Protein AF-A0A1G0YLQ7-F1 (afdb_monomer_lite)

Sequence (1038 aa):
MFNQKELAKHRQTAQIQNFKLGQDNSLQVAVISRIPGILYANKTITYSKDEMTVPNAGFIHFIKKEDEPDGFVWHAPEEALEHAVRYGLIPVEAPTAKAIAALGIYKQQILTRAYEKGIISNKHKQKDALVTMAQNTMTALQGLERLANTFNKNVDLDAEKNRINTVITETIDSLHQLKIKAKTDLDSLNTYDKGAVKKIERFYEDDITSLHHLQSRVAASDAGQIKGMLRTTGMDSIPIKVKTRCIATLVKIQELNQNMTYSRRAQSLMRGDLNSAIEDALKVLRDYEADPHNPILLEHQGHYTPNANTDTIELDFTHLAHNEKKAKITLRAIIQISSDGIQPTTSTARYTLNGQPLKTTHFTKWTTNAKSGFLFIITRIGAGIINVATGTIVGLAFDLPIGFLTSFLSIGRYKMPSQASKIAIHVDTGAPTQTKAAVLIEKLAFKPYSAGVLIGQKLGSLVGETVLDITLGIWQSAKNFRFKGFDEFISDFKTGAWENGDSQDYKLRVATSTLKTLRYTKAAFERRIAETENTVPSKHPQAQQHTESVLHFSTKIALPPYHLNSGEYDDISNAGIDGLIAVFETFIHNIHVKHPFTGLIFSGTYALGALTILAPGIMGFLNKYIEFSQLIGKLMAQGTNSAAIASGFTQAKVLAATFEGIIHGGDSWISIGAKEFEKNPANTLVYSAIAVGIGYGLANYAEIPGLSEYIQDDAGDIPEVGWAFAGAKIGLLLIEVLEPKEDADTSDRDSLIAELNQELSKALPKVTHDELVDLRNKLLDHTEQFARQLNEQYQHEIKRLKFLHVLQENQAVLSKLDNKTKRDLLFIAHDRFKGLDDQSARLRSLKKALYPQLRKSIFTRTMTLIADYIPLLVRCGLSPVSASLQPWRDLSEKVIKDTTRIAHGLSKLINYTIKTFIRLAIRGLADVLGNEIPARLEGLLCNDHHSISRTTYGVTNCYEKSAETMRQLASTLTGVDALRSAATSPALETVFCQSQQQTLSKLSSYGFFRNYHIYCAQYRKEYGTTSRTVSSSNSCER

Radius of gyration: 34.45 Å; chains: 1; bounding box: 92×78×104 Å

Foldseek 3Di:
DDDLLVLLVVVVVVVVVCCQFDPDFKDKFFDQDPDPPGGGDLDIKMKGWDWDAQAQFGIKTFIDINNATLFIKGWGFLLNLLLCLQLLNDDFAQLLSQLSSLLNVLVLVQLCLCFQQLAHALCNLQLVLLSVLLNQLSVLLVLLQLLAQVQDPVDDLVVVLVSNLVSLVSSLVSLVVSLVVCVVSNVVLCVLPVCLNVVSNVLSVVVSVVSVVVNVDSVVDDSVVSSVCNFCDDPNHSVVVSLLSSLVSLLSSLLSLVSVCQFPLQPEPASDDSLLSSLSSNCSSVVDDDDRHDGDDCVSSSRDDDDPVDSTDMDTGSVCLQPLSSSLSSLSSSNVSSVQAWDQDPPDSWIDRNNHTRHHDSDDLVVSQDPPDPVSVVVVVVLLVVLCCLLCCQLAVPLQQVLQVVLLVVLLPDQDAGPSQVVRDDDPSVRDPDPVSCVVSVSSVDRHHGLSNLLNNVNSNLVNVVVVQVVVLVVVLVVCLVPVLVLVLVVLLVVLPDDDPVCQVVLVVVLLVVLVVLVVVSVVSSVVSVVVRVVSVVVVVVPPPRDDDPDDDDPDDPPPPDDPPVVVQCAPLLVVLVVVLVVLCLCQSVQQSNPVVLVVLLVVLLQVLLCLLVPVVVVVVPVVVSVVSQVQLQQQWDDSNSSSNRSSNVRSCVRSQVVQCVSPPCNGSVNVVSVVCSVCVNVVVVLQVQLLVQLCCLLPPPPPPPRNVRLVNTQHPNNSNSSSVSSVVVVVVVLVPPDDDDDDDDDPDVVVVVVVVVVVVVPDDDDDPVNVVVVVVVVVVVVVVVVVVVVVVVVLVVLVVVLVVSCVVSLVCLQVDDPVSVVSSLVSLLVSLPPDQQSVVVSVVSNCSNHPDDPRDNVSSVSCLVSVVVSLVVCVVCCVVSVDPVSVVVVVVSVVVVVLSSVVSVLVSVLSVVVSCCCVVPVSCCCVVQNVVVQSVCSVPVNSDRPSSVVVSVVVSVVVVVSVVVVVVSCVVVCVVVSVVVVSGPCVVVVVVVVVVVVVVVVVVVPPCVPVVVVVVVVCVPDDDDDDDDDDDDDDDD

Structure (mmCIF, N/CA/C/O backbone):
data_AF-A0A1G0YLQ7-F1
#
_entry.id   AF-A0A1G0YLQ7-F1
#
loop_
_atom_site.group_PDB
_atom_site.id
_atom_site.type_symbol
_atom_site.label_atom_id
_atom_site.label_alt_id
_atom_site.label_comp_id
_atom_site.label_asym_id
_atom_site.label_entity_id
_atom_site.label_seq_id
_atom_site.pdbx_PDB_ins_code
_atom_site.Cartn_x
_atom_site.Cartn_y
_atom_site.Cartn_z
_atom_site.occupancy
_atom_site.B_iso_or_equiv
_atom_site.auth_seq_id
_atom_site.auth_comp_id
_atom_site.auth_asym_id
_atom_site.auth_atom_id
_atom_site.pdbx_PDB_model_num
ATOM 1 N N . MET A 1 1 ? 10.395 -25.557 -24.577 1.00 63.12 1 MET A N 1
ATOM 2 C CA . MET A 1 1 ? 9.041 -26.154 -24.647 1.00 63.12 1 MET A CA 1
ATOM 3 C C . MET A 1 1 ? 8.122 -25.450 -23.663 1.00 63.12 1 MET A C 1
ATOM 5 O O . MET A 1 1 ? 8.581 -25.086 -22.584 1.00 63.12 1 MET A O 1
ATOM 9 N N . PHE A 1 2 ? 6.858 -25.235 -24.036 1.00 77.50 2 PHE A N 1
ATOM 10 C CA . PHE A 1 2 ? 5.850 -24.685 -23.129 1.00 77.50 2 PHE A CA 1
ATOM 11 C C . PHE A 1 2 ? 5.524 -25.700 -22.030 1.00 77.50 2 PHE A C 1
ATOM 13 O O . PHE A 1 2 ? 5.297 -26.874 -22.316 1.00 77.50 2 PHE A O 1
ATOM 20 N N . ASN A 1 3 ? 5.493 -25.254 -20.775 1.00 85.00 3 ASN A N 1
ATOM 21 C CA . ASN A 1 3 ? 4.996 -26.075 -19.681 1.00 85.00 3 ASN A CA 1
ATOM 22 C C . ASN A 1 3 ? 3.463 -26.075 -19.744 1.00 85.00 3 ASN A C 1
ATOM 24 O O . ASN A 1 3 ? 2.827 -25.069 -19.432 1.00 85.00 3 ASN A O 1
ATOM 28 N N . GLN A 1 4 ? 2.870 -27.193 -20.168 1.00 87.06 4 GLN A N 1
ATOM 29 C CA . GLN A 1 4 ? 1.417 -27.309 -20.337 1.00 87.06 4 GLN A CA 1
ATOM 30 C C . GLN A 1 4 ? 0.650 -27.005 -19.042 1.00 87.06 4 GLN A C 1
ATOM 32 O O . GLN A 1 4 ? -0.397 -26.371 -19.095 1.00 87.06 4 GLN A O 1
ATOM 37 N N . LYS A 1 5 ? 1.194 -27.378 -17.873 1.00 87.75 5 LYS A N 1
ATOM 38 C CA . LYS A 1 5 ? 0.565 -27.090 -16.574 1.00 87.75 5 LYS A CA 1
ATOM 39 C C . LYS A 1 5 ? 0.587 -25.602 -16.232 1.00 87.75 5 LYS A C 1
ATOM 41 O O . LYS A 1 5 ? -0.354 -25.102 -15.631 1.00 87.75 5 LYS A O 1
ATOM 46 N N . GLU A 1 6 ? 1.651 -24.895 -16.608 1.00 84.19 6 GLU A N 1
ATOM 47 C CA . GLU A 1 6 ? 1.768 -23.443 -16.418 1.00 84.19 6 GLU A CA 1
ATOM 48 C C . GLU A 1 6 ? 0.744 -22.702 -17.292 1.00 84.19 6 GLU A C 1
ATOM 50 O O . GLU A 1 6 ? 0.047 -21.818 -16.800 1.00 84.19 6 GLU A O 1
ATOM 55 N N . LEU A 1 7 ? 0.594 -23.119 -18.557 1.00 85.06 7 LEU A N 1
ATOM 56 C CA . LEU A 1 7 ? -0.427 -22.586 -19.466 1.00 85.06 7 LEU A CA 1
ATOM 57 C C . LEU A 1 7 ? -1.849 -22.889 -18.975 1.00 85.06 7 LEU A C 1
ATOM 59 O O . LEU A 1 7 ? -2.679 -21.984 -18.945 1.00 85.06 7 LEU A O 1
ATOM 63 N N . ALA A 1 8 ? -2.114 -24.125 -18.536 1.00 88.94 8 ALA A N 1
ATOM 64 C CA . ALA A 1 8 ? -3.394 -24.502 -17.940 1.00 88.94 8 ALA A CA 1
ATOM 65 C C . ALA A 1 8 ? -3.704 -23.651 -16.702 1.00 88.94 8 ALA A C 1
ATOM 67 O O . ALA A 1 8 ? -4.797 -23.109 -16.591 1.00 88.94 8 ALA A O 1
ATOM 68 N N . LYS A 1 9 ? -2.721 -23.440 -15.815 1.00 89.62 9 LYS A N 1
ATOM 69 C CA . LYS A 1 9 ? -2.878 -22.576 -14.638 1.00 89.62 9 LYS A CA 1
ATOM 70 C C . LYS A 1 9 ? -3.206 -21.139 -15.033 1.00 89.62 9 LYS A C 1
ATOM 72 O O . LYS A 1 9 ? -4.128 -20.567 -14.469 1.00 89.62 9 LYS A O 1
ATOM 77 N N . HIS A 1 10 ? -2.491 -20.567 -16.002 1.00 84.81 10 HIS A N 1
ATOM 78 C CA . HIS A 1 10 ? -2.750 -19.204 -16.471 1.00 84.81 10 HIS A CA 1
ATOM 79 C C . HIS A 1 10 ? -4.153 -19.065 -17.077 1.00 84.81 10 HIS A C 1
ATOM 81 O O . HIS A 1 10 ? -4.856 -18.097 -16.793 1.00 84.81 10 HIS A O 1
ATOM 87 N N . ARG A 1 11 ? -4.578 -20.042 -17.886 1.00 87.75 11 ARG A N 1
ATOM 88 C CA . ARG A 1 11 ? -5.929 -20.099 -18.455 1.00 87.75 11 ARG A CA 1
ATOM 89 C C . ARG A 1 11 ? -6.993 -20.177 -17.359 1.00 87.75 11 ARG A C 1
ATOM 91 O O . ARG A 1 11 ? -7.924 -19.384 -17.386 1.00 87.75 11 ARG A O 1
ATOM 98 N N . GLN A 1 12 ? -6.823 -21.061 -16.378 1.00 91.44 12 GLN A N 1
ATOM 99 C CA . GLN A 1 12 ? -7.760 -21.198 -15.261 1.00 91.44 12 GLN A CA 1
ATOM 100 C C . GLN A 1 12 ? -7.806 -19.959 -14.378 1.00 91.44 12 GLN A C 1
ATOM 102 O O . GLN A 1 12 ? -8.880 -19.549 -13.965 1.00 91.44 12 GLN A O 1
ATOM 107 N N . THR A 1 13 ? -6.664 -19.326 -14.106 1.00 88.69 13 THR A N 1
ATOM 108 C CA . THR A 1 13 ? -6.638 -18.050 -13.384 1.00 88.69 13 THR A CA 1
ATOM 109 C C . THR A 1 13 ? -7.410 -16.976 -14.146 1.00 88.69 13 THR A C 1
ATOM 111 O O . THR A 1 13 ? -8.203 -16.280 -13.525 1.00 88.69 13 THR A O 1
ATOM 114 N N . ALA A 1 14 ? -7.258 -16.894 -15.472 1.00 86.06 14 ALA A N 1
ATOM 115 C CA . ALA A 1 14 ? -8.037 -15.971 -16.295 1.00 86.06 14 ALA A CA 1
ATOM 116 C C . ALA A 1 14 ? -9.539 -16.311 -16.292 1.00 86.06 14 ALA A C 1
ATOM 118 O O . ALA A 1 14 ? -10.356 -15.414 -16.136 1.00 86.06 14 ALA A O 1
ATOM 119 N N . GLN A 1 15 ? -9.917 -17.590 -16.392 1.00 90.00 15 GLN A N 1
ATOM 120 C CA . GLN A 1 15 ? -11.318 -18.025 -16.296 1.00 90.00 15 GLN A CA 1
ATOM 121 C C . GLN A 1 15 ? -11.928 -17.708 -14.929 1.00 90.00 15 GLN A C 1
ATOM 123 O O . GLN A 1 15 ? -13.029 -17.180 -14.867 1.00 90.00 15 GLN A O 1
ATOM 128 N N . ILE A 1 16 ? -11.210 -17.987 -13.838 1.00 90.94 16 ILE A N 1
ATOM 129 C CA . ILE A 1 16 ? -11.657 -17.690 -12.473 1.00 90.94 16 ILE A CA 1
ATOM 130 C C . ILE A 1 16 ? -11.766 -16.179 -12.267 1.00 90.94 16 ILE A C 1
ATOM 132 O O . ILE A 1 16 ? -12.718 -15.726 -11.645 1.00 90.94 16 ILE A O 1
ATOM 136 N N . GLN A 1 17 ? -10.821 -15.391 -12.782 1.00 88.38 17 GLN A N 1
ATOM 137 C CA . GLN A 1 17 ? -10.884 -13.933 -12.711 1.00 88.38 17 GLN A CA 1
ATOM 138 C C . GLN A 1 17 ? -12.078 -13.392 -13.508 1.00 88.38 17 GLN A C 1
ATOM 140 O O . GLN A 1 17 ? -12.831 -12.579 -12.988 1.00 88.38 17 GLN A O 1
ATOM 145 N N . ASN A 1 18 ? -12.305 -13.898 -14.721 1.00 88.12 18 ASN A N 1
ATOM 146 C CA . ASN A 1 18 ? -13.471 -13.535 -15.525 1.00 88.12 18 ASN A CA 1
ATOM 147 C C . ASN A 1 18 ? -14.775 -13.945 -14.841 1.00 88.12 18 ASN A C 1
ATOM 149 O O . ASN A 1 18 ? -15.706 -13.157 -14.822 1.00 88.12 18 ASN A O 1
ATOM 153 N N . PHE A 1 19 ? -14.832 -15.130 -14.232 1.00 92.38 19 PHE A N 1
ATOM 154 C CA . PHE A 1 19 ? -15.976 -15.556 -13.432 1.00 92.38 19 PHE A CA 1
ATOM 155 C C . PHE A 1 19 ? -16.203 -14.602 -12.265 1.00 92.38 19 PHE A C 1
ATOM 157 O O . PHE A 1 19 ? -17.302 -14.095 -12.114 1.00 92.38 19 PHE A O 1
ATOM 164 N N . LYS A 1 20 ? -15.167 -14.292 -11.477 1.00 88.56 20 LYS A N 1
ATOM 165 C CA . LYS A 1 20 ? -15.254 -13.373 -10.333 1.00 88.56 20 LYS A CA 1
ATOM 166 C C . LYS A 1 20 ? -15.818 -12.009 -10.713 1.00 88.56 20 LYS A C 1
ATOM 168 O O . LYS A 1 20 ? -16.652 -11.501 -9.976 1.00 88.56 20 LYS A O 1
ATOM 173 N N . LEU A 1 21 ? -15.407 -11.467 -11.855 1.00 84.12 21 LEU A N 1
ATOM 174 C CA . LEU A 1 21 ? -15.810 -10.138 -12.325 1.00 84.12 21 LEU A CA 1
ATOM 175 C C . LEU A 1 21 ? -17.090 -10.156 -13.180 1.00 84.12 21 LEU A C 1
ATOM 177 O O . LEU A 1 21 ? -17.769 -9.146 -13.285 1.00 84.12 21 LEU A O 1
ATOM 181 N N . GLY A 1 22 ? -17.420 -11.291 -13.797 1.00 86.81 22 GLY A N 1
ATOM 182 C CA . GLY A 1 22 ? -18.567 -11.450 -14.689 1.00 86.81 22 GLY A CA 1
ATOM 183 C C . GLY A 1 22 ? -19.892 -11.672 -13.959 1.00 86.81 22 GLY A C 1
ATOM 184 O O . GLY A 1 22 ? -19.958 -11.684 -12.733 1.00 86.81 22 GLY A O 1
ATOM 185 N N . GLN A 1 23 ? -20.962 -11.893 -14.721 1.00 86.75 23 GLN A N 1
ATOM 186 C CA . GLN A 1 23 ? -22.314 -12.115 -14.182 1.00 86.75 23 GLN A CA 1
ATOM 187 C C . GLN A 1 23 ? -22.631 -13.593 -13.898 1.00 86.75 23 GLN A C 1
ATOM 189 O O . GLN A 1 23 ? -23.679 -13.905 -13.342 1.00 86.75 23 GLN A O 1
ATOM 194 N N . ASP A 1 24 ? -21.730 -14.510 -14.257 1.00 90.25 24 ASP A N 1
ATOM 195 C CA . ASP A 1 24 ? -21.949 -15.943 -14.078 1.00 90.25 24 ASP A CA 1
ATOM 196 C C . ASP A 1 24 ? -22.031 -16.319 -12.589 1.00 90.25 24 ASP A C 1
ATOM 198 O O . ASP A 1 24 ? -21.151 -15.980 -11.794 1.00 90.25 24 ASP A O 1
ATOM 202 N N . ASN A 1 25 ? -23.062 -17.086 -12.216 1.00 93.06 25 ASN A N 1
ATOM 203 C CA . ASN A 1 25 ? -23.288 -17.526 -10.831 1.00 93.06 25 ASN A CA 1
ATOM 204 C C . ASN A 1 25 ? -22.495 -18.781 -10.445 1.00 93.06 25 ASN A C 1
ATOM 206 O O . ASN A 1 25 ? -22.301 -19.046 -9.257 1.00 93.06 25 ASN A O 1
ATOM 210 N N . SER A 1 26 ? -22.023 -19.565 -11.420 1.00 94.44 26 SER A N 1
ATOM 211 C CA . SER A 1 26 ? -21.165 -20.723 -11.158 1.00 94.44 26 SER A CA 1
ATOM 212 C C . SER A 1 26 ? -20.117 -20.937 -12.248 1.00 94.44 26 SER A C 1
ATOM 214 O O . SER A 1 26 ? -20.362 -20.649 -13.416 1.00 94.44 26 SER A O 1
ATOM 216 N N . LEU A 1 27 ? -18.953 -21.465 -11.870 1.00 94.38 27 LEU A N 1
ATOM 217 C CA . LEU A 1 27 ? -17.883 -21.861 -12.783 1.00 94.38 27 LEU A CA 1
ATOM 218 C C . LEU A 1 27 ? -17.328 -23.215 -12.347 1.00 94.38 27 LEU A C 1
ATOM 220 O O . LEU A 1 27 ? -16.862 -23.369 -11.221 1.00 94.38 27 LEU A O 1
ATOM 224 N N . GLN A 1 28 ? -17.302 -24.186 -13.253 1.00 92.88 28 GLN A N 1
ATOM 225 C CA . GLN A 1 28 ? -16.620 -25.457 -13.018 1.00 92.88 28 GLN A CA 1
ATOM 226 C C . GLN A 1 28 ? -15.276 -25.477 -13.734 1.00 92.88 28 GLN A C 1
ATOM 228 O O . GLN A 1 28 ? -15.186 -25.189 -14.926 1.00 92.88 28 GLN A O 1
ATOM 233 N N . VAL A 1 29 ? -14.226 -25.844 -13.005 1.00 93.44 29 VAL A N 1
ATOM 234 C CA . VAL A 1 29 ? -12.854 -25.881 -13.520 1.00 93.44 29 VAL A CA 1
ATOM 235 C C . VAL A 1 29 ? -12.229 -27.240 -13.221 1.00 93.44 29 VAL A C 1
ATOM 237 O O . VAL A 1 29 ? -12.341 -27.751 -12.108 1.00 93.44 29 VAL A O 1
ATOM 240 N N . ALA A 1 30 ? -11.547 -27.846 -14.194 1.00 93.12 30 ALA A N 1
ATOM 241 C CA . ALA A 1 30 ? -10.853 -29.117 -13.981 1.00 93.12 30 ALA A CA 1
ATOM 242 C C . ALA A 1 30 ? -9.659 -28.952 -13.019 1.00 93.12 30 ALA A C 1
ATOM 244 O O . ALA A 1 30 ? -8.903 -27.985 -13.097 1.00 93.12 30 ALA A O 1
ATOM 245 N N . VAL A 1 31 ? -9.416 -29.908 -12.123 1.00 93.06 31 VAL A N 1
ATOM 246 C CA . VAL A 1 31 ? -8.268 -29.840 -11.204 1.00 93.06 31 VAL A CA 1
ATOM 247 C C . VAL A 1 31 ? -6.974 -30.117 -11.969 1.00 93.06 31 VAL A C 1
ATOM 249 O O . VAL A 1 31 ? -6.801 -31.205 -12.511 1.00 93.06 31 VAL A O 1
ATOM 252 N N . ILE A 1 32 ? -6.015 -29.185 -11.982 1.00 92.25 32 ILE A N 1
ATOM 253 C CA . ILE A 1 32 ? -4.682 -29.441 -12.561 1.00 92.25 32 ILE A CA 1
ATOM 254 C C . ILE A 1 32 ? -3.981 -30.552 -11.764 1.00 92.25 32 ILE A C 1
ATOM 256 O O . ILE A 1 32 ? -3.786 -30.445 -10.549 1.00 92.25 32 ILE A O 1
ATOM 260 N N . SER A 1 33 ? -3.575 -31.623 -12.449 1.00 89.44 33 SER A N 1
ATOM 261 C CA . SER A 1 33 ? -2.963 -32.791 -11.816 1.00 89.44 33 SER A CA 1
ATOM 262 C C . SER A 1 33 ? -1.569 -32.477 -11.278 1.00 89.44 33 SER A C 1
ATOM 264 O O . SER A 1 33 ? -0.757 -31.780 -11.897 1.00 89.44 33 SER A O 1
ATOM 266 N N . ARG A 1 34 ? -1.249 -33.054 -10.118 1.00 79.81 34 ARG A N 1
ATOM 267 C CA . ARG A 1 34 ? 0.088 -32.977 -9.511 1.00 79.81 34 ARG A CA 1
ATOM 268 C C . ARG A 1 34 ? 1.058 -33.992 -10.116 1.00 79.81 34 ARG A C 1
ATOM 270 O O . ARG A 1 34 ? 2.259 -33.753 -10.100 1.00 79.81 34 ARG A O 1
ATOM 277 N N . ILE A 1 35 ? 0.546 -35.067 -10.711 1.00 77.62 35 ILE A N 1
ATOM 278 C CA . ILE A 1 35 ? 1.351 -36.176 -11.230 1.00 77.62 35 ILE A CA 1
ATOM 279 C C . ILE A 1 35 ? 2.071 -35.725 -12.514 1.00 77.62 35 ILE A C 1
ATOM 281 O O . ILE A 1 35 ? 1.416 -35.176 -13.408 1.00 77.62 35 ILE A O 1
ATOM 285 N N . PRO A 1 36 ? 3.404 -35.877 -12.627 1.00 75.56 36 PRO A N 1
ATOM 286 C CA . PRO A 1 36 ? 4.133 -35.592 -13.864 1.00 75.56 36 PRO A CA 1
ATOM 287 C C . PRO A 1 36 ? 3.520 -36.326 -15.066 1.00 75.56 36 PRO A C 1
ATOM 289 O O . PRO A 1 36 ? 3.075 -37.458 -14.943 1.00 75.56 36 PRO A O 1
ATOM 292 N N . GLY A 1 37 ? 3.450 -35.668 -16.225 1.00 82.94 37 GLY A N 1
ATOM 293 C CA . GLY A 1 37 ? 2.857 -36.245 -17.442 1.00 82.94 37 GLY A CA 1
ATOM 294 C C . GLY A 1 37 ? 1.323 -36.213 -17.517 1.00 82.94 37 GLY A C 1
ATOM 295 O O . GLY A 1 37 ? 0.782 -36.283 -18.615 1.00 82.94 37 GLY A O 1
ATOM 296 N N . ILE A 1 38 ? 0.617 -36.018 -16.398 1.00 87.44 38 ILE A N 1
ATOM 297 C CA . ILE A 1 38 ? -0.846 -35.858 -16.373 1.00 87.44 38 ILE A CA 1
ATOM 298 C C . ILE A 1 38 ? -1.186 -34.368 -16.244 1.00 87.44 38 ILE A C 1
ATOM 300 O O . ILE A 1 38 ? -0.692 -33.700 -15.332 1.00 87.44 38 ILE A O 1
ATOM 304 N N . LEU A 1 39 ? -2.017 -33.837 -17.149 1.00 89.12 39 LEU A N 1
ATOM 305 C CA . LEU A 1 39 ? -2.396 -32.417 -17.166 1.00 89.12 39 LEU A CA 1
ATOM 306 C C . LEU A 1 39 ? -3.498 -32.098 -16.145 1.00 89.12 39 LEU A C 1
ATOM 308 O O . LEU A 1 39 ? -3.283 -31.274 -15.259 1.00 89.12 39 LEU A O 1
ATOM 312 N N . TYR A 1 40 ? -4.635 -32.793 -16.228 1.00 92.31 40 TYR A N 1
ATOM 313 C CA . TYR A 1 40 ? -5.788 -32.637 -15.337 1.00 92.31 40 TYR A CA 1
ATOM 314 C C . TYR A 1 40 ? -6.068 -33.937 -14.577 1.00 92.31 40 TYR A C 1
ATOM 316 O O . TYR A 1 40 ? -5.870 -35.029 -15.106 1.00 92.31 40 TYR A O 1
ATOM 324 N N . ALA A 1 41 ? -6.482 -33.826 -13.319 1.00 90.56 41 ALA A N 1
ATOM 325 C CA . ALA A 1 41 ? -7.027 -34.934 -12.549 1.00 90.56 41 ALA A CA 1
ATOM 326 C C . ALA A 1 41 ? -8.492 -35.159 -12.951 1.00 90.56 41 ALA A C 1
ATOM 328 O O . ALA A 1 41 ? -9.153 -34.239 -13.427 1.00 90.56 41 ALA A O 1
ATOM 329 N N . ASN A 1 42 ? -9.018 -36.364 -12.721 1.00 89.38 42 ASN A N 1
ATOM 330 C CA . ASN A 1 42 ? -10.432 -36.678 -12.952 1.00 89.38 42 ASN A CA 1
ATOM 331 C C . ASN A 1 42 ? -11.318 -36.125 -11.817 1.00 89.38 42 ASN A C 1
ATOM 333 O O . ASN A 1 42 ? -12.013 -36.872 -11.136 1.00 89.38 42 ASN A O 1
ATOM 337 N N . LYS A 1 43 ? -11.181 -34.826 -11.538 1.00 90.44 43 LYS A N 1
ATOM 338 C CA . LYS A 1 43 ? -11.926 -34.074 -10.528 1.00 90.44 43 LYS A CA 1
ATOM 339 C C . LYS A 1 43 ? -12.153 -32.659 -11.061 1.00 90.44 43 LYS A C 1
ATOM 341 O O . LYS A 1 43 ? -11.240 -32.069 -11.644 1.00 90.44 43 LYS A O 1
ATOM 346 N N . THR A 1 44 ? -13.336 -32.109 -10.827 1.00 91.56 44 THR A N 1
ATOM 347 C CA . THR A 1 44 ? -13.660 -30.697 -11.056 1.00 91.56 44 THR A CA 1
ATOM 348 C C . THR A 1 44 ? -13.772 -29.957 -9.723 1.00 91.56 44 THR A C 1
ATOM 350 O O . THR A 1 44 ? -14.017 -30.560 -8.680 1.00 91.56 44 THR A O 1
ATOM 353 N N . ILE A 1 45 ? -13.531 -28.650 -9.757 1.00 93.00 45 ILE A N 1
ATOM 354 C CA . ILE A 1 45 ? -13.805 -27.710 -8.671 1.00 93.00 45 ILE A CA 1
ATOM 355 C C . ILE A 1 45 ? -14.953 -26.830 -9.141 1.00 93.00 45 ILE A C 1
ATOM 357 O O . ILE A 1 45 ? -14.851 -26.211 -10.202 1.00 93.00 45 ILE A O 1
ATOM 361 N N . THR A 1 46 ? -16.009 -26.752 -8.340 1.00 94.75 46 THR A N 1
ATOM 362 C CA . THR A 1 46 ? -17.117 -25.825 -8.569 1.00 94.75 46 THR A CA 1
ATOM 363 C C . THR A 1 46 ? -16.874 -24.549 -7.779 1.00 94.75 46 THR A C 1
ATOM 365 O O . THR A 1 46 ? -16.654 -24.589 -6.568 1.00 94.75 46 THR A O 1
ATOM 368 N N . TYR A 1 47 ? -16.915 -23.425 -8.476 1.00 95.56 47 TYR A N 1
ATOM 369 C CA . TYR A 1 47 ? -16.997 -22.094 -7.907 1.00 95.56 47 TYR A CA 1
ATOM 370 C C . TYR A 1 47 ? -18.438 -21.603 -8.009 1.00 95.56 47 TYR A C 1
ATOM 372 O O . TYR A 1 47 ? -19.076 -21.813 -9.040 1.00 95.56 47 TYR A O 1
ATOM 380 N N . SER A 1 48 ? -18.948 -20.952 -6.970 1.00 95.75 48 SER A N 1
ATOM 381 C CA . SER A 1 48 ? -20.282 -20.341 -6.968 1.00 95.75 48 SER A CA 1
ATOM 382 C C . SER A 1 48 ? -20.251 -18.937 -6.372 1.00 95.75 48 SER A C 1
ATOM 384 O O . SER A 1 48 ? -19.338 -18.600 -5.609 1.00 95.75 48 SER A O 1
ATOM 386 N N . LYS A 1 49 ? -21.223 -18.107 -6.763 1.00 95.56 49 LYS A N 1
ATOM 387 C CA . LYS A 1 49 ? -21.433 -16.764 -6.223 1.00 95.56 49 LYS A CA 1
ATOM 388 C C . LYS A 1 49 ? -22.719 -16.707 -5.418 1.00 95.56 49 LYS A C 1
ATOM 390 O O . LYS A 1 49 ? -23.783 -17.053 -5.920 1.00 95.56 49 LYS A O 1
ATOM 395 N N . ASP A 1 50 ? -22.619 -16.179 -4.208 1.00 94.88 50 ASP A N 1
ATOM 396 C CA . ASP A 1 50 ? -23.779 -15.694 -3.474 1.00 94.88 50 ASP A CA 1
ATOM 397 C C . ASP A 1 50 ? -23.799 -14.165 -3.530 1.00 94.88 50 ASP A C 1
ATOM 399 O O . ASP A 1 50 ? -22.917 -13.515 -2.961 1.00 94.88 50 ASP A O 1
ATOM 403 N N . GLU A 1 51 ? -24.817 -13.581 -4.152 1.00 94.88 51 GLU A N 1
ATOM 404 C CA . GLU A 1 51 ? -25.006 -12.131 -4.156 1.00 94.88 51 GLU A CA 1
ATOM 405 C C . GLU A 1 51 ? -25.678 -11.632 -2.869 1.00 94.88 51 GLU A C 1
ATOM 407 O O . GLU A 1 51 ? -26.564 -12.276 -2.301 1.00 94.88 51 GLU A O 1
ATOM 412 N N . MET A 1 52 ? -25.244 -10.464 -2.396 1.00 94.50 52 MET A N 1
ATOM 413 C CA . MET A 1 52 ? -25.889 -9.723 -1.322 1.00 94.50 52 MET A CA 1
ATOM 414 C C . MET A 1 52 ? -25.882 -8.226 -1.633 1.00 94.50 52 MET A C 1
ATOM 416 O O . MET A 1 52 ? -24.825 -7.604 -1.730 1.00 94.50 52 MET A O 1
ATOM 420 N N . THR A 1 53 ? -27.068 -7.637 -1.750 1.00 94.56 53 THR A N 1
ATOM 421 C CA . THR A 1 53 ? -27.242 -6.204 -2.006 1.00 94.56 53 THR A CA 1
ATOM 422 C C . THR A 1 53 ? -26.935 -5.374 -0.763 1.00 94.56 53 THR A C 1
ATOM 424 O O . THR A 1 53 ? -27.382 -5.703 0.341 1.00 94.56 53 THR A O 1
ATOM 427 N N . VAL A 1 54 ? -26.227 -4.262 -0.950 1.00 93.56 54 VAL A N 1
ATOM 428 C CA . VAL A 1 54 ? -25.861 -3.313 0.100 1.00 93.56 54 VAL A CA 1
ATOM 429 C C . VAL A 1 54 ? -26.351 -1.911 -0.315 1.00 93.56 54 VAL A C 1
ATOM 431 O O . VAL A 1 54 ? -25.797 -1.327 -1.245 1.00 93.56 54 VAL A O 1
ATOM 434 N N . PRO A 1 55 ? -27.385 -1.344 0.340 1.00 92.62 55 PRO A N 1
ATOM 435 C CA . PRO A 1 55 ? -28.002 -0.079 -0.081 1.00 92.62 55 PRO A CA 1
ATOM 436 C C . PRO A 1 55 ? -26.983 1.053 -0.257 1.00 92.62 55 PRO A C 1
ATOM 438 O O . PRO A 1 55 ? -26.124 1.227 0.596 1.00 92.62 55 PRO A O 1
ATOM 441 N N . ASN A 1 56 ? -27.047 1.825 -1.344 1.00 92.44 56 ASN A N 1
ATOM 442 C CA . ASN A 1 56 ? -26.108 2.925 -1.655 1.00 92.44 56 ASN A CA 1
ATOM 443 C C . ASN A 1 56 ? -24.620 2.523 -1.793 1.00 92.44 56 ASN A C 1
ATOM 445 O O . ASN A 1 56 ? -23.775 3.370 -2.059 1.00 92.44 56 ASN A O 1
ATOM 449 N N . ALA A 1 57 ? -24.285 1.241 -1.629 1.00 94.31 57 ALA A N 1
ATOM 450 C CA . ALA A 1 57 ? -22.934 0.708 -1.756 1.00 94.31 57 ALA A CA 1
ATOM 451 C C . ALA A 1 57 ? -22.842 -0.391 -2.829 1.00 94.31 57 ALA A C 1
ATOM 453 O O . ALA A 1 57 ? -21.793 -1.006 -2.967 1.00 94.31 57 ALA A O 1
ATOM 454 N N . GLY A 1 58 ? -23.909 -0.647 -3.591 1.00 94.56 58 GLY A N 1
ATOM 455 C CA . GLY A 1 58 ? -23.945 -1.666 -4.642 1.00 94.56 58 GLY A CA 1
ATOM 456 C C . GLY A 1 58 ? -24.228 -3.071 -4.101 1.00 94.56 58 GLY A C 1
ATOM 457 O O . GLY A 1 58 ? -25.187 -3.270 -3.355 1.00 94.56 58 GLY A O 1
ATOM 458 N N . PHE A 1 59 ? -23.436 -4.071 -4.484 1.00 94.75 59 PHE A N 1
ATOM 459 C CA . PHE A 1 59 ? -23.645 -5.463 -4.064 1.00 94.75 59 PHE A CA 1
ATOM 460 C C . PHE A 1 59 ? -22.329 -6.228 -3.898 1.00 94.75 59 PHE A C 1
ATOM 462 O O . PHE A 1 59 ? -21.301 -5.893 -4.482 1.00 94.75 59 PHE A O 1
ATOM 469 N N . ILE A 1 60 ? -22.348 -7.255 -3.050 1.00 95.88 60 ILE A N 1
ATOM 470 C CA . ILE A 1 60 ? -21.194 -8.101 -2.739 1.00 95.88 60 ILE A CA 1
ATOM 471 C C . ILE A 1 60 ? -21.471 -9.511 -3.253 1.00 95.88 60 ILE A C 1
ATOM 473 O O . ILE A 1 60 ? -22.463 -10.129 -2.870 1.00 95.88 60 ILE A O 1
ATOM 477 N N . HIS A 1 61 ? -20.569 -10.041 -4.073 1.00 96.06 61 HIS A N 1
ATOM 478 C CA . HIS A 1 61 ? -20.544 -11.445 -4.472 1.00 96.06 61 HIS A CA 1
ATOM 479 C C . HIS A 1 61 ? -19.584 -12.212 -3.571 1.00 96.06 61 HIS A C 1
ATOM 481 O O . HIS A 1 61 ? -18.370 -12.029 -3.647 1.00 96.06 61 HIS A O 1
ATOM 487 N N . PHE A 1 62 ? -20.110 -13.093 -2.725 1.00 95.62 62 PHE A N 1
ATOM 488 C CA . PHE A 1 62 ? -19.292 -14.040 -1.971 1.00 95.62 62 PHE A CA 1
ATOM 489 C C . PHE A 1 62 ? -18.944 -15.220 -2.866 1.00 95.62 62 PHE A C 1
ATOM 491 O O . PHE A 1 62 ? -19.827 -15.922 -3.354 1.00 95.62 62 PHE A O 1
ATOM 498 N N . ILE A 1 63 ? -17.650 -15.431 -3.073 1.00 95.50 63 ILE A N 1
ATOM 499 C CA . ILE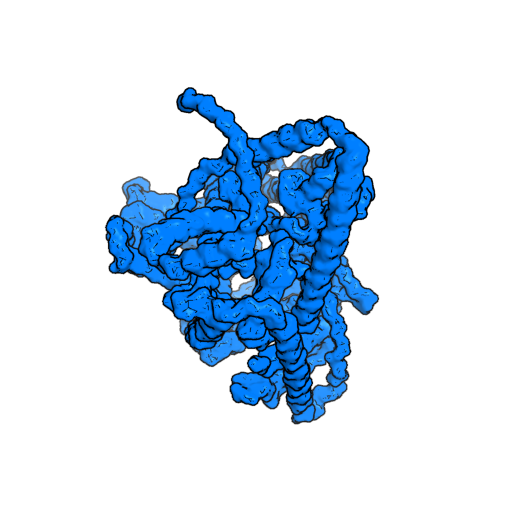 A 1 63 ? -17.124 -16.507 -3.900 1.00 95.50 63 ILE A CA 1
ATOM 500 C C . ILE A 1 63 ? -16.913 -17.727 -3.012 1.00 95.50 63 ILE A C 1
ATOM 502 O O . ILE A 1 63 ? -16.157 -17.667 -2.039 1.00 95.50 63 ILE A O 1
ATOM 506 N N . LYS A 1 64 ? -17.547 -18.841 -3.369 1.00 94.69 64 LYS A N 1
ATOM 507 C CA . LYS A 1 64 ? -17.318 -20.150 -2.756 1.00 94.69 64 LYS A CA 1
ATOM 508 C C . LYS A 1 64 ? -16.575 -21.061 -3.720 1.00 94.69 64 LYS A C 1
ATOM 510 O O . LYS A 1 64 ? -16.727 -20.948 -4.934 1.00 94.69 64 LYS A O 1
ATOM 515 N N . LYS A 1 65 ? -15.781 -21.973 -3.174 1.00 93.69 65 LYS A N 1
ATOM 516 C CA . LYS A 1 65 ? -15.022 -23.007 -3.867 1.00 93.69 65 LYS A CA 1
ATOM 517 C C . LYS A 1 65 ? -15.293 -24.338 -3.172 1.00 93.69 65 LYS A C 1
ATOM 519 O O . LYS A 1 65 ? -14.860 -24.524 -2.041 1.00 93.69 65 LYS A O 1
ATOM 524 N N . GLU A 1 66 ? -15.974 -25.259 -3.853 1.00 92.19 66 GLU A N 1
ATOM 525 C CA . GLU A 1 66 ? -16.478 -26.508 -3.247 1.00 92.19 66 GLU A CA 1
ATOM 526 C C . GLU A 1 66 ? -17.290 -26.231 -1.962 1.00 92.19 66 GLU A C 1
ATOM 528 O O . GLU A 1 66 ? -17.033 -26.825 -0.923 1.00 92.19 66 GLU A O 1
ATOM 533 N N . ASP A 1 67 ? -18.209 -25.258 -2.018 1.00 88.25 67 ASP A N 1
ATOM 534 C CA . ASP A 1 67 ? -19.017 -24.754 -0.889 1.00 88.25 67 ASP A CA 1
ATOM 535 C C . ASP A 1 67 ? -18.241 -24.088 0.266 1.00 88.25 67 ASP A C 1
ATOM 537 O O . ASP A 1 67 ? -18.850 -23.470 1.141 1.00 88.25 67 ASP A O 1
ATOM 541 N N . GLU A 1 68 ? -16.905 -24.111 0.251 1.00 87.94 68 GLU A N 1
ATOM 542 C CA . GLU A 1 68 ? -16.078 -23.357 1.195 1.00 87.94 68 GLU A CA 1
ATOM 543 C C . GLU A 1 68 ? -15.886 -21.900 0.732 1.00 87.94 68 GLU A C 1
ATOM 545 O O . GLU A 1 68 ? -15.687 -21.651 -0.456 1.00 87.94 68 GLU A O 1
ATOM 550 N N . PRO A 1 69 ? -15.891 -20.906 1.634 1.00 88.38 69 PRO A N 1
ATOM 551 C CA . PRO A 1 69 ? -15.657 -19.509 1.269 1.00 88.38 69 PRO A CA 1
ATOM 552 C C . PRO A 1 69 ? -14.225 -19.288 0.748 1.00 88.38 69 PRO A C 1
ATOM 554 O O . PRO A 1 69 ? -13.245 -19.554 1.446 1.00 88.38 69 PRO A O 1
ATOM 557 N N . ASP A 1 70 ? -14.102 -18.763 -0.473 1.00 89.69 70 ASP A N 1
ATOM 558 C CA . ASP A 1 70 ? -12.825 -18.419 -1.122 1.00 89.69 70 ASP A CA 1
ATOM 559 C C . ASP A 1 70 ? -12.534 -16.916 -1.056 1.00 89.69 70 ASP A C 1
ATOM 561 O O . ASP A 1 70 ? -11.373 -16.521 -1.051 1.00 89.69 70 ASP A O 1
ATOM 565 N N . GLY A 1 71 ? -13.565 -16.067 -0.989 1.00 92.56 71 GLY A N 1
ATOM 566 C CA . GLY A 1 71 ? -13.409 -14.617 -0.931 1.00 92.56 71 GLY A CA 1
ATOM 567 C C . GLY A 1 71 ? -14.677 -13.853 -1.267 1.00 92.56 71 GLY A C 1
ATOM 568 O O . GLY A 1 71 ? -15.768 -14.414 -1.258 1.00 92.56 71 GLY A O 1
ATOM 569 N N . PHE A 1 72 ? -14.543 -12.561 -1.559 1.00 95.38 72 PHE A N 1
ATOM 570 C CA . PHE A 1 72 ? -15.661 -11.753 -2.034 1.00 95.38 72 PHE A CA 1
ATOM 571 C C . PHE A 1 72 ? -15.207 -10.691 -3.038 1.00 95.38 72 PHE A C 1
ATOM 573 O O . PHE A 1 72 ? -14.073 -10.210 -2.974 1.00 95.38 72 PHE A O 1
ATOM 580 N N . VAL A 1 73 ? -16.106 -10.341 -3.953 1.00 95.44 73 VAL A N 1
ATOM 581 C CA . VAL A 1 73 ? -15.971 -9.252 -4.926 1.00 95.44 73 VAL A CA 1
ATOM 582 C C . VAL A 1 73 ? -17.040 -8.217 -4.605 1.00 95.44 73 VAL A C 1
ATOM 584 O O . VAL A 1 73 ? -18.191 -8.569 -4.355 1.00 95.44 73 VAL A O 1
ATOM 587 N N . TRP A 1 74 ? -16.658 -6.948 -4.555 1.00 95.31 74 TRP A N 1
ATOM 588 C CA . TRP A 1 74 ? -17.575 -5.849 -4.281 1.00 95.31 74 TRP A CA 1
ATOM 589 C C . TRP A 1 74 ? -17.826 -5.059 -5.563 1.00 95.31 74 TRP A C 1
ATOM 591 O O . TRP A 1 74 ? -16.892 -4.497 -6.124 1.00 95.31 74 TRP A O 1
ATOM 601 N N . HIS A 1 75 ? -19.074 -5.031 -6.021 1.00 94.00 75 HIS A N 1
ATOM 602 C CA . HIS A 1 75 ? -19.523 -4.215 -7.142 1.00 94.00 75 HIS A CA 1
ATOM 603 C C . HIS A 1 75 ? -20.066 -2.908 -6.573 1.00 94.00 75 HIS A C 1
ATOM 605 O O . HIS A 1 75 ? -21.126 -2.896 -5.942 1.00 94.00 75 HIS A O 1
ATOM 611 N N . ALA A 1 76 ? -19.311 -1.826 -6.740 1.00 94.81 76 ALA A N 1
ATOM 612 C CA . ALA A 1 76 ? -19.578 -0.551 -6.090 1.00 94.81 76 ALA A CA 1
ATOM 613 C C . ALA A 1 76 ? -19.872 0.548 -7.124 1.00 94.81 76 ALA A C 1
ATOM 615 O O . ALA A 1 76 ? -19.184 0.601 -8.147 1.00 94.81 76 ALA A O 1
ATOM 616 N N . PRO A 1 77 ? -20.852 1.437 -6.879 1.00 94.88 77 PRO A N 1
ATOM 617 C CA . PRO A 1 77 ? -20.997 2.662 -7.661 1.00 94.88 77 PRO A CA 1
ATOM 618 C C . PRO A 1 77 ? -19.827 3.622 -7.392 1.00 94.88 77 PRO A C 1
ATOM 620 O O . PRO A 1 77 ? -19.166 3.525 -6.354 1.00 94.88 77 PRO A O 1
ATOM 623 N N . GLU A 1 78 ? -19.604 4.577 -8.296 1.00 93.44 78 GLU A N 1
ATOM 624 C CA . GLU A 1 78 ? -18.513 5.565 -8.209 1.00 93.44 78 GLU A CA 1
ATOM 625 C C . GLU A 1 78 ? -18.486 6.299 -6.855 1.00 93.44 78 GLU A C 1
ATOM 627 O O . GLU A 1 78 ? -17.458 6.315 -6.178 1.00 93.44 78 GLU A O 1
ATOM 632 N N . GLU A 1 79 ? -19.639 6.778 -6.375 1.00 94.06 79 GLU A N 1
ATOM 633 C CA . GLU A 1 79 ? -19.756 7.457 -5.074 1.00 94.06 79 GLU A CA 1
ATOM 634 C C . GLU A 1 79 ? -19.283 6.577 -3.900 1.00 94.06 79 GLU A C 1
ATOM 636 O O . GLU A 1 79 ? -18.597 7.031 -2.977 1.00 94.06 79 GLU A O 1
ATOM 641 N N . ALA A 1 80 ? -19.597 5.278 -3.931 1.00 95.69 80 ALA A N 1
ATOM 642 C CA . ALA A 1 80 ? -19.176 4.351 -2.887 1.00 95.69 80 ALA A CA 1
ATOM 643 C C . ALA A 1 80 ? -17.660 4.098 -2.921 1.00 95.69 80 ALA A C 1
ATOM 645 O O . ALA A 1 80 ? -17.057 3.882 -1.863 1.00 95.69 80 ALA A O 1
ATOM 646 N N . LEU A 1 81 ? -17.030 4.162 -4.099 1.00 94.38 81 LEU A N 1
ATOM 647 C CA . LEU A 1 81 ? -15.576 4.054 -4.244 1.00 94.38 81 LEU A CA 1
ATOM 648 C C . LEU A 1 81 ? -14.860 5.274 -3.671 1.00 94.38 81 LEU A C 1
ATOM 650 O O . LEU A 1 81 ? -13.873 5.105 -2.951 1.00 94.38 81 LEU A O 1
ATOM 654 N N . GLU A 1 82 ? -15.379 6.483 -3.893 1.00 94.44 82 GLU A N 1
ATOM 655 C CA . GLU A 1 82 ? -14.823 7.692 -3.274 1.00 94.44 82 GLU A CA 1
ATOM 656 C C . GLU A 1 82 ? -14.821 7.574 -1.743 1.00 94.44 82 GLU A C 1
ATOM 658 O O . GLU A 1 82 ? -13.828 7.865 -1.059 1.00 94.44 82 GLU A O 1
ATOM 663 N N . HIS A 1 83 ? -15.922 7.071 -1.179 1.00 96.19 83 HIS A N 1
ATOM 664 C CA . HIS A 1 83 ? -15.985 6.771 0.242 1.00 96.19 83 HIS A CA 1
ATOM 665 C C . HIS A 1 83 ? -15.015 5.651 0.634 1.00 96.19 83 HIS A C 1
ATOM 667 O O . HIS A 1 83 ? -14.329 5.773 1.650 1.00 96.19 83 HIS A O 1
ATOM 673 N N . ALA A 1 84 ? -14.880 4.594 -0.162 1.00 96.31 84 ALA A N 1
ATOM 674 C CA . ALA A 1 84 ? -13.946 3.506 0.105 1.00 96.31 84 ALA A CA 1
ATOM 675 C C . ALA A 1 84 ? -12.479 3.973 0.154 1.00 96.31 84 ALA A C 1
ATOM 677 O O . ALA A 1 84 ? -11.732 3.515 1.027 1.00 96.31 84 ALA A O 1
ATOM 678 N N . VAL A 1 85 ? -12.078 4.937 -0.685 1.00 96.00 85 VAL A N 1
ATOM 679 C CA . VAL A 1 85 ? -10.770 5.614 -0.589 1.00 96.00 85 VAL A CA 1
ATOM 680 C C . VAL A 1 85 ? -10.644 6.346 0.748 1.00 96.00 85 VAL A C 1
ATOM 682 O O . VAL A 1 85 ? -9.644 6.187 1.449 1.00 96.00 85 VAL A O 1
ATOM 685 N N . ARG A 1 86 ? -11.685 7.073 1.178 1.00 97.12 86 ARG A N 1
ATOM 686 C CA . ARG A 1 86 ? -11.721 7.760 2.487 1.00 97.12 86 ARG A CA 1
ATOM 687 C C . ARG A 1 86 ? -11.698 6.808 3.683 1.00 97.12 86 ARG A C 1
ATOM 689 O O . ARG A 1 86 ? -11.309 7.229 4.773 1.00 97.12 86 ARG A O 1
ATOM 696 N N . TYR A 1 87 ? -12.101 5.552 3.510 1.00 96.69 87 TYR A N 1
ATOM 697 C CA . TYR A 1 87 ? -11.926 4.495 4.510 1.00 96.69 87 TYR A CA 1
ATOM 698 C C . TYR A 1 87 ? -10.587 3.768 4.377 1.00 96.69 87 TYR A C 1
ATOM 700 O O . TYR A 1 87 ? -10.273 2.980 5.260 1.00 96.69 87 TYR A O 1
ATOM 708 N N . GLY A 1 88 ? -9.792 4.013 3.334 1.00 94.69 88 GLY A N 1
ATOM 709 C CA . GLY A 1 88 ? -8.537 3.305 3.075 1.00 94.69 88 GLY A CA 1
ATOM 710 C C . GLY A 1 88 ? -8.731 1.839 2.677 1.00 94.69 88 GLY A C 1
ATOM 711 O O . GLY A 1 88 ? -7.919 0.993 3.052 1.00 94.69 88 GLY A O 1
ATOM 712 N N . LEU A 1 89 ? -9.833 1.521 1.987 1.00 93.62 89 LEU A N 1
ATOM 713 C CA . LEU A 1 89 ? -10.126 0.170 1.487 1.00 93.62 89 LEU A CA 1
ATOM 714 C C . LEU A 1 89 ? -9.488 -0.102 0.124 1.00 93.62 89 LEU A C 1
ATOM 716 O O . LEU A 1 89 ? -9.151 -1.246 -0.176 1.00 93.62 89 LEU A O 1
ATOM 720 N N . ILE A 1 90 ? -9.340 0.946 -0.688 1.00 90.19 90 ILE A N 1
ATOM 721 C CA . ILE A 1 90 ? -8.822 0.865 -2.051 1.00 90.19 90 ILE A CA 1
ATOM 722 C C . ILE A 1 90 ? -7.340 1.259 -2.046 1.00 90.19 90 ILE A C 1
ATOM 724 O O . ILE A 1 90 ? -6.988 2.291 -1.463 1.00 90.19 90 ILE A O 1
ATOM 728 N N . PRO A 1 91 ? -6.455 0.465 -2.675 1.00 85.31 91 PRO A N 1
ATOM 729 C CA . PRO A 1 91 ? -5.078 0.877 -2.891 1.00 85.31 91 PRO A CA 1
ATOM 730 C C . PRO A 1 91 ? -5.042 2.056 -3.869 1.00 85.31 91 PRO A C 1
ATOM 732 O O . PRO A 1 91 ? -5.601 1.992 -4.958 1.00 85.31 91 PRO A O 1
ATOM 735 N N . VAL A 1 92 ? -4.369 3.127 -3.470 1.00 89.31 92 VAL A N 1
ATOM 736 C CA . VAL A 1 92 ? -4.200 4.353 -4.260 1.00 89.31 92 VAL A CA 1
ATOM 737 C C . VAL A 1 92 ? -2.719 4.684 -4.367 1.00 89.31 92 VAL A C 1
ATOM 739 O O . VAL A 1 92 ? -1.923 4.286 -3.510 1.00 89.31 92 VAL A O 1
ATOM 742 N N . GLU A 1 93 ? -2.332 5.401 -5.418 1.00 86.44 93 GLU A N 1
ATOM 743 C CA . GLU A 1 93 ? -0.925 5.629 -5.766 1.00 86.44 93 GLU A CA 1
ATOM 744 C C . GLU A 1 93 ? -0.483 7.073 -5.523 1.00 86.44 93 GLU A C 1
ATOM 746 O O . GLU A 1 93 ? 0.638 7.289 -5.042 1.00 86.44 93 GLU A O 1
ATOM 751 N N . ALA A 1 94 ? -1.379 8.035 -5.762 1.00 90.50 94 ALA A N 1
ATOM 752 C CA . ALA A 1 94 ? -1.129 9.459 -5.585 1.00 90.50 94 ALA A CA 1
ATOM 753 C C . ALA A 1 94 ? -0.909 9.827 -4.102 1.00 90.50 94 ALA A C 1
ATOM 755 O O . ALA A 1 94 ? -1.578 9.271 -3.222 1.00 90.50 94 ALA A O 1
ATOM 756 N N . PRO A 1 95 ? 0.007 10.761 -3.780 1.00 92.00 95 PRO A N 1
ATOM 757 C CA . PRO A 1 95 ? 0.356 11.065 -2.395 1.00 92.00 95 PRO A CA 1
ATOM 758 C C . PRO A 1 95 ? -0.812 11.658 -1.604 1.00 92.00 95 PRO A C 1
ATOM 760 O O . PRO A 1 95 ? -1.010 11.264 -0.451 1.00 92.00 95 PRO A O 1
ATOM 763 N N . THR A 1 96 ? -1.612 12.545 -2.205 1.00 95.94 96 THR A N 1
ATOM 764 C CA . THR A 1 96 ? -2.828 13.073 -1.558 1.00 95.94 96 THR A CA 1
ATOM 765 C C . THR A 1 96 ? -3.811 11.949 -1.212 1.00 95.94 96 THR A C 1
ATOM 767 O O . THR A 1 96 ? -4.264 11.850 -0.072 1.00 95.94 96 THR A O 1
ATOM 770 N N . ALA A 1 97 ? -4.088 11.049 -2.159 1.00 95.38 97 ALA A N 1
ATOM 771 C CA . ALA A 1 97 ? -5.017 9.939 -1.980 1.00 95.38 97 ALA A CA 1
ATOM 772 C C . ALA A 1 97 ? -4.505 8.928 -0.946 1.00 95.38 97 ALA A C 1
ATOM 774 O O . ALA A 1 97 ? -5.265 8.488 -0.082 1.00 95.38 97 ALA A O 1
ATOM 775 N N . LYS A 1 98 ? -3.203 8.611 -0.952 1.00 95.06 98 LYS A N 1
ATOM 776 C CA . LYS A 1 98 ? -2.593 7.756 0.077 1.00 95.06 98 LYS A CA 1
ATOM 777 C C . LYS A 1 98 ? -2.720 8.376 1.472 1.00 95.06 98 LYS A C 1
ATOM 779 O O . LYS A 1 98 ? -2.973 7.649 2.431 1.00 95.06 98 LYS A O 1
ATOM 784 N N . ALA A 1 99 ? -2.581 9.697 1.604 1.00 96.62 99 ALA A N 1
ATOM 785 C CA . ALA A 1 99 ? -2.786 10.390 2.877 1.00 96.62 99 ALA A CA 1
ATOM 786 C C . ALA A 1 99 ? -4.260 10.345 3.326 1.00 96.62 99 ALA A C 1
ATOM 788 O O . ALA A 1 99 ? -4.534 10.075 4.498 1.00 96.62 99 ALA A O 1
ATOM 789 N N . ILE A 1 100 ? -5.209 10.524 2.396 1.00 97.81 100 ILE A N 1
ATOM 790 C CA . ILE A 1 100 ? -6.653 10.360 2.641 1.00 97.81 100 ILE A CA 1
ATOM 791 C C . ILE A 1 100 ? -6.961 8.941 3.145 1.00 97.81 100 ILE A C 1
ATOM 793 O O . ILE A 1 100 ? -7.651 8.789 4.158 1.00 97.81 100 ILE A O 1
ATOM 797 N N . ALA A 1 101 ? -6.413 7.920 2.481 1.00 96.00 101 ALA A N 1
ATOM 798 C CA . ALA A 1 101 ? -6.566 6.515 2.848 1.00 96.00 101 ALA A CA 1
ATOM 799 C C . ALA A 1 101 ? -5.943 6.200 4.219 1.00 96.00 101 ALA A C 1
ATOM 801 O O . ALA A 1 101 ? -6.558 5.513 5.036 1.00 96.00 101 ALA A O 1
ATOM 802 N N . ALA A 1 102 ? -4.761 6.753 4.515 1.00 95.75 102 ALA A N 1
ATOM 803 C CA . ALA A 1 102 ? -4.101 6.603 5.811 1.00 95.75 102 ALA A CA 1
ATOM 804 C C . ALA A 1 102 ? -4.915 7.233 6.957 1.00 95.75 102 ALA A C 1
ATOM 806 O O . ALA A 1 102 ? -5.059 6.622 8.017 1.00 95.75 102 ALA A O 1
ATOM 807 N N . LEU A 1 103 ? -5.535 8.399 6.736 1.00 97.00 103 LEU A N 1
ATOM 808 C CA . LEU A 1 103 ? -6.500 8.974 7.682 1.00 97.00 103 LEU A CA 1
ATOM 809 C C . LEU A 1 103 ? -7.740 8.081 7.858 1.00 97.00 103 LEU A C 1
ATOM 811 O O . LEU A 1 103 ? -8.284 7.992 8.961 1.00 97.00 103 LEU A O 1
ATOM 815 N N . GLY A 1 104 ? -8.153 7.370 6.805 1.00 96.25 104 GLY A N 1
ATOM 816 C CA . GLY A 1 104 ? -9.245 6.394 6.830 1.00 96.25 104 GLY A CA 1
ATOM 817 C C . GLY A 1 104 ? -9.055 5.253 7.833 1.00 96.25 104 GLY A C 1
ATOM 818 O O . GLY A 1 104 ? -10.040 4.739 8.372 1.00 96.25 104 GLY A O 1
ATOM 819 N N . ILE A 1 105 ? -7.808 4.930 8.200 1.00 92.81 105 ILE A N 1
ATOM 820 C CA . ILE A 1 105 ? -7.491 3.937 9.241 1.00 92.81 105 ILE A CA 1
ATOM 821 C C . ILE A 1 105 ? -8.136 4.318 10.583 1.00 92.81 105 ILE A C 1
ATOM 823 O O . ILE A 1 105 ? -8.609 3.440 11.309 1.00 92.81 105 ILE A O 1
ATOM 827 N N . TYR A 1 106 ? -8.241 5.614 10.905 1.00 95.19 106 TYR A N 1
ATOM 828 C CA . TYR A 1 106 ? -8.964 6.066 12.098 1.00 95.19 106 TYR A CA 1
ATOM 829 C C . TYR A 1 106 ? -10.433 5.619 12.072 1.00 95.19 106 TYR A C 1
ATOM 831 O O . TYR A 1 106 ? -10.939 5.079 13.061 1.00 95.19 106 TYR A O 1
ATOM 839 N N . LYS A 1 107 ? -11.108 5.782 10.926 1.00 95.25 107 LYS A N 1
ATOM 840 C CA . LYS A 1 107 ? -12.507 5.375 10.748 1.00 95.25 107 LYS A CA 1
ATOM 841 C C . LYS A 1 107 ? -12.653 3.856 10.874 1.00 95.25 107 LYS A C 1
ATOM 843 O O . LYS A 1 107 ? -13.525 3.389 11.605 1.00 95.25 107 LYS A O 1
ATOM 848 N N . GLN A 1 108 ? -11.741 3.083 10.277 1.00 94.75 108 GLN A N 1
ATOM 849 C CA . GLN A 1 108 ? -11.701 1.620 10.428 1.00 94.75 108 GLN A CA 1
ATOM 850 C C . GLN A 1 108 ? -11.553 1.178 11.896 1.00 94.75 108 GLN A C 1
ATOM 852 O O . GLN A 1 108 ? -12.222 0.241 12.344 1.00 94.75 108 GLN A O 1
ATOM 857 N N . GLN A 1 109 ? -10.698 1.853 12.672 1.00 91.06 109 GLN A N 1
ATOM 858 C CA . GLN A 1 109 ? -10.481 1.546 14.090 1.00 91.06 109 GLN A CA 1
ATOM 859 C C . GLN A 1 109 ? -11.713 1.860 14.947 1.00 91.06 109 GLN A C 1
ATOM 861 O O . GLN A 1 109 ? -12.047 1.085 15.848 1.00 91.06 109 GLN A O 1
ATOM 866 N N . ILE A 1 110 ? -12.418 2.960 14.658 1.00 91.69 110 ILE A N 1
ATOM 867 C CA . ILE A 1 110 ? -13.688 3.280 15.324 1.00 91.69 110 ILE A CA 1
ATOM 868 C C . ILE A 1 110 ? -14.738 2.221 15.010 1.00 91.69 110 ILE A C 1
ATOM 870 O O . ILE A 1 110 ? -15.372 1.732 15.941 1.00 91.69 110 ILE A O 1
ATOM 874 N N . LEU A 1 111 ? -14.894 1.840 13.737 1.00 92.94 111 LEU A N 1
ATOM 875 C CA . LEU A 1 111 ? -15.836 0.794 13.341 1.00 92.94 111 LEU A CA 1
ATOM 876 C C . LEU A 1 111 ? -15.517 -0.507 14.071 1.00 92.94 111 LEU A C 1
ATOM 878 O O . LEU A 1 111 ? -16.371 -1.066 14.746 1.00 92.94 111 LEU A O 1
ATOM 882 N N . THR A 1 112 ? -14.261 -0.940 14.038 1.00 90.88 112 THR A N 1
ATOM 883 C CA . THR A 1 112 ? -13.818 -2.144 14.753 1.00 90.88 112 THR A CA 1
ATOM 884 C C . THR A 1 112 ? -14.191 -2.085 16.233 1.00 90.88 112 THR A C 1
ATOM 886 O O . THR A 1 112 ? -14.761 -3.033 16.764 1.00 90.88 112 THR A O 1
ATOM 889 N N . ARG A 1 113 ? -13.965 -0.946 16.897 1.00 87.56 113 ARG A N 1
ATOM 890 C CA . ARG A 1 113 ? -14.342 -0.756 18.302 1.00 87.56 113 ARG A CA 1
ATOM 891 C C . ARG A 1 113 ? -15.857 -0.782 18.521 1.00 87.56 113 ARG A C 1
ATOM 893 O O . ARG A 1 113 ? -16.302 -1.392 19.491 1.00 87.56 113 ARG A O 1
ATOM 900 N N . ALA A 1 114 ? -16.633 -0.133 17.660 1.00 90.12 114 ALA A N 1
ATOM 901 C CA . ALA A 1 114 ? -18.086 -0.101 17.771 1.00 90.12 114 ALA A CA 1
ATOM 902 C C . ALA A 1 114 ? -18.678 -1.508 17.606 1.00 90.12 114 ALA A C 1
ATOM 904 O O . ALA A 1 114 ? -19.455 -1.939 18.451 1.00 90.12 114 ALA A O 1
ATOM 905 N N . TYR A 1 115 ? -18.231 -2.249 16.591 1.00 89.62 115 TYR A N 1
ATOM 906 C CA . TYR A 1 115 ? -18.707 -3.600 16.297 1.00 89.62 115 TYR A CA 1
ATOM 907 C C . TYR A 1 115 ? -18.221 -4.655 17.303 1.00 89.62 115 TYR A C 1
ATOM 909 O O . TYR A 1 115 ? -18.985 -5.537 17.669 1.00 89.62 115 TYR A O 1
ATOM 917 N N . GLU A 1 116 ? -16.965 -4.602 17.758 1.00 85.81 116 GLU A N 1
ATOM 918 C CA . GLU A 1 116 ? -16.401 -5.654 18.628 1.00 85.81 116 GLU A CA 1
ATOM 919 C C . GLU A 1 116 ? -16.573 -5.375 20.117 1.00 85.81 116 GLU A C 1
ATOM 921 O O . GLU A 1 116 ? -16.533 -6.294 20.937 1.00 85.81 116 GLU A O 1
ATOM 926 N N . LYS A 1 117 ? -16.701 -4.098 20.490 1.00 83.81 117 LYS A N 1
ATOM 927 C CA . LYS A 1 117 ? -16.744 -3.681 21.895 1.00 83.81 117 LYS A CA 1
ATOM 928 C C . LYS A 1 117 ? -18.008 -2.913 22.266 1.00 83.81 117 LYS A C 1
ATOM 930 O O . LYS A 1 117 ? -18.171 -2.626 23.445 1.00 83.81 117 LYS A O 1
ATOM 935 N N . GLY A 1 118 ? -18.863 -2.533 21.312 1.00 87.12 118 GLY A N 1
ATOM 936 C CA . GLY A 1 118 ? -20.059 -1.726 21.589 1.00 87.12 118 GLY A CA 1
ATOM 937 C C . GLY A 1 118 ? -19.750 -0.339 22.154 1.00 87.12 118 GLY A C 1
ATOM 938 O O . GLY A 1 118 ? -20.573 0.243 22.858 1.00 87.12 118 GLY A O 1
ATOM 939 N N . ILE A 1 119 ? -18.542 0.181 21.908 1.00 86.50 119 ILE A N 1
ATOM 940 C CA . ILE A 1 119 ? -18.039 1.409 22.533 1.00 86.50 119 ILE A CA 1
ATOM 941 C C . ILE A 1 119 ? -17.684 2.442 21.474 1.00 86.50 119 ILE A C 1
ATOM 943 O O . ILE A 1 119 ? -17.058 2.133 20.460 1.00 86.50 119 ILE A O 1
ATOM 947 N N . ILE A 1 120 ? -17.983 3.702 21.779 1.00 89.19 120 ILE A N 1
ATOM 948 C CA . ILE A 1 120 ? -17.575 4.849 20.978 1.00 89.19 120 ILE A CA 1
ATOM 949 C C . ILE A 1 120 ? -17.000 5.970 21.852 1.00 89.19 120 ILE A C 1
ATOM 951 O O . ILE A 1 120 ? -17.232 6.041 23.062 1.00 89.19 120 ILE A O 1
ATOM 955 N N . SER A 1 121 ? -16.192 6.842 21.250 1.00 86.19 121 SER A N 1
ATOM 956 C CA . SER A 1 121 ? -15.672 8.025 21.939 1.00 86.19 121 SER A CA 1
ATOM 957 C C . SER A 1 121 ? -16.765 9.065 22.106 1.00 86.19 121 SER A C 1
ATOM 959 O O . SER A 1 121 ? -17.467 9.386 21.152 1.00 86.19 121 SER A O 1
ATOM 961 N N . ASN A 1 122 ? -16.850 9.660 23.295 1.00 85.31 122 ASN A N 1
ATOM 962 C CA . ASN A 1 122 ? -17.655 10.862 23.519 1.00 85.31 122 ASN A CA 1
ATOM 963 C C . ASN A 1 122 ? -17.240 12.044 22.615 1.00 85.31 122 ASN A C 1
ATOM 965 O O . ASN A 1 122 ? -18.028 12.958 22.409 1.00 85.31 122 ASN A O 1
ATOM 969 N N . LYS A 1 123 ? -16.022 12.002 22.060 1.00 88.00 123 LYS A N 1
ATOM 970 C CA . LYS A 1 123 ? -15.452 12.983 21.126 1.00 88.00 123 LYS A CA 1
ATOM 971 C C . LYS A 1 123 ? -15.499 12.533 19.667 1.00 88.00 123 LYS A C 1
ATOM 973 O O . LYS A 1 123 ? -14.772 13.070 18.833 1.00 88.00 123 LYS A O 1
ATOM 978 N N . HIS A 1 124 ? -16.265 11.487 19.357 1.00 90.88 124 HIS A N 1
ATOM 979 C CA . HIS A 1 124 ? -16.280 10.922 18.013 1.00 90.88 124 HIS A CA 1
ATOM 980 C C . HIS A 1 124 ? -16.709 11.953 16.965 1.00 90.88 124 HIS A C 1
ATOM 982 O O . HIS A 1 124 ? -15.968 12.123 16.007 1.00 90.88 124 HIS A O 1
ATOM 988 N N . LYS A 1 125 ? -17.798 12.706 17.195 1.00 92.25 125 LYS A N 1
ATOM 989 C CA . LYS A 1 125 ? -18.267 13.782 16.299 1.00 92.25 125 LYS A CA 1
ATOM 990 C C . LYS A 1 125 ? -17.144 14.753 15.945 1.00 92.25 125 LYS A C 1
ATOM 992 O O . LYS A 1 125 ? -16.895 15.008 14.778 1.00 92.25 125 LYS A O 1
ATOM 997 N N . GLN A 1 126 ? -16.440 15.256 16.956 1.00 92.69 126 GLN A N 1
ATOM 998 C CA . GLN A 1 126 ? -15.365 16.230 16.787 1.00 92.69 126 GLN A CA 1
ATOM 999 C C . GLN A 1 126 ? -14.176 15.645 16.021 1.00 92.69 126 GLN A C 1
ATOM 1001 O O . GLN A 1 126 ? -13.638 16.283 15.121 1.00 92.69 126 GLN A O 1
ATOM 1006 N N . LYS A 1 127 ? -13.756 14.425 16.373 1.00 93.75 127 LYS A N 1
ATOM 1007 C CA . LYS A 1 127 ? -12.627 13.755 15.717 1.00 93.75 127 LYS A CA 1
ATOM 1008 C C . LYS A 1 127 ? -12.944 13.366 14.278 1.00 93.75 127 LYS A C 1
ATOM 1010 O O . LYS A 1 127 ? -12.093 13.532 13.412 1.00 93.75 127 LYS A O 1
ATOM 1015 N N . ASP A 1 128 ? -14.149 12.871 14.025 1.00 94.06 128 ASP A N 1
ATOM 1016 C CA . ASP A 1 128 ? -14.603 12.527 12.681 1.00 94.06 128 ASP A CA 1
ATOM 1017 C C . ASP A 1 128 ? -14.758 13.776 11.805 1.00 94.06 128 ASP A C 1
ATOM 1019 O O . ASP A 1 128 ? -14.337 13.764 10.650 1.00 94.06 128 ASP A O 1
ATOM 1023 N N . ALA A 1 129 ? -15.230 14.891 12.373 1.00 95.00 129 ALA A N 1
ATOM 1024 C CA . ALA A 1 129 ? -15.282 16.173 11.678 1.00 95.00 129 ALA A CA 1
ATOM 1025 C C . ALA A 1 129 ? -13.879 16.703 11.323 1.00 95.00 129 ALA A C 1
ATOM 1027 O O . ALA A 1 129 ? -13.677 17.165 10.203 1.00 95.00 129 ALA A O 1
ATOM 1028 N N . LEU A 1 130 ? -12.881 16.567 12.212 1.00 96.19 130 LEU A N 1
ATOM 1029 C CA . LEU A 1 130 ? -11.481 16.907 11.903 1.00 96.19 130 LEU A CA 1
ATOM 1030 C C . LEU A 1 130 ? -10.901 16.043 10.774 1.00 96.19 130 LEU A C 1
ATOM 1032 O O . LEU A 1 130 ? -10.237 16.564 9.878 1.00 96.19 130 LEU A O 1
ATOM 1036 N N . VAL A 1 131 ? -11.155 14.730 10.791 1.00 97.00 131 VAL A N 1
ATOM 1037 C CA . VAL A 1 131 ? -10.715 13.834 9.708 1.00 97.00 131 VAL A CA 1
ATOM 1038 C C . VAL A 1 131 ? -11.395 14.196 8.399 1.00 97.00 131 VAL A C 1
ATOM 1040 O O . VAL A 1 131 ? -10.726 14.310 7.377 1.00 97.00 131 VAL A O 1
ATOM 1043 N N . THR A 1 132 ? -12.706 14.418 8.430 1.00 96.75 132 THR A N 1
ATOM 1044 C CA . THR A 1 132 ? -13.487 14.785 7.249 1.00 96.75 132 THR A CA 1
ATOM 1045 C C . THR A 1 132 ? -13.045 16.136 6.687 1.00 96.75 132 THR A C 1
ATOM 1047 O O . THR A 1 132 ? -12.900 16.255 5.473 1.00 96.75 132 THR A O 1
ATOM 1050 N N . MET A 1 133 ? -12.729 17.119 7.538 1.00 97.12 133 MET A N 1
ATOM 1051 C CA . MET A 1 133 ? -12.113 18.384 7.125 1.00 97.12 133 MET A CA 1
ATOM 1052 C C . MET A 1 133 ? -10.801 18.133 6.371 1.00 97.12 133 MET A C 1
ATOM 1054 O O . MET A 1 133 ? -10.656 18.601 5.246 1.00 97.12 133 MET A O 1
ATOM 1058 N N . ALA A 1 134 ? -9.864 17.371 6.947 1.00 97.94 134 ALA A N 1
ATOM 1059 C CA . ALA A 1 134 ? -8.584 17.105 6.291 1.00 97.94 134 ALA A CA 1
ATOM 1060 C C . ALA A 1 134 ? -8.741 16.332 4.975 1.00 97.94 134 ALA A C 1
ATOM 1062 O O . ALA A 1 134 ? -8.128 16.708 3.979 1.00 97.94 134 ALA A O 1
ATOM 1063 N N . GLN A 1 135 ? -9.587 15.297 4.947 1.00 98.00 135 GLN A N 1
ATOM 1064 C CA . GLN A 1 135 ? -9.864 14.527 3.733 1.00 98.00 135 GLN A CA 1
ATOM 1065 C C . GLN A 1 135 ? -10.470 15.412 2.635 1.00 98.00 135 GLN A C 1
ATOM 1067 O O . GLN A 1 135 ? -10.036 15.335 1.488 1.00 98.00 135 GLN A O 1
ATOM 1072 N N . ASN A 1 136 ? -11.415 16.292 2.979 1.00 97.94 136 ASN A N 1
ATOM 1073 C CA . ASN A 1 136 ? -12.019 17.222 2.025 1.00 97.94 136 ASN A CA 1
ATOM 1074 C C . ASN A 1 136 ? -11.005 18.246 1.496 1.00 97.94 136 ASN A C 1
ATOM 1076 O O . ASN A 1 136 ? -10.950 18.465 0.290 1.00 97.94 136 ASN A O 1
ATOM 1080 N N . THR A 1 137 ? -10.174 18.829 2.367 1.00 98.06 137 THR A N 1
ATOM 1081 C CA . THR A 1 137 ? -9.120 19.765 1.947 1.00 98.06 137 THR A CA 1
ATOM 1082 C C . THR A 1 137 ? -8.135 19.089 0.990 1.00 98.06 137 THR A C 1
ATOM 1084 O O . THR A 1 137 ? -7.816 19.649 -0.051 1.00 98.06 137 THR A O 1
ATOM 1087 N N . MET A 1 138 ? -7.692 17.863 1.289 1.00 98.19 138 MET A N 1
ATOM 1088 C CA . MET A 1 138 ? -6.801 17.111 0.395 1.00 98.19 138 MET A CA 1
ATOM 1089 C C . MET A 1 138 ? -7.477 16.748 -0.931 1.00 98.19 138 MET A C 1
ATOM 1091 O O . MET A 1 138 ? -6.829 16.816 -1.970 1.00 98.19 138 MET A O 1
ATOM 1095 N N . THR A 1 139 ? -8.772 16.417 -0.908 1.00 98.00 139 THR A N 1
ATOM 1096 C CA . THR A 1 139 ? -9.561 16.143 -2.123 1.00 98.00 139 THR A CA 1
ATOM 1097 C C . THR A 1 139 ? -9.642 17.388 -3.011 1.00 98.00 139 THR A C 1
ATOM 1099 O O . THR A 1 139 ? -9.408 17.295 -4.209 1.00 98.00 139 THR A O 1
ATOM 1102 N N . ALA A 1 140 ? -9.863 18.576 -2.436 1.00 97.94 140 ALA A N 1
ATOM 1103 C CA . ALA A 1 140 ? -9.877 19.835 -3.192 1.00 97.94 140 ALA A CA 1
ATOM 1104 C C . ALA A 1 140 ? -8.530 20.138 -3.886 1.00 97.94 140 ALA A C 1
ATOM 1106 O O . ALA A 1 140 ? -8.500 20.765 -4.944 1.00 97.94 140 ALA A O 1
ATOM 1107 N N . LEU A 1 141 ? -7.414 19.664 -3.318 1.00 97.94 141 LEU A N 1
ATOM 1108 C CA . LEU A 1 141 ? -6.067 19.833 -3.876 1.00 97.94 141 LEU A CA 1
ATOM 1109 C C . LEU A 1 141 ? -5.700 18.789 -4.951 1.00 97.94 141 LEU A C 1
ATOM 1111 O O . LEU A 1 141 ? -4.702 18.973 -5.652 1.00 97.94 141 LEU A O 1
ATOM 1115 N N . GLN A 1 142 ? -6.478 17.712 -5.113 1.00 97.19 142 GLN A N 1
ATOM 1116 C CA . GLN A 1 142 ? -6.187 16.641 -6.077 1.00 97.19 142 GLN A CA 1
ATOM 1117 C C . GLN A 1 142 ? -6.154 17.133 -7.528 1.00 97.19 142 GLN A C 1
ATOM 1119 O O . GLN A 1 142 ? -5.359 16.623 -8.316 1.00 97.19 142 GLN A O 1
ATOM 1124 N N . GLY A 1 143 ? -6.958 18.143 -7.877 1.00 97.25 143 GLY A N 1
ATOM 1125 C CA . GLY A 1 143 ? -6.931 18.761 -9.207 1.00 97.25 143 GLY A CA 1
ATOM 1126 C C . GLY A 1 143 ? -5.559 19.332 -9.562 1.00 97.25 143 GLY A C 1
ATOM 1127 O O . GLY A 1 143 ? -5.021 19.036 -10.628 1.00 97.25 143 GLY A O 1
ATOM 1128 N N . LEU A 1 144 ? -4.946 20.067 -8.631 1.00 97.75 144 LEU A N 1
ATOM 1129 C CA . LEU A 1 144 ? -3.608 20.639 -8.803 1.00 97.75 144 LEU A CA 1
ATOM 1130 C C . LEU A 1 144 ? -2.518 19.567 -8.878 1.00 97.75 144 LEU A C 1
ATOM 1132 O O .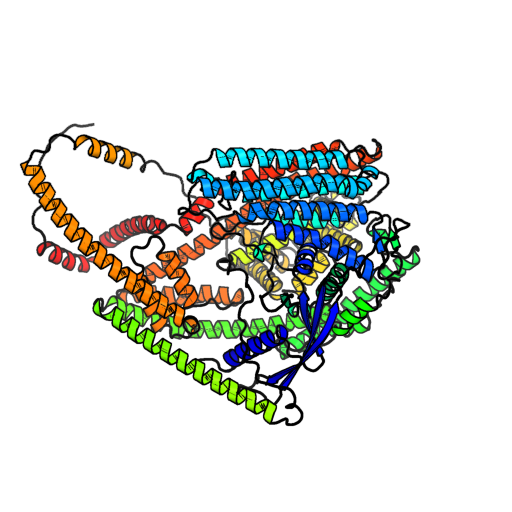 LEU A 1 144 ? -1.554 19.714 -9.623 1.00 97.75 144 LEU A O 1
ATOM 1136 N N . GLU A 1 145 ? -2.663 18.477 -8.125 1.00 95.81 145 GLU A N 1
ATOM 1137 C CA . GLU A 1 145 ? -1.728 17.350 -8.166 1.00 95.81 145 GLU A CA 1
ATOM 1138 C C . GLU A 1 145 ? -1.700 16.669 -9.546 1.00 95.81 145 GLU A C 1
ATOM 1140 O O . GLU A 1 145 ? -0.621 16.324 -10.030 1.00 95.81 145 GLU A O 1
ATOM 1145 N N . ARG A 1 146 ? -2.854 16.552 -10.223 1.00 95.88 146 ARG A N 1
ATOM 1146 C CA . ARG A 1 146 ? -2.964 15.976 -11.580 1.00 95.88 146 ARG A CA 1
ATOM 1147 C C . ARG A 1 146 ? -2.243 16.783 -12.659 1.00 95.88 146 ARG A C 1
ATOM 1149 O O . ARG A 1 146 ? -2.008 16.270 -13.746 1.00 95.88 146 ARG A O 1
ATOM 1156 N N . LEU A 1 147 ? -1.847 18.025 -12.374 1.00 96.56 147 LEU A N 1
ATOM 1157 C CA . LEU A 1 147 ? -1.041 18.829 -13.294 1.00 96.56 147 LEU A CA 1
ATOM 1158 C C . LEU A 1 147 ? 0.406 18.309 -13.424 1.00 96.56 147 LEU A C 1
ATOM 1160 O O . LEU A 1 147 ? 1.100 18.663 -14.381 1.00 96.56 147 LEU A O 1
ATOM 1164 N N . ALA A 1 148 ? 0.853 17.440 -12.511 1.00 93.50 148 ALA A N 1
ATOM 1165 C CA . ALA A 1 148 ? 2.162 16.794 -12.542 1.00 93.50 148 ALA A CA 1
ATOM 1166 C C . ALA A 1 148 ? 2.502 16.189 -13.916 1.00 93.50 148 ALA A C 1
ATOM 1168 O O . ALA A 1 148 ? 1.769 15.353 -14.432 1.00 93.50 148 ALA A O 1
ATOM 1169 N N . ASN A 1 149 ? 3.645 16.576 -14.482 1.00 91.06 149 ASN A N 1
ATOM 1170 C CA . ASN A 1 149 ? 4.200 16.083 -15.745 1.00 91.06 149 ASN A CA 1
ATOM 1171 C C . ASN A 1 149 ? 3.240 16.168 -16.952 1.00 91.06 149 ASN A C 1
ATOM 1173 O O . ASN A 1 149 ? 3.394 15.418 -17.911 1.00 91.06 149 ASN A O 1
ATOM 1177 N N . THR A 1 150 ? 2.278 17.100 -16.940 1.00 94.00 150 THR A N 1
ATOM 1178 C CA . THR A 1 150 ? 1.289 17.265 -18.031 1.00 94.00 150 THR A CA 1
ATOM 1179 C C . THR A 1 150 ? 1.653 18.326 -19.075 1.00 94.00 150 THR A C 1
ATOM 1181 O O . THR A 1 150 ? 0.865 18.573 -19.983 1.00 94.00 150 THR A O 1
ATOM 1184 N N . PHE A 1 151 ? 2.834 18.951 -18.977 1.00 94.62 151 PHE A N 1
ATOM 1185 C CA . PHE A 1 151 ? 3.228 20.041 -19.875 1.00 94.62 151 PHE A CA 1
ATOM 1186 C C . PHE A 1 151 ? 3.277 19.594 -21.342 1.00 94.62 151 PHE A C 1
ATOM 1188 O O . PHE A 1 151 ? 4.084 18.733 -21.709 1.00 94.62 151 PHE A O 1
ATOM 1195 N N . ASN A 1 152 ? 2.482 20.241 -22.194 1.00 91.69 152 ASN A N 1
ATOM 1196 C CA . ASN A 1 152 ? 2.452 19.965 -23.624 1.00 91.69 152 ASN A CA 1
ATOM 1197 C C . ASN A 1 152 ? 3.124 21.090 -24.423 1.00 91.69 152 ASN A C 1
ATOM 1199 O O . ASN A 1 152 ? 2.588 22.184 -24.546 1.00 91.69 152 ASN A O 1
ATOM 1203 N N . LYS A 1 153 ? 4.283 20.795 -25.025 1.00 90.81 153 LYS A N 1
ATOM 1204 C CA . LYS A 1 153 ? 5.036 21.749 -25.862 1.00 90.81 153 LYS A CA 1
ATOM 1205 C C . LYS A 1 153 ? 4.311 22.161 -27.148 1.00 90.81 153 LYS A C 1
ATOM 1207 O O . LYS A 1 153 ? 4.689 23.163 -27.740 1.00 90.81 153 LYS A O 1
ATOM 1212 N N . ASN A 1 154 ? 3.347 21.361 -27.601 1.00 92.25 154 ASN A N 1
ATOM 1213 C CA . ASN A 1 154 ? 2.643 21.577 -28.865 1.00 92.25 154 ASN A CA 1
ATOM 1214 C C . ASN A 1 154 ? 1.380 22.433 -28.692 1.00 92.25 154 ASN A C 1
ATOM 1216 O O . ASN A 1 154 ? 0.728 22.754 -29.681 1.00 92.25 154 ASN A O 1
ATOM 1220 N N . VAL A 1 155 ? 1.003 22.743 -27.450 1.00 92.19 155 VAL A N 1
ATOM 1221 C CA . VAL A 1 155 ? -0.147 23.589 -27.128 1.00 92.19 155 VAL A CA 1
ATOM 1222 C C . VAL A 1 155 ? 0.346 25.018 -26.941 1.00 92.19 155 VAL A C 1
ATOM 1224 O O . VAL A 1 155 ? 1.442 25.241 -26.428 1.00 92.19 155 VAL A O 1
ATOM 1227 N N . ASP A 1 156 ? -0.469 25.975 -27.378 1.00 96.25 156 ASP A N 1
ATOM 1228 C CA . ASP A 1 156 ? -0.218 27.393 -27.155 1.00 96.25 156 ASP A CA 1
ATOM 1229 C C . ASP A 1 156 ? -0.011 27.695 -25.659 1.00 96.25 156 ASP A C 1
ATOM 1231 O O . ASP A 1 156 ? -0.714 27.163 -24.793 1.00 96.25 156 ASP A O 1
ATOM 1235 N N . LEU A 1 157 ? 0.972 28.543 -25.347 1.00 96.62 157 LEU A N 1
ATOM 1236 C CA . LEU A 1 157 ? 1.363 28.824 -23.965 1.00 96.62 157 LEU A CA 1
ATOM 1237 C C . LEU A 1 157 ? 0.206 29.451 -23.179 1.00 96.62 157 LEU A C 1
ATOM 1239 O O . LEU A 1 157 ? 0.023 29.119 -22.007 1.00 96.62 157 LEU A O 1
ATOM 1243 N N . ASP A 1 158 ? -0.586 30.315 -23.813 1.00 97.44 158 ASP A N 1
ATOM 1244 C CA . ASP A 1 158 ? -1.723 30.961 -23.158 1.00 97.44 158 ASP A CA 1
ATOM 1245 C C . ASP A 1 158 ? -2.857 29.965 -22.897 1.00 97.44 158 ASP A C 1
ATOM 1247 O O . ASP A 1 158 ? -3.459 29.984 -21.821 1.00 97.44 158 ASP A O 1
ATOM 1251 N N . ALA A 1 159 ? -3.092 29.015 -23.807 1.00 97.00 159 ALA A N 1
ATOM 1252 C CA . ALA A 1 159 ? -4.016 27.907 -23.567 1.00 97.00 159 ALA A CA 1
ATOM 1253 C C . ALA A 1 159 ? -3.573 27.025 -22.382 1.00 97.00 159 ALA A C 1
ATOM 1255 O O . ALA A 1 159 ? -4.401 26.652 -21.546 1.00 97.00 159 ALA A O 1
ATOM 1256 N N . GLU A 1 160 ? -2.273 26.741 -22.255 1.00 96.81 160 GLU A N 1
ATOM 1257 C CA . GLU A 1 160 ? -1.733 25.970 -21.129 1.00 96.81 160 GLU A CA 1
ATOM 1258 C C . GLU A 1 160 ? -1.835 26.741 -19.800 1.00 96.81 160 GLU A C 1
ATOM 1260 O O . GLU A 1 160 ? -2.244 26.176 -18.782 1.00 96.81 160 GLU A O 1
ATOM 1265 N N . LYS A 1 161 ? -1.547 28.050 -19.802 1.00 97.62 161 LYS A N 1
ATOM 1266 C CA . LYS A 1 161 ? -1.767 28.929 -18.640 1.00 97.62 161 LYS A CA 1
ATOM 1267 C C . LYS A 1 161 ? -3.234 28.961 -18.226 1.00 97.62 161 LYS A C 1
ATOM 1269 O O . LYS A 1 161 ? -3.529 28.847 -17.037 1.00 97.62 161 LYS A O 1
ATOM 1274 N N . ASN A 1 162 ? -4.146 29.080 -19.190 1.00 97.81 162 ASN A N 1
ATOM 1275 C CA . ASN A 1 162 ? -5.585 29.081 -18.941 1.00 97.81 162 ASN A CA 1
ATOM 1276 C C . ASN A 1 162 ? -6.037 27.762 -18.314 1.00 97.81 162 ASN A C 1
ATOM 1278 O O . ASN A 1 162 ? -6.714 27.791 -17.292 1.00 97.81 162 ASN A O 1
ATOM 1282 N N . ARG A 1 163 ? -5.578 26.618 -18.837 1.00 97.38 163 ARG A N 1
ATOM 1283 C CA . ARG A 1 163 ? -5.857 25.294 -18.262 1.00 97.38 163 ARG A CA 1
ATOM 1284 C C . ARG A 1 163 ? -5.412 25.194 -16.801 1.00 97.38 163 ARG A C 1
ATOM 1286 O O . ARG A 1 163 ? -6.174 24.723 -15.959 1.00 97.38 163 ARG A O 1
ATOM 1293 N N . ILE A 1 164 ? -4.194 25.643 -16.490 1.00 97.88 164 ILE A N 1
ATOM 1294 C CA . ILE A 1 164 ? -3.670 25.647 -15.115 1.00 97.88 164 ILE A CA 1
ATOM 1295 C C . ILE A 1 164 ? -4.508 26.576 -14.224 1.00 97.88 164 ILE A C 1
ATOM 1297 O O . ILE A 1 164 ? -4.879 26.191 -13.116 1.00 97.88 164 ILE A O 1
ATOM 1301 N N . ASN A 1 165 ? -4.840 27.774 -14.708 1.00 98.19 165 ASN A N 1
ATOM 1302 C CA . ASN A 1 165 ? -5.634 28.750 -13.966 1.00 98.19 165 ASN A CA 1
ATOM 1303 C C . ASN A 1 165 ? -7.062 28.265 -13.693 1.00 98.19 165 ASN A C 1
ATOM 1305 O O . ASN A 1 165 ? -7.549 28.496 -12.591 1.00 98.19 165 ASN A O 1
ATOM 1309 N N . THR A 1 166 ? -7.703 27.558 -14.629 1.00 98.38 166 THR A N 1
ATOM 1310 C CA . THR A 1 166 ? -9.017 26.931 -14.413 1.00 98.38 166 THR A CA 1
ATOM 1311 C C . THR A 1 166 ? -8.972 25.974 -13.226 1.00 98.38 166 THR A C 1
ATOM 1313 O O . THR A 1 166 ? -9.773 26.111 -12.305 1.00 98.38 166 THR A O 1
ATOM 1316 N N . VAL A 1 167 ? -7.977 25.082 -13.182 1.00 98.25 167 VAL A N 1
ATOM 1317 C CA . VAL A 1 167 ? -7.814 24.138 -12.063 1.00 98.25 167 VAL A CA 1
ATOM 1318 C C . VAL A 1 167 ? -7.524 24.871 -10.746 1.00 98.25 167 VAL A C 1
ATOM 1320 O O . VAL A 1 167 ? -8.052 24.491 -9.703 1.00 98.25 167 VAL A O 1
ATOM 1323 N N . ILE A 1 168 ? -6.721 25.944 -10.767 1.00 98.38 168 ILE A N 1
ATOM 1324 C CA . ILE A 1 168 ? -6.475 26.774 -9.574 1.00 98.38 168 ILE A CA 1
ATOM 1325 C C . ILE A 1 168 ? -7.776 27.414 -9.071 1.00 98.38 168 ILE A C 1
ATOM 1327 O O . ILE A 1 168 ? -8.034 27.377 -7.867 1.00 98.38 168 ILE A O 1
ATOM 1331 N N . THR A 1 169 ? -8.598 27.967 -9.964 1.00 98.44 169 THR A N 1
ATOM 1332 C CA . THR A 1 169 ? -9.887 28.578 -9.614 1.00 98.44 169 THR A CA 1
ATOM 1333 C C . THR A 1 169 ? -10.857 27.553 -9.026 1.00 98.44 169 THR A C 1
ATOM 1335 O O . THR A 1 169 ? -11.393 27.794 -7.948 1.00 98.44 169 THR A O 1
ATOM 1338 N N . GLU A 1 170 ? -10.999 26.374 -9.639 1.00 98.25 170 GLU A N 1
ATOM 1339 C CA . GLU A 1 170 ? -11.834 25.284 -9.107 1.00 98.25 170 GLU A CA 1
ATOM 1340 C C . GLU A 1 170 ? -11.405 24.860 -7.690 1.00 98.25 170 GLU A C 1
ATOM 1342 O O . GLU A 1 170 ? -12.241 24.625 -6.807 1.00 98.25 170 GLU A O 1
ATOM 1347 N N . THR A 1 171 ? -10.091 24.794 -7.437 1.00 98.25 171 THR A N 1
ATOM 1348 C CA . THR A 1 171 ? -9.560 24.523 -6.096 1.00 98.25 171 THR A CA 1
ATOM 1349 C C . THR A 1 171 ? -9.880 25.661 -5.121 1.00 98.25 171 THR A C 1
ATOM 1351 O O . THR A 1 171 ? -10.278 25.380 -3.989 1.00 98.25 171 THR A O 1
ATOM 1354 N N . ILE A 1 172 ? -9.736 26.929 -5.523 1.00 98.50 172 ILE A N 1
ATOM 1355 C CA . ILE A 1 172 ? -10.073 28.094 -4.683 1.00 98.50 172 ILE A CA 1
ATOM 1356 C C . ILE A 1 172 ? -11.556 28.070 -4.295 1.00 98.50 172 ILE A C 1
ATOM 1358 O O . ILE A 1 172 ? -11.877 28.192 -3.109 1.00 98.50 172 ILE A O 1
ATOM 1362 N N . ASP A 1 173 ? -12.445 27.834 -5.257 1.00 98.38 173 ASP A N 1
ATOM 1363 C CA . ASP A 1 173 ? -13.889 27.767 -5.027 1.00 98.38 173 ASP A CA 1
ATOM 1364 C C . ASP A 1 173 ? -14.242 26.627 -4.064 1.00 98.38 173 ASP A C 1
ATOM 1366 O O . ASP A 1 173 ? -14.981 26.820 -3.092 1.00 98.38 173 ASP A O 1
ATOM 1370 N N . SER A 1 174 ? -13.626 25.457 -4.256 1.00 98.06 174 SER A N 1
ATOM 1371 C CA . SER A 1 174 ? -13.776 24.314 -3.350 1.00 98.06 174 SER A CA 1
ATOM 1372 C C . SER A 1 174 ? -13.329 24.651 -1.921 1.00 98.06 174 SER A C 1
ATOM 1374 O O . SER A 1 174 ? -14.033 24.339 -0.957 1.00 98.06 174 SER A O 1
ATOM 1376 N N . LEU A 1 175 ? -12.189 25.333 -1.750 1.00 97.88 175 LEU A N 1
ATOM 1377 C CA . LEU A 1 175 ? -11.698 25.754 -0.433 1.00 97.88 175 LEU A CA 1
ATOM 1378 C C . LEU A 1 175 ? -12.600 26.816 0.217 1.00 97.88 175 LEU A C 1
ATOM 1380 O O . LEU A 1 175 ? -12.810 26.766 1.432 1.00 97.88 175 LEU A O 1
ATOM 1384 N N . HIS A 1 176 ? -13.194 27.727 -0.560 1.00 98.25 176 HIS A N 1
ATOM 1385 C CA . HIS A 1 176 ? -14.198 28.669 -0.057 1.00 98.25 176 HIS A CA 1
ATOM 1386 C C . HIS A 1 176 ? -15.436 27.950 0.489 1.00 98.25 176 HIS A C 1
ATOM 1388 O O . HIS A 1 176 ? -15.889 28.268 1.595 1.00 98.25 176 HIS A O 1
ATOM 1394 N N . GLN A 1 177 ? -15.949 26.947 -0.228 1.00 98.06 177 GLN A N 1
ATOM 1395 C CA . GLN A 1 177 ? -17.086 26.150 0.245 1.00 98.06 177 GLN A CA 1
ATOM 1396 C C . GLN A 1 177 ? -16.745 25.376 1.523 1.00 98.06 177 GLN A C 1
ATOM 1398 O O . GLN A 1 177 ? -17.527 25.359 2.480 1.00 98.06 177 GLN A O 1
ATOM 1403 N N . LEU A 1 178 ? -15.542 24.798 1.595 1.00 97.38 178 LEU A N 1
ATOM 1404 C CA . LEU A 1 178 ? -15.072 24.114 2.799 1.00 97.38 178 LEU A CA 1
ATOM 1405 C C . LEU A 1 178 ? -14.905 25.064 3.988 1.00 97.38 178 LEU A C 1
ATOM 1407 O O . LEU A 1 178 ? -15.272 24.693 5.102 1.00 97.38 178 LEU A O 1
ATOM 1411 N N . LYS A 1 179 ? -14.437 26.299 3.770 1.00 97.44 179 LYS A N 1
ATOM 1412 C CA . LYS A 1 179 ? -14.368 27.335 4.811 1.00 97.44 179 LYS A CA 1
ATOM 1413 C C . LYS A 1 179 ? -15.750 27.653 5.388 1.00 97.44 179 LYS A C 1
ATOM 1415 O O . LYS A 1 179 ? -15.887 27.777 6.604 1.00 97.44 179 LYS A O 1
ATOM 1420 N N . ILE A 1 180 ? -16.774 27.771 4.539 1.00 96.81 180 ILE A N 1
ATOM 1421 C CA . ILE A 1 180 ? -18.154 28.034 4.979 1.00 96.81 180 ILE A CA 1
ATOM 1422 C C . ILE A 1 180 ? -18.683 26.846 5.790 1.00 96.81 180 ILE A C 1
ATOM 1424 O O . ILE A 1 180 ? -19.151 27.033 6.913 1.00 96.81 180 ILE A O 1
ATOM 1428 N N . LYS A 1 181 ? -18.532 25.624 5.268 1.00 95.38 181 LYS A N 1
ATOM 1429 C CA . LYS A 1 181 ? -18.971 24.384 5.927 1.00 95.38 181 LYS A CA 1
ATOM 1430 C C . LYS A 1 181 ? -18.242 24.116 7.251 1.00 95.38 181 LYS A C 1
ATOM 1432 O O . LYS A 1 181 ? -18.833 23.622 8.207 1.00 95.38 181 LYS A O 1
ATOM 1437 N N . ALA A 1 182 ? -16.970 24.496 7.352 1.00 92.12 182 ALA A N 1
ATOM 1438 C CA . ALA A 1 182 ? -16.188 24.356 8.576 1.00 92.12 182 ALA A CA 1
ATOM 1439 C C . ALA A 1 182 ? -16.795 25.128 9.760 1.00 92.12 182 ALA A C 1
ATOM 1441 O O . ALA A 1 182 ? -16.684 24.665 10.894 1.00 92.12 182 ALA A O 1
ATOM 1442 N N . LYS A 1 183 ? -17.480 26.257 9.521 1.00 93.38 183 LYS A N 1
ATOM 1443 C CA . LYS A 1 183 ? -18.158 27.016 10.585 1.00 93.38 183 LYS A CA 1
ATOM 1444 C C . LYS A 1 183 ? -19.221 26.188 11.294 1.00 93.38 183 LYS A C 1
ATOM 1446 O O . LYS A 1 183 ? -19.311 26.248 12.513 1.00 93.38 183 LYS A O 1
ATOM 1451 N N . THR A 1 184 ? -20.012 25.425 10.541 1.00 92.69 184 THR A N 1
ATOM 1452 C CA . THR A 1 184 ? -21.106 24.614 11.087 1.00 92.69 184 THR A CA 1
ATOM 1453 C C . THR A 1 184 ? -20.598 23.287 11.632 1.00 92.69 184 THR A C 1
ATOM 1455 O O . THR A 1 184 ? -20.932 22.899 12.751 1.00 92.69 184 THR A O 1
ATOM 1458 N N . ASP A 1 185 ? -19.745 22.602 10.871 1.00 90.50 185 ASP A N 1
ATOM 1459 C CA . ASP A 1 185 ? -19.334 21.231 11.183 1.00 90.50 185 ASP A CA 1
ATOM 1460 C C . ASP A 1 185 ? -18.362 21.178 12.371 1.00 90.50 185 ASP A C 1
ATOM 1462 O O . ASP A 1 185 ? -18.351 20.212 13.142 1.00 90.50 185 ASP A O 1
ATOM 1466 N N . LEU A 1 186 ? -17.562 22.235 12.549 1.00 92.81 186 LEU A N 1
ATOM 1467 C CA . LEU A 1 186 ? -16.498 22.301 13.549 1.00 92.81 186 LEU A CA 1
ATOM 1468 C C . LEU A 1 186 ? -16.837 23.205 14.739 1.00 92.81 186 LEU A C 1
ATOM 1470 O O . LEU A 1 186 ? -16.011 23.322 15.642 1.00 92.81 186 LEU A O 1
ATOM 1474 N N . ASP A 1 187 ? -18.050 23.767 14.818 1.00 91.94 187 ASP A N 1
ATOM 1475 C CA . ASP A 1 187 ? -18.468 24.609 15.953 1.00 91.94 187 ASP A CA 1
ATOM 1476 C C . ASP A 1 187 ? -18.328 23.879 17.298 1.00 91.94 187 ASP A C 1
ATOM 1478 O O . ASP A 1 187 ? -17.852 24.422 18.295 1.00 91.94 187 ASP A O 1
ATOM 1482 N N . SER A 1 188 ? -18.606 22.573 17.303 1.00 89.44 188 SER A N 1
ATOM 1483 C CA . SER A 1 188 ? -18.443 21.732 18.492 1.00 89.44 188 SER A CA 1
ATOM 1484 C C . SER A 1 188 ? -17.004 21.675 19.040 1.00 89.44 188 SER A C 1
ATOM 1486 O O . SER A 1 188 ? -16.819 21.323 20.209 1.00 89.44 188 SER A O 1
ATOM 1488 N N . LEU A 1 189 ? -15.985 22.054 18.253 1.00 89.75 189 LEU A N 1
ATOM 1489 C CA . LEU A 1 189 ? -14.600 22.187 18.718 1.00 89.75 189 LEU A CA 1
ATOM 1490 C C . LEU A 1 189 ? -14.389 23.402 19.626 1.00 89.75 189 LEU A C 1
ATOM 1492 O O . LEU A 1 189 ? -13.507 23.346 20.484 1.00 89.75 189 LEU A O 1
ATOM 1496 N N . ASN A 1 190 ? -15.222 24.445 19.520 1.00 88.81 190 ASN A N 1
ATOM 1497 C CA . ASN A 1 190 ? -15.145 25.635 20.379 1.00 88.81 190 ASN A CA 1
ATOM 1498 C C . ASN A 1 190 ? -15.347 25.303 21.868 1.00 88.81 190 ASN A C 1
ATOM 1500 O O . ASN A 1 190 ? -14.918 26.047 22.747 1.00 88.81 190 ASN A O 1
ATOM 1504 N N . THR A 1 191 ? -15.938 24.137 22.154 1.00 86.69 191 THR A N 1
ATOM 1505 C CA . THR A 1 191 ? -16.072 23.581 23.509 1.00 86.69 191 THR A CA 1
ATOM 1506 C C . THR A 1 191 ? -14.721 23.225 24.147 1.00 86.69 191 THR A C 1
ATOM 1508 O O . THR A 1 191 ? -14.629 23.181 25.376 1.00 86.69 191 THR A O 1
ATOM 1511 N N . TYR A 1 192 ? -13.699 22.946 23.331 1.00 84.25 192 TYR A N 1
ATOM 1512 C CA . TYR A 1 192 ? -12.355 22.539 23.760 1.00 84.25 192 TYR A CA 1
ATOM 1513 C C . TYR A 1 192 ? -11.281 23.586 23.440 1.00 84.25 192 TYR A C 1
ATOM 1515 O O . TYR A 1 192 ? -10.315 23.703 24.183 1.00 84.25 192 TYR A O 1
ATOM 1523 N N . ASP A 1 193 ? -11.445 24.346 22.356 1.00 84.94 193 ASP A N 1
ATOM 1524 C CA . ASP A 1 193 ? -10.576 25.463 21.979 1.00 84.94 193 ASP A CA 1
ATOM 1525 C C . ASP A 1 193 ? -11.460 26.600 21.460 1.00 84.94 193 ASP A C 1
ATOM 1527 O O . ASP A 1 193 ? -11.940 26.548 20.331 1.00 84.94 193 ASP A O 1
ATOM 1531 N N . LYS A 1 194 ? -11.670 27.639 22.282 1.00 85.19 194 LYS A N 1
ATOM 1532 C CA . LYS A 1 194 ? -12.569 28.775 21.983 1.00 85.19 194 LYS A CA 1
ATOM 1533 C C . LYS A 1 194 ? -12.238 29.510 20.671 1.00 85.19 194 LYS A C 1
ATOM 1535 O O . LYS A 1 194 ? -13.060 30.286 20.191 1.00 85.19 194 LYS A O 1
ATOM 1540 N N . GLY A 1 195 ? -11.037 29.318 20.120 1.00 88.50 195 GLY A N 1
ATOM 1541 C CA . GLY A 1 195 ? -10.594 29.905 18.856 1.00 88.50 195 GLY A CA 1
ATOM 1542 C C . GLY A 1 195 ? -10.518 28.917 17.691 1.00 88.50 195 GLY A C 1
ATOM 1543 O O . GLY A 1 195 ? -10.009 29.304 16.639 1.00 88.50 195 GLY A O 1
ATOM 1544 N N . ALA A 1 196 ? -10.978 27.670 17.846 1.00 89.81 196 ALA A N 1
ATOM 1545 C CA . ALA A 1 196 ? -10.804 26.609 16.852 1.00 89.81 196 ALA A CA 1
ATOM 1546 C C . ALA A 1 196 ? -11.340 27.003 15.470 1.00 89.81 196 ALA A C 1
ATOM 1548 O O . ALA A 1 196 ? -10.595 26.947 14.491 1.00 89.81 196 ALA A O 1
ATOM 1549 N N . VAL A 1 197 ? -12.594 27.465 15.395 1.00 93.62 197 VAL A N 1
ATOM 1550 C CA . VAL A 1 197 ? -13.220 27.845 14.116 1.00 93.62 197 VAL A CA 1
ATOM 1551 C C . VAL A 1 197 ? -12.457 28.993 13.452 1.00 93.62 197 VAL A C 1
ATOM 1553 O O . VAL A 1 197 ? -12.064 28.866 12.297 1.00 93.62 197 VAL A O 1
ATOM 1556 N N . LYS A 1 198 ? -12.114 30.053 14.197 1.00 93.75 198 LYS A N 1
ATOM 1557 C CA . LYS A 1 198 ? -11.334 31.190 13.667 1.00 93.75 198 LYS A CA 1
ATOM 1558 C C . LYS A 1 198 ? -9.952 30.771 13.157 1.00 93.75 198 LYS A C 1
ATOM 1560 O O . LYS A 1 198 ? -9.478 31.270 12.140 1.00 93.75 198 LYS A O 1
ATOM 1565 N N . LYS A 1 199 ? -9.284 29.845 13.856 1.00 92.31 199 LYS A N 1
ATOM 1566 C CA . LYS A 1 199 ? -7.993 29.285 13.424 1.00 92.31 199 LYS A CA 1
ATOM 1567 C C . LYS A 1 199 ? -8.118 28.514 12.106 1.00 92.31 199 LYS A C 1
ATOM 1569 O O . LYS A 1 199 ? -7.173 28.535 11.322 1.00 92.31 199 LYS A O 1
ATOM 1574 N N . ILE A 1 200 ? -9.234 27.818 11.890 1.00 94.38 200 ILE A N 1
ATOM 1575 C CA . ILE A 1 200 ? -9.520 27.075 10.655 1.00 94.38 200 ILE A CA 1
ATOM 1576 C C . ILE A 1 200 ? -9.880 28.028 9.514 1.00 94.38 200 ILE A C 1
ATOM 1578 O O . ILE A 1 200 ? -9.388 27.855 8.404 1.00 94.38 200 ILE A O 1
ATOM 1582 N N . GLU A 1 201 ? -10.675 29.063 9.780 1.00 95.75 201 GLU A N 1
ATOM 1583 C CA . GLU A 1 201 ? -10.983 30.092 8.782 1.00 95.75 201 GLU A CA 1
ATOM 1584 C C . GLU A 1 201 ? -9.716 30.767 8.270 1.00 95.75 201 GLU A C 1
ATOM 1586 O O . GLU A 1 201 ? -9.512 30.832 7.061 1.00 95.75 201 GLU A O 1
ATOM 1591 N N . ARG A 1 202 ? -8.839 31.184 9.191 1.00 95.38 202 ARG A N 1
ATOM 1592 C CA . ARG A 1 202 ? -7.545 31.769 8.842 1.00 95.38 202 ARG A CA 1
ATOM 1593 C C . ARG A 1 202 ? -6.669 30.794 8.057 1.00 95.38 202 ARG A C 1
ATOM 1595 O O . ARG A 1 202 ? -6.002 31.198 7.118 1.00 95.38 202 ARG A O 1
ATOM 1602 N N . PHE A 1 203 ? -6.687 29.510 8.418 1.00 95.06 203 PHE A N 1
ATOM 1603 C CA . PHE A 1 203 ? -5.961 28.480 7.677 1.00 95.06 203 PHE A CA 1
ATOM 1604 C C . PHE A 1 203 ? -6.433 28.393 6.215 1.00 95.06 203 PHE A C 1
ATOM 1606 O O . PHE A 1 203 ? -5.603 28.401 5.311 1.00 95.06 203 PHE A O 1
ATOM 1613 N N . TYR A 1 204 ? -7.748 28.386 5.970 1.00 97.56 204 TYR A N 1
ATOM 1614 C CA . TYR A 1 204 ? -8.280 28.414 4.605 1.00 97.56 204 TYR A CA 1
ATOM 1615 C C . TYR A 1 204 ? -7.974 29.730 3.877 1.00 97.56 204 TYR A C 1
ATOM 1617 O O . TYR A 1 204 ? -7.664 29.700 2.691 1.00 97.56 204 TYR A O 1
ATOM 1625 N N . GLU A 1 205 ? -8.023 30.876 4.561 1.00 97.38 205 GLU A N 1
ATOM 1626 C CA . GLU A 1 205 ? -7.643 32.175 3.981 1.00 97.38 205 GLU A CA 1
ATOM 1627 C C . GLU A 1 205 ? -6.176 32.206 3.537 1.00 97.38 205 GLU A C 1
ATOM 1629 O O . GLU A 1 205 ? -5.879 32.676 2.437 1.00 97.38 205 GLU A O 1
ATOM 1634 N N . ASP A 1 206 ? -5.270 31.665 4.352 1.00 95.56 206 ASP A N 1
ATOM 1635 C CA . ASP A 1 206 ? -3.844 31.570 4.031 1.00 95.56 206 ASP A CA 1
ATOM 1636 C C . ASP A 1 206 ? -3.605 30.652 2.810 1.00 95.56 206 ASP A C 1
ATOM 1638 O O . ASP A 1 206 ? -2.761 30.947 1.955 1.00 95.56 206 ASP A O 1
ATOM 1642 N N . ASP A 1 207 ? -4.354 29.548 2.700 1.00 94.69 207 ASP A N 1
ATOM 1643 C CA . ASP A 1 207 ? -4.295 28.631 1.555 1.00 94.69 207 ASP A CA 1
ATOM 1644 C C . ASP A 1 207 ? -4.836 29.285 0.272 1.00 94.69 207 ASP A C 1
ATOM 1646 O O . ASP A 1 207 ? -4.159 29.255 -0.759 1.00 94.69 207 ASP A O 1
ATOM 1650 N N . ILE A 1 208 ? -5.996 29.945 0.342 1.00 98.00 208 ILE A N 1
ATOM 1651 C CA . ILE A 1 208 ? -6.610 30.670 -0.784 1.00 98.00 208 ILE A CA 1
ATOM 1652 C C . ILE A 1 208 ? -5.689 31.796 -1.272 1.00 98.00 208 ILE A C 1
ATOM 1654 O O . ILE A 1 208 ? -5.407 31.900 -2.465 1.00 98.00 208 ILE A O 1
ATOM 1658 N N . THR A 1 209 ? -5.131 32.587 -0.352 1.00 97.75 209 THR A N 1
ATOM 1659 C CA . THR A 1 209 ? -4.179 33.662 -0.680 1.00 97.75 209 THR A CA 1
ATOM 1660 C C . THR A 1 209 ? -2.952 33.108 -1.405 1.00 97.75 209 THR A C 1
ATOM 1662 O O . THR A 1 209 ? -2.493 33.662 -2.405 1.00 97.75 209 THR A O 1
ATOM 1665 N N . SER A 1 210 ? -2.434 31.964 -0.953 1.00 95.62 210 SER A N 1
ATOM 1666 C CA . SER A 1 210 ? -1.313 31.302 -1.617 1.00 95.62 210 SER A CA 1
ATOM 1667 C C . SER A 1 210 ? -1.642 30.810 -3.026 1.00 95.62 210 SER A C 1
ATOM 1669 O O . SER A 1 210 ? -0.736 30.781 -3.862 1.00 95.62 210 SER A O 1
ATOM 1671 N N . LEU A 1 211 ? -2.881 30.389 -3.285 1.00 97.38 211 LEU A N 1
ATOM 1672 C CA . LEU A 1 211 ? -3.318 29.962 -4.613 1.00 97.38 211 LEU A CA 1
ATOM 1673 C C . LEU A 1 211 ? -3.515 31.153 -5.552 1.00 97.38 211 LEU A C 1
ATOM 1675 O O . LEU A 1 211 ? -3.094 31.066 -6.701 1.00 97.38 211 LEU A O 1
ATOM 1679 N N . HIS A 1 212 ? -4.011 32.291 -5.062 1.00 98.25 212 HIS A N 1
ATOM 1680 C CA . HIS A 1 212 ? -4.013 33.533 -5.841 1.00 98.25 212 HIS A CA 1
ATOM 1681 C C . HIS A 1 212 ? -2.596 33.972 -6.225 1.00 98.25 212 HIS A C 1
ATOM 1683 O O . HIS A 1 212 ? -2.346 34.308 -7.379 1.00 98.25 212 HIS A O 1
ATOM 1689 N N . HIS A 1 213 ? -1.629 33.886 -5.306 1.00 97.25 213 HIS A N 1
ATOM 1690 C CA . HIS A 1 213 ? -0.229 34.149 -5.652 1.00 97.25 213 HIS A CA 1
ATOM 1691 C C . HIS A 1 213 ? 0.314 33.179 -6.709 1.00 97.25 213 HIS A C 1
ATOM 1693 O O . HIS A 1 213 ? 1.069 33.595 -7.587 1.00 97.25 213 HIS A O 1
ATOM 1699 N N . LEU A 1 214 ? -0.052 31.894 -6.642 1.00 96.75 214 LEU A N 1
ATOM 1700 C CA . LEU A 1 214 ? 0.317 30.917 -7.667 1.00 96.75 214 LEU A CA 1
ATOM 1701 C C . LEU A 1 214 ? -0.309 31.273 -9.024 1.00 96.75 214 LEU A C 1
ATOM 1703 O O . LEU A 1 214 ? 0.395 31.240 -10.028 1.00 96.75 214 LEU A O 1
ATOM 1707 N N . GLN A 1 215 ? -1.579 31.676 -9.041 1.00 97.62 215 GLN A N 1
ATOM 1708 C CA . GLN A 1 215 ? -2.297 32.118 -10.237 1.00 97.62 215 GLN A CA 1
ATOM 1709 C C . GLN A 1 215 ? -1.601 33.315 -10.906 1.00 97.62 215 GLN A C 1
ATOM 1711 O O . GLN A 1 215 ? -1.294 33.274 -12.098 1.00 97.62 215 GLN A O 1
ATOM 1716 N N . SER A 1 216 ? -1.249 34.347 -10.127 1.00 97.88 216 SER A N 1
ATOM 1717 C CA . SER A 1 216 ? -0.507 35.512 -10.632 1.00 97.88 216 SER A CA 1
ATOM 1718 C C . SER A 1 216 ? 0.865 35.130 -11.190 1.00 97.88 216 SER A C 1
ATOM 1720 O O . SER A 1 216 ? 1.304 35.687 -12.195 1.00 97.88 216 SER A O 1
ATOM 1722 N N . ARG A 1 217 ? 1.546 34.156 -10.570 1.00 97.31 217 ARG A N 1
ATOM 1723 C CA . ARG A 1 217 ? 2.825 33.637 -11.073 1.00 97.31 217 ARG A CA 1
ATOM 1724 C C . ARG A 1 217 ? 2.663 32.889 -12.394 1.00 97.31 217 ARG A C 1
ATOM 1726 O O . ARG A 1 217 ? 3.444 33.135 -13.302 1.00 97.31 217 ARG A O 1
ATOM 1733 N N . VAL A 1 218 ? 1.658 32.020 -12.517 1.00 97.75 218 VAL A N 1
ATOM 1734 C CA . VAL A 1 218 ? 1.366 31.278 -13.758 1.00 97.75 218 VAL A CA 1
ATOM 1735 C C . VAL A 1 218 ? 1.101 32.244 -14.914 1.00 97.75 218 VAL A C 1
ATOM 1737 O O . VAL A 1 218 ? 1.644 32.056 -16.002 1.00 97.75 218 VAL A O 1
ATOM 1740 N N . ALA A 1 219 ? 0.345 33.318 -14.670 1.00 97.19 219 ALA A N 1
ATOM 1741 C CA . ALA A 1 219 ? 0.093 34.350 -15.675 1.00 97.19 219 ALA A CA 1
ATOM 1742 C C . ALA A 1 219 ? 1.395 35.011 -16.177 1.00 97.19 219 ALA A C 1
ATOM 1744 O O . ALA A 1 219 ? 1.579 35.172 -17.386 1.00 97.19 219 ALA A O 1
ATOM 1745 N N . ALA A 1 220 ? 2.321 35.323 -15.264 1.00 97.50 220 ALA A N 1
ATOM 1746 C CA . ALA A 1 220 ? 3.595 35.977 -15.570 1.00 97.50 220 ALA A CA 1
ATOM 1747 C C . ALA A 1 220 ? 4.685 35.039 -16.130 1.00 97.50 220 ALA A C 1
ATOM 1749 O O . ALA A 1 220 ? 5.711 35.522 -16.605 1.00 97.50 220 ALA A O 1
ATOM 1750 N N . SER A 1 221 ? 4.499 33.718 -16.064 1.00 97.62 221 SER A N 1
ATOM 1751 C CA . SER A 1 221 ? 5.558 32.755 -16.376 1.00 97.62 221 SER A CA 1
ATOM 1752 C C . SER A 1 221 ? 5.752 32.476 -17.866 1.00 97.62 221 SER A C 1
ATOM 1754 O O . SER A 1 221 ? 4.804 32.472 -18.650 1.00 97.62 221 SER A O 1
ATOM 1756 N N . ASP A 1 222 ? 6.994 32.192 -18.257 1.00 97.38 222 ASP A N 1
ATOM 1757 C CA . ASP A 1 222 ? 7.331 31.669 -19.585 1.00 97.38 222 ASP A CA 1
ATOM 1758 C C . ASP A 1 222 ? 7.140 30.137 -19.672 1.00 97.38 222 ASP A C 1
ATOM 1760 O O . ASP A 1 222 ? 6.871 29.455 -18.679 1.00 97.38 222 ASP A O 1
ATOM 1764 N N . ALA A 1 223 ? 7.303 29.564 -20.868 1.00 95.31 223 ALA A N 1
ATOM 1765 C CA . ALA A 1 223 ? 7.151 28.124 -21.094 1.00 95.31 223 ALA A CA 1
ATOM 1766 C C . ALA A 1 223 ? 8.131 27.257 -20.274 1.00 95.31 223 ALA A C 1
ATOM 1768 O O . ALA A 1 223 ? 7.783 26.150 -19.852 1.00 95.31 223 ALA A O 1
ATOM 1769 N N . GLY A 1 224 ? 9.355 27.737 -20.032 1.00 94.69 224 GLY A N 1
ATOM 1770 C CA . GLY A 1 224 ? 10.357 27.034 -19.230 1.00 94.69 224 GLY A CA 1
ATOM 1771 C C . GLY A 1 224 ? 9.974 26.986 -17.752 1.00 94.69 224 GLY A C 1
ATOM 1772 O O . GLY A 1 224 ? 10.078 25.932 -17.117 1.00 94.69 224 GLY A O 1
ATOM 1773 N N . GLN A 1 225 ? 9.460 28.098 -17.229 1.00 96.62 225 GLN A N 1
ATOM 1774 C CA . GLN A 1 225 ? 8.950 28.226 -15.869 1.00 96.62 225 GLN A CA 1
ATOM 1775 C C . GLN A 1 225 ? 7.680 27.402 -15.660 1.00 96.62 225 GLN A C 1
ATOM 1777 O O . GLN A 1 225 ? 7.617 26.661 -14.681 1.00 96.62 225 GLN A O 1
ATOM 1782 N N . ILE A 1 226 ? 6.716 27.442 -16.590 1.00 97.50 226 ILE A N 1
ATOM 1783 C CA . ILE A 1 226 ? 5.515 26.591 -16.536 1.00 97.50 226 ILE A CA 1
ATOM 1784 C C . ILE A 1 226 ? 5.914 25.116 -16.537 1.00 97.50 226 ILE A C 1
ATOM 1786 O O . ILE A 1 226 ? 5.486 24.356 -15.667 1.00 97.50 226 ILE A O 1
ATOM 1790 N N . LYS A 1 227 ? 6.822 24.710 -17.434 1.00 95.38 227 LYS A N 1
ATOM 1791 C CA . LYS A 1 227 ? 7.363 23.348 -17.424 1.00 95.38 227 LYS A CA 1
ATOM 1792 C C . LYS A 1 227 ? 7.995 23.006 -16.074 1.00 95.38 227 LYS A C 1
ATOM 1794 O O . LYS A 1 227 ? 7.794 21.898 -15.593 1.00 95.38 227 LYS A O 1
ATOM 1799 N N . GLY A 1 228 ? 8.752 23.925 -15.470 1.00 92.75 228 GLY A N 1
ATOM 1800 C CA . GLY A 1 228 ? 9.340 23.766 -14.137 1.00 92.75 228 GLY A CA 1
ATOM 1801 C C . GLY A 1 228 ? 8.297 23.599 -13.027 1.00 92.75 228 GLY A C 1
ATOM 1802 O O . GLY A 1 228 ? 8.441 22.705 -12.197 1.00 92.75 228 GLY A O 1
ATOM 1803 N N . MET A 1 229 ? 7.221 24.391 -13.050 1.00 96.69 229 MET A N 1
ATOM 1804 C CA . MET A 1 229 ? 6.100 24.302 -12.103 1.00 96.69 229 MET A CA 1
ATOM 1805 C C . MET A 1 229 ? 5.323 22.987 -12.230 1.00 96.69 229 MET A C 1
ATOM 1807 O O . MET A 1 229 ? 4.819 22.476 -11.230 1.00 96.69 229 MET A O 1
ATOM 1811 N N . LEU A 1 230 ? 5.237 22.425 -13.438 1.00 95.75 230 LEU A N 1
ATOM 1812 C CA . LEU A 1 230 ? 4.539 21.166 -13.702 1.00 95.75 230 LEU A CA 1
ATOM 1813 C C . LEU A 1 230 ? 5.395 19.919 -13.433 1.00 95.75 230 LEU A C 1
ATOM 1815 O O . LEU A 1 230 ? 4.852 18.818 -13.435 1.00 95.75 230 LEU A O 1
ATOM 1819 N N . ARG A 1 231 ? 6.707 20.038 -13.175 1.00 90.19 231 ARG A N 1
ATOM 1820 C CA . ARG A 1 231 ? 7.533 18.881 -12.774 1.00 90.19 231 ARG A CA 1
ATOM 1821 C C . ARG A 1 231 ? 7.043 18.310 -11.448 1.00 90.19 231 ARG A C 1
ATOM 1823 O O . ARG A 1 231 ? 6.561 19.045 -10.591 1.00 90.19 231 ARG A O 1
ATOM 1830 N N . THR A 1 232 ? 7.229 17.012 -11.230 1.00 83.50 232 THR A N 1
ATOM 1831 C CA . THR A 1 232 ? 6.914 16.374 -9.938 1.00 83.50 232 THR A CA 1
ATOM 1832 C C . THR A 1 232 ? 7.889 16.718 -8.811 1.00 83.50 232 THR A C 1
ATOM 1834 O O . THR A 1 232 ? 7.569 16.503 -7.642 1.00 83.50 232 THR A O 1
ATOM 1837 N N . THR A 1 233 ? 9.057 17.273 -9.140 1.00 81.00 233 THR A N 1
ATOM 1838 C CA . THR A 1 233 ? 10.090 17.703 -8.191 1.00 81.00 233 THR A CA 1
ATOM 1839 C C . THR A 1 233 ? 10.476 19.168 -8.408 1.00 81.00 233 THR A C 1
ATOM 1841 O O . THR A 1 233 ? 10.260 19.734 -9.480 1.00 81.00 233 THR A O 1
ATOM 1844 N N . GLY A 1 234 ? 11.060 19.785 -7.378 1.00 80.06 234 GLY A N 1
ATOM 1845 C CA . GLY A 1 234 ? 11.520 21.176 -7.389 1.00 80.06 234 GLY A CA 1
ATOM 1846 C C . GLY A 1 234 ? 10.745 22.071 -6.420 1.00 80.06 234 GLY A C 1
ATOM 1847 O O . GLY A 1 234 ? 9.562 21.871 -6.172 1.00 80.06 234 GLY A O 1
ATOM 1848 N N . MET A 1 235 ? 11.412 23.086 -5.872 1.00 79.75 235 MET A N 1
ATOM 1849 C CA . MET A 1 235 ? 10.840 24.006 -4.872 1.00 79.75 235 MET A CA 1
ATOM 1850 C C . MET A 1 235 ? 9.596 24.765 -5.367 1.00 79.75 235 MET A C 1
ATOM 1852 O O . MET A 1 235 ? 8.681 25.069 -4.599 1.00 79.75 235 MET A O 1
ATOM 1856 N N . ASP A 1 236 ? 9.545 25.048 -6.668 1.00 85.12 236 ASP A N 1
ATOM 1857 C CA . ASP A 1 236 ? 8.435 25.756 -7.306 1.00 85.12 236 ASP A CA 1
ATOM 1858 C C . ASP A 1 236 ? 7.378 24.845 -7.936 1.00 85.12 236 ASP A C 1
ATOM 1860 O O . ASP A 1 236 ? 6.371 25.342 -8.439 1.00 85.12 236 ASP A O 1
ATOM 1864 N N . SER A 1 237 ? 7.565 23.528 -7.853 1.00 92.50 237 SER A N 1
ATOM 1865 C CA . SER A 1 237 ? 6.621 22.536 -8.361 1.00 92.50 237 SER A CA 1
ATOM 1866 C C . SER A 1 237 ? 5.254 22.657 -7.676 1.00 92.50 237 SER A C 1
ATOM 1868 O O . SER A 1 237 ? 5.155 22.697 -6.445 1.00 92.50 237 SER A O 1
ATOM 1870 N N . ILE A 1 238 ? 4.183 22.672 -8.473 1.00 95.38 238 ILE A N 1
ATOM 1871 C CA . ILE A 1 238 ? 2.795 22.634 -7.997 1.00 95.38 238 ILE A CA 1
ATOM 1872 C C . ILE A 1 238 ? 2.552 21.370 -7.149 1.00 95.38 238 ILE A C 1
ATOM 1874 O O . ILE A 1 238 ? 2.089 21.522 -6.016 1.00 95.38 238 ILE A O 1
ATOM 1878 N N . PRO A 1 239 ? 2.933 20.150 -7.587 1.00 92.06 239 PRO A N 1
ATOM 1879 C CA . PRO A 1 239 ? 2.891 18.949 -6.747 1.00 92.06 239 PRO A CA 1
ATOM 1880 C C . PRO A 1 239 ? 3.573 19.090 -5.377 1.00 92.06 239 PRO A C 1
ATOM 1882 O O . PRO A 1 239 ? 3.021 18.658 -4.363 1.00 92.06 239 PRO A O 1
ATOM 1885 N N . ILE A 1 240 ? 4.743 19.737 -5.304 1.00 89.06 240 ILE A N 1
ATOM 1886 C CA . ILE A 1 240 ? 5.438 19.971 -4.026 1.00 89.06 240 ILE A CA 1
ATOM 1887 C C . ILE A 1 240 ? 4.672 20.966 -3.145 1.00 89.06 240 ILE A C 1
ATOM 1889 O O . ILE A 1 240 ? 4.567 20.761 -1.929 1.00 89.06 240 ILE A O 1
ATOM 1893 N N . LYS A 1 241 ? 4.069 22.005 -3.734 1.00 93.19 241 LYS A N 1
ATOM 1894 C CA . LYS A 1 241 ? 3.182 22.926 -3.004 1.00 93.19 241 LYS A CA 1
ATOM 1895 C C . LYS A 1 241 ? 1.948 22.196 -2.470 1.00 93.19 241 LYS A C 1
ATOM 1897 O O . LYS A 1 241 ? 1.627 22.364 -1.296 1.00 93.19 241 LYS A O 1
ATOM 1902 N N . VAL A 1 242 ? 1.317 21.332 -3.270 1.00 95.62 242 VAL A N 1
ATOM 1903 C CA . VAL A 1 242 ? 0.183 20.492 -2.843 1.00 95.62 242 VAL A CA 1
ATOM 1904 C C . VAL A 1 242 ? 0.581 19.581 -1.679 1.00 95.62 242 VAL A C 1
ATOM 1906 O O . VAL A 1 242 ? -0.088 19.586 -0.644 1.00 95.62 242 VAL A O 1
ATOM 1909 N N . LYS A 1 243 ? 1.710 18.869 -1.788 1.00 93.44 243 LYS A N 1
ATOM 1910 C CA . LYS A 1 243 ? 2.260 18.032 -0.707 1.00 93.44 243 LYS A CA 1
ATOM 1911 C C . LYS A 1 243 ? 2.490 18.839 0.574 1.00 93.44 243 LYS A C 1
ATOM 1913 O O . LYS A 1 243 ? 2.077 18.412 1.651 1.00 93.44 243 LYS A O 1
ATOM 1918 N N . THR A 1 244 ? 3.099 20.018 0.460 1.00 90.12 244 THR A N 1
ATOM 1919 C CA . THR A 1 244 ? 3.360 20.917 1.598 1.00 90.12 244 THR A CA 1
ATOM 1920 C C . THR A 1 244 ? 2.061 21.364 2.270 1.00 90.12 244 THR A C 1
ATOM 1922 O O . THR A 1 244 ? 1.971 21.367 3.498 1.00 90.12 244 THR A O 1
ATOM 1925 N N . ARG A 1 245 ? 1.029 21.687 1.483 1.00 94.19 245 ARG A N 1
ATOM 1926 C CA . ARG A 1 245 ? -0.294 22.062 2.002 1.00 94.19 245 ARG A CA 1
ATOM 1927 C C . ARG A 1 245 ? -0.989 20.890 2.688 1.00 94.19 245 ARG A C 1
ATOM 1929 O O . ARG A 1 245 ? -1.495 21.071 3.788 1.00 94.19 245 ARG A O 1
ATOM 1936 N N . CYS A 1 246 ? -0.899 19.676 2.142 1.00 95.69 246 CYS A N 1
ATOM 1937 C CA . CYS A 1 246 ? -1.412 18.470 2.802 1.00 95.69 246 CYS A CA 1
ATOM 1938 C C . CYS A 1 246 ? -0.727 18.212 4.156 1.00 95.69 246 CYS A C 1
ATOM 1940 O O . CYS A 1 246 ? -1.400 17.898 5.138 1.00 95.69 246 CYS A O 1
ATOM 1942 N N . ILE A 1 247 ? 0.599 18.395 4.239 1.00 91.75 247 ILE A N 1
ATOM 1943 C CA . ILE A 1 247 ? 1.342 18.318 5.509 1.00 91.75 247 ILE A CA 1
ATOM 1944 C C . ILE A 1 247 ? 0.842 19.392 6.483 1.00 91.75 247 ILE A C 1
ATOM 1946 O O . ILE A 1 247 ? 0.568 19.081 7.642 1.00 91.75 247 ILE A O 1
ATOM 1950 N N . ALA A 1 248 ? 0.658 20.633 6.022 1.00 90.75 248 ALA A N 1
ATOM 1951 C CA . ALA A 1 248 ? 0.127 21.715 6.848 1.00 90.75 248 ALA A CA 1
ATOM 1952 C C . ALA A 1 248 ? -1.292 21.409 7.364 1.00 90.75 248 ALA A C 1
ATOM 1954 O O . ALA A 1 248 ? -1.566 21.628 8.544 1.00 90.75 248 ALA A O 1
ATOM 1955 N N . THR A 1 249 ? -2.165 20.827 6.531 1.00 95.44 249 THR A N 1
ATOM 1956 C CA . THR A 1 249 ? -3.496 20.353 6.939 1.00 95.44 249 THR A CA 1
ATOM 1957 C C . THR A 1 249 ? -3.395 19.305 8.049 1.00 95.44 249 THR A C 1
ATOM 1959 O O . THR A 1 249 ? -4.091 19.420 9.058 1.00 95.44 249 THR A O 1
ATOM 1962 N N . LEU A 1 250 ? -2.511 18.310 7.905 1.00 95.00 250 LEU A N 1
ATOM 1963 C CA . LEU A 1 250 ? -2.300 17.263 8.911 1.00 95.00 250 LEU A CA 1
ATOM 1964 C C . LEU A 1 250 ? -1.781 17.826 10.237 1.00 95.00 250 LEU A C 1
ATOM 1966 O O . LEU A 1 250 ? -2.307 17.487 11.296 1.00 95.00 250 LEU A O 1
ATOM 1970 N N . VAL A 1 251 ? -0.804 18.733 10.187 1.00 88.06 251 VAL A N 1
ATOM 1971 C CA . VAL A 1 251 ? -0.293 19.431 11.377 1.00 88.06 251 VAL A CA 1
ATOM 1972 C C . VAL A 1 251 ? -1.405 20.250 12.039 1.00 88.06 251 VAL A C 1
ATOM 1974 O O . VAL A 1 251 ? -1.526 20.252 13.265 1.00 88.06 251 VAL A O 1
ATOM 1977 N N . LYS A 1 252 ? -2.274 20.892 11.249 1.00 92.38 252 LYS A N 1
ATOM 1978 C CA . LYS A 1 252 ? -3.384 21.690 11.774 1.00 92.38 252 LYS A CA 1
ATOM 1979 C C . LYS A 1 252 ? -4.434 20.845 12.488 1.00 92.38 252 LYS A C 1
ATOM 1981 O O . LYS A 1 252 ? -4.860 21.202 13.586 1.00 92.38 252 LYS A O 1
ATOM 1986 N N . ILE A 1 253 ? -4.829 19.704 11.921 1.00 93.94 253 ILE A N 1
ATOM 1987 C CA . ILE A 1 253 ? -5.746 18.794 12.622 1.00 93.94 253 ILE A CA 1
ATOM 1988 C C . ILE A 1 253 ? -5.078 18.123 13.827 1.00 93.94 253 ILE A C 1
ATOM 1990 O O . ILE A 1 253 ? -5.768 17.802 14.795 1.00 93.94 253 ILE A O 1
ATOM 1994 N N . GLN A 1 254 ? -3.750 17.958 13.813 1.00 89.75 254 GLN A N 1
ATOM 1995 C CA . GLN A 1 254 ? -2.992 17.483 14.968 1.00 89.75 254 GLN A CA 1
ATOM 1996 C C . GLN A 1 254 ? -3.069 18.477 16.131 1.00 89.75 254 GLN A C 1
ATOM 1998 O O . GLN A 1 254 ? -3.396 18.050 17.237 1.00 89.75 254 GLN A O 1
ATOM 2003 N N . GLU A 1 255 ? -2.864 19.776 15.871 1.00 87.19 255 GLU A N 1
ATOM 2004 C CA . GLU A 1 255 ? -3.037 20.867 16.851 1.00 87.19 255 GLU A CA 1
ATOM 2005 C C . GLU A 1 255 ? -4.416 20.790 17.511 1.00 87.19 255 GLU A C 1
ATOM 2007 O O . GLU A 1 255 ? -4.537 20.691 18.734 1.00 87.19 255 GLU A O 1
ATOM 2012 N N . LEU A 1 256 ? -5.472 20.755 16.699 1.00 90.56 256 LEU A N 1
ATOM 2013 C CA . LEU A 1 256 ? -6.847 20.758 17.200 1.00 90.56 256 LEU A CA 1
ATOM 2014 C C . LEU A 1 256 ? -7.200 19.463 17.950 1.00 90.56 256 LEU A C 1
ATOM 2016 O O . LEU A 1 256 ? -7.869 19.503 18.987 1.00 90.56 256 LEU A O 1
ATOM 2020 N N . ASN A 1 257 ? -6.724 18.307 17.475 1.00 90.75 257 ASN A N 1
ATOM 2021 C CA . ASN A 1 257 ? -6.920 17.038 18.174 1.00 90.75 257 ASN A CA 1
ATOM 2022 C C . ASN A 1 257 ? -6.175 17.003 19.518 1.00 90.75 257 ASN A C 1
ATOM 2024 O O . ASN A 1 257 ? -6.698 16.428 20.478 1.00 90.75 257 ASN A O 1
ATOM 2028 N N . GLN A 1 258 ? -4.988 17.608 19.616 1.00 83.56 258 GLN A N 1
ATOM 2029 C CA . GLN A 1 258 ? -4.247 17.707 20.873 1.00 83.56 258 GLN A CA 1
ATOM 2030 C C . GLN A 1 258 ? -4.951 18.630 21.868 1.00 83.56 258 GLN A C 1
ATOM 2032 O O . GLN A 1 258 ? -5.181 18.193 22.994 1.00 83.56 258 GLN A O 1
ATOM 2037 N N . ASN A 1 259 ? -5.412 19.813 21.450 1.00 83.88 259 ASN A N 1
ATOM 2038 C CA . ASN A 1 259 ? -6.196 20.711 22.314 1.00 83.88 259 ASN A CA 1
ATOM 2039 C C . ASN A 1 259 ? -7.448 19.998 22.855 1.00 83.88 259 ASN A C 1
ATOM 2041 O O . ASN A 1 259 ? -7.736 20.002 24.052 1.00 83.88 259 ASN A O 1
ATOM 2045 N N . MET A 1 260 ? -8.145 19.252 21.994 1.00 84.62 260 MET A N 1
ATOM 2046 C CA . MET A 1 260 ? -9.268 18.424 22.425 1.00 84.62 260 MET A CA 1
ATOM 2047 C C . MET A 1 260 ? -8.847 17.301 23.388 1.00 84.62 260 MET A C 1
ATOM 2049 O O . MET A 1 260 ? -9.587 16.984 24.322 1.00 84.62 260 MET A O 1
ATOM 2053 N N . THR A 1 261 ? -7.702 16.655 23.167 1.00 78.75 261 THR A N 1
ATOM 2054 C CA . THR A 1 261 ? -7.232 15.504 23.959 1.00 78.75 261 THR A CA 1
ATOM 2055 C C . THR A 1 261 ? -6.647 15.910 25.314 1.00 78.75 261 THR A C 1
ATOM 2057 O O . THR A 1 261 ? -6.809 15.149 26.267 1.00 78.75 261 THR A O 1
ATOM 2060 N N . TYR A 1 262 ? -6.047 17.097 25.417 1.00 71.06 262 TYR A N 1
ATOM 2061 C CA . TYR A 1 262 ? -5.376 17.598 26.621 1.00 71.06 262 TYR A CA 1
ATOM 2062 C C . TYR A 1 262 ? -6.146 18.679 27.385 1.00 71.06 262 TYR A C 1
ATOM 2064 O O . TYR A 1 262 ? -5.711 19.053 28.470 1.00 71.06 262 TYR A O 1
ATOM 2072 N N . SER A 1 263 ? -7.296 19.138 26.881 1.00 68.38 263 SER A N 1
ATOM 2073 C CA . SER A 1 263 ? -8.190 20.017 27.652 1.00 68.38 263 SER A CA 1
ATOM 2074 C C . SER A 1 263 ? -8.495 19.447 29.046 1.00 68.38 263 SER A C 1
ATOM 2076 O O . SER A 1 263 ? -8.573 18.226 29.235 1.00 68.38 263 SER A O 1
ATOM 2078 N N . ARG A 1 264 ? -8.741 20.314 30.036 1.00 62.91 264 ARG A N 1
ATOM 2079 C CA . ARG A 1 264 ? -9.079 19.931 31.424 1.00 62.91 264 ARG A CA 1
ATOM 2080 C C . ARG A 1 264 ? -10.239 18.937 31.494 1.00 62.91 264 ARG A C 1
ATOM 2082 O O . ARG A 1 264 ? -10.269 18.067 32.359 1.00 62.91 264 ARG A O 1
ATOM 2089 N N . ARG A 1 265 ? -11.173 19.033 30.543 1.00 59.88 265 ARG A N 1
ATOM 2090 C CA . ARG A 1 265 ? -12.342 18.146 30.404 1.00 59.88 265 ARG A CA 1
ATOM 2091 C C . ARG A 1 265 ? -12.009 16.747 29.869 1.00 59.88 265 ARG A C 1
ATOM 2093 O O . ARG A 1 265 ? -12.864 15.866 29.901 1.00 59.88 265 ARG A O 1
ATOM 2100 N N . ALA A 1 266 ? -10.817 16.552 29.312 1.00 57.50 266 ALA A N 1
ATOM 2101 C CA . ALA A 1 266 ? -10.426 15.346 28.598 1.00 57.50 266 ALA A CA 1
ATOM 2102 C C . ALA A 1 266 ? -9.680 14.320 29.449 1.00 57.50 266 ALA A C 1
ATOM 2104 O O . ALA A 1 266 ? -9.899 13.131 29.243 1.00 57.50 266 ALA A O 1
ATOM 2105 N N . GLN A 1 267 ? -8.778 14.773 30.328 1.00 57.69 267 GLN A N 1
ATOM 2106 C CA . GLN A 1 267 ? -7.956 13.938 31.221 1.00 57.69 267 GLN A CA 1
ATOM 2107 C C . GLN A 1 267 ? -7.332 12.684 30.551 1.00 57.69 267 GLN A C 1
AT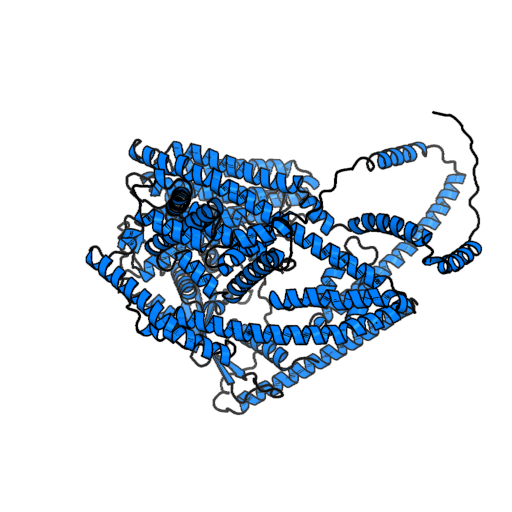OM 2109 O O . GLN A 1 267 ? -7.179 11.639 31.184 1.00 57.69 267 GLN A O 1
ATOM 2114 N N . SER A 1 268 ? -6.967 12.751 29.261 1.00 57.78 268 SER A N 1
ATOM 2115 C CA . SER A 1 268 ? -6.372 11.614 28.544 1.00 57.78 268 SER A CA 1
ATOM 2116 C C . SER A 1 268 ? -4.850 11.609 28.680 1.00 57.78 268 SER A C 1
ATOM 2118 O O . SER A 1 268 ? -4.184 12.574 28.318 1.00 57.78 268 SER A O 1
ATOM 2120 N N . LEU A 1 269 ? -4.287 10.481 29.123 1.00 53.44 269 LEU A N 1
ATOM 2121 C CA . LEU A 1 269 ? -2.834 10.264 29.222 1.00 53.44 269 LEU A CA 1
ATOM 2122 C C . LEU A 1 269 ? -2.156 9.926 27.878 1.00 53.44 269 LEU A C 1
ATOM 2124 O O . LEU A 1 269 ? -0.930 9.907 27.809 1.00 53.44 269 LEU A O 1
ATOM 2128 N N . MET A 1 270 ? -2.930 9.619 26.829 1.00 63.06 270 MET A N 1
ATOM 2129 C CA . MET A 1 270 ? -2.434 9.108 25.540 1.00 63.06 270 MET A CA 1
ATOM 2130 C C . MET A 1 270 ? -2.931 9.961 24.363 1.00 63.06 270 MET A C 1
ATOM 2132 O O . MET A 1 270 ? -4.085 10.395 24.362 1.00 63.06 270 MET A O 1
ATOM 2136 N N . ARG A 1 271 ? -2.100 10.103 23.315 1.00 66.38 271 ARG A N 1
ATOM 2137 C CA . ARG A 1 271 ? -2.387 10.874 22.080 1.00 66.38 271 ARG A CA 1
ATOM 2138 C C . ARG A 1 271 ? -3.597 10.361 21.265 1.00 66.38 271 ARG A C 1
ATOM 2140 O O . ARG A 1 271 ? -4.210 11.117 20.513 1.00 66.38 271 ARG A O 1
ATOM 2147 N N . GLY A 1 272 ? -3.994 9.100 21.463 1.00 78.62 272 GLY A N 1
ATOM 2148 C CA . GLY A 1 272 ? -5.201 8.487 20.886 1.00 78.62 272 GLY A CA 1
ATOM 2149 C C . GLY A 1 272 ? -5.091 8.081 19.407 1.00 78.62 272 GLY A C 1
ATOM 2150 O O . GLY A 1 272 ? -4.142 8.435 18.719 1.00 78.62 272 GLY A O 1
ATOM 2151 N N . ASP A 1 273 ? -6.091 7.336 18.926 1.00 84.50 273 ASP A N 1
ATOM 2152 C CA . ASP A 1 273 ? -6.117 6.713 17.587 1.00 84.50 273 ASP A CA 1
ATOM 2153 C C . ASP A 1 273 ? -5.985 7.711 16.429 1.00 84.50 273 ASP A C 1
ATOM 2155 O O . ASP A 1 273 ? -5.266 7.462 15.466 1.00 84.50 273 ASP A O 1
ATOM 2159 N N . LEU A 1 274 ? -6.654 8.867 16.538 1.00 91.31 274 LEU A N 1
ATOM 2160 C CA . LEU A 1 274 ? -6.604 9.904 15.507 1.00 91.31 274 LEU A CA 1
ATOM 2161 C C . LEU A 1 274 ? -5.176 10.432 15.325 1.00 91.31 274 LEU A C 1
ATOM 2163 O O . LEU A 1 274 ? -4.733 10.613 14.198 1.00 91.31 274 LEU A O 1
ATOM 2167 N N . ASN A 1 275 ? -4.421 10.617 16.412 1.00 88.94 275 ASN A N 1
ATOM 2168 C CA . ASN A 1 275 ? -3.029 11.044 16.292 1.00 88.94 275 ASN A CA 1
ATOM 2169 C C . ASN A 1 275 ? -2.183 9.985 15.575 1.00 88.94 275 ASN A C 1
ATOM 2171 O O . ASN A 1 275 ? -1.344 10.338 14.759 1.00 88.94 275 ASN A O 1
ATOM 2175 N N . SER A 1 276 ? -2.415 8.694 15.836 1.00 85.81 276 SER A N 1
ATOM 2176 C CA . SER A 1 276 ? -1.718 7.621 15.118 1.00 85.81 276 SER A CA 1
ATOM 2177 C C . SER A 1 276 ? -2.017 7.643 13.616 1.00 85.81 276 SER A C 1
ATOM 2179 O O . SER A 1 276 ? -1.085 7.521 12.829 1.00 85.81 276 SER A O 1
ATOM 2181 N N . ALA A 1 277 ? -3.275 7.863 13.218 1.00 91.56 277 ALA A N 1
ATOM 2182 C CA . ALA A 1 277 ? -3.650 7.978 11.807 1.00 91.56 277 ALA A CA 1
ATOM 2183 C C . ALA A 1 277 ? -3.065 9.236 11.135 1.00 91.56 277 ALA A C 1
ATOM 2185 O O . ALA A 1 277 ? -2.642 9.172 9.984 1.00 91.56 277 ALA A O 1
ATOM 2186 N N . ILE A 1 278 ? -2.988 10.364 11.855 1.00 93.44 278 ILE A N 1
ATOM 2187 C CA . ILE A 1 278 ? -2.331 11.590 11.371 1.00 93.44 278 ILE A CA 1
ATOM 2188 C C . ILE A 1 278 ? -0.839 11.347 11.129 1.00 93.44 278 ILE A C 1
ATOM 2190 O O . ILE A 1 278 ? -0.322 11.739 10.088 1.00 93.44 278 ILE A O 1
ATOM 2194 N N . GLU A 1 279 ? -0.149 10.682 12.057 1.00 86.25 279 GLU A N 1
ATOM 2195 C CA . GLU A 1 279 ? 1.276 10.364 11.903 1.00 86.25 279 GLU A CA 1
ATOM 2196 C C . GLU A 1 279 ? 1.524 9.378 10.756 1.00 86.25 279 GLU A C 1
ATOM 2198 O O . GLU A 1 279 ? 2.499 9.528 10.022 1.00 86.25 279 GLU A O 1
ATOM 2203 N N . ASP A 1 280 ? 0.631 8.406 10.554 1.00 87.38 280 ASP A N 1
ATOM 2204 C CA . ASP A 1 280 ? 0.697 7.497 9.407 1.00 87.38 280 ASP A CA 1
ATOM 2205 C C . ASP A 1 280 ? 0.474 8.251 8.081 1.00 87.38 280 ASP A C 1
ATOM 2207 O O . ASP A 1 280 ? 1.219 8.039 7.124 1.00 87.38 280 ASP A O 1
ATOM 2211 N N . ALA A 1 281 ? -0.465 9.201 8.031 1.00 94.31 281 ALA A N 1
ATOM 2212 C CA . ALA A 1 281 ? -0.676 10.057 6.862 1.00 94.31 281 ALA A CA 1
ATOM 2213 C C . ALA A 1 281 ? 0.505 11.017 6.603 1.00 94.31 281 ALA A C 1
ATOM 2215 O O . ALA A 1 281 ? 0.921 11.197 5.457 1.00 94.31 281 ALA A O 1
ATOM 2216 N N . LEU A 1 282 ? 1.094 11.598 7.656 1.00 89.12 282 LEU A N 1
ATOM 2217 C CA . LEU A 1 282 ? 2.295 12.436 7.555 1.00 89.12 282 LEU A CA 1
ATOM 2218 C C . LEU A 1 282 ? 3.477 11.625 7.031 1.00 89.12 282 LEU A C 1
ATOM 2220 O O . LEU A 1 282 ? 4.219 12.102 6.174 1.00 89.12 282 LEU A O 1
ATOM 2224 N N . LYS A 1 283 ? 3.642 10.399 7.534 1.00 85.31 283 LYS A N 1
ATOM 2225 C CA . LYS A 1 283 ? 4.664 9.465 7.070 1.00 85.31 283 LYS A CA 1
ATOM 2226 C C . LYS A 1 283 ? 4.503 9.186 5.575 1.00 85.31 283 LYS A C 1
ATOM 2228 O O . LYS A 1 283 ? 5.447 9.405 4.827 1.00 85.31 283 LYS A O 1
ATOM 2233 N N . VAL A 1 284 ? 3.297 8.820 5.135 1.00 87.69 284 VAL A N 1
ATOM 2234 C CA . VAL A 1 284 ? 2.979 8.596 3.715 1.00 87.69 284 VAL A CA 1
ATOM 2235 C C . VAL A 1 284 ? 3.394 9.780 2.838 1.00 87.69 284 VAL A C 1
ATOM 2237 O O . VAL A 1 284 ? 4.042 9.579 1.814 1.00 87.69 284 VAL A O 1
ATOM 2240 N N . LEU A 1 285 ? 3.067 11.015 3.237 1.00 89.69 285 LEU A N 1
ATOM 2241 C CA . LEU A 1 285 ? 3.446 12.201 2.464 1.00 89.69 285 LEU A CA 1
ATOM 2242 C C . LEU A 1 285 ? 4.962 12.420 2.461 1.00 89.69 285 LEU A C 1
ATOM 2244 O O . LEU A 1 285 ? 5.533 12.700 1.408 1.00 89.69 285 LEU A O 1
ATOM 2248 N N . ARG A 1 286 ? 5.631 12.296 3.612 1.00 82.19 286 ARG A N 1
ATOM 2249 C CA . ARG A 1 286 ? 7.085 12.506 3.737 1.00 82.19 286 ARG A CA 1
ATOM 2250 C C . ARG A 1 286 ? 7.887 11.485 2.928 1.00 82.19 286 ARG A C 1
ATOM 2252 O O . ARG A 1 286 ? 8.840 11.870 2.241 1.00 82.19 286 ARG A O 1
ATOM 2259 N N . ASP A 1 287 ? 7.474 10.226 2.989 1.00 77.44 287 ASP A N 1
ATOM 2260 C CA . ASP A 1 287 ? 8.163 9.099 2.362 1.00 77.44 287 ASP A CA 1
ATOM 2261 C C . ASP A 1 287 ? 7.840 8.987 0.870 1.00 77.44 287 ASP A C 1
ATOM 2263 O O . ASP A 1 287 ? 8.569 8.327 0.136 1.00 77.44 287 ASP A O 1
ATOM 2267 N N . TYR A 1 288 ? 6.789 9.666 0.398 1.00 81.50 288 TYR A N 1
ATOM 2268 C CA . TYR A 1 288 ? 6.463 9.689 -1.018 1.00 81.50 288 TYR A CA 1
ATOM 2269 C C . TYR A 1 288 ? 7.594 10.307 -1.847 1.00 81.50 288 TYR A C 1
ATOM 2271 O O . TYR A 1 288 ? 7.943 11.487 -1.688 1.00 81.50 288 TYR A O 1
ATOM 2279 N N . GLU A 1 289 ? 8.109 9.499 -2.769 1.00 71.25 289 GLU A N 1
ATOM 2280 C CA . GLU A 1 289 ? 9.025 9.888 -3.831 1.00 71.25 289 GLU A CA 1
ATOM 2281 C C . GLU A 1 289 ? 8.250 9.927 -5.142 1.00 71.25 289 GLU A C 1
ATOM 2283 O O . GLU A 1 289 ? 7.702 8.919 -5.584 1.00 71.25 289 GLU A O 1
ATOM 2288 N N . ALA A 1 290 ? 8.164 11.114 -5.738 1.00 66.88 290 ALA A N 1
ATOM 2289 C CA . ALA A 1 290 ? 7.415 11.291 -6.966 1.00 66.88 290 ALA A CA 1
ATOM 2290 C C . ALA A 1 290 ? 8.194 10.727 -8.158 1.00 66.88 290 ALA A C 1
ATOM 2292 O O . ALA A 1 290 ? 9.392 10.974 -8.296 1.00 66.88 290 ALA A O 1
ATOM 2293 N N . ASP A 1 291 ? 7.497 10.009 -9.034 1.00 66.38 291 ASP A N 1
ATOM 2294 C CA . ASP A 1 291 ? 8.047 9.589 -10.317 1.00 66.38 291 ASP A CA 1
ATOM 2295 C C . ASP A 1 291 ? 8.280 10.836 -11.202 1.00 66.38 291 ASP A C 1
ATOM 2297 O O . ASP A 1 291 ? 7.342 11.608 -11.437 1.00 66.38 291 ASP A O 1
ATOM 2301 N N . PRO A 1 292 ? 9.511 11.102 -11.675 1.00 66.88 292 PRO A N 1
ATOM 2302 C CA . PRO A 1 292 ? 9.800 12.258 -12.520 1.00 66.88 292 PRO A CA 1
ATOM 2303 C C . PRO A 1 292 ? 9.189 12.174 -13.923 1.00 66.88 292 PRO A C 1
ATOM 2305 O O . PRO A 1 292 ? 9.200 13.179 -14.633 1.00 66.88 292 PRO A O 1
ATOM 2308 N N . HIS A 1 293 ? 8.665 11.018 -14.337 1.00 65.75 293 HIS A N 1
ATOM 2309 C CA . HIS A 1 293 ? 8.283 10.783 -15.730 1.00 65.75 293 HIS A CA 1
ATOM 2310 C C . HIS A 1 293 ? 6.779 10.681 -15.964 1.00 65.75 293 HIS A C 1
ATOM 2312 O O . HIS A 1 293 ? 6.315 11.026 -17.049 1.00 65.75 293 HIS A O 1
ATOM 2318 N N . ASN A 1 294 ? 6.017 10.218 -14.973 1.00 74.75 294 ASN A N 1
ATOM 2319 C CA . ASN A 1 294 ? 4.617 9.863 -15.182 1.00 74.75 294 ASN A CA 1
ATOM 2320 C C . ASN A 1 294 ? 3.657 10.965 -14.707 1.00 74.75 294 ASN A C 1
ATOM 2322 O O . ASN A 1 294 ? 3.888 11.549 -13.641 1.00 74.75 294 ASN A O 1
ATOM 2326 N N . PRO A 1 295 ? 2.593 11.267 -15.475 1.00 88.12 295 PRO A N 1
ATOM 2327 C CA . PRO A 1 295 ? 1.509 12.113 -15.002 1.00 88.12 295 PRO A CA 1
ATOM 2328 C C . PRO A 1 295 ? 0.662 11.391 -13.949 1.00 88.12 295 PRO A C 1
ATOM 2330 O O . PRO A 1 295 ? 0.589 10.160 -13.916 1.00 88.12 295 PRO A O 1
ATOM 2333 N N . ILE A 1 296 ? 0.007 12.164 -13.083 1.00 89.00 296 ILE A N 1
ATOM 2334 C CA . ILE A 1 296 ? -0.912 11.626 -12.074 1.00 89.00 296 ILE A CA 1
ATOM 2335 C C . ILE A 1 296 ? -2.322 11.595 -12.668 1.00 89.00 296 ILE A C 1
ATOM 2337 O O . ILE A 1 296 ? -2.891 12.642 -12.968 1.00 89.00 296 ILE A O 1
ATOM 2341 N N . LEU A 1 297 ? -2.873 10.393 -12.837 1.00 89.62 297 LEU A N 1
ATOM 2342 C CA . LEU A 1 297 ? -4.208 10.166 -13.382 1.00 89.62 297 LEU A CA 1
ATOM 2343 C C . LEU A 1 297 ? -5.279 10.127 -12.278 1.00 89.62 297 LEU A C 1
ATOM 2345 O O . LEU A 1 297 ? -4.963 10.064 -11.086 1.00 89.62 297 LEU A O 1
ATOM 2349 N N . LEU A 1 298 ? -6.551 10.147 -12.681 1.00 91.00 298 LEU A N 1
ATOM 2350 C CA . LEU A 1 298 ? -7.701 10.047 -11.774 1.00 91.00 298 LEU A CA 1
ATOM 2351 C C . LEU A 1 298 ? -7.712 8.708 -11.021 1.00 91.00 298 LEU A C 1
ATOM 2353 O O . LEU A 1 298 ? -7.931 8.669 -9.810 1.00 91.00 298 LEU A O 1
ATOM 2357 N N . GLU A 1 299 ? -7.343 7.630 -11.703 1.00 88.44 299 GLU A N 1
ATOM 2358 C CA . GLU A 1 299 ? -7.284 6.276 -11.157 1.00 88.44 299 GLU A CA 1
ATOM 2359 C C . GLU A 1 299 ? -6.223 6.171 -10.052 1.00 88.44 299 GLU A C 1
ATOM 2361 O O . GLU A 1 299 ? -6.441 5.511 -9.036 1.00 88.44 299 GLU A O 1
ATOM 2366 N N . HIS A 1 300 ? -5.105 6.905 -10.170 1.00 88.56 300 HIS A N 1
ATOM 2367 C CA . HIS A 1 300 ? -4.086 6.973 -9.111 1.00 88.56 300 HIS A CA 1
ATOM 2368 C C . HIS A 1 300 ? -4.629 7.603 -7.821 1.00 88.56 300 HIS A C 1
ATOM 2370 O O . HIS A 1 300 ? -4.087 7.358 -6.737 1.00 88.56 300 HIS A O 1
ATOM 2376 N N . GLN A 1 301 ? -5.673 8.426 -7.933 1.00 92.56 301 GLN A N 1
ATOM 2377 C CA . GLN A 1 301 ? -6.360 9.078 -6.821 1.00 92.56 301 GLN A CA 1
ATOM 2378 C C . GLN A 1 301 ? -7.553 8.262 -6.297 1.00 92.56 301 GLN A C 1
ATOM 2380 O O . GLN A 1 301 ? -8.138 8.636 -5.280 1.00 92.56 301 GLN A O 1
ATOM 2385 N N . GLY A 1 302 ? -7.861 7.129 -6.938 1.00 88.31 302 GLY A N 1
ATOM 2386 C CA . GLY A 1 302 ? -8.982 6.258 -6.603 1.00 88.31 302 GLY A CA 1
ATOM 2387 C C . GLY A 1 302 ? -10.319 6.688 -7.213 1.00 88.31 302 GLY A C 1
ATOM 2388 O O . GLY A 1 302 ? -11.355 6.214 -6.753 1.00 88.31 302 GLY A O 1
ATOM 2389 N N . HIS A 1 303 ? -10.287 7.562 -8.224 1.00 89.69 303 HIS A N 1
ATOM 2390 C CA . HIS A 1 303 ? -11.447 7.928 -9.034 1.00 89.69 303 HIS A CA 1
ATOM 2391 C C . HIS A 1 303 ? -11.515 6.992 -10.235 1.00 89.69 303 HIS A C 1
ATOM 2393 O O . HIS A 1 303 ? -10.609 6.978 -11.069 1.00 89.69 303 HIS A O 1
ATOM 2399 N N . TYR A 1 304 ? -12.567 6.185 -10.298 1.00 86.94 304 TYR A N 1
ATOM 2400 C CA . TYR A 1 304 ? -12.747 5.172 -11.329 1.00 86.94 304 TYR A CA 1
ATOM 2401 C C . TYR A 1 304 ? -14.054 5.446 -12.053 1.00 86.94 304 TYR A C 1
ATOM 2403 O O . TYR A 1 304 ? -15.094 5.581 -11.415 1.00 86.94 304 TYR A O 1
ATOM 2411 N N . THR A 1 305 ? -13.998 5.494 -13.381 1.00 84.12 305 THR A N 1
ATOM 2412 C CA . THR A 1 305 ? -15.195 5.674 -14.200 1.00 84.12 305 THR A CA 1
ATOM 2413 C C . THR A 1 305 ? -15.816 4.311 -14.516 1.00 84.12 305 THR A C 1
ATOM 2415 O O . THR A 1 305 ? -15.093 3.391 -14.918 1.00 84.12 305 THR A O 1
ATOM 2418 N N . PRO A 1 306 ? -17.135 4.137 -14.316 1.00 81.44 306 PRO A N 1
ATOM 2419 C CA . PRO A 1 306 ? -17.813 2.902 -14.679 1.00 81.44 306 PRO A CA 1
ATOM 2420 C C . PRO A 1 306 ? -17.706 2.637 -16.185 1.00 81.44 306 PRO A C 1
ATOM 2422 O O . PRO A 1 306 ? -17.632 3.556 -17.006 1.00 81.44 306 PRO A O 1
ATOM 2425 N N . ASN A 1 307 ? -17.703 1.360 -16.571 1.00 77.94 307 ASN A N 1
ATOM 2426 C CA . ASN A 1 307 ? -17.798 1.002 -17.984 1.00 77.94 307 ASN A CA 1
ATOM 2427 C C . ASN A 1 307 ? -19.155 1.458 -18.541 1.00 77.94 307 ASN A C 1
ATOM 2429 O O . ASN A 1 307 ? -20.164 1.381 -17.852 1.00 77.94 307 ASN A O 1
ATOM 2433 N N . ALA A 1 308 ? -19.212 1.826 -19.826 1.00 80.25 308 ALA A N 1
ATOM 2434 C CA . ALA A 1 308 ? -20.434 2.326 -20.480 1.00 80.25 308 ALA A CA 1
ATOM 2435 C C . ALA A 1 308 ? -21.666 1.394 -20.387 1.00 80.25 308 ALA A C 1
ATOM 2437 O O . ALA A 1 308 ? -22.778 1.828 -20.666 1.00 80.25 308 ALA A O 1
ATOM 2438 N N . ASN A 1 309 ? -21.468 0.125 -20.015 1.00 79.88 309 ASN A N 1
ATOM 2439 C CA . ASN A 1 309 ? -22.515 -0.891 -19.918 1.00 79.88 309 ASN A CA 1
ATOM 2440 C C . ASN A 1 309 ? -22.878 -1.268 -18.468 1.00 79.88 309 ASN A C 1
ATOM 2442 O O . ASN A 1 309 ? -23.776 -2.084 -18.276 1.00 79.88 309 ASN A O 1
ATOM 2446 N N . THR A 1 310 ? -22.164 -0.759 -17.459 1.00 81.88 310 THR A N 1
ATOM 2447 C CA . THR A 1 310 ? -22.346 -1.152 -16.054 1.00 81.88 310 THR A CA 1
ATOM 2448 C C . THR A 1 310 ? -22.202 0.056 -15.138 1.00 81.88 310 THR A C 1
ATOM 2450 O O . THR A 1 310 ? -21.124 0.634 -15.078 1.00 81.88 310 THR A O 1
ATOM 2453 N N . ASP A 1 311 ? -23.221 0.365 -14.336 1.00 89.19 311 ASP A N 1
ATOM 2454 C CA . ASP A 1 311 ? -23.194 1.480 -13.366 1.00 89.19 311 ASP A CA 1
ATOM 2455 C C . ASP A 1 311 ? -22.299 1.215 -12.134 1.00 89.19 311 ASP A C 1
ATOM 2457 O O . ASP A 1 311 ? -22.233 2.012 -11.198 1.00 89.19 311 ASP A O 1
ATOM 2461 N N . THR A 1 312 ? -21.615 0.071 -12.103 1.00 91.44 312 THR A N 1
ATOM 2462 C CA . THR A 1 312 ? -20.779 -0.380 -10.988 1.00 91.44 312 THR A CA 1
ATOM 2463 C C . THR A 1 312 ? -19.395 -0.789 -11.462 1.00 91.44 312 THR A C 1
ATOM 2465 O O . THR A 1 312 ? -19.225 -1.209 -12.605 1.00 91.44 312 THR A O 1
ATOM 2468 N N . ILE A 1 313 ? -18.430 -0.746 -10.549 1.00 91.31 313 ILE A N 1
ATOM 2469 C CA . ILE A 1 313 ? -17.048 -1.184 -10.754 1.00 91.31 313 ILE A CA 1
ATOM 2470 C C . ILE A 1 313 ? -16.737 -2.326 -9.792 1.00 91.31 313 ILE A C 1
ATOM 2472 O O . ILE A 1 313 ? -17.111 -2.288 -8.616 1.00 91.31 313 ILE A O 1
ATOM 2476 N N . GLU A 1 314 ? -16.036 -3.339 -10.289 1.00 91.56 314 GLU A N 1
ATOM 2477 C CA . GLU A 1 314 ? -15.712 -4.543 -9.535 1.00 91.56 314 GLU A CA 1
ATOM 2478 C C . GLU A 1 314 ? -14.386 -4.423 -8.771 1.00 91.56 314 GLU A C 1
ATOM 2480 O O . GLU A 1 314 ? -13.315 -4.224 -9.348 1.00 91.56 314 GLU A O 1
ATOM 2485 N N . LEU A 1 315 ? -14.437 -4.629 -7.454 1.00 91.19 315 LEU A N 1
ATOM 2486 C CA . LEU A 1 315 ? -13.273 -4.691 -6.574 1.00 91.19 315 LEU A CA 1
ATOM 2487 C C . LEU A 1 315 ? -13.086 -6.102 -6.003 1.00 91.19 315 LEU A C 1
ATOM 2489 O O . LEU A 1 315 ? -13.892 -6.579 -5.201 1.00 91.19 315 LEU A O 1
ATOM 2493 N N . ASP A 1 316 ? -11.988 -6.764 -6.372 1.00 92.06 316 ASP A N 1
ATOM 2494 C CA . ASP A 1 316 ? -11.666 -8.117 -5.902 1.00 92.06 316 ASP A CA 1
ATOM 2495 C C . ASP A 1 316 ? -10.955 -8.116 -4.529 1.00 92.06 316 ASP A C 1
ATOM 2497 O O . ASP A 1 316 ? -9.760 -7.817 -4.404 1.00 92.06 316 ASP A O 1
ATOM 2501 N N . PHE A 1 317 ? -11.674 -8.545 -3.487 1.00 92.62 317 PHE A N 1
ATOM 2502 C CA . PHE A 1 317 ? -11.149 -8.741 -2.133 1.00 92.62 317 PHE A CA 1
ATOM 2503 C C . PHE A 1 317 ? -10.854 -10.209 -1.796 1.00 92.62 317 PHE A C 1
ATOM 2505 O O . PHE A 1 317 ? -10.639 -10.536 -0.626 1.00 92.62 317 PHE A O 1
ATOM 2512 N N . THR A 1 318 ? -10.758 -11.111 -2.780 1.00 86.56 318 THR A N 1
ATOM 2513 C CA . THR A 1 318 ? -10.429 -12.530 -2.531 1.00 86.56 318 THR A CA 1
ATOM 2514 C C . THR A 1 318 ? -9.112 -12.683 -1.764 1.00 86.56 318 THR A C 1
ATOM 2516 O O . THR A 1 318 ? -8.977 -13.532 -0.887 1.00 86.56 318 THR A O 1
ATOM 2519 N N . HIS A 1 319 ? -8.143 -11.801 -2.006 1.00 83.88 319 HIS A N 1
ATOM 2520 C CA . HIS A 1 319 ? -6.873 -11.796 -1.278 1.00 83.88 319 HIS A CA 1
ATOM 2521 C C . HIS A 1 319 ? -7.027 -11.598 0.250 1.00 83.88 319 HIS A C 1
ATOM 2523 O O . HIS A 1 319 ? -6.115 -11.938 1.008 1.00 83.88 319 HIS A O 1
ATOM 2529 N N . LEU A 1 320 ? -8.168 -11.074 0.722 1.00 85.75 320 LEU A N 1
ATOM 2530 C CA . LEU A 1 320 ? -8.488 -10.898 2.142 1.00 85.75 320 LEU A CA 1
ATOM 2531 C C . LEU A 1 320 ? -9.148 -12.121 2.788 1.00 85.75 320 LEU A C 1
ATOM 2533 O O . LEU A 1 320 ? -9.229 -12.157 4.014 1.00 85.75 320 LEU A O 1
ATOM 2537 N N . ALA A 1 321 ? -9.568 -13.133 2.026 1.00 81.50 321 ALA A N 1
ATOM 2538 C CA . ALA A 1 321 ? -10.266 -14.306 2.564 1.00 81.50 321 ALA A CA 1
ATOM 2539 C C . ALA A 1 321 ? -9.452 -15.066 3.621 1.00 81.50 321 ALA A C 1
ATOM 2541 O O . ALA A 1 321 ? -9.991 -15.663 4.547 1.00 81.50 321 ALA A O 1
ATOM 2542 N N . HIS A 1 322 ? -8.123 -15.001 3.523 1.00 77.69 322 HIS A N 1
ATOM 2543 C CA . HIS A 1 322 ? -7.214 -15.604 4.496 1.00 77.69 322 HIS A CA 1
ATOM 2544 C C . HIS A 1 322 ? -6.864 -14.686 5.677 1.00 77.69 322 HIS A C 1
ATOM 2546 O O . HIS A 1 322 ? -6.135 -15.106 6.574 1.00 77.69 322 HIS A O 1
ATOM 2552 N N . ASN A 1 323 ? -7.336 -13.437 5.685 1.00 81.88 323 ASN A N 1
ATOM 2553 C CA . ASN A 1 323 ? -7.093 -12.464 6.745 1.00 81.88 323 ASN A CA 1
ATOM 2554 C C . ASN A 1 323 ? -8.423 -11.976 7.325 1.00 81.88 323 ASN A C 1
ATOM 2556 O O . ASN A 1 323 ? -8.918 -10.904 6.974 1.00 81.88 323 ASN A O 1
ATOM 2560 N N . GLU A 1 324 ? -8.959 -12.759 8.262 1.00 83.62 324 GLU A N 1
ATOM 2561 C CA . GLU A 1 324 ? -10.229 -12.493 8.939 1.00 83.62 324 GLU A CA 1
ATOM 2562 C C . GLU A 1 324 ? -10.331 -11.060 9.470 1.00 83.62 324 GLU A C 1
ATOM 2564 O O . GLU A 1 324 ? -11.332 -10.385 9.238 1.00 83.62 324 GLU A O 1
ATOM 2569 N N . LYS A 1 325 ? -9.282 -10.557 10.138 1.00 84.81 325 LYS A N 1
ATOM 2570 C CA . LYS A 1 325 ? -9.285 -9.196 10.693 1.00 84.81 325 LYS A CA 1
ATOM 2571 C C . LYS A 1 325 ? -9.499 -8.156 9.592 1.00 84.81 325 LYS A C 1
ATOM 2573 O O . LYS A 1 325 ? -10.344 -7.279 9.745 1.00 84.81 325 LYS A O 1
ATOM 2578 N N . LYS A 1 326 ? -8.752 -8.251 8.486 1.00 89.19 326 LYS A N 1
ATOM 2579 C CA . LYS A 1 326 ? -8.879 -7.303 7.370 1.00 89.19 326 LYS A CA 1
ATOM 2580 C C . LYS A 1 326 ? -10.218 -7.447 6.653 1.00 89.19 326 LYS A C 1
ATOM 2582 O O . LYS A 1 326 ? -10.860 -6.434 6.421 1.00 89.19 326 LYS A O 1
ATOM 2587 N N . ALA A 1 327 ? -10.671 -8.669 6.378 1.00 90.81 327 ALA A N 1
ATOM 2588 C CA . ALA A 1 327 ? -11.969 -8.905 5.752 1.00 90.81 327 ALA A CA 1
ATOM 2589 C C . ALA A 1 327 ? -13.128 -8.341 6.597 1.00 90.81 327 ALA A C 1
ATOM 2591 O O . ALA A 1 327 ? -13.978 -7.627 6.070 1.00 90.81 327 ALA A O 1
ATOM 2592 N N . LYS A 1 328 ? -13.115 -8.562 7.922 1.00 92.38 328 LYS A N 1
ATOM 2593 C CA . LYS A 1 328 ? -14.087 -7.969 8.858 1.00 92.38 328 LYS A CA 1
ATOM 2594 C C . LYS A 1 328 ? -14.060 -6.444 8.825 1.00 92.38 328 LYS A C 1
ATOM 2596 O O . LYS A 1 328 ? -15.117 -5.822 8.815 1.00 92.38 328 LYS A O 1
ATOM 2601 N N . ILE A 1 329 ? -12.872 -5.836 8.820 1.00 92.94 329 ILE A N 1
ATOM 2602 C CA . ILE A 1 329 ? -12.721 -4.377 8.725 1.00 92.94 329 ILE A CA 1
ATOM 2603 C C . ILE A 1 329 ? -13.308 -3.857 7.408 1.00 92.94 329 ILE A C 1
ATOM 2605 O O . ILE A 1 329 ? -14.093 -2.911 7.441 1.00 92.94 329 ILE A O 1
ATOM 2609 N N . THR A 1 330 ? -12.984 -4.497 6.282 1.00 95.25 330 THR A N 1
ATOM 2610 C CA . THR A 1 330 ? -13.484 -4.118 4.955 1.00 95.25 330 THR A CA 1
ATOM 2611 C C . THR A 1 330 ? -15.004 -4.219 4.882 1.00 95.25 330 THR A C 1
ATOM 2613 O O . THR A 1 330 ? -15.653 -3.239 4.532 1.00 95.25 330 THR A O 1
ATOM 2616 N N . LEU A 1 331 ? -15.593 -5.345 5.297 1.00 95.25 331 LEU A N 1
ATOM 2617 C CA . LEU A 1 331 ? -17.049 -5.521 5.295 1.00 95.25 331 LEU A CA 1
ATOM 2618 C C . LEU A 1 331 ? -17.754 -4.500 6.198 1.00 95.25 331 LEU A C 1
ATOM 2620 O O . LEU A 1 331 ? -18.741 -3.899 5.789 1.00 95.25 331 LEU A O 1
ATOM 2624 N N . ARG A 1 332 ? -17.230 -4.235 7.403 1.00 95.00 332 ARG A N 1
ATOM 2625 C CA . ARG A 1 332 ? -17.789 -3.207 8.304 1.00 95.00 332 ARG A CA 1
ATOM 2626 C C . ARG A 1 332 ? -17.723 -1.807 7.701 1.00 95.00 332 ARG A C 1
ATOM 2628 O O . ARG A 1 332 ? -18.627 -1.011 7.933 1.00 95.00 332 ARG A O 1
ATOM 2635 N N . ALA A 1 333 ? -16.661 -1.499 6.961 1.00 95.94 333 ALA A N 1
ATOM 2636 C CA . ALA A 1 333 ? -16.536 -0.230 6.262 1.00 95.94 333 ALA A CA 1
ATOM 2637 C C . ALA A 1 333 ? -17.527 -0.134 5.094 1.00 95.94 333 ALA A C 1
ATOM 2639 O O . ALA A 1 333 ? -18.188 0.890 4.983 1.00 95.94 333 ALA A O 1
ATOM 2640 N N . ILE A 1 334 ? -17.730 -1.202 4.314 1.00 96.25 334 ILE A N 1
ATOM 2641 C CA . ILE A 1 334 ? -18.761 -1.242 3.260 1.00 96.25 334 ILE A CA 1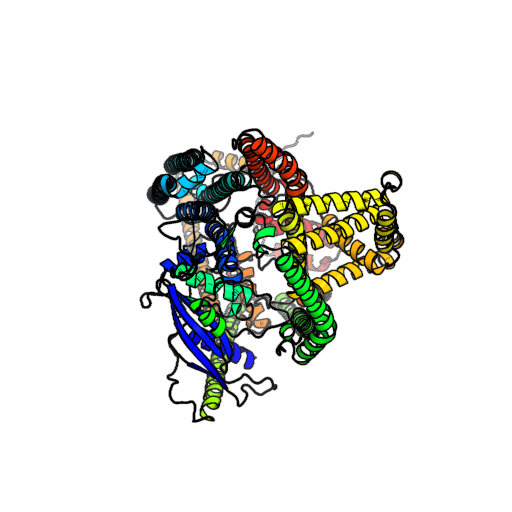
ATOM 2642 C C . ILE A 1 334 ? -20.165 -1.009 3.853 1.00 96.25 334 ILE A C 1
ATOM 2644 O O . ILE A 1 334 ? -20.922 -0.193 3.336 1.00 96.25 334 ILE A O 1
ATOM 2648 N N . ILE A 1 335 ? -20.484 -1.623 4.999 1.00 94.56 335 ILE A N 1
ATOM 2649 C CA . ILE A 1 335 ? -21.751 -1.382 5.726 1.00 94.56 335 ILE A CA 1
ATOM 2650 C C . ILE A 1 335 ? -21.851 0.067 6.239 1.00 94.56 335 ILE A C 1
ATOM 2652 O O . ILE A 1 335 ? -22.929 0.647 6.319 1.00 94.56 335 ILE A O 1
ATOM 2656 N N . GLN A 1 336 ? -20.734 0.686 6.618 1.00 95.06 336 GLN A N 1
ATOM 2657 C CA . GLN A 1 336 ? -20.750 2.094 7.009 1.00 95.06 336 GLN A CA 1
ATOM 2658 C C . GLN A 1 336 ? -20.993 3.016 5.804 1.00 95.06 336 GLN A C 1
ATOM 2660 O O . GLN A 1 336 ? -21.707 4.006 5.951 1.00 95.06 336 GLN A O 1
ATOM 2665 N N . ILE A 1 337 ? -20.424 2.694 4.637 1.00 95.69 337 ILE A N 1
ATOM 2666 C CA . ILE A 1 337 ? -20.642 3.418 3.373 1.00 95.69 337 ILE A CA 1
ATOM 2667 C C . ILE A 1 337 ? -22.112 3.311 2.952 1.00 95.69 337 ILE A C 1
ATOM 2669 O O . ILE A 1 337 ? -22.704 4.295 2.524 1.00 95.69 337 ILE A O 1
ATOM 2673 N N . SER A 1 338 ? -22.742 2.164 3.208 1.00 93.62 338 SER A N 1
ATOM 2674 C CA . SER A 1 338 ? -24.173 1.946 2.976 1.00 93.62 338 SER A CA 1
ATOM 2675 C C . SER A 1 338 ? -25.101 2.706 3.929 1.00 93.62 338 SER A C 1
ATOM 2677 O O . SER A 1 338 ? -26.314 2.525 3.883 1.00 93.62 338 SER A O 1
ATOM 2679 N N . SER A 1 339 ? -24.546 3.529 4.826 1.00 90.12 339 SER A N 1
ATOM 2680 C CA . SER A 1 339 ? -25.256 4.244 5.897 1.00 90.12 339 SER A CA 1
ATOM 2681 C C . SER A 1 339 ? -25.910 3.356 6.971 1.00 90.12 339 SER A C 1
ATOM 2683 O O . SER A 1 339 ? -26.528 3.885 7.894 1.00 90.12 339 SER A O 1
ATOM 2685 N N . ASP A 1 340 ? -25.694 2.036 6.945 1.00 86.75 340 ASP A N 1
ATOM 2686 C CA . ASP A 1 340 ? -26.189 1.073 7.951 1.00 86.75 340 ASP A CA 1
ATOM 2687 C C . ASP A 1 340 ? -25.224 0.911 9.149 1.00 86.75 340 ASP A C 1
ATOM 2689 O O . ASP A 1 340 ? -25.311 -0.038 9.926 1.00 86.75 340 ASP A O 1
ATOM 2693 N N . GLY A 1 341 ? -24.240 1.800 9.286 1.00 87.88 341 GLY A N 1
ATOM 2694 C CA . GLY A 1 341 ? -23.234 1.734 10.341 1.00 87.88 341 GLY A CA 1
ATOM 2695 C C . GLY A 1 341 ? -23.577 2.552 11.591 1.00 87.88 341 GLY A C 1
ATOM 2696 O O . GLY A 1 341 ? -24.689 2.533 12.114 1.00 87.88 341 GLY A O 1
ATOM 2697 N N . ILE A 1 342 ? -22.574 3.248 12.119 1.00 91.50 342 ILE A N 1
ATOM 2698 C CA . ILE A 1 342 ? -22.694 4.150 13.263 1.00 91.50 342 ILE A CA 1
ATOM 2699 C C . ILE A 1 342 ? -23.536 5.360 12.849 1.00 91.50 342 ILE A C 1
ATOM 2701 O O . ILE A 1 342 ? -23.164 6.080 11.921 1.00 91.50 342 ILE A O 1
ATOM 2705 N N . GLN A 1 343 ? -24.622 5.615 13.579 1.00 92.38 343 GLN A N 1
ATOM 2706 C CA . GLN A 1 343 ? -25.519 6.747 13.347 1.00 92.38 343 GLN A CA 1
ATOM 2707 C C . GLN A 1 343 ? -25.631 7.636 14.597 1.00 92.38 343 GLN A C 1
ATOM 2709 O O . GLN A 1 343 ? -25.744 7.118 15.716 1.00 92.38 343 GLN A O 1
ATOM 2714 N N . PRO A 1 344 ? -25.602 8.973 14.453 1.00 90.62 344 PRO A N 1
ATOM 2715 C CA . PRO A 1 344 ? -25.896 9.881 15.555 1.00 90.62 344 PRO A CA 1
ATOM 2716 C C . PRO A 1 344 ? -27.390 9.830 15.910 1.00 90.62 344 PRO A C 1
ATOM 2718 O O . PRO A 1 344 ? -28.247 9.773 15.033 1.00 90.62 344 PRO A O 1
ATOM 2721 N N . THR A 1 345 ? -27.716 9.880 17.201 1.00 89.25 345 THR A N 1
ATOM 2722 C CA . THR A 1 345 ? -29.113 9.966 17.663 1.00 89.25 345 THR A CA 1
ATOM 2723 C C . THR A 1 345 ? -29.576 11.424 17.609 1.00 89.25 345 THR A C 1
ATOM 2725 O O . THR A 1 345 ? -28.854 12.310 18.060 1.00 89.25 345 THR A O 1
ATOM 2728 N N . THR A 1 346 ? -30.780 11.696 17.100 1.00 80.62 346 THR A N 1
ATOM 2729 C CA . THR A 1 346 ? -31.303 13.063 16.877 1.00 80.62 346 THR A CA 1
ATOM 2730 C C . THR A 1 346 ? -31.438 13.912 18.145 1.00 80.62 346 THR A C 1
ATOM 2732 O O . THR A 1 346 ? -31.365 15.134 18.064 1.00 80.62 346 THR A O 1
ATOM 2735 N N . SER A 1 347 ? -31.606 13.297 19.319 1.00 65.50 347 SER A N 1
ATOM 2736 C CA . SER A 1 347 ? -31.932 14.006 20.568 1.00 65.50 347 SER A CA 1
ATOM 2737 C C . SER A 1 347 ? -30.818 14.030 21.620 1.00 65.50 347 SER A C 1
ATOM 2739 O O . SER A 1 347 ? -30.931 14.737 22.618 1.00 65.50 347 SER A O 1
ATOM 2741 N N . THR A 1 348 ? -29.727 13.278 21.440 1.00 61.75 348 THR A N 1
ATOM 2742 C CA . THR A 1 348 ? -28.639 13.184 22.430 1.00 61.75 348 THR A CA 1
ATOM 2743 C C . THR A 1 348 ? -27.300 12.948 21.731 1.00 61.75 348 THR A C 1
ATOM 2745 O O . THR A 1 348 ? -27.266 12.350 20.662 1.00 61.75 348 THR A O 1
ATOM 2748 N N . ALA A 1 349 ? -26.172 13.356 22.329 1.00 69.38 349 ALA A N 1
ATOM 2749 C CA . ALA A 1 349 ? -24.807 13.057 21.850 1.00 69.38 349 ALA A CA 1
ATOM 2750 C C . ALA A 1 349 ? -24.436 11.553 21.947 1.00 69.38 349 ALA A C 1
ATOM 2752 O O . ALA A 1 349 ? -23.310 11.185 22.290 1.00 69.38 349 ALA A O 1
ATOM 2753 N N . ARG A 1 350 ? -25.413 10.677 21.706 1.00 86.62 350 ARG A N 1
ATOM 2754 C CA . ARG A 1 350 ? -25.330 9.224 21.713 1.00 86.62 350 ARG A CA 1
ATOM 2755 C C . ARG A 1 350 ? -25.314 8.725 20.278 1.00 86.62 350 ARG A C 1
ATOM 2757 O O . ARG A 1 350 ? -25.901 9.326 19.379 1.00 86.62 350 ARG A O 1
ATOM 2764 N N . TYR A 1 351 ? -24.664 7.592 20.091 1.00 91.56 351 TYR A N 1
ATOM 2765 C CA . TYR A 1 351 ? -24.588 6.925 18.803 1.00 91.56 351 TYR A CA 1
ATOM 2766 C C . TYR A 1 351 ? -25.291 5.594 18.907 1.00 91.56 351 TYR A C 1
ATOM 2768 O O . TYR A 1 351 ? -25.259 4.961 19.963 1.00 91.56 351 TYR A O 1
ATOM 2776 N N . THR A 1 352 ? -25.893 5.173 17.811 1.00 92.06 352 THR A N 1
ATOM 2777 C CA . THR A 1 352 ? -26.446 3.835 17.683 1.00 92.06 352 THR A CA 1
ATOM 2778 C C . THR A 1 352 ? -25.714 3.079 16.585 1.00 92.06 352 THR A C 1
ATOM 2780 O O . THR A 1 352 ? -25.129 3.677 15.681 1.00 92.06 352 THR A O 1
ATOM 2783 N N . LEU A 1 353 ? -25.711 1.758 16.701 1.00 90.69 353 LEU A N 1
ATOM 2784 C CA . LEU A 1 353 ? -25.308 0.833 15.655 1.00 90.69 353 LEU A CA 1
ATOM 2785 C C . LEU A 1 353 ? -26.513 -0.079 15.416 1.00 90.69 353 LEU A C 1
ATOM 2787 O O . LEU A 1 353 ? -26.885 -0.843 16.305 1.00 90.69 353 LEU A O 1
ATOM 2791 N N . ASN A 1 354 ? -27.175 0.065 14.265 1.00 84.44 354 ASN A N 1
ATOM 2792 C CA . ASN A 1 354 ? -28.469 -0.569 13.958 1.00 84.44 354 ASN A CA 1
ATOM 2793 C C . ASN A 1 354 ? -29.543 -0.326 15.031 1.00 84.44 354 ASN A C 1
ATOM 2795 O O . ASN A 1 354 ? -30.210 -1.254 15.484 1.00 84.44 354 ASN A O 1
ATOM 2799 N N . GLY A 1 355 ? -29.665 0.915 15.505 1.00 85.75 355 GLY A N 1
ATOM 2800 C CA . GLY A 1 355 ? -30.631 1.274 16.546 1.00 85.75 355 GLY A CA 1
ATOM 2801 C C . GLY A 1 355 ? -30.250 0.832 17.966 1.00 85.75 355 GLY A C 1
ATOM 2802 O O . GLY A 1 355 ? -30.867 1.300 18.921 1.00 85.75 355 GLY A O 1
ATOM 2803 N N . GLN A 1 356 ? -29.207 0.012 18.152 1.00 88.31 356 GLN A N 1
ATOM 2804 C CA . GLN A 1 356 ? -28.702 -0.320 19.487 1.00 88.31 356 GLN A CA 1
ATOM 2805 C C . GLN A 1 356 ? -27.733 0.765 19.981 1.00 88.31 356 GLN A C 1
ATOM 2807 O O . GLN A 1 356 ? -26.803 1.124 19.255 1.00 88.31 356 GLN A O 1
ATOM 2812 N N . PRO A 1 357 ? -27.911 1.309 21.198 1.00 89.75 357 PRO A N 1
ATOM 2813 C CA . PRO A 1 357 ? -27.078 2.395 21.698 1.00 89.75 357 PRO A CA 1
ATOM 2814 C C . PRO A 1 357 ? -25.645 1.925 21.972 1.00 89.75 357 PRO A C 1
ATOM 2816 O O . PRO A 1 357 ? -25.411 0.965 22.704 1.00 89.75 357 PRO A O 1
ATOM 2819 N N . LEU A 1 358 ? -24.669 2.651 21.430 1.00 89.56 358 LEU A N 1
ATOM 2820 C CA . LEU A 1 358 ? -23.254 2.461 21.726 1.00 89.56 358 LEU A CA 1
ATOM 2821 C C . LEU A 1 358 ? -22.896 3.148 23.045 1.00 89.56 358 LEU A C 1
ATOM 2823 O O . LEU A 1 358 ? -23.277 4.294 23.307 1.00 89.56 358 LEU A O 1
ATOM 2827 N N . LYS A 1 359 ? -22.082 2.477 23.861 1.00 87.19 359 LYS A N 1
ATOM 2828 C CA . LYS A 1 359 ? -21.576 3.044 25.110 1.00 87.19 359 LYS A CA 1
ATOM 2829 C C . LYS A 1 359 ? -20.564 4.147 24.803 1.00 87.19 359 LYS A C 1
ATOM 2831 O O . LYS A 1 359 ? -19.463 3.890 24.313 1.00 87.19 359 LYS A O 1
ATOM 2836 N N . THR A 1 360 ? -20.910 5.385 25.134 1.00 83.69 360 THR A N 1
ATOM 2837 C CA . THR A 1 360 ? -19.988 6.523 25.058 1.00 83.69 360 THR A CA 1
ATOM 2838 C C . THR A 1 360 ? -19.013 6.485 26.231 1.00 83.69 360 THR A C 1
ATOM 2840 O O . THR A 1 360 ? -19.429 6.375 27.384 1.00 83.69 360 THR A O 1
ATOM 2843 N N . THR A 1 361 ? -17.713 6.597 25.962 1.00 79.06 361 THR A N 1
ATOM 2844 C CA . THR A 1 361 ? -16.668 6.597 27.003 1.00 79.06 361 THR A CA 1
ATOM 2845 C C . THR A 1 361 ? -15.833 7.877 26.948 1.00 79.06 361 THR A C 1
ATOM 2847 O O . THR A 1 361 ? -15.618 8.431 25.869 1.00 79.06 361 THR A O 1
ATOM 2850 N N . HIS A 1 362 ? -15.359 8.349 28.111 1.00 66.50 362 HIS A N 1
ATOM 2851 C CA . HIS A 1 362 ? -14.563 9.583 28.251 1.00 66.50 362 HIS A CA 1
ATOM 2852 C C . HIS A 1 362 ? -13.061 9.417 27.925 1.00 66.50 362 HIS A C 1
ATOM 2854 O O . HIS A 1 362 ? -12.320 10.388 27.954 1.00 66.50 362 HIS A O 1
ATOM 2860 N N . PHE A 1 363 ? -12.634 8.222 27.503 1.00 60.00 363 PHE A N 1
ATOM 2861 C CA . PHE A 1 363 ? -11.304 7.900 26.968 1.00 60.00 363 PHE A CA 1
ATOM 2862 C C . PHE A 1 363 ? -10.090 8.212 27.864 1.00 60.00 363 PHE A C 1
ATOM 2864 O O . PHE A 1 363 ? -9.378 9.194 27.701 1.00 60.00 363 PHE A O 1
ATOM 2871 N N . THR A 1 364 ? -9.714 7.198 28.636 1.00 51.69 364 THR A N 1
ATOM 2872 C CA . THR A 1 364 ? -8.332 6.693 28.665 1.00 51.69 364 THR A CA 1
ATOM 2873 C C . THR A 1 364 ? -8.376 5.303 28.018 1.00 51.69 364 THR A C 1
ATOM 2875 O O . THR A 1 364 ? -9.359 4.590 28.219 1.00 51.69 364 THR A O 1
ATOM 2878 N N . LYS A 1 365 ? -7.385 4.878 27.211 1.00 51.97 365 LYS A N 1
ATOM 2879 C CA . LYS A 1 365 ? -7.377 3.535 26.561 1.00 51.97 365 LYS A CA 1
ATOM 2880 C C . LYS A 1 365 ? -7.765 2.393 27.531 1.00 51.97 365 LYS A C 1
ATOM 2882 O O . LYS A 1 365 ? -8.450 1.456 27.129 1.00 51.97 365 LYS A O 1
ATOM 2887 N N . TRP A 1 366 ? -7.450 2.559 28.816 1.00 44.84 366 TRP A N 1
ATOM 2888 C CA . TRP A 1 366 ? -7.836 1.731 29.962 1.00 44.84 366 TRP A CA 1
ATOM 2889 C C . TRP A 1 366 ? -9.345 1.451 30.107 1.00 44.84 366 TRP A C 1
ATOM 2891 O O . TRP A 1 366 ? -9.736 0.311 30.344 1.00 44.84 366 TRP A O 1
ATOM 2901 N N . THR A 1 367 ? -10.215 2.448 29.914 1.00 48.69 367 THR A N 1
ATOM 2902 C CA . THR A 1 367 ? -11.673 2.300 30.123 1.00 48.69 367 THR A CA 1
ATOM 2903 C C . THR A 1 367 ? -12.393 1.618 28.959 1.00 48.69 367 THR A C 1
ATOM 2905 O O . THR A 1 367 ? -13.470 1.058 29.149 1.00 48.69 367 THR A O 1
ATOM 2908 N N . THR A 1 368 ? -11.786 1.576 27.766 1.00 49.62 368 THR A N 1
ATOM 2909 C CA . THR A 1 368 ? -12.364 0.892 26.588 1.00 49.62 368 THR A CA 1
ATOM 2910 C C . THR A 1 368 ? -12.377 -0.634 26.704 1.00 49.62 368 THR A C 1
ATOM 2912 O O . THR A 1 368 ? -13.000 -1.312 25.889 1.00 49.62 368 THR A O 1
ATOM 2915 N N . ASN A 1 369 ? -11.694 -1.176 27.713 1.00 48.81 369 ASN A N 1
ATOM 2916 C CA . ASN A 1 369 ? -11.604 -2.607 27.962 1.00 48.81 369 ASN A CA 1
ATOM 2917 C C . ASN A 1 369 ? -12.355 -3.054 29.224 1.00 48.81 369 ASN A C 1
ATOM 2919 O O . ASN A 1 369 ? -12.236 -4.227 29.564 1.00 48.81 369 ASN A O 1
ATOM 2923 N N . ALA A 1 370 ? -13.124 -2.179 29.883 1.00 42.59 370 ALA A N 1
ATOM 2924 C CA . ALA A 1 370 ? -13.817 -2.485 31.132 1.00 42.59 370 ALA A CA 1
ATOM 2925 C C . ALA A 1 370 ? -15.350 -2.339 31.003 1.00 42.59 370 ALA A C 1
ATOM 2927 O O . ALA A 1 370 ? -15.868 -1.233 30.807 1.00 42.59 370 ALA A O 1
ATOM 2928 N N . LYS A 1 371 ? -16.116 -3.426 31.217 1.00 49.88 371 LYS A N 1
ATOM 2929 C CA . LYS A 1 371 ? -17.392 -3.262 31.937 1.00 49.88 371 LYS A CA 1
ATOM 2930 C C . LYS A 1 371 ? -17.028 -2.618 33.278 1.00 49.88 371 LYS A C 1
ATOM 2932 O O . LYS A 1 371 ? -15.988 -2.932 33.850 1.00 49.88 371 LYS A O 1
ATOM 2937 N N . SER A 1 372 ? -17.814 -1.645 33.723 1.00 47.41 372 SER A N 1
ATOM 2938 C CA . SER A 1 372 ? -17.568 -0.915 34.968 1.00 47.41 372 SER A CA 1
ATOM 2939 C C . SER A 1 372 ? -17.547 -1.899 36.139 1.00 47.41 372 SER A C 1
ATOM 2941 O O . SER A 1 372 ? -18.599 -2.337 36.588 1.00 47.41 372 SER A O 1
ATOM 2943 N N . GLY A 1 373 ? -16.347 -2.294 36.568 1.00 56.16 373 GLY A N 1
ATOM 2944 C CA . GLY A 1 373 ? -16.124 -3.233 37.661 1.00 56.16 373 GLY A CA 1
ATOM 2945 C C . GLY A 1 373 ? -14.719 -3.836 37.613 1.00 56.16 373 GLY A C 1
ATOM 2946 O O . GLY A 1 373 ? -14.302 -4.390 36.597 1.00 56.16 373 GLY A O 1
ATOM 2947 N N . PHE A 1 374 ? -14.000 -3.765 38.733 1.00 57.03 374 PHE A N 1
ATOM 2948 C CA . PHE A 1 374 ? -12.697 -4.411 38.953 1.00 57.03 374 PHE A CA 1
ATOM 2949 C C . PHE A 1 374 ? -12.706 -5.908 38.571 1.00 57.03 374 PHE A C 1
ATOM 2951 O O . PHE A 1 374 ? -11.765 -6.413 37.962 1.00 57.03 374 PHE A O 1
ATOM 2958 N N . LEU A 1 375 ? -13.835 -6.586 38.805 1.00 58.00 375 LEU A N 1
ATOM 2959 C CA . LEU A 1 375 ? -14.090 -7.981 38.428 1.00 58.00 375 LEU A CA 1
ATOM 2960 C C . LEU A 1 375 ? -14.016 -8.259 36.916 1.00 58.00 375 LEU A C 1
ATOM 2962 O O . LEU A 1 375 ? -13.550 -9.325 36.516 1.00 58.00 375 LEU A O 1
ATOM 2966 N N . PHE A 1 376 ? -14.423 -7.317 36.057 1.00 61.41 376 PHE A N 1
ATOM 2967 C CA . PHE A 1 376 ? -14.310 -7.491 34.602 1.00 61.41 376 PHE A CA 1
ATOM 2968 C C . PHE A 1 376 ? -12.856 -7.377 34.125 1.00 61.41 376 PHE A C 1
ATOM 2970 O O . PHE A 1 376 ? -12.430 -8.072 33.205 1.00 61.41 376 PHE A O 1
ATOM 2977 N N . ILE A 1 377 ? -12.072 -6.510 34.774 1.00 59.12 377 ILE A N 1
ATOM 2978 C CA . ILE A 1 377 ? -10.636 -6.378 34.507 1.00 59.12 377 ILE A CA 1
ATOM 2979 C C . ILE A 1 377 ? -9.928 -7.676 34.900 1.00 59.12 377 ILE A C 1
ATOM 2981 O O . ILE A 1 377 ? -9.174 -8.208 34.093 1.00 59.12 377 ILE A O 1
ATOM 2985 N N . ILE A 1 378 ? -10.231 -8.235 36.077 1.00 66.38 378 ILE A N 1
ATOM 2986 C CA . ILE A 1 378 ? -9.666 -9.519 36.517 1.00 66.38 378 ILE A CA 1
ATOM 2987 C C . ILE A 1 378 ? -10.075 -10.660 35.587 1.00 66.38 378 ILE A C 1
ATOM 2989 O O . ILE A 1 378 ? -9.213 -11.424 35.178 1.00 66.38 378 ILE A O 1
ATOM 2993 N N . THR A 1 379 ? -11.349 -10.781 35.209 1.00 66.75 379 THR A N 1
ATOM 2994 C CA . THR A 1 379 ? -11.796 -11.863 34.307 1.00 66.75 379 THR A CA 1
ATOM 2995 C C . THR A 1 379 ? -11.190 -11.745 32.915 1.00 66.75 379 THR A C 1
ATOM 2997 O O . THR A 1 379 ? -10.839 -12.758 32.321 1.00 66.75 379 THR A O 1
ATOM 3000 N N . ARG A 1 380 ? -10.985 -10.529 32.400 1.00 60.28 380 ARG A N 1
ATOM 3001 C CA . ARG A 1 380 ? -10.307 -10.319 31.117 1.00 60.28 380 ARG A CA 1
ATOM 3002 C C . ARG A 1 380 ? -8.798 -10.530 31.200 1.00 60.28 380 ARG A C 1
ATOM 3004 O O . ARG A 1 380 ? -8.236 -11.080 30.261 1.00 60.28 380 ARG A O 1
ATOM 3011 N N . ILE A 1 381 ? -8.146 -10.106 32.283 1.00 63.03 381 ILE A N 1
ATOM 3012 C CA . ILE A 1 381 ? -6.732 -10.413 32.540 1.00 63.03 381 ILE A CA 1
ATOM 3013 C C . ILE A 1 381 ? -6.570 -11.923 32.697 1.00 63.03 381 ILE A C 1
ATOM 3015 O O . ILE A 1 381 ? -5.699 -12.492 32.060 1.00 63.03 381 ILE A O 1
ATOM 3019 N N . GLY A 1 382 ? -7.451 -12.581 33.448 1.00 68.25 382 GLY A N 1
ATOM 3020 C CA . GLY A 1 382 ? -7.490 -14.029 33.620 1.00 68.25 382 GLY A CA 1
ATOM 3021 C C . GLY A 1 382 ? -7.700 -14.755 32.296 1.00 68.25 382 GLY A C 1
ATOM 3022 O O . GLY A 1 382 ? -6.887 -15.594 31.939 1.00 68.25 382 GLY A O 1
ATOM 3023 N N . ALA A 1 383 ? -8.709 -14.380 31.507 1.00 68.00 383 ALA A N 1
ATOM 3024 C CA . ALA A 1 383 ? -8.922 -14.932 30.170 1.00 68.00 383 ALA A CA 1
ATOM 3025 C C . ALA A 1 383 ? -7.759 -14.612 29.222 1.00 68.00 383 ALA A C 1
ATOM 3027 O O . ALA A 1 383 ? -7.396 -15.442 28.404 1.00 68.00 383 ALA A O 1
ATOM 3028 N N . GLY A 1 384 ? -7.140 -13.435 29.337 1.00 63.53 384 GLY A N 1
ATOM 3029 C CA . GLY A 1 384 ? -5.950 -13.055 28.581 1.00 63.53 384 GLY A CA 1
ATOM 3030 C C . GLY A 1 384 ? -4.751 -13.928 28.934 1.00 63.53 384 GLY A C 1
ATOM 3031 O O . GLY A 1 384 ? -4.125 -14.472 28.035 1.00 63.53 384 GLY A O 1
ATOM 3032 N N . ILE A 1 385 ? -4.476 -14.125 30.223 1.00 65.31 385 ILE A N 1
ATOM 3033 C CA . ILE A 1 385 ? -3.418 -15.002 30.732 1.00 65.31 385 ILE A CA 1
ATOM 3034 C C . ILE A 1 385 ? -3.701 -16.448 30.339 1.00 65.31 385 ILE A C 1
ATOM 3036 O O . ILE A 1 385 ? -2.795 -17.109 29.858 1.00 65.31 385 ILE A O 1
ATOM 3040 N N . ILE A 1 386 ? -4.938 -16.933 30.475 1.00 68.19 386 ILE A N 1
ATOM 3041 C CA . ILE A 1 386 ? -5.320 -18.293 30.078 1.00 68.19 386 ILE A CA 1
ATOM 3042 C C . ILE A 1 386 ? -5.221 -18.457 28.563 1.00 68.19 386 ILE A C 1
ATOM 3044 O O . ILE A 1 386 ? -4.699 -19.465 28.114 1.00 68.19 386 ILE A O 1
ATOM 3048 N N . ASN A 1 387 ? -5.647 -17.484 27.759 1.00 67.44 387 ASN A N 1
ATOM 3049 C CA . ASN A 1 387 ? -5.525 -17.546 26.300 1.00 67.44 387 ASN A CA 1
ATOM 3050 C C . ASN A 1 387 ? -4.068 -17.435 25.846 1.00 67.44 387 ASN A C 1
ATOM 3052 O O . ASN A 1 387 ? -3.689 -18.099 24.887 1.00 67.44 387 ASN A O 1
ATOM 3056 N N . VAL A 1 388 ? -3.242 -16.642 26.532 1.00 61.38 388 VAL A N 1
ATOM 3057 C CA . VAL A 1 388 ? -1.795 -16.585 26.301 1.00 61.38 388 VAL A CA 1
ATOM 3058 C C . VAL A 1 388 ? -1.160 -17.906 26.712 1.00 61.38 388 VAL A C 1
ATOM 3060 O O . VAL A 1 388 ? -0.455 -18.491 25.906 1.00 61.38 388 VAL A O 1
ATOM 3063 N N . ALA A 1 389 ? -1.443 -18.436 27.899 1.00 64.50 389 ALA A N 1
ATOM 3064 C CA . ALA A 1 389 ? -0.918 -19.711 28.376 1.00 64.50 389 ALA A CA 1
ATOM 3065 C C . ALA A 1 389 ? -1.370 -20.875 27.486 1.00 64.50 389 ALA A C 1
ATOM 3067 O O . ALA A 1 389 ? -0.540 -21.653 27.046 1.00 64.50 389 ALA A O 1
ATOM 3068 N N . THR A 1 390 ? -2.648 -20.955 27.125 1.00 65.69 390 THR A N 1
ATOM 3069 C CA . THR A 1 390 ? -3.197 -21.962 26.201 1.00 65.69 390 THR A CA 1
ATOM 3070 C C . THR A 1 390 ? -2.604 -21.782 24.807 1.00 65.69 390 THR A C 1
ATOM 3072 O O . THR A 1 390 ? -2.124 -22.734 24.205 1.00 65.69 390 THR A O 1
ATOM 3075 N N . GLY A 1 391 ? -2.550 -20.552 24.300 1.00 62.09 391 GLY A N 1
ATOM 3076 C CA . GLY A 1 391 ? -1.943 -20.227 23.010 1.00 62.09 391 GLY A CA 1
ATOM 3077 C C . GLY A 1 391 ? -0.425 -20.415 22.970 1.00 62.09 391 GLY A C 1
ATOM 3078 O O . GLY A 1 391 ? 0.123 -20.577 21.890 1.00 62.09 391 GLY A O 1
ATOM 3079 N N . THR A 1 392 ? 0.256 -20.432 24.115 1.00 55.47 392 THR A N 1
ATOM 3080 C CA . THR A 1 392 ? 1.705 -20.659 24.215 1.00 55.47 392 THR A CA 1
ATOM 3081 C C . THR A 1 392 ? 1.982 -22.141 24.439 1.00 55.47 392 THR A C 1
ATOM 3083 O O . THR A 1 392 ? 2.731 -22.734 23.684 1.00 55.47 392 THR A O 1
ATOM 3086 N N . ILE A 1 393 ? 1.329 -22.778 25.409 1.00 69.00 393 ILE A N 1
ATOM 3087 C CA . ILE A 1 393 ? 1.508 -24.194 25.747 1.00 69.00 393 ILE A CA 1
ATOM 3088 C C . ILE A 1 393 ? 0.896 -25.073 24.658 1.00 69.00 393 ILE A C 1
ATOM 3090 O O . ILE A 1 393 ? 1.610 -25.837 24.025 1.00 69.00 393 ILE A O 1
ATOM 3094 N N . VAL A 1 394 ? -0.403 -24.943 24.372 1.00 70.44 394 VAL A N 1
ATOM 3095 C CA . VAL A 1 394 ? -1.060 -25.752 23.329 1.00 70.44 394 VAL A CA 1
ATOM 3096 C C . VAL A 1 394 ? -0.603 -25.308 21.942 1.00 70.44 394 VAL A C 1
ATOM 3098 O O . VAL A 1 394 ? -0.328 -26.140 21.077 1.00 70.44 394 VAL A O 1
ATOM 3101 N N . GLY A 1 395 ? -0.460 -23.993 21.752 1.00 71.50 395 GLY A N 1
ATOM 3102 C CA . GLY A 1 395 ? 0.025 -23.420 20.502 1.00 71.50 395 GLY A CA 1
ATOM 3103 C C . GLY A 1 395 ? 1.441 -23.867 20.130 1.00 71.50 395 GLY A C 1
ATOM 3104 O O . GLY A 1 395 ? 1.651 -24.319 19.009 1.00 71.50 395 GLY A O 1
ATOM 3105 N N . LEU A 1 396 ? 2.416 -23.771 21.040 1.00 65.38 396 LEU A N 1
ATOM 3106 C CA . LEU A 1 396 ? 3.806 -24.136 20.736 1.00 65.38 396 LEU A CA 1
ATOM 3107 C C . LEU A 1 396 ? 4.086 -25.632 20.904 1.00 65.38 396 LEU A C 1
ATOM 3109 O O . LEU A 1 396 ? 4.886 -26.159 20.141 1.00 65.38 396 LEU A O 1
ATOM 3113 N N . ALA A 1 397 ? 3.458 -26.328 21.859 1.00 70.25 397 ALA A N 1
ATOM 3114 C CA . ALA A 1 397 ? 3.769 -27.741 22.098 1.00 70.25 397 ALA A CA 1
ATOM 3115 C C . ALA A 1 397 ? 3.064 -28.692 21.121 1.00 70.25 397 ALA A C 1
ATOM 3117 O O . ALA A 1 397 ? 3.611 -29.745 20.807 1.00 70.25 397 ALA A O 1
ATOM 3118 N N . PHE A 1 398 ? 1.872 -28.339 20.622 1.00 75.94 398 PHE A N 1
ATOM 3119 C CA . PHE A 1 398 ? 1.074 -29.231 19.769 1.00 75.94 398 PHE A CA 1
ATOM 3120 C C . PHE A 1 398 ? 0.781 -28.623 18.400 1.00 75.94 398 PHE A C 1
ATOM 3122 O O . PHE A 1 398 ? 1.126 -29.202 17.371 1.00 75.94 398 PHE A O 1
ATOM 3129 N N . ASP A 1 399 ? 0.176 -27.438 18.376 1.00 76.81 399 ASP A N 1
ATOM 3130 C CA . ASP A 1 399 ? -0.260 -26.788 17.139 1.00 76.81 399 ASP A CA 1
ATOM 3131 C C . ASP A 1 399 ? 0.938 -26.424 16.227 1.00 76.81 399 ASP A C 1
ATOM 3133 O O . ASP A 1 399 ? 0.833 -26.551 15.006 1.00 76.81 399 ASP A O 1
ATOM 3137 N N . LEU A 1 400 ? 2.090 -26.032 16.792 1.00 74.31 400 LEU A N 1
ATOM 3138 C CA . LEU A 1 400 ? 3.301 -25.689 16.037 1.00 74.31 400 LEU A CA 1
ATOM 3139 C C . LEU A 1 400 ? 3.982 -26.914 15.405 1.00 74.31 400 LEU A C 1
ATOM 3141 O O . LEU A 1 400 ? 4.171 -26.878 14.189 1.00 74.31 400 LEU A O 1
ATOM 3145 N N . PRO A 1 401 ? 4.310 -28.010 16.121 1.00 72.25 401 PRO A N 1
ATOM 3146 C CA . PRO A 1 401 ? 4.887 -29.204 15.498 1.00 72.25 401 PRO A CA 1
ATOM 3147 C C . PRO A 1 401 ? 3.962 -29.833 14.455 1.00 72.25 401 PRO A C 1
ATOM 3149 O O . PRO A 1 401 ? 4.414 -30.233 13.383 1.00 72.25 401 PRO A O 1
ATOM 3152 N N . ILE A 1 402 ? 2.655 -29.877 14.731 1.00 79.50 402 ILE A N 1
ATOM 3153 C CA . ILE A 1 402 ? 1.665 -30.427 13.799 1.00 79.50 402 ILE A CA 1
ATOM 3154 C C . ILE A 1 402 ? 1.518 -29.514 12.578 1.00 79.50 402 ILE A C 1
ATOM 3156 O O . ILE A 1 402 ? 1.545 -29.993 11.442 1.00 79.50 402 ILE A O 1
ATOM 3160 N N . GLY A 1 403 ? 1.410 -28.198 12.782 1.00 76.19 403 GLY A N 1
ATOM 3161 C CA . GLY A 1 403 ? 1.398 -27.213 11.702 1.00 76.19 403 GLY A CA 1
ATOM 3162 C C . GLY A 1 403 ? 2.658 -27.303 10.839 1.00 76.19 403 GLY A C 1
ATOM 3163 O O . GLY A 1 403 ? 2.565 -27.299 9.613 1.00 76.19 403 GLY A O 1
ATOM 3164 N N . PHE A 1 404 ? 3.821 -27.467 11.473 1.00 77.06 404 PHE A N 1
ATOM 3165 C CA . PHE A 1 404 ? 5.106 -27.666 10.809 1.00 77.06 404 PHE A CA 1
ATOM 3166 C C . PHE A 1 404 ? 5.120 -28.928 9.962 1.00 77.06 404 PHE A C 1
ATOM 3168 O O . PHE A 1 404 ? 5.331 -28.831 8.759 1.00 77.06 404 PHE A O 1
ATOM 3175 N N . LEU A 1 405 ? 4.838 -30.092 10.547 1.00 77.75 405 LEU A N 1
ATOM 3176 C CA . LEU A 1 405 ? 4.876 -31.369 9.835 1.00 77.75 405 LEU A CA 1
ATOM 3177 C C . LEU A 1 405 ? 3.863 -31.413 8.690 1.00 77.75 405 LEU A C 1
ATOM 3179 O O . LEU A 1 405 ? 4.208 -31.803 7.577 1.00 77.75 405 LEU A O 1
ATOM 3183 N N . THR A 1 406 ? 2.629 -30.966 8.931 1.00 79.44 406 THR A N 1
ATOM 3184 C CA . THR A 1 406 ? 1.585 -30.947 7.894 1.00 79.44 406 THR A CA 1
ATOM 3185 C C . THR A 1 406 ? 1.954 -30.026 6.739 1.00 79.44 406 THR A C 1
ATOM 3187 O O . THR A 1 406 ? 1.785 -30.398 5.577 1.00 79.44 406 THR A O 1
ATOM 3190 N N . SER A 1 407 ? 2.500 -28.846 7.024 1.00 76.69 407 SER A N 1
ATOM 3191 C CA . SER A 1 407 ? 2.918 -27.909 5.987 1.00 76.69 407 SER A CA 1
ATOM 3192 C C . SER A 1 407 ? 4.204 -28.333 5.282 1.00 76.69 407 SER A C 1
ATOM 3194 O O . SER A 1 407 ? 4.274 -28.248 4.062 1.00 76.69 407 SER A O 1
ATOM 3196 N N . PHE A 1 408 ? 5.184 -28.869 6.005 1.00 73.19 408 PHE A N 1
ATOM 3197 C CA . PHE A 1 408 ? 6.424 -29.396 5.439 1.00 73.19 408 PHE A CA 1
ATOM 3198 C C . PHE A 1 408 ? 6.142 -30.552 4.472 1.00 73.19 408 PHE A C 1
ATOM 3200 O O . PHE A 1 408 ? 6.556 -30.509 3.314 1.00 73.19 408 PHE A O 1
ATOM 3207 N N . LEU A 1 409 ? 5.342 -31.535 4.900 1.00 75.44 409 LEU A N 1
ATOM 3208 C CA . LEU A 1 409 ? 4.980 -32.690 4.073 1.00 75.44 409 LEU A CA 1
ATOM 3209 C C . LEU A 1 409 ? 4.040 -32.321 2.914 1.00 75.44 409 LEU A C 1
ATOM 3211 O O . LEU A 1 409 ? 4.051 -32.982 1.877 1.00 75.44 409 LEU A O 1
ATOM 3215 N N . SER A 1 410 ? 3.228 -31.268 3.061 1.00 73.44 410 SER A N 1
ATOM 3216 C CA . SER A 1 410 ? 2.306 -30.805 2.010 1.00 73.44 410 SER A CA 1
ATOM 3217 C C . SER A 1 410 ? 2.840 -29.655 1.150 1.00 73.44 410 SER A C 1
ATOM 3219 O O . SER A 1 410 ? 2.136 -29.218 0.231 1.00 73.44 410 SER A O 1
ATOM 3221 N N . ILE A 1 411 ? 4.055 -29.169 1.428 1.00 69.25 411 ILE A N 1
ATOM 3222 C CA . ILE A 1 411 ? 4.671 -27.993 0.799 1.00 69.25 411 ILE A CA 1
ATOM 3223 C C . ILE A 1 411 ? 3.732 -26.770 0.903 1.00 69.25 411 ILE A C 1
ATOM 3225 O O . ILE A 1 411 ? 3.319 -26.183 -0.097 1.00 69.25 411 ILE A O 1
ATOM 3229 N N . GLY A 1 412 ? 3.288 -26.441 2.119 1.00 59.66 412 GLY A N 1
ATOM 3230 C CA . GLY A 1 412 ? 2.477 -25.250 2.407 1.00 59.66 412 GLY A CA 1
ATOM 3231 C C . GLY A 1 412 ? 1.012 -25.293 1.969 1.00 59.66 412 GLY A C 1
ATOM 3232 O O . GLY A 1 412 ? 0.296 -24.306 2.140 1.00 59.66 412 GLY A O 1
ATOM 3233 N N . ARG A 1 413 ? 0.531 -26.399 1.383 1.00 62.09 413 ARG A N 1
ATOM 3234 C CA . ARG A 1 413 ? -0.803 -26.436 0.751 1.00 62.09 413 ARG A CA 1
ATOM 3235 C C . ARG A 1 413 ? -1.936 -26.844 1.679 1.00 62.09 413 ARG A C 1
ATOM 3237 O O . ARG A 1 413 ? -3.081 -26.516 1.377 1.00 62.09 413 ARG A O 1
ATOM 3244 N N . TYR A 1 414 ? -1.651 -27.576 2.753 1.00 70.38 414 TYR A N 1
ATOM 3245 C CA . TYR A 1 414 ? -2.675 -28.009 3.698 1.00 70.38 414 TYR A CA 1
ATOM 3246 C C . TYR A 1 414 ? -2.634 -27.158 4.965 1.00 70.38 414 TYR A C 1
ATOM 3248 O O . TYR A 1 414 ? -1.604 -27.084 5.633 1.00 70.38 414 TYR A O 1
ATOM 3256 N N . LYS A 1 415 ? -3.768 -26.534 5.301 1.00 67.12 415 LYS A N 1
ATOM 3257 C CA . LYS A 1 415 ? -3.930 -25.778 6.542 1.00 67.12 415 LYS A CA 1
ATOM 3258 C C . LYS A 1 415 ? -4.785 -26.579 7.512 1.00 67.12 415 LYS A C 1
ATOM 3260 O O . LYS A 1 415 ? -5.985 -26.736 7.309 1.00 67.12 415 LYS A O 1
ATOM 3265 N N . MET A 1 416 ? -4.168 -27.082 8.571 1.00 74.19 416 MET A N 1
ATOM 3266 C CA . MET A 1 416 ? -4.895 -27.698 9.674 1.00 74.19 416 MET A CA 1
ATOM 3267 C C . MET A 1 416 ? -5.573 -26.609 10.525 1.00 74.19 416 MET A C 1
ATOM 3269 O O . MET A 1 416 ? -4.942 -25.582 10.771 1.00 74.19 416 MET A O 1
ATOM 3273 N N . PRO A 1 417 ? -6.833 -26.779 10.960 1.00 75.00 417 PRO A N 1
ATOM 3274 C CA . PRO A 1 417 ? -7.461 -25.877 11.924 1.00 75.00 417 PRO A CA 1
ATOM 3275 C C . PRO A 1 417 ? -6.794 -26.013 13.298 1.00 75.00 417 PRO A C 1
ATOM 3277 O O . PRO A 1 417 ? -6.305 -27.086 13.655 1.00 75.00 417 PRO A O 1
ATOM 3280 N N . SER A 1 418 ? -6.780 -24.935 14.082 1.00 75.62 418 SER A N 1
ATOM 3281 C CA . SER A 1 418 ? -6.125 -24.961 15.391 1.00 75.62 418 SER A CA 1
ATOM 3282 C C . SER A 1 418 ? -6.959 -25.630 16.467 1.00 75.62 418 SER A C 1
ATOM 3284 O O . SER A 1 418 ? -8.140 -25.314 16.634 1.00 75.62 418 SER A O 1
ATOM 3286 N N . GLN A 1 419 ? -6.303 -26.463 17.278 1.00 75.56 419 GLN A N 1
ATOM 3287 C CA . GLN A 1 419 ? -6.919 -27.001 18.485 1.00 75.56 419 GLN A CA 1
ATOM 3288 C C . GLN A 1 419 ? -6.926 -25.968 19.618 1.00 75.56 419 GLN A C 1
ATOM 3290 O O . GLN A 1 419 ? -7.932 -25.853 20.313 1.00 75.56 419 GLN A O 1
ATOM 3295 N N . ALA A 1 420 ? -5.877 -25.143 19.755 1.00 68.00 420 ALA A N 1
ATOM 3296 C CA . ALA A 1 420 ? -5.840 -24.081 20.766 1.00 68.00 420 ALA A CA 1
ATOM 3297 C C . ALA A 1 420 ? -6.978 -23.057 20.597 1.00 68.00 420 ALA A C 1
ATOM 3299 O O . ALA A 1 420 ? -7.509 -22.552 21.583 1.00 68.00 420 ALA A O 1
ATOM 3300 N N . SER A 1 421 ? -7.403 -22.788 19.359 1.00 68.25 421 SER A N 1
ATOM 3301 C CA . SER A 1 421 ? -8.510 -21.867 19.084 1.00 68.25 421 SER A CA 1
ATOM 3302 C C . SER A 1 421 ? -9.868 -22.359 19.600 1.00 68.25 421 SER A C 1
ATOM 3304 O O . SER A 1 421 ? -10.702 -21.542 19.970 1.00 68.25 421 SER A O 1
ATOM 3306 N N . LYS A 1 422 ? -10.068 -23.681 19.708 1.00 76.31 422 LYS A N 1
ATOM 3307 C CA . LYS A 1 422 ? -11.286 -24.274 20.288 1.00 76.31 422 LYS A CA 1
ATOM 3308 C C . LYS A 1 422 ? -11.343 -24.147 21.810 1.00 76.31 422 LYS A C 1
ATOM 3310 O O . LYS A 1 422 ? -12.415 -24.260 22.389 1.00 76.31 422 LYS A O 1
ATOM 3315 N N . ILE A 1 423 ? -10.186 -23.950 22.442 1.00 70.31 423 ILE A N 1
ATOM 3316 C CA . ILE A 1 423 ? -10.023 -23.862 23.900 1.00 70.31 423 ILE A CA 1
ATOM 3317 C C . ILE A 1 423 ? -9.947 -22.388 24.344 1.00 70.31 423 ILE A C 1
ATOM 3319 O O . ILE A 1 423 ? -10.012 -22.086 25.533 1.00 70.31 423 ILE A O 1
ATOM 3323 N N . ALA A 1 424 ? -9.832 -21.448 23.398 1.00 69.19 424 ALA A N 1
ATOM 3324 C CA . ALA A 1 424 ? -9.757 -20.027 23.699 1.00 69.19 424 ALA A CA 1
ATOM 3325 C C . ALA A 1 424 ? -11.035 -19.545 24.404 1.00 69.19 424 ALA A C 1
ATOM 3327 O O . ALA A 1 424 ? -12.153 -19.703 23.914 1.00 69.19 424 ALA A O 1
ATOM 3328 N N . ILE A 1 425 ? -10.857 -18.905 25.557 1.00 70.31 425 ILE A N 1
ATOM 3329 C CA . ILE A 1 425 ? -11.947 -18.314 26.323 1.00 70.31 425 ILE A CA 1
ATOM 3330 C C . ILE A 1 425 ? -12.329 -16.993 25.657 1.00 70.31 425 ILE A C 1
ATOM 3332 O O . ILE A 1 425 ? -11.580 -16.010 25.705 1.00 70.31 425 ILE A O 1
ATOM 3336 N N . HIS A 1 426 ? -13.512 -16.958 25.046 1.00 67.81 426 HIS A N 1
ATOM 3337 C CA . HIS A 1 426 ? -14.110 -15.726 24.549 1.00 67.81 426 HIS A CA 1
ATOM 3338 C C . HIS A 1 426 ? -14.827 -14.992 25.682 1.00 67.81 426 HIS A C 1
ATOM 3340 O O . HIS A 1 426 ? -15.802 -15.477 26.249 1.00 67.81 426 HIS A O 1
ATOM 3346 N N . VAL A 1 427 ? -14.338 -13.796 26.012 1.00 67.88 427 VAL A N 1
ATOM 3347 C CA . VAL A 1 427 ? -15.007 -12.904 26.964 1.00 67.88 427 VAL A CA 1
ATOM 3348 C C . VAL A 1 427 ? -16.071 -12.118 26.212 1.00 67.88 427 VAL A C 1
ATOM 3350 O O . VAL A 1 427 ? -15.731 -11.318 25.338 1.00 67.88 427 VAL A O 1
ATOM 3353 N N . ASP A 1 428 ? -17.340 -12.316 26.570 1.00 70.50 428 ASP A N 1
ATOM 3354 C CA . ASP A 1 428 ? -18.439 -11.507 26.048 1.00 70.50 428 ASP A CA 1
ATOM 3355 C C . ASP A 1 428 ? -18.237 -10.028 26.424 1.00 70.50 428 ASP A C 1
ATOM 3357 O O . ASP A 1 428 ? -18.249 -9.625 27.597 1.00 70.50 428 ASP A O 1
ATOM 3361 N N . THR A 1 429 ? -18.024 -9.203 25.401 1.00 66.75 429 THR A N 1
ATOM 3362 C CA . THR A 1 429 ? -17.806 -7.763 25.541 1.00 66.75 429 THR A CA 1
ATOM 3363 C C . THR A 1 429 ? -19.110 -7.000 25.780 1.00 66.75 429 THR A C 1
ATOM 3365 O O . THR A 1 429 ? -19.050 -5.827 26.155 1.00 66.75 429 THR A O 1
ATOM 3368 N N . GLY A 1 430 ? -20.275 -7.643 25.627 1.00 70.44 430 GLY A N 1
ATOM 3369 C CA . GLY A 1 430 ? -21.577 -6.980 25.579 1.00 70.44 430 GLY A CA 1
ATOM 3370 C C . GLY A 1 430 ? -21.734 -6.101 24.338 1.00 70.44 430 GLY A C 1
ATOM 3371 O O . GLY A 1 430 ? -22.484 -5.126 24.374 1.00 70.44 430 GLY A O 1
ATOM 3372 N N . ALA A 1 431 ? -20.969 -6.381 23.277 1.00 76.56 431 ALA A N 1
ATOM 3373 C CA . ALA A 1 431 ? -21.098 -5.672 22.017 1.00 76.56 431 ALA A CA 1
ATOM 3374 C C . ALA A 1 431 ? -22.441 -6.012 21.348 1.00 76.56 431 ALA A C 1
ATOM 3376 O O . ALA A 1 431 ? -22.895 -7.153 21.435 1.00 76.56 431 ALA A O 1
ATOM 3377 N N . PRO A 1 432 ? -23.072 -5.039 20.674 1.00 77.62 432 PRO A N 1
ATOM 3378 C CA . PRO A 1 432 ? -24.314 -5.264 19.949 1.00 77.62 432 PRO A CA 1
ATOM 3379 C C . PRO A 1 432 ? -24.123 -6.359 18.886 1.00 77.62 432 PRO A C 1
ATOM 3381 O O . PRO A 1 432 ? -23.253 -6.252 18.018 1.00 77.62 432 PRO A O 1
ATOM 3384 N N . THR A 1 433 ? -24.932 -7.419 18.942 1.00 73.44 433 THR A N 1
ATOM 3385 C CA . THR A 1 433 ? -24.964 -8.477 17.923 1.00 73.44 433 THR A CA 1
ATOM 3386 C C . THR A 1 433 ? -25.620 -7.933 16.657 1.00 73.44 433 THR A C 1
ATOM 3388 O O . THR A 1 433 ? -26.837 -7.935 16.492 1.00 73.44 433 THR A O 1
ATOM 3391 N N . GLN A 1 434 ? -24.798 -7.403 15.754 1.00 70.94 434 GLN A N 1
ATOM 3392 C CA . GLN A 1 434 ? -25.266 -6.792 14.512 1.00 70.94 434 GLN A CA 1
ATOM 3393 C C . GLN A 1 434 ? -25.596 -7.894 13.496 1.00 70.94 434 GLN A C 1
ATOM 3395 O O . GLN A 1 434 ? -24.693 -8.534 12.965 1.00 70.94 434 GLN A O 1
ATOM 3400 N N . THR A 1 435 ? -26.884 -8.127 13.225 1.00 77.06 435 THR A N 1
ATOM 3401 C CA . THR A 1 435 ? -27.346 -9.229 12.358 1.00 77.06 435 THR A CA 1
ATOM 3402 C C . THR A 1 435 ? -26.802 -9.127 10.933 1.00 77.06 435 THR A C 1
ATOM 3404 O O . THR A 1 435 ? -26.345 -10.128 10.400 1.00 77.06 435 THR A O 1
ATOM 3407 N N . LYS A 1 436 ? -26.750 -7.930 10.327 1.00 83.00 436 LYS A N 1
ATOM 3408 C CA . LYS A 1 436 ? -26.246 -7.755 8.949 1.00 83.00 436 LYS A CA 1
ATOM 3409 C C . LYS A 1 436 ? -24.743 -8.037 8.811 1.00 83.00 436 LYS A C 1
ATOM 3411 O O . LYS A 1 436 ? -24.349 -8.813 7.946 1.00 83.00 436 LYS A O 1
ATOM 3416 N N . ALA A 1 437 ? -23.893 -7.451 9.657 1.00 83.38 437 ALA A N 1
ATOM 3417 C CA . ALA A 1 437 ? -22.454 -7.715 9.647 1.00 83.38 437 ALA A CA 1
ATOM 3418 C C . ALA A 1 437 ? -22.151 -9.144 10.081 1.00 83.38 437 ALA A C 1
ATOM 3420 O O . ALA A 1 437 ? -21.243 -9.741 9.518 1.00 83.38 437 ALA A O 1
ATOM 3421 N N . ALA A 1 438 ? -22.894 -9.699 11.045 1.00 85.19 438 ALA A N 1
ATOM 3422 C CA . ALA A 1 438 ? -22.760 -11.102 11.418 1.00 85.19 438 ALA A CA 1
ATOM 3423 C C . ALA A 1 438 ? -23.049 -12.006 10.215 1.00 85.19 438 ALA A C 1
ATOM 3425 O O . ALA A 1 438 ? -22.198 -12.821 9.897 1.00 85.19 438 ALA A O 1
ATOM 3426 N N . VAL A 1 439 ? -24.145 -11.775 9.480 1.00 88.44 439 VAL A N 1
ATOM 3427 C CA . VAL A 1 439 ? -24.485 -12.521 8.253 1.00 88.44 439 VAL A CA 1
ATOM 3428 C C . VAL A 1 439 ? -23.396 -12.379 7.182 1.00 88.44 439 VAL A C 1
ATOM 3430 O O . VAL A 1 439 ? -22.959 -13.376 6.613 1.00 88.44 439 VAL A O 1
ATOM 3433 N N . LEU A 1 440 ? -22.902 -11.161 6.929 1.00 87.69 440 LEU A N 1
ATOM 3434 C CA . LEU A 1 440 ? -21.824 -10.921 5.956 1.00 87.69 440 LEU A CA 1
ATOM 3435 C C . LEU A 1 440 ? -20.508 -11.615 6.356 1.00 87.69 440 LEU A C 1
ATOM 3437 O O . LEU A 1 440 ? -19.799 -12.147 5.507 1.00 87.69 440 LEU A O 1
ATOM 3441 N N . ILE A 1 441 ? -20.170 -11.608 7.647 1.00 87.75 441 ILE A N 1
ATOM 3442 C CA . ILE A 1 441 ? -18.958 -12.239 8.188 1.00 87.75 441 ILE A CA 1
ATOM 3443 C C . ILE A 1 441 ? -19.100 -13.766 8.213 1.00 87.75 441 ILE A C 1
ATOM 3445 O O . ILE A 1 441 ? -18.137 -14.470 7.919 1.00 87.75 441 ILE A O 1
ATOM 3449 N N . GLU A 1 442 ? -20.283 -14.277 8.547 1.00 87.31 442 GLU A N 1
ATOM 3450 C CA . GLU A 1 442 ? -20.603 -15.705 8.589 1.00 87.31 442 GLU A CA 1
ATOM 3451 C C . GLU A 1 442 ? -20.505 -16.333 7.197 1.00 87.31 442 GLU A C 1
ATOM 3453 O O . GLU A 1 442 ? -19.950 -17.423 7.062 1.00 87.31 442 GLU A O 1
ATOM 3458 N N . LYS A 1 443 ? -20.900 -15.601 6.144 1.00 86.75 443 LYS A N 1
ATOM 3459 C CA . LYS A 1 443 ? -20.706 -16.028 4.748 1.00 86.75 443 LYS A CA 1
ATOM 3460 C C . LYS A 1 443 ? -19.242 -16.260 4.356 1.00 86.75 443 LYS A C 1
ATOM 3462 O O . LYS A 1 443 ? -18.997 -16.985 3.397 1.00 86.75 443 LYS A O 1
ATOM 3467 N N . LEU A 1 444 ? -18.271 -15.697 5.082 1.00 82.69 444 LEU A N 1
ATOM 3468 C CA . LEU A 1 444 ? -16.839 -15.952 4.865 1.00 82.69 444 LEU A CA 1
ATOM 3469 C C . LEU A 1 444 ? -16.276 -17.105 5.709 1.00 82.69 444 LEU A C 1
ATOM 3471 O O . LEU A 1 444 ? -15.090 -17.391 5.567 1.00 82.69 444 LEU A O 1
ATOM 3475 N N . ALA A 1 445 ? -17.095 -17.744 6.563 1.00 69.88 445 ALA A N 1
ATOM 3476 C CA . ALA A 1 445 ? -16.783 -18.866 7.462 1.00 69.88 445 ALA A CA 1
ATOM 3477 C C . ALA A 1 445 ? -15.279 -19.054 7.742 1.00 69.88 445 ALA A C 1
ATOM 3479 O O . ALA A 1 445 ? -14.625 -19.977 7.246 1.00 69.88 445 ALA A O 1
ATOM 3480 N N . PHE A 1 446 ? -14.707 -18.143 8.534 1.00 74.75 446 PHE A N 1
ATOM 3481 C CA . PHE A 1 446 ? -13.288 -18.199 8.865 1.00 74.75 446 PHE A CA 1
ATOM 3482 C C . PHE A 1 446 ? -12.997 -19.428 9.728 1.00 74.75 446 PHE A C 1
ATOM 3484 O O . PHE A 1 446 ? -13.502 -19.559 10.842 1.00 74.75 446 PHE A O 1
ATOM 3491 N N . LYS A 1 447 ? -12.144 -20.328 9.228 1.00 71.75 447 LYS A N 1
ATOM 3492 C CA . LYS A 1 447 ? -11.579 -21.409 10.043 1.00 71.75 447 LYS A CA 1
ATOM 3493 C C . LYS A 1 447 ? -10.633 -20.769 11.072 1.00 71.75 447 LYS A C 1
ATOM 3495 O O . LYS A 1 447 ? -9.692 -20.089 10.657 1.00 71.75 447 LYS A O 1
ATOM 3500 N N . PRO A 1 448 ? -10.847 -20.944 12.386 1.00 66.31 448 PRO A N 1
ATOM 3501 C CA . PRO A 1 448 ? -9.974 -20.344 13.381 1.00 66.31 448 PRO A CA 1
ATOM 3502 C C . PRO A 1 448 ? -8.610 -21.055 13.388 1.00 66.31 448 PRO A C 1
ATOM 3504 O O . PRO A 1 448 ? -8.508 -22.285 13.458 1.00 66.31 448 PRO A O 1
ATOM 3507 N N . TYR A 1 449 ? -7.540 -20.266 13.303 1.00 65.06 449 TYR A N 1
ATOM 3508 C CA . TYR A 1 449 ? -6.157 -20.734 13.399 1.00 65.06 449 TYR A CA 1
ATOM 3509 C C . TYR A 1 449 ? -5.494 -20.098 14.627 1.00 65.06 449 TYR A C 1
ATOM 3511 O O . TYR A 1 449 ? -5.721 -18.927 14.926 1.00 65.06 449 TYR A O 1
ATOM 3519 N N . SER A 1 450 ? -4.664 -20.851 15.346 1.00 67.06 450 SER A N 1
ATOM 3520 C CA . SER A 1 450 ? -3.824 -20.318 16.415 1.00 67.06 450 SER A CA 1
ATOM 3521 C C . SER A 1 450 ? -2.543 -19.777 15.820 1.00 67.06 450 SER A C 1
ATOM 3523 O O . SER A 1 450 ? -2.099 -20.211 14.754 1.00 67.06 450 SER A O 1
ATOM 3525 N N . ALA A 1 451 ? -1.904 -18.883 16.571 1.00 61.16 451 ALA A N 1
ATOM 3526 C CA . ALA A 1 451 ? -0.543 -18.459 16.283 1.00 61.16 451 ALA A CA 1
ATOM 3527 C C . ALA A 1 451 ? 0.389 -19.672 16.126 1.00 61.16 451 ALA A C 1
ATOM 3529 O O . ALA A 1 451 ? 1.139 -19.724 15.164 1.00 61.16 451 ALA A O 1
ATOM 3530 N N . GLY A 1 452 ? 0.274 -20.689 16.989 1.00 62.72 452 GLY A N 1
ATOM 3531 C CA . GLY A 1 452 ? 1.059 -21.924 16.905 1.00 62.72 452 GLY A CA 1
ATOM 3532 C C . GLY A 1 452 ? 0.929 -22.651 15.566 1.00 62.72 452 GLY A C 1
ATOM 3533 O O . GLY A 1 452 ? 1.935 -22.916 14.916 1.00 62.72 452 GLY A O 1
ATOM 3534 N N . VAL A 1 453 ? -0.302 -22.893 15.104 1.00 69.38 453 VAL A N 1
ATOM 3535 C CA . VAL A 1 453 ? -0.556 -23.544 13.809 1.00 69.38 453 VAL A CA 1
ATOM 3536 C C . VAL A 1 453 ? -0.049 -22.695 12.652 1.00 69.38 453 VAL A C 1
ATOM 3538 O O . VAL A 1 453 ? 0.558 -23.236 11.734 1.00 69.38 453 VAL A O 1
ATOM 3541 N N . LEU A 1 454 ? -0.291 -21.382 12.674 1.00 63.03 454 LEU A N 1
ATOM 3542 C CA . LEU A 1 454 ? 0.152 -20.480 11.608 1.00 63.03 454 LEU A CA 1
ATOM 3543 C C . LEU A 1 454 ? 1.682 -20.398 11.546 1.00 63.03 454 LEU A C 1
ATOM 3545 O O . LEU A 1 454 ? 2.249 -20.481 10.458 1.00 63.03 454 LEU A O 1
ATOM 3549 N N . ILE A 1 455 ? 2.344 -20.288 12.701 1.00 64.12 455 ILE A N 1
ATOM 3550 C CA . ILE A 1 455 ? 3.806 -20.284 12.836 1.00 64.12 455 ILE A CA 1
ATOM 3551 C C . ILE A 1 455 ? 4.370 -21.622 12.363 1.00 64.12 455 ILE A C 1
ATOM 3553 O O . ILE A 1 455 ? 5.238 -21.636 11.496 1.00 64.12 455 ILE A O 1
ATOM 3557 N N . GLY A 1 456 ? 3.837 -22.739 12.863 1.00 63.84 456 GLY A N 1
ATOM 3558 C CA . GLY A 1 456 ? 4.216 -24.084 12.444 1.00 63.84 456 GLY A CA 1
ATOM 3559 C C . GLY A 1 456 ? 4.056 -24.264 10.941 1.00 63.84 456 GLY A C 1
ATOM 3560 O O . GLY A 1 456 ? 5.010 -24.622 10.262 1.00 63.84 456 GLY A O 1
ATOM 3561 N N . GLN A 1 457 ? 2.890 -23.929 10.387 1.00 70.19 457 GLN A N 1
ATOM 3562 C CA . GLN A 1 457 ? 2.629 -24.037 8.952 1.00 70.19 457 GLN A CA 1
ATOM 3563 C C . GLN A 1 457 ? 3.590 -23.204 8.125 1.00 70.19 457 GLN A C 1
ATOM 3565 O O . GLN A 1 457 ? 4.095 -23.683 7.115 1.00 70.19 457 GLN A O 1
ATOM 3570 N N . LYS A 1 458 ? 3.874 -21.974 8.538 1.00 61.12 458 LYS A N 1
ATOM 3571 C CA . LYS A 1 458 ? 4.793 -21.125 7.789 1.00 61.12 458 LYS A CA 1
ATOM 3572 C C . LYS A 1 458 ? 6.246 -21.541 7.957 1.00 61.12 458 LYS A C 1
ATOM 3574 O O . LYS A 1 458 ? 6.989 -21.417 7.000 1.00 61.12 458 LYS A O 1
ATOM 3579 N N . LEU A 1 459 ? 6.651 -22.090 9.103 1.00 59.72 459 LEU A N 1
ATOM 3580 C CA . LEU A 1 459 ? 7.956 -22.743 9.271 1.00 59.72 459 LEU A CA 1
ATOM 3581 C C . LEU A 1 459 ? 8.061 -23.999 8.401 1.00 59.72 459 LEU A C 1
ATOM 3583 O O . LEU A 1 459 ? 9.082 -24.219 7.764 1.00 59.72 459 LEU A O 1
ATOM 3587 N N . GLY A 1 460 ? 7.009 -24.812 8.331 1.00 63.53 460 GLY A N 1
ATOM 3588 C CA . GLY A 1 460 ? 6.987 -26.018 7.507 1.00 63.53 460 GLY A CA 1
ATOM 3589 C C . GLY A 1 460 ? 7.009 -25.689 6.017 1.00 63.53 460 GLY A C 1
ATOM 3590 O O . GLY A 1 460 ? 7.778 -26.290 5.268 1.00 63.53 460 GLY A O 1
ATOM 3591 N N . SER A 1 461 ? 6.229 -24.687 5.591 1.00 63.19 461 SER A N 1
ATOM 3592 C CA . SER A 1 461 ? 6.248 -24.198 4.211 1.00 63.19 461 SER A CA 1
ATOM 3593 C C . SER A 1 461 ? 7.571 -23.526 3.918 1.00 63.19 461 SER A C 1
ATOM 3595 O O . SER A 1 461 ? 8.108 -23.757 2.855 1.00 63.19 461 SER A O 1
ATOM 3597 N N . LEU A 1 462 ? 8.136 -22.773 4.862 1.00 57.72 462 LEU A N 1
ATOM 3598 C CA . LEU A 1 462 ? 9.456 -22.178 4.741 1.00 57.72 462 LEU A CA 1
ATOM 3599 C C . LEU A 1 462 ? 10.517 -23.240 4.511 1.00 57.72 462 LEU A C 1
ATOM 3601 O O . LEU A 1 462 ? 11.275 -23.127 3.560 1.00 57.72 462 LEU A O 1
ATOM 3605 N N . VAL A 1 463 ? 10.611 -24.246 5.377 1.00 61.16 463 VAL A N 1
ATOM 3606 C CA . VAL A 1 463 ? 11.640 -25.279 5.247 1.00 61.16 463 VAL A CA 1
ATOM 3607 C C . VAL A 1 463 ? 11.410 -26.058 3.953 1.00 61.16 463 VAL A C 1
ATOM 3609 O O . VAL A 1 463 ? 12.357 -26.279 3.207 1.00 61.16 463 VAL A O 1
ATOM 3612 N N . GLY A 1 464 ? 10.159 -26.388 3.622 1.00 64.62 464 GLY A N 1
ATOM 3613 C CA . GLY A 1 464 ? 9.812 -27.055 2.366 1.00 64.62 464 GLY A CA 1
ATOM 3614 C C . GLY A 1 464 ? 10.148 -26.226 1.120 1.00 64.62 464 GLY A C 1
ATOM 3615 O O . GLY A 1 464 ? 10.810 -26.723 0.213 1.00 64.62 464 GLY A O 1
ATOM 3616 N N . GLU A 1 465 ? 9.738 -24.958 1.080 1.00 63.06 465 GLU A N 1
ATOM 3617 C CA . GLU A 1 465 ? 10.002 -24.002 -0.002 1.00 63.06 465 GLU A CA 1
ATOM 3618 C C . GLU A 1 465 ? 11.478 -23.627 -0.074 1.00 63.06 465 GLU A C 1
ATOM 3620 O O . GLU A 1 465 ? 11.988 -23.508 -1.171 1.00 63.06 465 GLU A O 1
ATOM 3625 N N . THR A 1 466 ? 12.196 -23.515 1.045 1.00 57.19 466 THR A N 1
ATOM 3626 C CA . THR A 1 466 ? 13.643 -23.238 1.073 1.00 57.19 466 THR A CA 1
ATOM 3627 C C . THR A 1 466 ? 14.427 -24.438 0.576 1.00 57.19 466 THR A C 1
ATOM 3629 O O . THR A 1 466 ? 15.333 -24.270 -0.227 1.00 57.19 466 THR A O 1
ATOM 3632 N N . VAL A 1 467 ? 14.075 -25.660 0.984 1.00 64.56 467 VAL A N 1
ATOM 3633 C CA . VAL A 1 467 ? 14.694 -26.878 0.439 1.00 64.56 467 VAL A CA 1
ATOM 3634 C C . VAL A 1 467 ? 14.403 -26.991 -1.059 1.00 64.56 467 VAL A C 1
ATOM 3636 O O . VAL A 1 467 ? 15.308 -27.290 -1.842 1.00 64.56 467 VAL A O 1
ATOM 3639 N N . LEU A 1 468 ? 13.174 -26.691 -1.489 1.00 67.06 468 LEU A N 1
ATOM 3640 C CA . LEU A 1 468 ? 12.820 -26.634 -2.908 1.00 67.06 468 LEU A CA 1
ATOM 3641 C C . LEU A 1 468 ? 13.559 -25.518 -3.652 1.00 67.06 468 LEU A C 1
ATOM 3643 O O . LEU A 1 468 ? 14.052 -25.760 -4.741 1.00 67.06 468 LEU A O 1
ATOM 3647 N N . ASP A 1 469 ? 13.697 -24.330 -3.081 1.00 58.75 469 ASP A N 1
ATOM 3648 C CA . ASP A 1 469 ? 14.386 -23.193 -3.690 1.00 58.75 469 ASP A CA 1
ATOM 3649 C C . ASP A 1 469 ? 15.897 -23.409 -3.735 1.00 58.75 469 ASP A C 1
ATOM 3651 O O . ASP A 1 469 ? 16.529 -23.059 -4.725 1.00 58.75 469 ASP A O 1
ATOM 3655 N N . ILE A 1 470 ? 16.492 -24.024 -2.710 1.00 58.97 470 ILE A N 1
ATOM 3656 C CA . ILE A 1 470 ? 17.901 -24.427 -2.706 1.00 58.97 470 ILE A CA 1
ATOM 3657 C C . ILE A 1 470 ? 18.118 -25.475 -3.793 1.00 58.97 470 ILE A C 1
ATOM 3659 O O . ILE A 1 470 ? 19.016 -25.326 -4.616 1.00 58.97 470 ILE A O 1
ATOM 3663 N N . THR A 1 471 ? 17.286 -26.514 -3.847 1.00 66.44 471 THR A N 1
ATOM 3664 C CA . THR A 1 471 ? 17.435 -27.587 -4.841 1.00 66.44 471 THR A CA 1
ATOM 3665 C C . THR A 1 471 ? 17.173 -27.088 -6.263 1.00 66.44 471 THR A C 1
ATOM 3667 O O . THR A 1 471 ? 17.971 -27.364 -7.158 1.00 66.44 471 THR A O 1
ATOM 3670 N N . LEU A 1 472 ? 16.125 -26.289 -6.481 1.00 66.38 472 LEU A N 1
ATOM 3671 C CA . LEU A 1 472 ? 15.828 -25.644 -7.761 1.00 66.38 472 LEU A CA 1
ATOM 3672 C C . LEU A 1 472 ? 16.883 -24.604 -8.126 1.00 66.38 472 LEU A C 1
ATOM 3674 O O . LEU A 1 472 ? 17.249 -24.522 -9.291 1.00 66.38 472 LEU A O 1
ATOM 3678 N N . GLY A 1 473 ? 17.388 -23.839 -7.163 1.00 58.25 473 GLY A N 1
ATOM 3679 C CA . GLY A 1 473 ? 18.432 -22.837 -7.342 1.00 58.25 473 GLY A CA 1
ATOM 3680 C C . GLY A 1 473 ? 19.760 -23.476 -7.726 1.00 58.25 473 GLY A C 1
ATOM 3681 O O . GLY A 1 473 ? 20.361 -23.063 -8.711 1.00 58.25 473 GLY A O 1
ATOM 3682 N N . ILE A 1 474 ? 20.176 -24.542 -7.038 1.00 64.31 474 ILE A N 1
ATOM 3683 C CA . ILE A 1 474 ? 21.350 -25.350 -7.398 1.00 64.31 474 ILE A CA 1
ATOM 3684 C C . ILE A 1 474 ? 21.151 -25.975 -8.778 1.00 64.31 474 ILE A C 1
ATOM 3686 O O . ILE A 1 474 ? 22.029 -25.868 -9.631 1.00 64.31 474 ILE A O 1
ATOM 3690 N N . TRP A 1 475 ? 19.988 -26.574 -9.044 1.00 69.38 475 TRP A N 1
ATOM 3691 C CA . TRP A 1 475 ? 19.697 -27.198 -10.334 1.00 69.38 475 TRP A CA 1
ATOM 3692 C C . TRP A 1 475 ? 19.664 -26.180 -11.479 1.00 69.38 475 TRP A C 1
ATOM 3694 O O . TRP A 1 475 ? 20.203 -26.426 -12.559 1.00 69.38 475 TRP A O 1
ATOM 3704 N N . GLN A 1 476 ? 19.071 -25.009 -11.251 1.00 63.56 476 GLN A N 1
ATOM 3705 C CA . GLN A 1 476 ? 18.990 -23.931 -12.226 1.00 63.56 476 GLN A CA 1
ATOM 3706 C C . GLN A 1 476 ? 20.350 -23.265 -12.427 1.00 63.56 476 GLN A C 1
ATOM 3708 O O . GLN A 1 476 ? 20.684 -22.960 -13.568 1.00 63.56 476 GLN A O 1
ATOM 3713 N N . SER A 1 477 ? 21.156 -23.099 -11.379 1.00 57.59 477 SER A N 1
ATOM 3714 C CA . SER A 1 477 ? 22.546 -22.647 -11.479 1.00 57.59 477 SER A CA 1
ATOM 3715 C C . SER A 1 477 ? 23.400 -23.656 -12.240 1.00 57.59 477 SER A C 1
ATOM 3717 O O . SER A 1 477 ? 24.101 -23.258 -13.161 1.00 57.59 477 SER A O 1
ATOM 3719 N N . ALA A 1 478 ? 23.267 -24.959 -11.975 1.00 67.25 478 ALA A N 1
ATOM 3720 C CA . ALA A 1 478 ? 23.957 -26.010 -12.724 1.00 67.25 478 ALA A CA 1
ATOM 3721 C C . ALA A 1 478 ? 23.527 -26.041 -14.203 1.00 67.25 478 ALA A C 1
ATOM 3723 O O . ALA A 1 478 ? 24.358 -26.161 -15.105 1.00 67.25 478 ALA A O 1
ATOM 3724 N N . LYS A 1 479 ? 22.228 -25.866 -14.477 1.00 65.94 479 LYS A N 1
ATOM 3725 C CA . LYS A 1 479 ? 21.692 -25.768 -15.840 1.00 65.94 479 LYS A CA 1
ATOM 3726 C C . LYS A 1 479 ? 22.170 -24.497 -16.547 1.00 65.94 479 LYS A C 1
ATOM 3728 O O . LYS A 1 479 ? 22.577 -24.564 -17.702 1.00 65.94 479 LYS A O 1
ATOM 3733 N N . ASN A 1 480 ? 22.150 -23.351 -15.873 1.00 62.06 480 ASN A N 1
ATOM 3734 C CA . ASN A 1 480 ? 22.645 -22.091 -16.423 1.00 62.06 480 ASN A CA 1
ATOM 3735 C C . ASN A 1 480 ? 24.151 -22.170 -16.685 1.00 62.06 480 ASN A C 1
ATOM 3737 O O . ASN A 1 480 ? 24.591 -21.763 -17.752 1.00 62.06 480 ASN A O 1
ATOM 3741 N N . PHE A 1 481 ? 24.920 -22.761 -15.774 1.00 64.06 481 PHE A N 1
ATOM 3742 C CA . PHE A 1 481 ? 26.352 -22.975 -15.944 1.00 64.06 481 PHE A CA 1
ATOM 3743 C C . PHE A 1 481 ? 26.646 -23.829 -17.184 1.00 64.06 481 PHE A C 1
ATOM 3745 O O . PHE A 1 481 ? 27.427 -23.426 -18.042 1.00 64.06 481 PHE A O 1
ATOM 3752 N N . ARG A 1 482 ? 25.942 -24.960 -17.336 1.00 63.16 482 ARG A N 1
ATOM 3753 C CA . ARG A 1 482 ? 26.157 -25.896 -18.448 1.00 63.16 482 ARG A CA 1
ATOM 3754 C C . ARG A 1 482 ? 25.680 -25.368 -19.808 1.00 63.16 482 ARG A C 1
ATOM 3756 O O . ARG A 1 482 ? 26.335 -25.636 -20.807 1.00 63.16 482 ARG A O 1
ATOM 3763 N N . PHE A 1 483 ? 24.551 -24.657 -19.866 1.00 60.94 483 PHE A N 1
ATOM 3764 C CA . PHE A 1 483 ? 23.957 -24.217 -21.138 1.00 60.94 483 PHE A CA 1
ATOM 3765 C C . PHE A 1 483 ? 24.315 -22.773 -21.505 1.00 60.94 483 PHE A C 1
ATOM 3767 O O . PHE A 1 483 ? 24.700 -22.506 -22.635 1.00 60.94 483 PHE A O 1
ATOM 3774 N N . LYS A 1 484 ? 24.232 -21.827 -20.564 1.00 63.56 484 LYS A N 1
ATOM 3775 C CA . LYS A 1 484 ? 24.403 -20.399 -20.867 1.00 63.56 484 LYS A CA 1
ATOM 3776 C C . LYS A 1 484 ? 25.867 -20.038 -21.110 1.00 63.56 484 LYS A C 1
ATOM 3778 O O . LYS A 1 484 ? 26.149 -19.369 -22.093 1.00 63.56 484 LYS A O 1
ATOM 3783 N N . GLY A 1 485 ? 26.788 -20.519 -20.271 1.00 66.56 485 GLY A N 1
ATOM 3784 C CA . GLY A 1 485 ? 28.219 -20.235 -20.434 1.00 66.56 485 GLY A CA 1
ATOM 3785 C C . GLY A 1 485 ? 28.776 -20.759 -21.761 1.00 66.56 485 GLY A C 1
ATOM 3786 O O . GLY A 1 485 ? 29.507 -20.051 -22.448 1.00 66.56 485 GLY A O 1
ATOM 3787 N N . PHE A 1 486 ? 28.367 -21.967 -22.159 1.00 71.56 486 PHE A N 1
ATOM 3788 C CA . PHE A 1 486 ? 28.833 -22.602 -23.392 1.00 71.56 486 PHE A CA 1
ATOM 3789 C C . PHE A 1 486 ? 28.181 -22.008 -24.651 1.00 71.56 486 PHE A C 1
ATOM 3791 O O . PHE A 1 486 ? 28.878 -21.715 -25.620 1.00 71.56 486 PHE A O 1
ATOM 3798 N N . ASP A 1 487 ? 26.867 -21.752 -24.630 1.00 68.56 487 ASP A N 1
ATOM 3799 C CA . ASP A 1 487 ? 26.171 -21.107 -25.751 1.00 68.56 487 ASP A CA 1
ATOM 3800 C C . ASP A 1 487 ? 26.661 -19.666 -25.971 1.00 68.56 487 ASP A C 1
ATOM 3802 O O . ASP A 1 487 ? 26.819 -19.222 -27.112 1.00 68.56 487 ASP A O 1
ATOM 3806 N N . GLU A 1 488 ? 26.922 -18.927 -24.885 1.00 68.12 488 GLU A N 1
ATOM 3807 C CA . GLU A 1 488 ? 27.476 -17.576 -24.960 1.00 68.12 488 GLU A CA 1
ATOM 3808 C C . GLU A 1 488 ? 28.896 -17.585 -25.513 1.00 68.12 488 GLU A C 1
ATOM 3810 O O . GLU A 1 488 ? 29.188 -16.779 -26.392 1.00 68.12 488 GLU A O 1
ATOM 3815 N N . PHE A 1 489 ? 29.731 -18.530 -25.082 1.00 72.19 489 PHE A N 1
ATOM 3816 C CA . PHE A 1 489 ? 31.072 -18.719 -25.625 1.00 72.19 489 PHE A CA 1
ATOM 3817 C C . PHE A 1 489 ? 31.057 -19.063 -27.126 1.00 72.19 489 PHE A C 1
ATOM 3819 O O . PHE A 1 489 ? 31.761 -18.426 -27.907 1.00 72.19 489 PHE A O 1
ATOM 3826 N N . ILE A 1 490 ? 30.207 -20.003 -27.567 1.00 73.44 490 ILE A N 1
ATOM 3827 C CA . ILE A 1 490 ? 30.056 -20.337 -28.998 1.00 73.44 490 ILE A CA 1
ATOM 3828 C C . ILE A 1 490 ? 29.598 -19.115 -29.797 1.00 73.44 490 ILE A C 1
ATOM 3830 O O . ILE A 1 490 ? 30.033 -18.901 -30.930 1.00 73.44 490 ILE A O 1
ATOM 3834 N N . SER A 1 491 ? 28.680 -18.328 -29.237 1.00 66.38 491 SER A N 1
ATOM 3835 C CA . SER A 1 491 ? 28.216 -17.108 -29.884 1.00 66.38 491 SER A CA 1
ATOM 3836 C C . SER A 1 491 ? 29.322 -16.058 -29.960 1.00 66.38 491 SER A C 1
ATOM 3838 O O . SER A 1 491 ? 29.446 -15.448 -31.015 1.00 66.38 491 SER A O 1
ATOM 3840 N N . ASP A 1 492 ? 30.117 -15.873 -28.902 1.00 65.31 492 ASP A N 1
ATOM 3841 C CA . ASP A 1 492 ? 31.253 -14.940 -28.879 1.00 65.31 492 ASP A CA 1
ATOM 3842 C C . ASP A 1 492 ? 32.276 -15.308 -29.953 1.00 65.31 492 ASP A C 1
ATOM 3844 O O . ASP A 1 492 ? 32.692 -14.450 -30.731 1.00 65.31 492 ASP A O 1
ATOM 3848 N N . PHE A 1 493 ? 32.589 -16.602 -30.057 1.00 70.31 493 PHE A N 1
ATOM 3849 C CA . PHE A 1 493 ? 33.465 -17.160 -31.083 1.00 70.31 493 PHE A CA 1
ATOM 3850 C C . PHE A 1 493 ? 32.942 -16.880 -32.501 1.00 70.31 493 PHE A C 1
ATOM 3852 O O . PHE A 1 493 ? 33.687 -16.457 -33.380 1.00 70.31 493 PHE A O 1
ATOM 3859 N N . LYS A 1 494 ? 31.632 -17.050 -32.729 1.00 67.44 494 LYS A N 1
ATOM 3860 C CA . LYS A 1 494 ? 31.003 -16.758 -34.029 1.00 67.44 494 LYS A CA 1
ATOM 3861 C C . LYS A 1 494 ? 30.962 -15.267 -34.351 1.00 67.44 494 LYS A C 1
ATOM 3863 O O . LYS A 1 494 ? 31.090 -14.909 -35.516 1.00 67.44 494 LYS A O 1
ATOM 3868 N N . THR A 1 495 ? 30.769 -14.409 -33.351 1.00 63.78 495 THR A N 1
ATOM 3869 C CA . THR A 1 495 ? 30.746 -12.952 -33.545 1.00 63.78 495 THR A CA 1
ATOM 3870 C C . THR A 1 495 ? 32.135 -12.360 -33.744 1.00 63.78 495 THR A C 1
ATOM 3872 O O . THR A 1 495 ? 32.264 -11.439 -34.536 1.00 63.78 495 THR A O 1
ATOM 3875 N N . GLY A 1 496 ? 33.168 -12.890 -33.078 1.00 58.97 496 GLY A N 1
ATOM 3876 C CA . GLY A 1 496 ? 34.546 -12.413 -33.231 1.00 58.97 496 GLY A CA 1
ATOM 3877 C C . GLY A 1 496 ? 35.182 -12.799 -34.567 1.00 58.97 496 GLY A C 1
ATOM 3878 O O . GLY A 1 496 ? 36.107 -12.136 -35.017 1.00 58.97 496 GLY A O 1
ATOM 3879 N N . ALA A 1 497 ? 34.678 -13.849 -35.219 1.00 55.31 497 ALA A N 1
ATOM 3880 C CA . ALA A 1 497 ? 35.282 -14.369 -36.437 1.00 55.31 497 ALA A CA 1
ATOM 3881 C C . ALA A 1 497 ? 34.609 -13.883 -37.742 1.00 55.31 497 ALA A C 1
ATOM 3883 O O . ALA A 1 497 ? 35.235 -13.973 -38.795 1.00 55.31 497 ALA A O 1
ATOM 3884 N N . TRP A 1 498 ? 33.333 -13.468 -37.733 1.00 51.22 498 TRP A N 1
ATOM 3885 C CA . TRP A 1 498 ? 32.536 -13.276 -38.962 1.00 51.22 498 TRP A CA 1
ATOM 3886 C C . TRP A 1 498 ? 31.668 -12.007 -38.880 1.00 51.22 498 TRP A C 1
ATOM 3888 O O . TRP A 1 498 ? 30.478 -12.064 -38.560 1.00 51.22 498 TRP A O 1
ATOM 3898 N N . GLU A 1 499 ? 32.254 -10.852 -39.198 1.00 46.38 499 GLU A N 1
ATOM 3899 C CA . GLU A 1 499 ? 31.568 -9.555 -39.253 1.00 46.38 499 GLU A CA 1
ATOM 3900 C C . GLU A 1 499 ? 31.265 -9.165 -40.715 1.00 46.38 499 GLU A C 1
ATOM 3902 O O . GLU A 1 499 ? 31.883 -8.274 -41.280 1.00 46.38 499 GLU A O 1
ATOM 3907 N N . ASN A 1 500 ? 30.309 -9.855 -41.354 1.00 54.78 500 ASN A N 1
ATOM 3908 C CA . ASN A 1 500 ? 29.757 -9.441 -42.654 1.00 54.78 500 ASN A CA 1
ATOM 3909 C C . ASN A 1 500 ? 28.312 -8.932 -42.478 1.00 54.78 500 ASN A C 1
ATOM 3911 O O . ASN A 1 500 ? 27.443 -9.637 -41.946 1.00 54.78 500 ASN A O 1
ATOM 3915 N N . GLY A 1 501 ? 28.063 -7.696 -42.929 1.00 56.00 501 GLY A N 1
ATOM 3916 C CA . GLY A 1 501 ? 26.831 -6.922 -42.702 1.00 56.00 501 GLY A CA 1
ATOM 3917 C C . GLY A 1 501 ? 25.532 -7.537 -43.243 1.00 56.00 501 GLY A C 1
ATOM 3918 O O . GLY A 1 501 ? 24.463 -7.273 -42.692 1.00 56.00 501 GLY A O 1
ATOM 3919 N N . ASP A 1 502 ? 25.600 -8.442 -44.224 1.00 57.47 502 ASP A N 1
ATOM 3920 C CA . ASP A 1 502 ? 24.415 -9.071 -44.835 1.00 57.47 502 ASP A CA 1
ATOM 3921 C C . ASP A 1 502 ? 23.678 -10.074 -43.922 1.00 57.47 502 ASP A C 1
ATOM 3923 O O . ASP A 1 502 ? 22.575 -10.532 -44.238 1.00 57.47 502 ASP A O 1
ATOM 3927 N N . SER A 1 503 ? 24.225 -10.416 -42.746 1.00 70.44 503 SER A N 1
ATOM 3928 C CA . SER A 1 503 ? 23.631 -11.457 -41.889 1.00 70.44 503 SER A CA 1
ATOM 3929 C C . SER A 1 503 ? 22.461 -10.994 -41.004 1.00 70.44 503 SER A C 1
ATOM 3931 O O . SER A 1 503 ? 21.701 -11.835 -40.515 1.00 70.44 503 SER A O 1
ATOM 3933 N N . 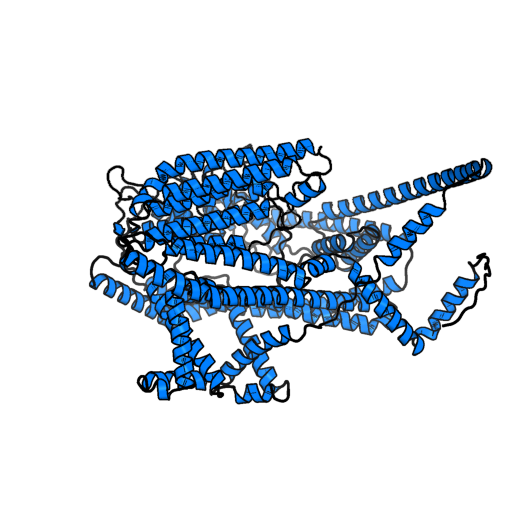GLN A 1 504 ? 22.259 -9.689 -40.784 1.00 73.50 504 GLN A N 1
ATOM 3934 C CA . GLN A 1 504 ? 21.289 -9.219 -39.780 1.00 73.50 504 GLN A CA 1
ATOM 3935 C C . GLN A 1 504 ? 19.822 -9.382 -40.210 1.00 73.50 504 GLN A C 1
ATOM 3937 O O . GLN A 1 504 ? 19.001 -9.862 -39.426 1.00 73.50 504 GLN A O 1
ATOM 3942 N N . ASP A 1 505 ? 19.479 -9.046 -41.457 1.00 77.75 505 ASP A N 1
ATOM 3943 C CA . ASP A 1 505 ? 18.107 -9.206 -41.966 1.00 77.75 505 ASP A CA 1
ATOM 3944 C C . ASP A 1 505 ? 17.729 -10.682 -42.131 1.00 77.75 505 ASP A C 1
ATOM 3946 O O . ASP A 1 505 ? 16.559 -11.057 -42.004 1.00 77.75 505 ASP A O 1
ATOM 3950 N N . TYR A 1 506 ? 18.718 -11.544 -42.377 1.00 83.19 506 TYR A N 1
ATOM 3951 C CA . TYR A 1 506 ? 18.536 -12.989 -42.318 1.00 83.19 506 TYR A CA 1
ATOM 3952 C C . TYR A 1 506 ? 18.235 -13.451 -40.884 1.00 83.19 506 TYR A C 1
ATOM 3954 O O . TYR A 1 506 ? 17.235 -14.136 -40.666 1.00 83.19 506 TYR A O 1
ATOM 3962 N N . LYS A 1 507 ? 19.019 -13.014 -39.886 1.00 80.25 507 LYS A N 1
ATOM 3963 C CA . LYS A 1 507 ? 18.770 -13.328 -38.466 1.00 80.25 507 LYS A CA 1
ATOM 3964 C C . LYS A 1 507 ? 17.398 -12.847 -37.996 1.00 80.25 507 LYS A C 1
ATOM 3966 O O . LYS A 1 507 ? 16.709 -13.591 -37.300 1.00 80.25 507 LYS A O 1
ATOM 3971 N N . LEU A 1 508 ? 16.967 -11.652 -38.412 1.00 81.94 508 LEU A N 1
ATOM 3972 C CA . LEU A 1 508 ? 15.630 -11.149 -38.095 1.00 81.94 508 LEU A CA 1
ATOM 3973 C C . LEU A 1 508 ? 14.545 -12.036 -38.715 1.00 81.94 508 LEU A C 1
ATOM 3975 O O . LEU A 1 508 ? 13.618 -12.426 -38.012 1.00 81.94 508 LEU A O 1
ATOM 3979 N N . ARG A 1 509 ? 14.683 -12.425 -39.991 1.00 85.25 509 ARG A N 1
ATOM 3980 C CA . ARG A 1 509 ? 13.748 -13.350 -40.658 1.00 85.25 509 ARG A CA 1
ATOM 3981 C C . ARG A 1 509 ? 13.670 -14.704 -39.953 1.00 85.25 509 ARG A C 1
ATOM 3983 O O . ARG A 1 509 ? 12.565 -15.199 -39.720 1.00 85.25 509 ARG A O 1
ATOM 3990 N N . VAL A 1 510 ? 14.812 -15.267 -39.554 1.00 84.56 510 VAL A N 1
ATOM 3991 C CA . VAL A 1 510 ? 14.873 -16.509 -38.768 1.00 84.56 510 VAL A CA 1
ATOM 3992 C C . VAL A 1 510 ? 14.155 -16.323 -37.430 1.00 84.56 510 VAL A C 1
ATOM 3994 O O . VAL A 1 510 ? 13.247 -17.094 -37.126 1.00 84.56 510 VAL A O 1
ATOM 3997 N N . ALA A 1 511 ? 14.461 -15.263 -36.675 1.00 80.12 511 ALA A N 1
ATOM 3998 C CA . ALA A 1 511 ? 13.803 -14.978 -35.400 1.00 80.12 511 ALA A CA 1
ATOM 3999 C C . ALA A 1 511 ? 12.281 -14.801 -35.554 1.00 80.12 511 ALA A C 1
ATOM 4001 O O . ALA A 1 511 ? 11.515 -15.378 -34.782 1.00 80.12 511 ALA A O 1
ATOM 4002 N N . THR A 1 512 ? 11.820 -14.079 -36.581 1.00 82.81 512 THR A N 1
ATOM 4003 C CA . THR A 1 512 ? 10.391 -13.922 -36.892 1.00 82.81 512 THR A CA 1
ATOM 4004 C C . THR A 1 512 ? 9.734 -15.264 -37.223 1.00 82.81 512 THR A C 1
ATOM 4006 O O . THR A 1 512 ? 8.628 -15.529 -36.751 1.00 82.81 512 THR A O 1
ATOM 4009 N N . SER A 1 513 ? 10.397 -16.137 -37.987 1.00 87.50 513 SER A N 1
ATOM 4010 C CA . SER A 1 513 ? 9.875 -17.477 -38.295 1.00 87.50 513 SER A CA 1
ATOM 4011 C C . SER A 1 513 ? 9.758 -18.359 -37.041 1.00 87.50 513 SER A C 1
ATOM 4013 O O . SER A 1 513 ? 8.730 -19.012 -36.834 1.00 87.50 513 SER A O 1
ATOM 4015 N N . THR A 1 514 ? 10.745 -18.294 -36.141 1.00 84.38 514 THR A N 1
ATOM 4016 C CA . THR A 1 514 ? 10.728 -18.983 -34.843 1.00 84.38 514 THR A CA 1
ATOM 4017 C C . THR A 1 514 ? 9.599 -18.460 -33.958 1.00 84.38 514 THR A C 1
ATOM 4019 O O . THR A 1 514 ? 8.866 -19.249 -33.363 1.00 84.38 514 THR A O 1
ATOM 4022 N N . LEU A 1 515 ? 9.397 -17.138 -33.907 1.00 82.94 515 LEU A N 1
ATOM 4023 C CA . LEU A 1 515 ? 8.314 -16.510 -33.146 1.00 82.94 515 LEU A CA 1
ATOM 4024 C C . LEU A 1 515 ? 6.930 -16.926 -33.653 1.00 82.94 515 LEU A C 1
ATOM 4026 O O . LEU A 1 515 ? 6.080 -17.315 -32.848 1.00 82.94 515 LEU A O 1
ATOM 4030 N N . LYS A 1 516 ? 6.721 -16.928 -34.977 1.00 86.56 516 LYS A N 1
ATOM 4031 C CA . LYS A 1 516 ? 5.484 -17.433 -35.594 1.00 86.56 516 LYS A CA 1
ATOM 4032 C C . LYS A 1 516 ? 5.247 -18.897 -35.224 1.00 86.56 516 LYS A C 1
ATOM 4034 O O . LYS A 1 516 ? 4.170 -19.240 -34.741 1.00 86.56 516 LYS A O 1
ATOM 4039 N N . THR A 1 517 ? 6.271 -19.741 -35.351 1.00 86.81 517 THR A N 1
ATOM 4040 C CA . THR A 1 517 ? 6.197 -21.169 -34.993 1.00 86.81 517 THR A CA 1
ATOM 4041 C C . THR A 1 517 ? 5.848 -21.370 -33.516 1.00 86.81 517 THR A C 1
ATOM 4043 O O . THR A 1 517 ? 4.980 -22.180 -33.188 1.00 86.81 517 THR A O 1
ATOM 4046 N N . LEU A 1 518 ? 6.456 -20.598 -32.609 1.00 82.75 518 LEU A N 1
ATOM 4047 C CA . LEU A 1 518 ? 6.142 -20.641 -31.180 1.00 82.75 518 LEU A CA 1
ATOM 4048 C C . LEU A 1 518 ? 4.718 -20.170 -30.876 1.00 82.75 518 LEU A C 1
ATOM 4050 O O . LEU A 1 518 ? 4.087 -20.747 -29.993 1.00 82.75 518 LEU A O 1
ATOM 4054 N N . ARG A 1 519 ? 4.187 -19.174 -31.598 1.00 83.06 519 ARG A N 1
ATOM 4055 C CA . ARG A 1 519 ? 2.785 -18.740 -31.456 1.00 83.06 519 ARG A CA 1
ATOM 4056 C C . ARG A 1 519 ? 1.812 -19.810 -31.918 1.00 83.06 519 ARG A C 1
ATOM 4058 O O . ARG A 1 519 ? 0.899 -20.128 -31.161 1.00 83.06 519 ARG A O 1
ATOM 4065 N N . TYR A 1 520 ? 2.038 -20.418 -33.082 1.00 87.62 520 TYR A N 1
ATOM 4066 C CA . TYR A 1 520 ? 1.217 -21.541 -33.542 1.00 87.62 520 TYR A CA 1
ATOM 4067 C C . TYR A 1 520 ? 1.281 -22.718 -32.568 1.00 87.62 520 TYR A C 1
ATOM 4069 O O . TYR A 1 520 ? 0.251 -23.282 -32.213 1.00 87.62 520 TYR A O 1
ATOM 4077 N N . THR A 1 521 ? 2.473 -23.029 -32.056 1.00 85.19 521 THR A N 1
ATOM 4078 C CA . THR A 1 521 ? 2.672 -24.092 -31.062 1.00 85.19 521 THR A CA 1
ATOM 4079 C C . THR A 1 521 ? 1.956 -23.777 -29.746 1.00 85.19 521 THR A C 1
ATOM 4081 O O . THR A 1 521 ? 1.299 -24.647 -29.180 1.00 85.19 521 THR A O 1
ATOM 4084 N N . LYS A 1 522 ? 2.043 -22.533 -29.255 1.00 85.62 522 LYS A N 1
ATOM 4085 C CA . LYS A 1 522 ? 1.332 -22.080 -28.052 1.00 85.62 522 LYS A CA 1
ATOM 4086 C C . LYS A 1 522 ? -0.179 -22.192 -28.240 1.00 85.62 522 LYS A C 1
ATOM 4088 O O . LYS A 1 522 ? -0.831 -22.794 -27.396 1.00 85.62 522 LYS A O 1
ATOM 4093 N N . ALA A 1 523 ? -0.706 -21.683 -29.353 1.00 84.38 523 ALA A N 1
ATOM 4094 C CA . ALA A 1 523 ? -2.128 -21.754 -29.672 1.00 84.38 523 ALA A CA 1
ATOM 4095 C C . ALA A 1 523 ? -2.612 -23.209 -29.794 1.00 84.38 523 ALA A C 1
ATOM 4097 O O . ALA A 1 523 ? -3.676 -23.548 -29.284 1.00 84.38 523 ALA A O 1
ATOM 4098 N N . ALA A 1 524 ? -1.816 -24.093 -30.407 1.00 88.88 524 ALA A N 1
ATOM 4099 C CA . ALA A 1 524 ? -2.115 -25.522 -30.478 1.00 88.88 524 ALA A CA 1
ATOM 4100 C C . ALA A 1 524 ? -2.138 -26.177 -29.085 1.00 88.88 524 ALA A C 1
ATOM 4102 O O . ALA A 1 524 ? -3.046 -26.953 -28.789 1.00 88.88 524 ALA A O 1
ATOM 4103 N N . PHE A 1 525 ? -1.192 -25.835 -28.199 1.00 86.75 525 PHE A N 1
ATOM 4104 C CA . PHE A 1 525 ? -1.227 -26.297 -26.810 1.00 86.75 525 PHE A CA 1
ATOM 4105 C C . PHE A 1 525 ? -2.432 -25.747 -26.050 1.00 86.75 525 PHE A C 1
ATOM 4107 O O . PHE A 1 525 ? -3.070 -26.510 -25.341 1.00 86.75 525 PHE A O 1
ATOM 4114 N N . GLU A 1 526 ? -2.774 -24.468 -26.200 1.00 86.50 526 GLU A N 1
ATOM 4115 C CA . GLU A 1 526 ? -3.943 -23.867 -25.547 1.00 86.50 526 GLU A CA 1
ATOM 4116 C C . GLU A 1 526 ? -5.256 -24.511 -26.006 1.00 86.50 526 GLU A C 1
ATOM 4118 O O . GLU A 1 526 ? -6.112 -24.772 -25.163 1.00 86.50 526 GLU A O 1
ATOM 4123 N N . ARG A 1 527 ? -5.390 -24.846 -27.299 1.00 90.12 527 ARG A N 1
ATOM 4124 C CA . ARG A 1 527 ? -6.529 -25.625 -27.818 1.00 90.12 527 ARG A CA 1
ATOM 4125 C C . ARG A 1 527 ? -6.578 -27.020 -27.208 1.00 90.12 527 ARG A C 1
ATOM 4127 O O . ARG A 1 527 ? -7.601 -27.388 -26.650 1.00 90.12 527 ARG A O 1
ATOM 4134 N N . ARG A 1 528 ? -5.459 -27.752 -27.206 1.00 90.69 528 ARG A N 1
ATOM 4135 C CA . ARG A 1 528 ? -5.392 -29.093 -26.603 1.00 90.69 528 ARG A CA 1
ATOM 4136 C C . ARG A 1 528 ? -5.682 -29.069 -25.100 1.00 90.69 528 ARG A C 1
ATOM 4138 O O . ARG A 1 528 ? -6.336 -29.971 -24.586 1.00 90.69 528 ARG A O 1
ATOM 4145 N N . ILE A 1 529 ? -5.193 -28.051 -24.391 1.00 89.81 529 ILE A N 1
ATOM 4146 C CA . ILE A 1 529 ? -5.484 -27.821 -22.971 1.00 89.81 529 ILE A CA 1
ATOM 4147 C C . ILE A 1 529 ? -6.988 -27.588 -22.795 1.00 89.81 529 ILE A C 1
ATOM 4149 O O . ILE A 1 529 ? -7.584 -28.259 -21.963 1.00 89.81 529 ILE A O 1
ATOM 4153 N N . ALA A 1 530 ? -7.603 -26.721 -23.605 1.00 89.19 530 ALA A N 1
ATOM 4154 C CA . ALA A 1 530 ? -9.040 -26.448 -23.564 1.00 89.19 530 ALA A CA 1
ATOM 4155 C C . ALA A 1 530 ? -9.892 -27.691 -23.871 1.00 89.19 530 ALA A C 1
ATOM 4157 O O . ALA A 1 530 ? -10.843 -27.976 -23.153 1.00 89.19 530 ALA A O 1
ATOM 4158 N N . GLU A 1 531 ? -9.529 -28.461 -24.898 1.00 92.56 531 GLU A N 1
ATOM 4159 C CA . GLU A 1 531 ? -10.178 -29.730 -25.240 1.00 92.56 531 GLU A CA 1
ATOM 4160 C C . GLU A 1 531 ? -10.077 -30.721 -24.076 1.00 92.56 531 GLU A C 1
ATOM 4162 O O . GLU A 1 531 ? -11.084 -31.270 -23.638 1.00 92.56 531 GLU A O 1
ATOM 4167 N N . THR A 1 532 ? -8.876 -30.896 -23.511 1.00 89.94 532 THR A N 1
ATOM 4168 C CA . THR A 1 532 ? -8.669 -31.803 -22.372 1.00 89.94 532 THR A CA 1
ATOM 4169 C C . THR A 1 532 ? -9.452 -31.330 -21.144 1.00 89.94 532 THR A C 1
ATOM 4171 O O . THR A 1 532 ? -10.062 -32.147 -20.463 1.00 89.94 532 THR A O 1
ATOM 4174 N N . GLU A 1 533 ? -9.480 -30.025 -20.875 1.00 90.69 533 GLU A N 1
ATOM 4175 C CA . GLU A 1 533 ? -10.249 -29.422 -19.784 1.00 90.69 533 GLU A CA 1
ATOM 4176 C C . GLU A 1 533 ? -11.747 -29.699 -19.942 1.00 90.69 533 GLU A C 1
ATOM 4178 O O . GLU A 1 533 ? -12.359 -30.198 -19.005 1.00 90.69 533 GLU A O 1
ATOM 4183 N N . ASN A 1 534 ? -12.309 -29.501 -21.138 1.00 88.50 534 ASN A N 1
ATOM 4184 C CA . ASN A 1 534 ? -13.727 -29.738 -21.434 1.00 88.50 534 ASN A CA 1
ATOM 4185 C C . ASN A 1 534 ? -14.124 -31.230 -21.366 1.00 88.50 534 ASN A C 1
ATOM 4187 O O . ASN A 1 534 ? -15.285 -31.562 -21.101 1.00 88.50 534 ASN A O 1
ATOM 4191 N N . THR A 1 535 ? -13.174 -32.154 -21.557 1.00 90.69 535 THR A N 1
ATOM 4192 C CA . THR A 1 535 ? -13.434 -33.601 -21.402 1.00 90.69 535 THR A CA 1
ATOM 4193 C C . THR A 1 535 ? -13.572 -34.058 -19.945 1.00 90.69 535 THR A C 1
ATOM 4195 O O . THR A 1 535 ? -14.058 -35.162 -19.707 1.00 90.69 535 THR A O 1
ATOM 4198 N N . VAL A 1 536 ? -13.143 -33.258 -18.958 1.00 87.50 536 VAL A N 1
ATOM 4199 C CA . VAL A 1 536 ? -13.240 -33.638 -17.536 1.00 87.50 536 VAL A CA 1
ATOM 4200 C C . VAL A 1 536 ? -14.663 -33.422 -16.986 1.00 87.50 536 VAL A C 1
ATOM 4202 O O . VAL A 1 536 ? -15.209 -34.381 -16.441 1.00 87.50 536 VAL A O 1
ATOM 4205 N N . PRO A 1 537 ? -15.323 -32.254 -17.164 1.00 79.88 537 PRO A N 1
ATOM 4206 C CA . PRO A 1 537 ? -16.708 -32.051 -16.730 1.00 79.88 537 PRO A CA 1
ATOM 4207 C C . PRO A 1 537 ? -17.716 -32.963 -17.436 1.00 79.88 537 PRO A C 1
ATOM 4209 O O . PRO A 1 537 ? -18.653 -33.441 -16.807 1.00 79.88 537 PRO A O 1
ATOM 4212 N N . SER A 1 538 ? -17.513 -33.263 -18.725 1.00 79.62 538 SER A N 1
ATOM 4213 C CA . SER A 1 538 ? -18.428 -34.120 -19.505 1.00 79.62 538 SER A CA 1
ATOM 4214 C C . SER A 1 538 ? -18.488 -35.574 -19.028 1.00 79.62 538 SER A C 1
ATOM 4216 O O . SER A 1 538 ? -19.452 -36.276 -19.321 1.00 79.62 538 SER A O 1
ATOM 4218 N N . LYS A 1 539 ? -17.512 -36.027 -18.231 1.00 81.19 539 LYS A N 1
ATOM 4219 C CA . LYS A 1 539 ? -17.555 -37.337 -17.557 1.00 81.19 539 LYS A CA 1
ATOM 4220 C C . LYS A 1 539 ? -18.454 -37.357 -16.313 1.00 81.19 539 LYS A C 1
ATOM 4222 O O . LYS A 1 539 ? -18.701 -38.432 -15.775 1.00 81.19 539 LYS A O 1
ATOM 4227 N N . HIS A 1 540 ? -18.960 -36.202 -15.875 1.00 73.00 540 HIS A N 1
ATOM 4228 C CA . HIS A 1 540 ? -19.872 -36.051 -14.741 1.00 73.00 540 HIS A CA 1
ATOM 4229 C C . HIS A 1 540 ? -21.205 -35.412 -15.199 1.00 73.00 540 HIS A C 1
ATOM 4231 O O . HIS A 1 540 ? -21.432 -34.221 -14.986 1.00 73.00 540 HIS A O 1
ATOM 4237 N N . PRO A 1 541 ? -22.115 -36.192 -15.823 1.00 56.81 541 PRO A N 1
ATOM 4238 C CA . PRO A 1 541 ? -23.310 -35.679 -16.513 1.00 56.81 541 PRO A CA 1
ATOM 4239 C C . PRO A 1 541 ? -24.343 -34.965 -15.623 1.00 56.81 541 PRO A C 1
ATOM 4241 O O . PRO A 1 541 ? -25.196 -34.252 -16.139 1.00 56.81 541 PRO A O 1
ATOM 4244 N N . GLN A 1 542 ? -24.258 -35.080 -14.294 1.00 56.91 542 GLN A N 1
ATOM 4245 C CA . GLN A 1 542 ? -25.155 -34.361 -13.375 1.00 56.91 542 GLN A CA 1
ATOM 4246 C C . GLN A 1 542 ? -24.859 -32.850 -13.266 1.00 56.91 542 GLN A C 1
ATOM 4248 O O . GLN A 1 542 ? -25.624 -32.128 -12.637 1.00 56.91 542 GLN A O 1
ATOM 4253 N N . ALA A 1 543 ? -23.778 -32.352 -13.879 1.00 52.94 543 ALA A N 1
ATOM 4254 C CA . ALA A 1 543 ? -23.268 -30.998 -13.652 1.00 52.94 543 ALA A CA 1
ATOM 4255 C C . ALA A 1 543 ? -23.422 -30.026 -14.847 1.00 52.94 543 ALA A C 1
ATOM 4257 O O . ALA A 1 543 ? -22.982 -28.880 -14.751 1.00 52.94 543 ALA A O 1
ATOM 4258 N N . GLN A 1 544 ? -24.023 -30.459 -15.966 1.00 49.44 544 GLN A N 1
ATOM 4259 C CA . GLN A 1 544 ? -23.973 -29.755 -17.264 1.00 49.44 544 GLN A CA 1
ATOM 4260 C C . GLN A 1 544 ? -25.158 -28.825 -17.596 1.00 49.44 544 GLN A C 1
ATOM 4262 O O . GLN A 1 544 ? -25.194 -28.275 -18.692 1.00 49.44 544 GLN A O 1
ATOM 4267 N N . GLN A 1 545 ? -26.117 -28.590 -16.694 1.00 50.97 545 GLN A N 1
ATOM 4268 C CA . GLN A 1 545 ? -27.319 -27.809 -17.045 1.00 50.97 545 GLN A CA 1
ATOM 4269 C C . GLN A 1 545 ? -27.142 -26.274 -17.095 1.00 50.97 545 GLN A C 1
ATOM 4271 O O . GLN A 1 545 ? -28.077 -25.597 -17.503 1.00 50.97 545 GLN A O 1
ATOM 4276 N N . HIS A 1 546 ? -25.975 -25.700 -16.757 1.00 49.41 546 HIS A N 1
ATOM 4277 C CA . HIS A 1 546 ? -25.825 -24.231 -16.648 1.00 49.41 546 HIS A CA 1
ATOM 4278 C C . HIS A 1 546 ? -24.508 -23.623 -17.173 1.00 49.41 546 HIS A C 1
ATOM 4280 O O . HIS A 1 546 ? -24.149 -22.521 -16.772 1.00 49.41 546 HIS A O 1
ATOM 4286 N N . THR A 1 547 ? -23.760 -24.295 -18.052 1.00 42.62 547 THR A N 1
ATOM 4287 C CA . THR A 1 547 ? -22.468 -23.769 -18.550 1.00 42.62 547 THR A CA 1
ATOM 4288 C C . THR A 1 547 ? -22.537 -23.393 -20.032 1.00 42.62 547 THR A C 1
ATOM 4290 O O . THR A 1 547 ? -22.013 -24.101 -20.890 1.00 42.62 547 THR A O 1
ATOM 4293 N N . GLU A 1 548 ? -23.186 -22.271 -20.355 1.00 42.12 548 GLU A N 1
ATOM 4294 C CA . GLU A 1 548 ? -22.980 -21.624 -21.658 1.00 42.12 548 GLU A CA 1
ATOM 4295 C C . GLU A 1 548 ? -21.562 -21.034 -21.730 1.00 42.12 548 GLU A C 1
ATOM 4297 O O . GLU A 1 548 ? -20.975 -20.620 -20.728 1.00 42.12 548 GLU A O 1
ATOM 4302 N N . SER A 1 549 ? -20.945 -21.092 -22.913 1.00 36.59 549 SER A N 1
ATOM 4303 C CA . SER A 1 549 ? -19.513 -20.844 -23.072 1.00 36.59 549 SER A CA 1
ATOM 4304 C C . SER A 1 549 ? -19.144 -19.383 -22.798 1.00 36.59 549 SER A C 1
ATOM 4306 O O . SER A 1 549 ? -19.424 -18.497 -23.604 1.00 36.59 549 SER A O 1
ATOM 4308 N N . VAL A 1 550 ? -18.430 -19.159 -21.696 1.00 39.19 550 VAL A N 1
ATOM 4309 C CA . VAL A 1 550 ? -17.846 -17.871 -21.301 1.00 39.19 550 VAL A CA 1
ATOM 4310 C C . VAL A 1 550 ? -16.727 -17.481 -22.276 1.00 39.19 550 VAL A C 1
ATOM 4312 O O . VAL A 1 550 ? -15.553 -17.810 -22.088 1.00 39.19 550 VAL A O 1
ATOM 4315 N N . LEU A 1 551 ? -17.093 -16.792 -23.355 1.00 31.98 551 LEU A N 1
ATOM 4316 C CA . LEU A 1 551 ? -16.175 -16.151 -24.300 1.00 31.98 551 LEU A CA 1
ATOM 4317 C C . LEU A 1 551 ? -16.595 -14.694 -24.549 1.00 31.98 551 LEU A C 1
ATOM 4319 O O . LEU A 1 551 ? -16.685 -14.246 -25.685 1.00 31.98 551 LEU A O 1
ATOM 4323 N N . HIS A 1 552 ? -16.797 -13.923 -23.480 1.00 32.44 552 HIS A N 1
ATOM 4324 C CA . HIS A 1 552 ? -16.752 -12.463 -23.564 1.00 32.44 552 HIS A CA 1
ATOM 4325 C C . HIS A 1 552 ? -15.551 -11.936 -22.777 1.00 32.44 552 HIS A C 1
ATOM 4327 O O . HIS A 1 552 ? -15.515 -11.941 -21.551 1.00 32.44 552 HIS A O 1
ATOM 4333 N N . PHE A 1 553 ? -14.527 -11.510 -23.518 1.00 34.34 553 PHE A N 1
ATOM 4334 C CA . PHE A 1 553 ? -13.362 -10.823 -22.978 1.00 34.34 553 PHE A CA 1
ATOM 4335 C C . PHE A 1 553 ? -13.676 -9.328 -22.857 1.00 34.34 553 PHE A C 1
ATOM 4337 O O . PHE A 1 553 ? -13.708 -8.629 -23.867 1.00 34.34 553 PHE A O 1
ATOM 4344 N N . SER A 1 554 ? -13.850 -8.822 -21.636 1.00 30.53 554 SER A N 1
ATOM 4345 C CA . SER A 1 554 ? -13.627 -7.402 -21.349 1.00 30.53 554 SER A CA 1
ATOM 4346 C C . SER A 1 554 ? -12.300 -7.272 -20.608 1.00 30.53 554 SER A C 1
ATOM 4348 O O . SER A 1 554 ? -12.193 -7.545 -19.419 1.00 30.53 554 SER A O 1
ATOM 4350 N N . THR A 1 555 ? -11.246 -6.909 -21.337 1.00 32.00 555 THR A N 1
ATOM 4351 C CA . THR A 1 555 ? -9.880 -6.714 -20.818 1.00 32.00 555 THR A CA 1
ATOM 4352 C C . THR A 1 555 ? -9.663 -5.342 -20.176 1.00 32.00 555 THR A C 1
ATOM 4354 O O . THR A 1 555 ? -8.519 -4.938 -19.981 1.00 32.00 555 THR A O 1
ATOM 4357 N N . LYS A 1 556 ? -10.723 -4.585 -19.881 1.00 33.88 556 LYS A N 1
ATOM 4358 C CA . LYS A 1 556 ? -10.603 -3.213 -19.376 1.00 33.88 556 LYS A CA 1
ATOM 4359 C C . LYS A 1 556 ? -10.847 -3.152 -17.874 1.00 33.88 556 LYS A C 1
ATOM 4361 O O . LYS A 1 556 ? -11.765 -2.491 -17.414 1.00 33.88 556 LYS A O 1
ATOM 4366 N N . ILE A 1 557 ? -9.980 -3.810 -17.110 1.00 39.28 557 ILE A N 1
ATOM 4367 C CA . ILE A 1 557 ? -9.618 -3.225 -15.820 1.00 39.28 557 ILE A CA 1
ATOM 4368 C C . ILE A 1 557 ? -8.548 -2.196 -16.156 1.00 39.28 557 ILE A C 1
ATOM 4370 O O . ILE A 1 557 ? -7.531 -2.544 -16.765 1.00 39.28 557 ILE A O 1
ATOM 4374 N N . ALA A 1 558 ? -8.780 -0.939 -15.788 1.00 35.12 558 ALA A N 1
ATOM 4375 C CA . ALA A 1 558 ? -7.711 0.039 -15.693 1.00 35.12 558 ALA A CA 1
ATOM 4376 C C . ALA A 1 558 ? -6.757 -0.442 -14.589 1.00 35.12 558 ALA A C 1
ATOM 4378 O O . ALA A 1 558 ? -6.889 -0.091 -13.421 1.00 35.12 558 ALA A O 1
ATOM 4379 N N . LEU A 1 559 ? -5.832 -1.340 -14.938 1.00 37.62 559 LEU A N 1
ATOM 4380 C CA . LEU A 1 559 ? -4.638 -1.525 -14.132 1.00 37.62 559 LEU A CA 1
ATOM 4381 C C . LEU A 1 559 ? -3.957 -0.155 -14.140 1.00 37.62 559 LEU A C 1
ATOM 4383 O O . LEU A 1 559 ? -3.782 0.383 -15.241 1.00 37.62 559 LEU A O 1
ATOM 4387 N N . PRO A 1 560 ? -3.608 0.423 -12.974 1.00 37.19 560 PRO A N 1
ATOM 4388 C CA . PRO A 1 560 ? -2.832 1.652 -12.964 1.00 37.19 560 PRO A CA 1
ATOM 4389 C C . PRO A 1 560 ? -1.648 1.447 -13.917 1.00 37.19 560 PRO A C 1
ATOM 4391 O O . PRO A 1 560 ? -1.065 0.347 -13.918 1.00 37.19 560 PRO A O 1
ATOM 4394 N N . PRO A 1 561 ? -1.370 2.409 -14.823 1.00 36.97 561 PRO A N 1
ATOM 4395 C CA . PRO A 1 561 ? -0.281 2.285 -15.777 1.00 36.97 561 PRO A CA 1
ATOM 4396 C C . PRO A 1 561 ? 0.939 1.804 -15.016 1.00 36.97 561 PRO A C 1
ATOM 4398 O O . PRO A 1 561 ? 1.242 2.327 -13.949 1.00 36.97 561 PRO A O 1
ATOM 4401 N N . TYR A 1 562 ? 1.573 0.748 -15.532 1.00 38.31 562 TYR A N 1
ATOM 4402 C CA . TYR A 1 562 ? 2.722 0.119 -14.901 1.00 38.31 562 TYR A CA 1
ATOM 4403 C C . TYR A 1 562 ? 3.733 1.212 -14.562 1.00 38.31 562 TYR A C 1
ATOM 4405 O O . TYR A 1 562 ? 4.499 1.643 -15.427 1.00 38.31 562 TYR A O 1
ATOM 4413 N N . HIS A 1 563 ? 3.742 1.666 -13.305 1.00 36.53 563 HIS A N 1
ATOM 4414 C CA . HIS A 1 563 ? 4.871 2.402 -12.797 1.00 36.53 563 HIS A CA 1
ATOM 4415 C C . HIS A 1 563 ? 6.047 1.474 -13.057 1.00 36.53 563 HIS A C 1
ATOM 4417 O O . HIS A 1 563 ? 5.993 0.272 -12.753 1.00 36.53 563 HIS A O 1
ATOM 4423 N N . LEU A 1 564 ? 7.117 2.011 -13.641 1.00 35.53 564 LEU A N 1
ATOM 4424 C CA . LEU A 1 564 ? 8.435 1.433 -13.451 1.00 35.53 564 LEU A CA 1
ATOM 4425 C C . LEU A 1 564 ? 8.704 1.557 -11.952 1.00 35.53 564 LEU A C 1
ATOM 4427 O O . LEU A 1 564 ? 9.462 2.414 -11.510 1.00 35.53 564 LEU A O 1
ATOM 4431 N N . ASN A 1 565 ? 8.022 0.726 -11.157 1.00 35.19 565 ASN A N 1
ATOM 4432 C CA . ASN A 1 565 ? 8.323 0.535 -9.771 1.00 35.19 565 ASN A CA 1
ATOM 4433 C C . ASN A 1 565 ? 9.818 0.293 -9.760 1.00 35.19 565 ASN A C 1
ATOM 4435 O O . ASN A 1 565 ? 10.371 -0.431 -10.601 1.00 35.19 565 ASN A O 1
ATOM 4439 N N . SER A 1 566 ? 10.441 0.883 -8.763 1.00 40.50 566 SER A N 1
ATOM 4440 C CA . SER A 1 566 ? 11.775 0.601 -8.277 1.00 40.50 566 SER A CA 1
ATOM 4441 C C . SER A 1 566 ? 12.049 -0.896 -8.030 1.00 40.50 566 SER A C 1
ATOM 4443 O O . SER A 1 566 ? 13.030 -1.212 -7.387 1.00 40.50 566 SER A O 1
ATOM 4445 N N . GLY A 1 567 ? 11.288 -1.853 -8.577 1.00 39.59 567 GLY A N 1
ATOM 4446 C CA . GLY A 1 567 ? 11.576 -3.288 -8.591 1.00 39.59 567 GLY A CA 1
ATOM 4447 C C . GLY A 1 567 ? 12.904 -3.661 -9.267 1.00 39.59 567 GLY A C 1
ATOM 4448 O O . GLY A 1 567 ? 13.310 -4.820 -9.223 1.00 39.59 567 GLY A O 1
ATOM 4449 N N . GLU A 1 568 ? 13.639 -2.701 -9.841 1.00 40.72 568 GLU A N 1
ATOM 4450 C CA . GLU A 1 568 ? 15.074 -2.872 -10.112 1.00 40.72 568 GLU A CA 1
ATOM 4451 C C . GLU A 1 568 ? 15.966 -2.847 -8.861 1.00 40.72 568 GLU A C 1
ATOM 4453 O O . GLU A 1 568 ? 17.135 -3.230 -8.959 1.00 40.72 568 GLU A O 1
ATOM 4458 N N . TYR A 1 569 ? 15.410 -2.474 -7.709 1.00 48.16 569 TYR A N 1
ATOM 4459 C CA . TYR A 1 569 ? 16.102 -2.235 -6.452 1.00 48.16 569 TYR A CA 1
ATOM 4460 C C . TYR A 1 569 ? 15.756 -3.238 -5.348 1.00 48.16 569 TYR A C 1
ATOM 4462 O O . TYR A 1 569 ? 16.296 -3.074 -4.271 1.00 48.16 569 TYR A O 1
ATOM 4470 N N . ASP A 1 570 ? 14.995 -4.314 -5.578 1.00 42.72 570 ASP A N 1
ATOM 4471 C CA . ASP A 1 570 ? 14.824 -5.398 -4.580 1.00 42.72 570 ASP A CA 1
ATOM 4472 C C . ASP A 1 570 ? 16.076 -6.311 -4.481 1.00 42.72 570 ASP A C 1
ATOM 4474 O O . ASP A 1 570 ? 15.982 -7.542 -4.511 1.00 42.72 570 ASP A O 1
ATOM 4478 N N . ASP A 1 571 ? 17.281 -5.741 -4.483 1.00 51.28 571 ASP A N 1
ATOM 4479 C CA . ASP A 1 571 ? 18.525 -6.492 -4.269 1.00 51.28 571 ASP A CA 1
ATOM 4480 C C . ASP A 1 571 ? 18.759 -6.751 -2.773 1.00 51.28 571 ASP A C 1
ATOM 4482 O O . ASP A 1 571 ? 18.152 -6.097 -1.938 1.00 51.28 571 ASP A O 1
ATOM 4486 N N . ILE A 1 572 ? 19.635 -7.688 -2.416 1.00 47.94 572 ILE A N 1
ATOM 4487 C CA . ILE A 1 572 ? 19.926 -8.090 -1.030 1.00 47.94 572 ILE A CA 1
ATOM 4488 C C . ILE A 1 572 ? 20.335 -6.888 -0.176 1.00 47.94 572 ILE A C 1
ATOM 4490 O O . ILE A 1 572 ? 19.903 -6.798 0.969 1.00 47.94 572 ILE A O 1
ATOM 4494 N N . SER A 1 573 ? 21.126 -5.961 -0.729 1.00 49.00 573 SER A N 1
ATOM 4495 C CA . SER A 1 573 ? 21.538 -4.738 -0.035 1.00 49.00 573 SER A CA 1
ATOM 4496 C C . SER A 1 573 ? 20.334 -3.865 0.294 1.00 49.00 573 SER A C 1
ATOM 4498 O O . SER A 1 573 ? 20.114 -3.543 1.452 1.00 49.00 573 SER A O 1
ATOM 4500 N N . ASN A 1 574 ? 19.499 -3.556 -0.693 1.00 49.91 574 ASN A N 1
ATOM 4501 C CA . ASN A 1 574 ? 18.299 -2.748 -0.510 1.00 49.91 574 ASN A CA 1
ATOM 4502 C C . ASN A 1 574 ? 17.215 -3.462 0.292 1.00 49.91 574 ASN A C 1
ATOM 4504 O O . ASN A 1 574 ? 16.543 -2.809 1.062 1.00 49.91 574 ASN A O 1
ATOM 4508 N N . ALA A 1 575 ? 17.064 -4.780 0.179 1.00 48.44 575 ALA A N 1
ATOM 4509 C CA . ALA A 1 575 ? 16.160 -5.570 1.008 1.00 48.44 575 ALA A CA 1
ATOM 4510 C C . ALA A 1 575 ? 16.658 -5.635 2.461 1.00 48.44 575 ALA A C 1
ATOM 4512 O O . ALA A 1 575 ? 15.857 -5.595 3.389 1.00 48.44 575 ALA A O 1
ATOM 4513 N N . GLY A 1 576 ? 17.978 -5.699 2.665 1.00 48.94 576 GLY A N 1
ATOM 4514 C CA . GLY A 1 576 ? 18.618 -5.572 3.973 1.00 48.94 576 GLY A CA 1
ATOM 4515 C C . GLY A 1 576 ? 18.441 -4.170 4.554 1.00 48.94 576 GLY A C 1
ATOM 4516 O O . GLY A 1 576 ? 18.035 -4.039 5.702 1.00 48.94 576 GLY A O 1
ATOM 4517 N N . ILE A 1 577 ? 18.650 -3.128 3.749 1.00 51.81 577 ILE A N 1
ATOM 4518 C CA . ILE A 1 577 ? 18.438 -1.720 4.107 1.00 51.81 577 ILE A CA 1
ATOM 4519 C C . ILE A 1 577 ? 16.962 -1.436 4.362 1.00 51.81 577 ILE A C 1
ATOM 4521 O O . ILE A 1 577 ? 16.650 -0.815 5.362 1.00 51.81 577 ILE A O 1
ATOM 4525 N N . ASP A 1 578 ? 16.042 -1.928 3.541 1.00 49.62 578 ASP A N 1
ATOM 4526 C CA . ASP A 1 578 ? 14.598 -1.794 3.733 1.00 49.62 578 ASP A CA 1
ATOM 4527 C C . ASP A 1 578 ? 14.140 -2.599 4.955 1.00 49.62 578 ASP A C 1
ATOM 4529 O O . ASP A 1 578 ? 13.267 -2.148 5.689 1.00 49.62 578 ASP A O 1
ATOM 4533 N N . GLY A 1 579 ? 14.770 -3.745 5.235 1.00 49.75 579 GLY A N 1
ATOM 4534 C CA . GLY A 1 579 ? 14.595 -4.495 6.477 1.00 49.75 579 GLY A CA 1
ATOM 4535 C C . GLY A 1 579 ? 15.077 -3.714 7.702 1.00 49.75 579 GLY A C 1
ATOM 4536 O O . GLY A 1 579 ? 14.364 -3.638 8.699 1.00 49.75 579 GLY A O 1
ATOM 4537 N N . LEU A 1 580 ? 16.245 -3.072 7.622 1.00 49.09 580 LEU A N 1
ATOM 4538 C CA . LEU A 1 580 ? 16.782 -2.200 8.671 1.00 49.09 580 LEU A CA 1
ATOM 4539 C C . LEU A 1 580 ? 15.911 -0.966 8.867 1.00 49.09 580 LEU A C 1
ATOM 4541 O O . LEU A 1 580 ? 15.557 -0.657 9.998 1.00 49.09 580 LEU A O 1
ATOM 4545 N N . ILE A 1 581 ? 15.517 -0.303 7.781 1.00 52.66 581 ILE A N 1
ATOM 4546 C CA . ILE A 1 581 ? 14.560 0.800 7.764 1.00 52.66 581 ILE A CA 1
ATOM 4547 C C . ILE A 1 581 ? 13.270 0.336 8.429 1.00 52.66 581 ILE A C 1
ATOM 4549 O O . ILE A 1 581 ? 12.827 0.985 9.360 1.00 52.66 581 ILE A O 1
ATOM 4553 N N . ALA A 1 582 ? 12.702 -0.812 8.061 1.00 51.12 582 ALA A N 1
ATOM 4554 C CA . ALA A 1 582 ? 11.482 -1.329 8.679 1.00 51.12 582 ALA A CA 1
ATOM 4555 C C . ALA A 1 582 ? 11.652 -1.592 10.187 1.00 51.12 582 ALA A C 1
ATOM 4557 O O . ALA A 1 582 ? 10.754 -1.288 10.978 1.00 51.12 582 ALA A O 1
ATOM 4558 N N . VAL A 1 583 ? 12.806 -2.116 10.607 1.00 50.09 583 VAL A N 1
ATOM 4559 C CA . VAL A 1 583 ? 13.150 -2.344 12.017 1.00 50.09 583 VAL A CA 1
ATOM 4560 C C . VAL A 1 583 ? 13.276 -1.012 12.766 1.00 50.09 583 VAL A C 1
ATOM 4562 O O . VAL A 1 583 ? 12.608 -0.812 13.781 1.00 50.09 583 VAL A O 1
ATOM 4565 N N . PHE A 1 584 ? 14.056 -0.065 12.246 1.00 55.09 584 PHE A N 1
ATOM 4566 C CA . PHE A 1 584 ? 14.194 1.281 12.799 1.00 55.09 584 PHE A CA 1
ATOM 4567 C C . PHE A 1 584 ? 12.860 2.028 12.821 1.00 55.09 584 PHE A C 1
ATOM 4569 O O . PHE A 1 584 ? 12.512 2.609 13.843 1.00 55.09 584 PHE A O 1
ATOM 4576 N N . GLU A 1 585 ? 12.060 1.963 11.758 1.00 57.09 585 GLU A N 1
ATOM 4577 C CA . GLU A 1 585 ? 10.728 2.563 11.681 1.00 57.09 585 GLU A CA 1
ATOM 4578 C C . GLU A 1 585 ? 9.801 1.955 12.723 1.00 57.09 585 GLU A C 1
ATOM 4580 O O . GLU A 1 585 ? 9.021 2.677 13.342 1.00 57.09 585 GLU A O 1
ATOM 4585 N N . THR A 1 586 ? 9.904 0.648 12.962 1.00 55.75 586 THR A N 1
ATOM 4586 C CA . THR A 1 586 ? 9.155 -0.007 14.033 1.00 55.75 586 THR A CA 1
ATOM 4587 C C . THR A 1 586 ? 9.523 0.599 15.387 1.00 55.75 586 THR A C 1
ATOM 4589 O O . THR A 1 586 ? 8.628 0.897 16.173 1.00 55.75 586 THR A O 1
ATOM 4592 N N . PHE A 1 587 ? 10.801 0.882 15.645 1.00 59.78 587 PHE A N 1
ATOM 4593 C CA . PHE A 1 587 ? 11.228 1.528 16.889 1.00 59.78 587 PHE A CA 1
ATOM 4594 C C . PHE A 1 587 ? 10.829 3.011 16.956 1.00 59.78 587 PHE A C 1
ATOM 4596 O O . PHE A 1 587 ? 10.176 3.448 17.900 1.00 59.78 587 PHE A O 1
ATOM 4603 N N . ILE A 1 588 ? 11.166 3.809 15.949 1.00 62.47 588 ILE A N 1
ATOM 4604 C CA . ILE A 1 588 ? 10.962 5.262 15.967 1.00 62.47 588 ILE A CA 1
ATOM 4605 C C . ILE A 1 588 ? 9.479 5.595 15.864 1.00 62.47 588 ILE A C 1
ATOM 4607 O O . ILE A 1 588 ? 8.944 6.349 16.675 1.00 62.47 588 ILE A O 1
ATOM 4611 N N . HIS A 1 589 ? 8.811 5.045 14.851 1.00 63.81 589 HIS A N 1
ATOM 4612 C CA . HIS A 1 589 ? 7.447 5.424 14.516 1.00 63.81 589 HIS A CA 1
ATOM 4613 C C . HIS A 1 589 ? 6.453 4.789 15.484 1.00 63.81 589 HIS A C 1
ATOM 4615 O O . HIS A 1 589 ? 5.596 5.492 16.020 1.00 63.81 589 HIS A O 1
ATOM 4621 N N . ASN A 1 590 ? 6.580 3.488 15.778 1.00 64.44 590 ASN A N 1
ATOM 4622 C CA . ASN A 1 590 ? 5.615 2.834 16.667 1.00 64.44 590 ASN A CA 1
ATOM 4623 C C . ASN A 1 590 ? 5.902 3.089 18.152 1.00 64.44 590 ASN A C 1
ATOM 4625 O O . ASN A 1 590 ? 4.947 3.285 18.903 1.00 64.44 590 ASN A O 1
ATOM 4629 N N . ILE A 1 591 ? 7.168 3.139 18.589 1.00 66.12 591 ILE A N 1
ATOM 4630 C CA . ILE A 1 591 ? 7.472 3.361 20.012 1.00 66.12 591 ILE A CA 1
ATOM 4631 C C . ILE A 1 591 ? 7.500 4.854 20.334 1.00 66.12 591 ILE A C 1
ATOM 4633 O O . ILE A 1 591 ? 6.700 5.301 21.147 1.00 66.12 591 ILE A O 1
ATOM 4637 N N . HIS A 1 592 ? 8.356 5.653 19.697 1.00 67.06 592 HIS A N 1
ATOM 4638 C CA . HIS A 1 592 ? 8.548 7.048 20.119 1.00 67.06 592 HIS A CA 1
ATOM 4639 C C . HIS A 1 592 ? 7.480 8.017 19.587 1.00 67.06 592 HIS A C 1
ATOM 4641 O O . HIS A 1 592 ? 6.988 8.850 20.346 1.00 67.06 592 HIS A O 1
ATOM 4647 N N . VAL A 1 593 ? 7.083 7.910 18.314 1.00 64.69 593 VAL A N 1
ATOM 4648 C CA . VAL A 1 593 ? 6.136 8.864 17.697 1.00 64.69 593 VAL A CA 1
ATOM 4649 C C . VAL A 1 593 ? 4.686 8.563 18.093 1.00 64.69 593 VAL A C 1
ATOM 4651 O O . VAL A 1 593 ? 3.959 9.460 18.537 1.00 64.69 593 VAL A O 1
ATOM 4654 N N . LYS A 1 594 ? 4.247 7.302 17.973 1.00 67.25 594 LYS A N 1
ATOM 4655 C CA . LYS A 1 594 ? 2.876 6.902 18.338 1.00 67.25 594 LYS A CA 1
ATOM 4656 C C . LYS A 1 594 ? 2.660 6.846 19.852 1.00 67.25 594 LYS A C 1
ATOM 4658 O O . LYS A 1 594 ? 1.570 7.200 20.319 1.00 67.25 594 LYS A O 1
ATOM 4663 N N . HIS A 1 595 ? 3.669 6.423 20.617 1.00 68.06 595 HIS A N 1
ATOM 4664 C CA . HIS A 1 595 ? 3.565 6.174 22.059 1.00 68.06 595 HIS A CA 1
ATOM 4665 C C . HIS A 1 595 ? 4.726 6.804 22.845 1.00 68.06 595 HIS A C 1
ATOM 4667 O O . HIS A 1 595 ? 5.485 6.082 23.486 1.00 68.06 595 HIS A O 1
ATOM 4673 N N . PRO A 1 596 ? 4.837 8.146 22.894 1.00 66.06 596 PRO A N 1
ATOM 4674 C CA . PRO A 1 596 ? 5.981 8.835 23.504 1.00 66.06 596 PRO A CA 1
ATOM 4675 C C . PRO A 1 596 ? 6.271 8.395 24.943 1.00 66.06 596 PRO A C 1
ATOM 4677 O O . PRO A 1 596 ? 7.426 8.349 25.345 1.00 66.06 596 PRO A O 1
ATOM 4680 N N . PHE A 1 597 ? 5.248 7.996 25.707 1.00 65.81 597 PHE A N 1
ATOM 4681 C CA . PHE A 1 597 ? 5.428 7.427 27.044 1.00 65.81 597 PHE A CA 1
ATOM 4682 C C . PHE A 1 597 ? 6.089 6.039 27.032 1.00 65.81 597 PHE A C 1
ATOM 4684 O O . PHE A 1 597 ? 6.983 5.785 27.830 1.00 65.81 597 PHE A O 1
ATOM 4691 N N . THR A 1 598 ? 5.708 5.153 26.108 1.00 70.25 598 THR A N 1
ATOM 4692 C CA . THR A 1 598 ? 6.421 3.884 25.882 1.00 70.25 598 THR A CA 1
ATOM 4693 C C . THR A 1 598 ? 7.849 4.150 25.404 1.00 70.25 598 THR A C 1
ATOM 4695 O O . THR A 1 598 ? 8.766 3.464 25.841 1.00 70.25 598 THR A O 1
ATOM 4698 N N . GLY A 1 599 ? 8.058 5.178 24.572 1.00 71.19 599 GLY A N 1
ATOM 4699 C CA . GLY A 1 599 ? 9.390 5.660 24.195 1.00 71.19 599 GLY A CA 1
ATOM 4700 C C . GLY A 1 599 ? 10.213 6.152 25.387 1.00 71.19 599 GLY A C 1
ATOM 4701 O O . GLY A 1 599 ? 11.391 5.831 25.483 1.00 71.19 599 GLY A O 1
ATOM 4702 N N . LEU A 1 600 ? 9.594 6.861 26.333 1.00 71.31 600 LEU A N 1
ATOM 4703 C CA . LEU A 1 600 ? 10.238 7.294 27.573 1.00 71.31 600 LEU A CA 1
ATOM 4704 C C . LEU A 1 600 ? 10.585 6.101 28.465 1.00 71.31 600 LEU A C 1
ATOM 4706 O O . LEU A 1 600 ? 11.697 6.055 28.977 1.00 71.31 600 LEU A O 1
ATOM 4710 N N . ILE A 1 601 ? 9.684 5.122 28.615 1.00 73.38 601 ILE A N 1
ATOM 4711 C CA . ILE A 1 601 ? 9.982 3.868 29.326 1.00 73.38 601 ILE A CA 1
ATOM 4712 C C . ILE A 1 601 ? 11.164 3.169 28.660 1.00 73.38 601 ILE A C 1
ATOM 4714 O O . ILE A 1 601 ? 12.102 2.793 29.348 1.00 73.38 601 ILE A O 1
ATOM 4718 N N . PHE A 1 602 ? 11.160 3.050 27.331 1.00 78.81 602 PHE A N 1
ATOM 4719 C CA . PHE A 1 602 ? 12.260 2.448 26.588 1.00 78.81 602 PHE A CA 1
ATOM 4720 C C . PHE A 1 602 ? 13.586 3.172 26.867 1.00 78.81 602 PHE A C 1
ATOM 4722 O O . PHE A 1 602 ? 14.544 2.544 27.305 1.00 78.81 602 PHE A O 1
ATOM 4729 N N . SER A 1 603 ? 13.641 4.495 26.681 1.00 75.50 603 SER A N 1
ATOM 4730 C CA . SER A 1 603 ? 14.855 5.290 26.913 1.00 75.50 603 SER A CA 1
ATOM 4731 C C . SER A 1 603 ? 15.295 5.293 28.379 1.00 75.50 603 SER A C 1
ATOM 4733 O O . SER A 1 603 ? 16.487 5.203 28.660 1.00 75.50 603 SER A O 1
ATOM 4735 N N . GLY A 1 604 ? 14.347 5.363 29.314 1.00 76.00 604 GLY A N 1
ATOM 4736 C CA . GLY A 1 604 ? 14.608 5.333 30.749 1.00 76.00 604 GLY A CA 1
ATOM 4737 C C . GLY A 1 604 ? 15.155 3.982 31.190 1.00 76.00 604 GLY A C 1
ATOM 4738 O O . GLY A 1 604 ? 16.191 3.927 31.839 1.00 76.00 604 GLY A O 1
ATOM 4739 N N . THR A 1 605 ? 14.524 2.884 30.777 1.00 80.69 605 THR A N 1
ATOM 4740 C CA . THR A 1 605 ? 15.015 1.528 31.038 1.00 80.69 605 THR A CA 1
ATOM 4741 C C . THR A 1 605 ? 16.356 1.268 30.354 1.00 80.69 605 THR A C 1
ATOM 4743 O O . THR A 1 605 ? 17.213 0.630 30.955 1.00 80.69 605 THR A O 1
ATOM 4746 N N . TYR A 1 606 ? 16.576 1.794 29.145 1.00 80.94 606 TYR A N 1
ATOM 4747 C CA . TYR A 1 606 ? 17.871 1.705 28.469 1.00 80.94 606 TYR A CA 1
ATOM 4748 C C . TYR A 1 606 ? 18.971 2.366 29.301 1.00 80.94 606 TYR A C 1
ATOM 4750 O O . TYR A 1 606 ? 19.991 1.740 29.587 1.00 80.94 606 TYR A O 1
ATOM 4758 N N . ALA A 1 607 ? 18.735 3.606 29.739 1.00 75.19 607 ALA A N 1
ATOM 4759 C CA . ALA A 1 607 ? 19.667 4.346 30.578 1.00 75.19 607 ALA A CA 1
ATOM 4760 C C . ALA A 1 607 ? 19.881 3.659 31.934 1.00 75.19 607 ALA A C 1
ATOM 4762 O O . ALA A 1 607 ? 21.019 3.535 32.372 1.00 75.19 607 ALA A O 1
ATOM 4763 N N . LEU A 1 608 ? 18.816 3.165 32.574 1.00 79.19 608 LEU A N 1
ATOM 4764 C CA . LEU A 1 608 ? 18.894 2.446 33.848 1.00 79.19 608 LEU A CA 1
ATOM 4765 C C . LEU A 1 608 ? 19.696 1.147 33.719 1.00 79.19 608 LEU A C 1
ATOM 4767 O O . LEU A 1 608 ? 20.605 0.925 34.513 1.00 79.19 608 LEU A O 1
ATOM 4771 N N . GLY A 1 609 ? 19.418 0.317 32.710 1.00 82.50 609 GLY A N 1
ATOM 4772 C CA . GLY A 1 609 ? 20.164 -0.918 32.464 1.00 82.50 609 GLY A CA 1
ATOM 4773 C C . GLY A 1 609 ? 21.642 -0.650 32.166 1.00 82.50 609 GLY A C 1
ATOM 4774 O O . GLY A 1 609 ? 22.514 -1.296 32.749 1.00 82.50 609 GLY A O 1
ATOM 4775 N N . ALA A 1 610 ? 21.944 0.380 31.367 1.00 77.50 610 ALA A N 1
ATOM 4776 C CA . ALA A 1 610 ? 23.322 0.796 31.110 1.00 77.50 610 ALA A CA 1
ATOM 4777 C C . ALA A 1 610 ? 24.026 1.316 32.381 1.00 77.50 610 ALA A C 1
ATOM 4779 O O . ALA A 1 610 ? 25.132 0.878 32.698 1.00 77.50 610 ALA A O 1
ATOM 4780 N N . LEU A 1 611 ? 23.376 2.190 33.160 1.00 79.94 611 LEU A N 1
ATOM 4781 C CA . LEU A 1 611 ? 23.924 2.748 34.405 1.00 79.94 611 LEU A CA 1
ATOM 4782 C C . LEU A 1 611 ? 24.145 1.685 35.482 1.00 79.94 611 LEU A C 1
ATOM 4784 O O . LEU A 1 611 ? 25.108 1.784 36.235 1.00 79.94 611 LEU A O 1
ATOM 4788 N N . THR A 1 612 ? 23.313 0.644 35.545 1.00 88.75 612 THR A N 1
ATOM 4789 C CA . THR A 1 612 ? 23.515 -0.458 36.504 1.00 88.75 612 THR A CA 1
ATOM 4790 C C . THR A 1 612 ? 24.770 -1.285 36.228 1.00 88.75 612 THR A C 1
ATOM 4792 O O . THR A 1 612 ? 25.262 -1.950 37.137 1.00 88.75 612 THR A O 1
ATOM 4795 N N . ILE A 1 613 ? 25.309 -1.221 35.007 1.00 86.44 613 ILE A N 1
ATOM 4796 C CA . ILE A 1 613 ? 26.577 -1.861 34.639 1.00 86.44 613 ILE A CA 1
ATOM 4797 C C . ILE A 1 613 ? 27.741 -0.873 34.750 1.00 86.44 613 ILE A C 1
ATOM 4799 O O . ILE A 1 613 ? 28.765 -1.217 35.332 1.00 86.44 613 ILE A O 1
ATOM 4803 N N . LEU A 1 614 ? 27.584 0.355 34.244 1.00 86.62 614 LEU A N 1
ATOM 4804 C CA . LEU A 1 614 ? 28.651 1.365 34.250 1.00 86.62 614 LEU A CA 1
ATOM 4805 C C . LEU A 1 614 ? 28.925 1.946 35.644 1.00 86.62 614 LEU A C 1
ATOM 4807 O O . LEU A 1 614 ? 30.059 2.291 35.960 1.00 86.62 614 LEU A O 1
ATOM 4811 N N . ALA A 1 615 ? 27.889 2.077 36.473 1.00 90.19 615 ALA A N 1
ATOM 4812 C CA . ALA A 1 615 ? 27.955 2.717 37.783 1.00 90.19 615 ALA A CA 1
ATOM 4813 C C . ALA A 1 615 ? 27.030 2.022 38.809 1.00 90.19 615 ALA A C 1
ATOM 4815 O O . ALA A 1 615 ? 26.122 2.657 39.360 1.00 90.19 615 ALA A O 1
ATOM 4816 N N . PRO A 1 616 ? 27.255 0.729 39.125 1.00 88.62 616 PRO A N 1
ATOM 4817 C CA . PRO A 1 616 ? 26.405 -0.030 40.047 1.00 88.62 616 PRO A CA 1
ATOM 4818 C C . PRO A 1 616 ? 26.305 0.614 41.436 1.00 88.62 616 PRO A C 1
ATOM 4820 O O . PRO A 1 616 ? 25.256 0.534 42.065 1.00 88.62 616 PRO A O 1
ATOM 4823 N N . GLY A 1 617 ? 27.349 1.320 41.890 1.00 88.00 617 GLY A N 1
ATOM 4824 C CA . GLY A 1 617 ? 27.345 2.037 43.170 1.00 88.00 617 GLY A CA 1
ATOM 4825 C C . GLY A 1 617 ? 26.289 3.146 43.258 1.00 88.00 617 GLY A C 1
ATOM 4826 O O . GLY A 1 617 ? 25.648 3.290 44.295 1.00 88.00 617 GLY A O 1
ATOM 4827 N N . ILE A 1 618 ? 26.035 3.872 42.161 1.00 82.88 618 ILE A N 1
ATOM 4828 C CA . ILE A 1 618 ? 24.968 4.893 42.097 1.00 82.88 618 ILE A CA 1
ATOM 4829 C C . ILE A 1 618 ? 23.586 4.225 42.176 1.00 82.88 618 ILE A C 1
ATOM 4831 O O . ILE A 1 618 ? 22.642 4.778 42.736 1.00 82.88 618 ILE A O 1
ATOM 4835 N N . MET A 1 619 ? 23.480 3.004 41.651 1.00 88.81 619 MET A N 1
ATOM 4836 C CA . MET A 1 619 ? 22.243 2.231 41.574 1.00 88.81 619 MET A CA 1
ATOM 4837 C C . MET A 1 619 ? 22.073 1.233 42.730 1.00 88.81 619 MET A C 1
ATOM 4839 O O . MET A 1 619 ? 21.163 0.408 42.672 1.00 88.81 619 MET A O 1
ATOM 4843 N N . GLY A 1 620 ? 22.899 1.295 43.784 1.00 73.56 620 GLY A N 1
ATOM 4844 C CA . GLY A 1 620 ? 22.959 0.292 44.864 1.00 73.56 620 GLY A CA 1
ATOM 4845 C C . GLY A 1 620 ? 21.659 0.097 45.658 1.00 73.56 620 GLY A C 1
ATOM 4846 O O . GLY A 1 620 ? 21.497 -0.879 46.383 1.00 73.56 620 GLY A O 1
ATOM 4847 N N . PHE A 1 621 ? 20.678 0.983 45.488 1.00 86.31 621 PHE A N 1
ATOM 4848 C CA . PHE A 1 621 ? 19.324 0.786 46.009 1.00 86.31 621 PHE A CA 1
ATOM 4849 C C . PHE A 1 621 ? 18.511 -0.267 45.220 1.00 86.31 621 PHE A C 1
ATOM 4851 O O . PHE A 1 621 ? 17.456 -0.695 45.684 1.00 86.31 621 PHE A O 1
ATOM 4858 N N . LEU A 1 622 ? 18.993 -0.719 44.053 1.00 86.56 622 LEU A N 1
ATOM 4859 C CA . LEU A 1 622 ? 18.361 -1.712 43.174 1.00 86.56 622 LEU A CA 1
ATOM 4860 C C . LEU A 1 622 ? 19.181 -3.013 43.040 1.00 86.56 622 LEU A C 1
ATOM 4862 O O . LEU A 1 622 ? 19.287 -3.557 41.944 1.00 86.56 622 LEU A O 1
ATOM 4866 N N . ASN A 1 623 ? 19.744 -3.549 44.127 1.00 83.69 623 ASN A N 1
ATOM 4867 C CA . ASN A 1 623 ? 20.680 -4.694 44.085 1.00 83.69 623 ASN A CA 1
ATOM 4868 C C . ASN A 1 623 ? 20.216 -5.896 43.236 1.00 83.69 623 ASN A C 1
ATOM 4870 O O . ASN A 1 623 ? 20.960 -6.362 42.381 1.00 83.69 623 ASN A O 1
ATOM 4874 N N . LYS A 1 624 ? 18.958 -6.340 43.370 1.00 86.56 624 LYS A N 1
ATOM 4875 C CA . LYS A 1 624 ? 18.419 -7.450 42.551 1.00 86.56 624 LYS A CA 1
ATOM 4876 C C . LYS A 1 624 ? 18.329 -7.117 41.058 1.00 86.56 624 LYS A C 1
ATOM 4878 O O . LYS A 1 624 ? 18.457 -7.993 40.209 1.00 86.56 624 LYS A O 1
ATOM 4883 N N . TYR A 1 625 ? 18.071 -5.852 40.734 1.00 80.81 625 TYR A N 1
ATOM 4884 C CA . TYR A 1 625 ? 18.037 -5.388 39.351 1.00 80.81 625 TYR A CA 1
ATOM 4885 C C . TYR A 1 625 ? 19.453 -5.243 38.788 1.00 80.81 625 TYR A C 1
ATOM 4887 O O . TYR A 1 625 ? 19.664 -5.589 37.635 1.00 80.81 625 TYR A O 1
ATOM 4895 N N . ILE A 1 626 ? 20.428 -4.810 39.599 1.00 88.06 626 ILE A N 1
ATOM 4896 C CA . ILE A 1 626 ? 21.848 -4.801 39.220 1.00 88.06 626 ILE A CA 1
ATOM 4897 C C . ILE A 1 626 ? 22.307 -6.217 38.864 1.00 88.06 626 ILE A C 1
ATOM 4899 O O . ILE A 1 626 ? 22.880 -6.402 37.795 1.00 88.06 626 ILE A O 1
ATOM 4903 N N . GLU A 1 627 ? 22.008 -7.215 39.700 1.00 88.19 627 GLU A N 1
ATOM 4904 C CA . GLU A 1 627 ? 22.352 -8.621 39.436 1.00 88.19 627 GLU A CA 1
ATOM 4905 C C . GLU A 1 627 ? 21.742 -9.119 38.120 1.00 88.19 627 GLU A C 1
ATOM 4907 O O . GLU A 1 627 ? 22.438 -9.694 37.284 1.00 88.19 627 GLU A O 1
ATOM 4912 N N . PHE A 1 628 ? 20.458 -8.835 37.892 1.00 86.00 628 PHE A N 1
ATOM 4913 C CA . PHE A 1 628 ? 19.779 -9.167 36.641 1.00 86.00 628 PHE A CA 1
ATOM 4914 C C . PHE A 1 628 ? 20.392 -8.450 35.427 1.00 86.00 628 PHE A C 1
ATOM 4916 O O . PHE A 1 628 ? 20.622 -9.074 34.388 1.00 86.00 628 PHE A O 1
ATOM 4923 N N . SER A 1 629 ? 20.697 -7.155 35.547 1.00 86.56 629 SER A N 1
ATOM 4924 C CA . SER A 1 629 ? 21.341 -6.382 34.487 1.00 86.56 629 SER A CA 1
ATOM 4925 C C . SER A 1 629 ? 22.723 -6.896 34.156 1.00 86.56 629 SER A C 1
ATOM 4927 O O . SER A 1 629 ? 23.045 -7.032 32.977 1.00 86.56 629 SER A O 1
ATOM 4929 N N . GLN A 1 630 ? 23.522 -7.198 35.172 1.00 89.19 630 GLN A N 1
ATOM 4930 C CA . GLN A 1 630 ? 24.856 -7.749 35.004 1.00 89.19 630 GLN A CA 1
ATOM 4931 C C . GLN A 1 630 ? 24.802 -9.148 34.396 1.00 89.19 630 GLN A C 1
ATOM 4933 O O . GLN A 1 630 ? 25.613 -9.431 33.524 1.00 89.19 630 GLN A O 1
ATOM 4938 N N . LEU A 1 631 ? 23.832 -9.986 34.779 1.00 88.12 631 LEU A N 1
ATOM 4939 C CA . LEU A 1 631 ? 23.617 -11.294 34.160 1.00 88.12 631 LEU A CA 1
ATOM 4940 C C . LEU A 1 631 ? 23.317 -11.153 32.663 1.00 88.12 631 LEU A C 1
ATOM 4942 O O . LEU A 1 631 ? 24.011 -11.749 31.850 1.00 88.12 631 LEU A O 1
ATOM 4946 N N . ILE A 1 632 ? 22.335 -10.329 32.280 1.00 81.56 632 ILE A N 1
ATOM 4947 C CA . ILE A 1 632 ? 22.018 -10.104 30.857 1.00 81.56 632 ILE A CA 1
ATOM 4948 C C . ILE A 1 632 ? 23.209 -9.495 30.112 1.00 81.56 632 ILE A C 1
ATOM 4950 O O . ILE A 1 632 ? 23.487 -9.892 28.983 1.00 81.56 632 ILE A O 1
ATOM 4954 N N . GLY A 1 633 ? 23.905 -8.542 30.736 1.00 82.00 633 GLY A N 1
ATOM 4955 C CA . GLY A 1 633 ? 25.094 -7.912 30.175 1.00 82.00 633 GLY A CA 1
ATOM 4956 C C . GLY A 1 633 ? 26.181 -8.938 29.869 1.00 82.00 633 GLY A C 1
ATOM 4957 O O . GLY A 1 633 ? 26.586 -9.031 28.719 1.00 82.00 633 GLY A O 1
ATOM 4958 N N . LYS A 1 634 ? 26.565 -9.751 30.862 1.00 84.88 634 LYS A N 1
ATOM 4959 C CA . LYS A 1 634 ? 27.602 -10.795 30.757 1.00 84.88 634 LYS A CA 1
ATOM 4960 C C . LYS A 1 634 ? 27.239 -11.918 29.786 1.00 84.88 634 LYS A C 1
ATOM 4962 O O . LYS A 1 634 ? 28.099 -12.390 29.052 1.00 84.88 634 LYS A O 1
ATOM 4967 N N . LEU A 1 635 ? 25.958 -12.292 29.721 1.00 78.75 635 LEU A N 1
ATOM 4968 C CA . LEU A 1 635 ? 25.472 -13.262 28.735 1.00 78.75 635 LEU A CA 1
ATOM 4969 C C . LEU A 1 635 ? 25.683 -12.780 27.292 1.00 78.75 635 LEU A C 1
ATOM 4971 O O . LEU A 1 635 ? 25.839 -13.607 26.398 1.00 78.75 635 LEU A O 1
ATOM 4975 N N . MET A 1 636 ? 25.657 -11.464 27.050 1.00 75.88 636 MET A N 1
ATOM 4976 C CA . MET A 1 636 ? 25.724 -10.888 25.702 1.00 75.88 636 MET A CA 1
ATOM 4977 C C . MET A 1 636 ? 27.085 -10.296 25.341 1.00 75.88 636 MET A C 1
ATOM 4979 O O . MET A 1 636 ? 27.433 -10.308 24.161 1.00 75.88 636 MET A O 1
ATOM 4983 N N . ALA A 1 637 ? 27.825 -9.761 26.313 1.00 81.00 637 ALA A N 1
ATOM 4984 C CA . ALA A 1 637 ? 29.134 -9.171 26.094 1.00 81.00 637 ALA A CA 1
ATOM 4985 C C . ALA A 1 637 ? 30.026 -9.210 27.344 1.00 81.00 637 ALA A C 1
ATOM 4987 O O . ALA A 1 637 ? 29.541 -9.013 28.462 1.00 81.00 637 ALA A O 1
ATOM 4988 N N . GLN A 1 638 ? 31.333 -9.408 27.158 1.00 82.12 638 GLN A N 1
ATOM 4989 C CA . GLN A 1 638 ? 32.299 -9.386 28.267 1.00 82.12 638 GLN A CA 1
ATOM 4990 C C . GLN A 1 638 ? 32.756 -7.965 28.627 1.00 82.12 638 GLN A C 1
ATOM 4992 O O . GLN A 1 638 ? 32.981 -7.674 29.804 1.00 82.12 638 GLN A O 1
ATOM 4997 N N . GLY A 1 639 ? 32.859 -7.051 27.654 1.00 81.38 639 GLY A N 1
ATOM 4998 C CA . GLY A 1 639 ? 33.297 -5.680 27.899 1.00 81.38 639 GLY A CA 1
ATOM 4999 C C . GLY A 1 639 ? 32.250 -4.855 28.650 1.00 81.38 639 GLY A C 1
ATOM 5000 O O . GLY A 1 639 ? 31.084 -4.829 28.267 1.00 81.38 639 GLY A O 1
ATOM 5001 N N . THR A 1 640 ? 32.646 -4.099 29.681 1.00 83.06 640 THR A N 1
ATOM 5002 C CA . THR A 1 640 ? 31.719 -3.317 30.530 1.00 83.06 640 THR A CA 1
ATOM 5003 C C . THR A 1 640 ? 30.815 -2.369 29.731 1.00 83.06 640 THR A C 1
ATOM 5005 O O . THR A 1 640 ? 29.622 -2.263 30.011 1.00 83.06 640 THR A O 1
ATOM 5008 N N . ASN A 1 641 ? 31.350 -1.709 28.696 1.00 70.62 641 ASN A N 1
ATOM 5009 C CA . ASN A 1 641 ? 30.579 -0.802 27.837 1.00 70.62 641 ASN A CA 1
ATOM 5010 C C . ASN A 1 641 ? 29.618 -1.561 26.906 1.00 70.62 641 ASN A C 1
ATOM 5012 O O . ASN A 1 641 ? 28.454 -1.177 26.773 1.00 70.62 641 ASN A O 1
ATOM 5016 N N . SER A 1 642 ? 30.077 -2.653 26.291 1.00 71.06 642 SER A N 1
ATOM 5017 C CA . SER A 1 642 ? 29.251 -3.511 25.435 1.00 71.06 642 SER A CA 1
ATOM 5018 C C . SER A 1 642 ? 28.142 -4.196 26.231 1.00 71.06 642 SER A C 1
ATOM 5020 O O . SER A 1 642 ? 26.986 -4.188 25.805 1.00 71.06 642 SER A O 1
ATOM 5022 N N . ALA A 1 643 ? 28.459 -4.688 27.430 1.00 77.00 643 ALA A N 1
ATOM 5023 C CA . ALA A 1 643 ? 27.520 -5.265 28.382 1.00 77.00 643 ALA A CA 1
ATOM 5024 C C . ALA A 1 643 ? 26.476 -4.231 28.826 1.00 77.00 643 ALA A C 1
ATOM 5026 O O . ALA A 1 643 ? 25.284 -4.543 28.853 1.00 77.00 643 ALA A O 1
ATOM 5027 N N . ALA A 1 644 ? 26.889 -2.985 29.100 1.00 76.12 644 ALA A N 1
ATOM 5028 C CA . ALA A 1 644 ? 25.987 -1.877 29.424 1.00 76.12 644 ALA A CA 1
ATOM 5029 C C . ALA A 1 644 ? 24.980 -1.600 28.299 1.00 76.12 644 ALA A C 1
ATOM 5031 O O . ALA A 1 644 ? 23.777 -1.504 28.553 1.00 76.12 644 ALA A O 1
ATOM 5032 N N . ILE A 1 645 ? 25.454 -1.529 27.052 1.00 72.81 645 ILE A N 1
ATOM 5033 C CA . ILE A 1 645 ? 24.603 -1.317 25.874 1.00 72.81 645 ILE A CA 1
ATOM 5034 C C . ILE A 1 645 ? 23.657 -2.507 25.668 1.00 72.81 645 ILE A C 1
ATOM 5036 O O . ILE A 1 645 ? 22.452 -2.312 25.496 1.00 72.81 645 ILE A O 1
ATOM 5040 N N . ALA A 1 646 ? 24.178 -3.736 25.700 1.00 74.06 646 ALA A N 1
ATOM 5041 C CA . ALA A 1 646 ? 23.408 -4.955 25.457 1.00 74.06 646 ALA A CA 1
ATOM 5042 C C . ALA A 1 646 ? 22.317 -5.171 26.518 1.00 74.06 646 ALA A C 1
ATOM 5044 O O . ALA A 1 646 ? 21.160 -5.453 26.185 1.00 74.06 646 ALA A O 1
ATOM 5045 N N . SER A 1 647 ? 22.664 -4.962 27.788 1.00 82.75 647 SER A N 1
ATOM 5046 C CA . SER A 1 647 ? 21.736 -5.068 28.910 1.00 82.75 647 SER A CA 1
ATOM 5047 C C . SER A 1 647 ? 20.676 -3.971 28.876 1.00 82.75 647 SER A C 1
ATOM 5049 O O . SER A 1 647 ? 19.481 -4.280 28.873 1.00 82.75 647 SER A O 1
ATOM 5051 N N . GLY A 1 648 ? 21.087 -2.703 28.732 1.00 79.75 648 GLY A N 1
ATOM 5052 C CA . GLY A 1 648 ? 20.165 -1.573 28.602 1.00 79.75 648 GLY A CA 1
ATOM 5053 C C . GLY A 1 648 ? 19.167 -1.775 27.462 1.00 79.75 648 GLY A C 1
ATOM 5054 O O . GLY A 1 648 ? 17.958 -1.634 27.650 1.00 79.75 648 GLY A O 1
ATOM 5055 N N . PHE A 1 649 ? 19.641 -2.196 26.291 1.00 76.62 649 PHE A N 1
ATOM 5056 C CA . PHE A 1 649 ? 18.792 -2.426 25.123 1.00 76.62 649 PHE A CA 1
ATOM 5057 C C . PHE A 1 649 ? 17.812 -3.587 25.296 1.00 76.62 649 PHE A C 1
ATOM 5059 O O . PHE A 1 649 ? 16.633 -3.458 24.955 1.00 76.62 649 PHE A O 1
ATOM 5066 N N . THR A 1 650 ? 18.268 -4.714 25.842 1.00 74.06 650 THR A N 1
ATOM 5067 C CA . THR A 1 650 ? 17.426 -5.900 26.055 1.00 74.06 650 THR A CA 1
ATOM 5068 C C . THR A 1 650 ? 16.320 -5.615 27.063 1.00 74.06 650 THR A C 1
ATOM 5070 O O . THR A 1 650 ? 15.152 -5.925 26.817 1.00 74.06 650 THR A O 1
ATOM 5073 N N . GLN A 1 651 ? 16.654 -4.945 28.163 1.00 81.38 651 GLN A N 1
ATOM 5074 C CA . GLN A 1 651 ? 15.682 -4.571 29.186 1.00 81.38 651 GLN A CA 1
ATOM 5075 C C . GLN A 1 651 ? 14.681 -3.545 28.672 1.00 81.38 651 GLN A C 1
ATOM 5077 O O . GLN A 1 651 ? 13.475 -3.719 28.865 1.00 81.38 651 GLN A O 1
ATOM 5082 N N . ALA A 1 652 ? 15.163 -2.515 27.969 1.00 77.44 652 ALA A N 1
ATOM 5083 C CA . ALA A 1 652 ? 14.314 -1.504 27.352 1.00 77.44 652 ALA A CA 1
ATOM 5084 C C . ALA A 1 652 ? 13.294 -2.141 26.413 1.00 77.44 652 ALA A C 1
ATOM 5086 O O . ALA A 1 652 ? 12.110 -1.803 26.470 1.00 77.44 652 ALA A O 1
ATOM 5087 N N . LYS A 1 653 ? 13.729 -3.123 25.612 1.00 74.12 653 LYS A N 1
ATOM 5088 C CA . LYS A 1 653 ? 12.835 -3.909 24.763 1.00 74.12 653 LYS A CA 1
ATOM 5089 C C . LYS A 1 653 ? 11.803 -4.649 25.586 1.00 74.12 653 LYS A C 1
ATOM 5091 O O . LYS A 1 653 ? 10.634 -4.395 25.359 1.00 74.12 653 LYS A O 1
ATOM 5096 N N . VAL A 1 654 ? 12.196 -5.509 26.526 1.00 72.12 654 VAL A N 1
ATOM 5097 C CA . VAL A 1 654 ? 11.256 -6.343 27.299 1.00 72.12 654 VAL A CA 1
ATOM 5098 C C . VAL A 1 654 ? 10.228 -5.498 28.055 1.00 72.12 654 VAL A C 1
ATOM 5100 O O . VAL A 1 654 ? 9.041 -5.833 28.055 1.00 72.12 654 VAL A O 1
ATOM 5103 N N . LEU A 1 655 ? 10.641 -4.382 28.657 1.00 73.62 655 LEU A N 1
ATOM 5104 C CA . LEU A 1 655 ? 9.733 -3.517 29.409 1.00 73.62 655 LEU A CA 1
ATOM 5105 C C . LEU A 1 655 ? 8.817 -2.695 28.499 1.00 73.62 655 LEU A C 1
ATOM 5107 O O . LEU A 1 655 ? 7.605 -2.687 28.724 1.00 73.62 655 LEU A O 1
ATOM 5111 N N . ALA A 1 656 ? 9.344 -2.071 27.441 1.00 74.06 656 ALA A N 1
ATOM 5112 C CA . ALA A 1 656 ? 8.518 -1.350 26.470 1.00 74.06 656 ALA A CA 1
ATOM 5113 C C . ALA A 1 656 ? 7.528 -2.289 25.768 1.00 74.06 656 ALA A C 1
ATOM 5115 O O . ALA A 1 656 ? 6.361 -1.946 25.605 1.00 74.06 656 ALA A O 1
ATOM 5116 N N . ALA A 1 657 ? 7.991 -3.488 25.415 1.00 64.81 657 ALA A N 1
ATOM 5117 C CA . ALA A 1 657 ? 7.224 -4.598 24.874 1.00 64.81 657 ALA A CA 1
ATOM 5118 C C . ALA A 1 657 ? 6.077 -4.976 25.827 1.00 64.81 657 ALA A C 1
ATOM 5120 O O . ALA A 1 657 ? 4.910 -4.911 25.452 1.00 64.81 657 ALA A O 1
ATOM 5121 N N . THR A 1 658 ? 6.385 -5.328 27.075 1.00 67.19 658 THR A N 1
ATOM 5122 C CA . THR A 1 658 ? 5.381 -5.753 28.064 1.00 67.19 658 THR A CA 1
ATOM 5123 C C . THR A 1 658 ? 4.347 -4.660 28.310 1.00 67.19 658 THR A C 1
ATOM 5125 O O . THR A 1 658 ? 3.142 -4.908 28.260 1.00 67.19 658 THR A O 1
ATOM 5128 N N . PHE A 1 659 ? 4.812 -3.429 28.514 1.00 69.94 659 PHE A N 1
ATOM 5129 C CA . PHE A 1 659 ? 3.950 -2.277 28.738 1.00 69.94 659 PHE A CA 1
ATOM 5130 C C . PHE A 1 659 ? 3.038 -2.002 27.538 1.00 69.94 659 PHE A C 1
ATOM 5132 O O . PHE A 1 659 ? 1.835 -1.782 27.683 1.00 69.94 659 PHE A O 1
ATOM 5139 N N . GLU A 1 660 ? 3.584 -2.068 26.328 1.00 66.19 660 GLU A N 1
ATOM 5140 C CA . GLU A 1 660 ? 2.806 -1.891 25.116 1.00 66.19 660 GLU A CA 1
ATOM 5141 C C . GLU A 1 660 ? 1.825 -3.051 24.879 1.00 66.19 660 GLU A C 1
ATOM 5143 O O . GLU A 1 660 ? 0.682 -2.798 24.503 1.00 66.19 660 GLU A O 1
ATOM 5148 N N . GLY A 1 661 ? 2.212 -4.295 25.164 1.00 61.81 661 GLY A N 1
ATOM 5149 C CA . GLY A 1 661 ? 1.329 -5.462 25.147 1.00 61.81 661 GLY A CA 1
ATOM 5150 C C . GLY A 1 661 ? 0.145 -5.310 26.102 1.00 61.81 661 GLY A C 1
ATOM 5151 O O . GLY A 1 661 ? -0.986 -5.618 25.730 1.00 61.81 661 GLY A O 1
ATOM 5152 N N . ILE A 1 662 ? 0.368 -4.742 27.290 1.00 61.72 662 ILE A N 1
ATOM 5153 C CA . ILE A 1 662 ? -0.701 -4.423 28.249 1.00 61.72 662 ILE A CA 1
ATOM 5154 C C . ILE A 1 662 ? -1.644 -3.347 27.686 1.00 61.72 662 ILE A C 1
ATOM 5156 O O . ILE A 1 662 ? -2.865 -3.476 27.800 1.00 61.72 662 ILE A O 1
ATOM 5160 N N . ILE A 1 663 ? -1.109 -2.296 27.053 1.00 60.16 663 ILE A N 1
ATOM 5161 C CA . ILE A 1 663 ? -1.924 -1.179 26.542 1.00 60.16 663 ILE A CA 1
ATOM 5162 C C . ILE A 1 663 ? -2.687 -1.549 25.265 1.00 60.16 663 ILE A C 1
ATOM 5164 O O . ILE A 1 663 ? -3.849 -1.165 25.101 1.00 60.16 663 ILE A O 1
ATOM 5168 N N . HIS A 1 664 ? -2.028 -2.240 24.341 1.00 56.53 664 HIS A N 1
ATOM 5169 C CA . HIS A 1 664 ? -2.499 -2.446 22.971 1.00 56.53 664 HIS A CA 1
ATOM 5170 C C . HIS A 1 664 ? -2.983 -3.874 22.708 1.00 56.53 664 HIS A C 1
ATOM 5172 O O . HIS A 1 664 ? -3.617 -4.121 21.680 1.00 56.53 664 HIS A O 1
ATOM 5178 N N . GLY A 1 665 ? -2.756 -4.810 23.633 1.00 67.50 665 GLY A N 1
ATOM 5179 C CA . GLY A 1 665 ? -3.137 -6.209 23.471 1.00 67.50 665 GLY A CA 1
ATOM 5180 C C . GLY A 1 665 ? -2.524 -6.808 22.206 1.00 67.50 665 GLY A C 1
ATOM 5181 O O . GLY A 1 665 ? -1.327 -6.683 21.961 1.00 67.50 665 GLY A O 1
ATOM 5182 N N . GLY A 1 666 ? -3.365 -7.419 21.369 1.00 54.91 666 GLY A N 1
ATOM 5183 C CA . GLY A 1 666 ? -2.949 -8.024 20.100 1.00 54.91 666 GLY A CA 1
ATOM 5184 C C . GLY A 1 666 ? -2.520 -7.038 19.006 1.00 54.91 666 GLY A C 1
ATOM 5185 O O . GLY A 1 666 ? -2.164 -7.484 17.920 1.00 54.91 666 GLY A O 1
ATOM 5186 N N . ASP A 1 667 ? -2.560 -5.726 19.244 1.00 51.12 667 ASP A N 1
ATOM 5187 C CA . ASP A 1 667 ? -2.113 -4.705 18.283 1.00 51.12 667 ASP A CA 1
ATOM 5188 C C . ASP A 1 667 ? -0.778 -4.046 18.681 1.00 51.12 667 ASP A C 1
ATOM 5190 O O . ASP A 1 667 ? -0.385 -3.051 18.081 1.00 51.12 667 ASP A O 1
ATOM 5194 N N . SER A 1 668 ? -0.076 -4.604 19.674 1.00 56.62 668 SER A N 1
ATOM 5195 C CA . SER A 1 668 ? 1.265 -4.177 20.097 1.00 56.62 668 SER A CA 1
ATOM 5196 C C . SER A 1 668 ? 2.326 -4.437 19.011 1.00 56.62 668 SER A C 1
ATOM 5198 O O . SER A 1 668 ? 2.168 -5.369 18.230 1.00 56.62 668 SER A O 1
ATOM 5200 N N . TRP A 1 669 ? 3.422 -3.677 18.948 1.00 58.69 669 TRP A N 1
ATOM 5201 C CA . TRP A 1 669 ? 4.579 -3.909 18.087 1.00 58.69 669 TRP A CA 1
ATOM 5202 C C . TRP A 1 669 ? 5.253 -5.241 18.383 1.00 58.69 669 TRP A C 1
ATOM 5204 O O . TRP A 1 669 ? 5.789 -5.822 17.450 1.00 58.69 669 TRP A O 1
ATOM 5214 N N . ILE A 1 670 ? 5.187 -5.783 19.609 1.00 57.47 670 ILE A N 1
ATOM 5215 C CA . ILE A 1 670 ? 5.579 -7.188 19.816 1.00 57.47 670 ILE A CA 1
ATOM 5216 C C . ILE A 1 670 ? 4.621 -8.093 19.062 1.00 57.47 670 ILE A C 1
ATOM 5218 O O . ILE A 1 670 ? 5.067 -9.015 18.404 1.00 57.47 670 ILE A O 1
ATOM 5222 N N . SER A 1 671 ? 3.306 -7.873 19.163 1.00 56.41 671 SER A N 1
ATOM 5223 C CA . SER A 1 671 ? 2.348 -8.697 18.436 1.00 56.41 671 SER A CA 1
ATOM 5224 C C . SER A 1 671 ? 2.516 -8.502 16.935 1.00 56.41 671 SER A C 1
ATOM 5226 O O . SER A 1 671 ? 2.403 -9.473 16.209 1.00 56.41 671 SER A O 1
ATOM 5228 N N . ILE A 1 672 ? 2.847 -7.299 16.459 1.00 53.25 672 ILE A N 1
ATOM 5229 C CA . ILE A 1 672 ? 3.158 -7.007 15.058 1.00 53.25 672 ILE A CA 1
ATOM 5230 C C . ILE A 1 672 ? 4.479 -7.653 14.660 1.00 53.25 672 ILE A C 1
ATOM 5232 O O . ILE A 1 672 ? 4.521 -8.229 13.595 1.00 53.25 672 ILE A O 1
ATOM 5236 N N . GLY A 1 673 ? 5.522 -7.606 15.484 1.00 52.28 673 GLY A N 1
ATOM 5237 C CA . GLY A 1 673 ? 6.832 -8.208 15.240 1.00 52.28 673 GLY A CA 1
ATOM 5238 C C . GLY A 1 673 ? 6.778 -9.728 15.311 1.00 52.28 673 GLY A C 1
ATOM 5239 O O . GLY A 1 673 ? 7.355 -10.396 14.471 1.00 52.28 673 GLY A O 1
ATOM 5240 N N . ALA A 1 674 ? 5.986 -10.281 16.225 1.00 53.22 674 ALA A N 1
ATOM 5241 C CA . ALA A 1 674 ? 5.611 -11.685 16.272 1.00 53.22 674 ALA A CA 1
ATOM 5242 C C . ALA A 1 674 ? 4.750 -12.049 15.063 1.00 53.22 674 ALA A C 1
ATOM 5244 O O . ALA A 1 674 ? 4.969 -13.106 14.501 1.00 53.22 674 ALA A O 1
ATOM 5245 N N . LYS A 1 675 ? 3.842 -11.170 14.611 1.00 51.88 675 LYS A N 1
ATOM 5246 C CA . LYS A 1 675 ? 3.081 -11.318 13.359 1.00 51.88 675 LYS A CA 1
ATOM 5247 C C . LYS A 1 675 ? 3.951 -11.124 12.121 1.00 51.88 675 LYS A C 1
ATOM 5249 O O . LYS A 1 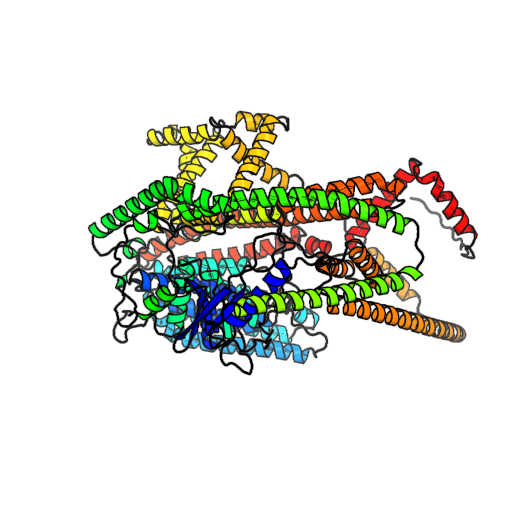675 ? 3.582 -11.619 11.071 1.00 51.88 675 LYS A O 1
ATOM 5254 N N . GLU A 1 676 ? 5.052 -10.385 12.187 1.00 48.22 676 GLU A N 1
ATOM 5255 C CA . GLU A 1 676 ? 5.954 -10.119 11.065 1.00 48.22 676 GLU A CA 1
ATOM 5256 C C . GLU A 1 676 ? 6.951 -11.266 10.935 1.00 48.22 676 GLU A C 1
ATOM 5258 O O . GLU A 1 676 ? 7.110 -11.811 9.849 1.00 48.22 676 GLU A O 1
ATOM 5263 N N . PHE A 1 677 ? 7.483 -11.736 12.064 1.00 48.22 677 PHE A N 1
ATOM 5264 C CA . PHE A 1 677 ? 8.114 -13.043 12.198 1.00 48.22 677 PHE A CA 1
ATOM 5265 C C . PHE A 1 677 ? 7.152 -14.155 11.768 1.00 48.22 677 PHE A C 1
ATOM 5267 O O . PHE A 1 677 ? 7.543 -15.056 11.045 1.00 48.22 677 PHE A O 1
ATOM 5274 N N . GLU A 1 678 ? 5.866 -14.072 12.122 1.00 47.31 678 GLU A N 1
ATOM 5275 C CA . GLU A 1 678 ? 4.847 -14.994 11.623 1.00 47.31 678 GLU A CA 1
ATOM 5276 C C . GLU A 1 678 ? 4.648 -14.804 10.119 1.00 47.31 678 GLU A C 1
ATOM 5278 O O . GLU A 1 678 ? 4.440 -15.782 9.428 1.00 47.31 678 GLU A O 1
ATOM 5283 N N . LYS A 1 679 ? 4.662 -13.595 9.551 1.00 46.31 679 LYS A N 1
ATOM 5284 C CA . LYS A 1 679 ? 4.464 -13.374 8.106 1.00 46.31 679 LYS A CA 1
ATOM 5285 C C . LYS A 1 679 ? 5.645 -13.862 7.281 1.00 46.31 679 LYS A C 1
ATOM 5287 O O . LYS A 1 679 ? 5.411 -14.385 6.196 1.00 46.31 679 LYS A O 1
ATOM 5292 N N . ASN A 1 680 ? 6.868 -13.675 7.769 1.00 45.22 680 ASN A N 1
ATOM 5293 C CA . ASN A 1 680 ? 8.086 -13.958 7.028 1.00 45.22 680 ASN A CA 1
ATOM 5294 C C . ASN A 1 680 ? 9.206 -14.521 7.932 1.00 45.22 680 ASN A C 1
ATOM 5296 O O . ASN A 1 680 ? 10.276 -13.914 8.047 1.00 45.22 680 ASN A O 1
ATOM 5300 N N . PRO A 1 681 ? 8.992 -15.701 8.550 1.00 48.50 681 PRO A N 1
ATOM 5301 C CA . PRO A 1 681 ? 9.981 -16.310 9.445 1.00 48.50 681 PRO A CA 1
ATOM 5302 C C . PRO A 1 681 ? 11.275 -16.653 8.694 1.00 48.50 681 PRO A C 1
ATOM 5304 O O . PRO A 1 681 ? 12.350 -16.674 9.286 1.00 48.50 681 PRO A O 1
ATOM 5307 N N . ALA A 1 682 ? 11.161 -16.850 7.374 1.00 45.56 682 ALA A N 1
ATOM 5308 C CA . ALA A 1 682 ? 12.231 -17.096 6.416 1.00 45.56 682 ALA A CA 1
ATOM 5309 C C . ALA A 1 682 ? 13.339 -16.067 6.518 1.00 45.56 682 ALA A C 1
ATOM 5311 O O . ALA A 1 682 ? 14.485 -16.376 6.831 1.00 45.56 682 ALA A O 1
ATOM 5312 N N . ASN A 1 683 ? 12.953 -14.824 6.258 1.00 49.88 683 ASN A N 1
ATOM 5313 C CA . ASN A 1 683 ? 13.883 -13.732 6.132 1.00 49.88 683 ASN A CA 1
ATOM 5314 C C . ASN A 1 683 ? 14.476 -13.427 7.498 1.00 49.88 683 ASN A C 1
ATOM 5316 O O . ASN A 1 683 ? 15.679 -13.234 7.591 1.00 49.88 683 ASN A O 1
ATOM 5320 N N . THR A 1 684 ? 13.676 -13.477 8.567 1.00 56.12 684 THR A N 1
ATOM 5321 C CA . THR A 1 684 ? 14.199 -13.263 9.918 1.00 56.12 684 THR A CA 1
ATOM 5322 C C . THR A 1 684 ? 15.229 -14.323 10.304 1.00 56.12 684 THR A C 1
ATOM 5324 O O . THR A 1 684 ? 16.316 -13.953 10.734 1.00 56.12 684 THR A O 1
ATOM 5327 N N . LEU A 1 685 ? 14.949 -15.616 10.094 1.00 59.69 685 LEU A N 1
ATOM 5328 C CA . LEU A 1 685 ? 15.900 -16.689 10.407 1.00 59.69 685 LEU A CA 1
ATOM 5329 C C . LEU A 1 685 ? 17.149 -16.637 9.523 1.00 59.69 685 LEU A C 1
ATOM 5331 O O . LEU A 1 685 ? 18.251 -16.834 10.026 1.00 59.69 685 LEU A O 1
ATOM 5335 N N . VAL A 1 686 ? 17.003 -16.329 8.231 1.00 60.12 686 VAL A N 1
ATOM 5336 C CA . VAL A 1 686 ? 18.133 -16.172 7.303 1.00 60.12 686 VAL A CA 1
ATOM 5337 C C . VAL A 1 686 ? 18.990 -14.969 7.691 1.00 60.12 686 VAL A C 1
ATOM 5339 O O . VAL A 1 686 ? 20.206 -15.101 7.742 1.00 60.12 686 VAL A O 1
ATOM 5342 N N . TYR A 1 687 ? 18.397 -13.822 8.026 1.00 60.62 687 TYR A N 1
ATOM 5343 C CA . TYR A 1 687 ? 19.152 -12.658 8.497 1.00 60.62 687 TYR A CA 1
ATOM 5344 C C . TYR A 1 687 ? 19.852 -12.934 9.825 1.00 60.62 687 TYR A C 1
ATOM 5346 O O . TYR A 1 687 ? 21.007 -12.550 9.982 1.00 60.62 687 TYR A O 1
ATOM 5354 N N . SER A 1 688 ? 19.204 -13.645 10.752 1.00 63.19 688 SER A N 1
ATOM 5355 C CA . SER A 1 688 ? 19.835 -14.073 12.001 1.00 63.19 688 SER A CA 1
ATOM 5356 C C . SER A 1 688 ? 20.998 -15.035 11.754 1.00 63.19 688 SER A C 1
ATOM 5358 O O . SER A 1 688 ? 22.071 -14.834 12.312 1.00 63.19 688 SER A O 1
ATOM 5360 N N . ALA A 1 689 ? 20.830 -16.032 10.881 1.00 69.94 689 ALA A N 1
ATOM 5361 C CA . ALA A 1 689 ? 21.887 -16.982 10.540 1.00 69.94 689 ALA A CA 1
ATOM 5362 C C . ALA A 1 689 ? 23.052 -16.317 9.790 1.00 69.94 689 ALA A C 1
ATOM 5364 O O . ALA A 1 689 ? 24.205 -16.622 10.073 1.00 69.94 689 ALA A O 1
ATOM 5365 N N . ILE A 1 690 ? 22.770 -15.380 8.877 1.00 68.38 690 ILE A N 1
ATOM 5366 C CA . ILE A 1 690 ? 23.793 -14.578 8.189 1.00 68.38 690 ILE A CA 1
ATOM 5367 C C . ILE A 1 690 ? 24.542 -13.707 9.196 1.00 68.38 690 ILE A C 1
ATOM 5369 O O . ILE A 1 690 ? 25.764 -13.666 9.156 1.00 68.38 690 ILE A O 1
ATOM 5373 N N . ALA A 1 691 ? 23.840 -13.046 10.117 1.00 73.56 691 ALA A N 1
ATOM 5374 C CA . ALA A 1 691 ? 24.472 -12.227 11.144 1.00 73.56 691 ALA A CA 1
ATOM 5375 C C . ALA A 1 691 ? 25.392 -13.065 12.050 1.00 73.56 691 ALA A C 1
ATOM 5377 O O . ALA A 1 691 ? 26.539 -12.686 12.263 1.00 73.56 691 ALA A O 1
ATOM 5378 N N . VAL A 1 692 ? 24.934 -14.241 12.500 1.00 79.50 692 VAL A N 1
ATOM 5379 C CA . VAL A 1 692 ? 25.766 -15.201 13.250 1.00 79.50 692 VAL A CA 1
ATOM 5380 C C . VAL A 1 692 ? 26.957 -15.660 12.412 1.00 79.50 692 VAL A C 1
ATOM 5382 O O . VAL A 1 692 ? 28.079 -15.636 12.898 1.00 79.50 692 VAL A O 1
ATOM 5385 N N . GLY A 1 693 ? 26.736 -16.039 11.151 1.00 76.44 693 GLY A N 1
ATOM 5386 C CA . GLY A 1 693 ? 27.780 -16.540 10.259 1.00 76.44 693 GLY A CA 1
ATOM 5387 C C . GLY A 1 693 ? 28.856 -15.500 9.945 1.00 76.44 693 GLY A C 1
ATOM 5388 O O . GLY A 1 693 ? 30.040 -15.822 9.994 1.00 76.44 693 GLY A O 1
ATOM 5389 N N . ILE A 1 694 ? 28.464 -14.248 9.684 1.00 75.31 694 ILE A N 1
ATOM 5390 C CA . ILE A 1 694 ? 29.394 -13.126 9.494 1.00 75.31 694 ILE A CA 1
ATOM 5391 C C . ILE A 1 694 ? 30.189 -12.897 10.779 1.00 75.31 694 ILE A C 1
ATOM 5393 O O . ILE A 1 694 ? 31.408 -12.793 10.722 1.00 75.31 694 ILE A O 1
ATOM 5397 N N . GLY A 1 695 ? 29.529 -12.856 11.939 1.00 83.06 695 GLY A N 1
ATOM 5398 C CA . GLY A 1 695 ? 30.211 -12.618 13.210 1.00 83.06 695 GLY A CA 1
ATOM 5399 C C . GLY A 1 695 ? 31.165 -13.739 13.590 1.00 83.06 695 GLY A C 1
ATOM 5400 O O . GLY A 1 695 ? 32.289 -13.467 13.988 1.00 83.06 695 GLY A O 1
ATOM 5401 N N . TYR A 1 696 ? 30.754 -14.990 13.387 1.00 89.06 696 TYR A N 1
ATOM 5402 C CA . TYR A 1 696 ? 31.583 -16.170 13.607 1.00 89.06 696 TYR A CA 1
ATOM 5403 C C . TYR A 1 696 ? 32.785 -16.212 12.655 1.00 89.06 696 TYR A C 1
ATOM 5405 O O . TYR A 1 696 ? 33.898 -16.513 13.085 1.00 89.06 696 TYR A O 1
ATOM 5413 N N . GLY A 1 697 ? 32.577 -15.879 11.376 1.00 85.88 697 GLY A N 1
ATOM 5414 C CA . GLY A 1 697 ? 33.644 -15.785 10.380 1.00 85.88 697 GLY A CA 1
ATOM 5415 C C . GLY A 1 697 ? 34.649 -14.681 10.709 1.00 85.88 697 GLY A C 1
ATOM 5416 O O . GLY A 1 697 ? 35.853 -14.911 10.653 1.00 85.88 697 GLY A O 1
ATOM 5417 N N . LEU A 1 698 ? 34.165 -13.507 11.119 1.00 81.62 698 LEU A N 1
ATOM 5418 C CA . LEU A 1 698 ? 35.014 -12.394 11.544 1.00 81.62 698 LEU A CA 1
ATOM 5419 C C . LEU A 1 698 ? 35.783 -12.710 12.824 1.00 81.62 698 LEU A C 1
ATOM 5421 O O . LEU A 1 698 ? 36.962 -12.388 12.900 1.00 81.62 698 LEU A O 1
ATOM 5425 N N . ALA A 1 699 ? 35.139 -13.357 13.794 1.00 86.38 699 ALA A N 1
ATOM 5426 C CA . ALA A 1 699 ? 35.766 -13.758 15.045 1.00 86.38 699 ALA A CA 1
ATOM 5427 C C . ALA A 1 699 ? 36.886 -14.782 14.810 1.00 86.38 699 ALA A C 1
ATOM 5429 O O . ALA A 1 699 ? 37.983 -14.597 15.311 1.00 86.38 699 ALA A O 1
ATOM 5430 N N . ASN A 1 700 ? 36.630 -15.838 14.029 1.00 87.62 700 ASN A N 1
ATOM 5431 C CA . ASN A 1 700 ? 37.490 -17.029 14.030 1.00 87.62 700 ASN A CA 1
ATOM 5432 C C . ASN A 1 700 ? 38.327 -17.248 12.761 1.00 87.62 700 ASN A C 1
ATOM 5434 O O . ASN A 1 700 ? 39.268 -18.030 12.813 1.00 87.62 700 ASN A O 1
ATOM 5438 N N . TYR A 1 701 ? 37.983 -16.626 11.628 1.00 86.44 701 TYR A N 1
ATOM 5439 C CA . TYR A 1 701 ? 38.606 -16.945 10.330 1.00 86.44 701 TYR A CA 1
ATOM 5440 C C . TYR A 1 701 ? 39.174 -15.742 9.579 1.00 86.44 701 TYR A C 1
ATOM 5442 O O . TYR A 1 701 ? 40.021 -15.924 8.712 1.00 86.44 701 TYR A O 1
ATOM 5450 N N . ALA A 1 702 ? 38.698 -14.526 9.850 1.00 80.38 702 ALA A N 1
ATOM 5451 C CA . ALA A 1 702 ? 39.165 -13.346 9.126 1.00 80.38 702 ALA A CA 1
ATOM 5452 C C . ALA A 1 702 ? 40.569 -12.884 9.563 1.00 80.38 702 ALA A C 1
ATOM 5454 O O . ALA A 1 702 ? 41.193 -12.139 8.813 1.00 80.38 702 ALA A O 1
ATOM 5455 N N . GLU A 1 703 ? 41.033 -13.311 10.749 1.00 87.06 703 GLU A N 1
ATOM 5456 C CA . GLU A 1 703 ? 42.328 -12.952 11.360 1.00 87.06 703 GLU A CA 1
ATOM 5457 C C . GLU A 1 703 ? 42.664 -11.454 11.227 1.00 87.06 703 GLU A C 1
ATOM 5459 O O . GLU A 1 703 ? 43.800 -11.074 10.959 1.00 87.06 703 GLU A O 1
ATOM 5464 N N . ILE A 1 704 ? 41.664 -10.578 11.383 1.00 76.44 704 ILE A N 1
ATOM 5465 C CA . ILE A 1 704 ? 41.857 -9.129 11.283 1.00 76.44 704 ILE A CA 1
ATOM 5466 C C . ILE A 1 704 ? 42.443 -8.668 12.623 1.00 76.44 704 ILE A C 1
ATOM 5468 O O . ILE A 1 704 ? 41.707 -8.694 13.619 1.00 76.44 704 ILE A O 1
ATOM 5472 N N . PRO A 1 705 ? 43.720 -8.231 12.682 1.00 74.12 705 PRO A N 1
ATOM 5473 C CA . PRO A 1 705 ? 44.366 -7.881 13.943 1.00 74.12 705 PRO A CA 1
ATOM 5474 C C . PRO A 1 705 ? 43.565 -6.812 14.689 1.00 74.12 705 PRO A C 1
ATOM 5476 O O . PRO A 1 705 ? 43.141 -5.813 14.100 1.00 74.12 705 PRO A O 1
ATOM 5479 N N . GLY A 1 706 ? 43.310 -7.043 15.975 1.00 75.38 706 GLY A N 1
ATOM 5480 C CA . GLY A 1 706 ? 42.478 -6.188 16.819 1.00 75.38 706 GLY A CA 1
ATOM 5481 C C . GLY A 1 706 ? 40.967 -6.392 16.667 1.00 75.38 706 GLY A C 1
ATOM 5482 O O . GLY A 1 706 ? 40.279 -6.391 17.676 1.00 75.38 706 GLY A O 1
ATOM 5483 N N . LEU A 1 707 ? 40.413 -6.598 15.465 1.00 72.62 707 LEU A N 1
ATOM 5484 C CA . LEU A 1 707 ? 38.957 -6.754 15.289 1.00 72.62 707 LEU A CA 1
ATOM 5485 C C . LEU A 1 707 ? 38.477 -8.176 15.598 1.00 72.62 707 LEU A C 1
ATOM 5487 O O . LEU A 1 707 ? 37.487 -8.340 16.306 1.00 72.62 707 LEU A O 1
ATOM 5491 N N . SER A 1 708 ? 39.158 -9.195 15.067 1.00 83.00 708 SER A N 1
ATOM 5492 C CA . SER A 1 708 ? 38.810 -10.601 15.310 1.00 83.00 708 SER A CA 1
ATOM 5493 C C . SER A 1 708 ? 38.968 -10.957 16.789 1.00 83.00 708 SER A C 1
ATOM 5495 O O . SER A 1 708 ? 38.036 -11.495 17.383 1.00 83.00 708 SER A O 1
ATOM 5497 N N . GLU A 1 709 ? 40.086 -10.537 17.388 1.00 84.25 709 GLU A N 1
ATOM 5498 C CA . GLU A 1 709 ? 40.364 -10.655 18.826 1.00 84.25 709 GLU A CA 1
ATOM 5499 C C . GLU A 1 709 ? 39.314 -9.902 19.650 1.00 84.25 709 GLU A C 1
ATOM 5501 O O . GLU A 1 709 ? 38.703 -10.491 20.528 1.00 84.25 709 GLU A O 1
ATOM 5506 N N . TYR A 1 710 ? 38.974 -8.653 19.298 1.00 79.69 710 TYR A N 1
ATOM 5507 C CA . TYR A 1 710 ? 37.944 -7.898 20.022 1.00 79.69 710 TYR A CA 1
ATOM 5508 C C . TYR A 1 710 ? 36.557 -8.549 19.959 1.00 79.69 710 TYR A C 1
ATOM 5510 O O . TYR A 1 710 ? 35.818 -8.494 20.933 1.00 79.69 710 TYR A O 1
ATOM 5518 N N . ILE A 1 711 ? 36.171 -9.177 18.843 1.00 80.25 711 ILE A N 1
ATOM 5519 C CA . ILE A 1 711 ? 34.884 -9.890 18.755 1.00 80.25 711 ILE A CA 1
ATOM 5520 C C . ILE A 1 711 ? 34.912 -11.184 19.571 1.00 80.25 711 ILE A C 1
ATOM 5522 O O . ILE A 1 711 ? 33.898 -11.528 20.178 1.00 80.25 711 ILE A O 1
ATOM 5526 N N . GLN A 1 712 ? 36.028 -11.919 19.554 1.00 85.69 712 GLN A N 1
ATOM 5527 C CA . GLN A 1 712 ? 36.199 -13.129 20.360 1.00 85.69 712 GLN A CA 1
ATOM 5528 C C . GLN A 1 712 ? 36.203 -12.800 21.856 1.00 85.69 712 GLN A C 1
ATOM 5530 O O . GLN A 1 712 ? 35.496 -13.458 22.616 1.00 85.69 712 GLN A O 1
ATOM 5535 N N . ASP A 1 713 ? 36.920 -11.748 22.244 1.00 82.25 713 ASP A N 1
ATOM 5536 C CA . ASP A 1 713 ? 37.060 -11.296 23.626 1.00 82.25 713 ASP A CA 1
ATOM 5537 C C . ASP A 1 713 ? 35.781 -10.627 24.144 1.00 82.25 713 ASP A C 1
ATOM 5539 O O . ASP A 1 713 ? 35.437 -10.779 25.310 1.00 82.25 713 ASP A O 1
ATOM 5543 N N . ASP A 1 714 ? 35.038 -9.904 23.298 1.00 79.88 714 ASP A N 1
ATOM 5544 C CA . ASP A 1 714 ? 33.781 -9.260 23.697 1.00 79.88 714 ASP A CA 1
ATOM 5545 C C . ASP A 1 714 ? 32.581 -10.219 23.638 1.00 79.88 714 ASP A C 1
ATOM 5547 O O . ASP A 1 714 ? 31.513 -9.870 24.135 1.00 79.88 714 ASP A O 1
ATOM 5551 N N . ALA A 1 715 ? 32.715 -11.427 23.074 1.00 83.25 715 ALA A N 1
ATOM 5552 C CA . ALA A 1 715 ? 31.639 -12.415 23.056 1.00 83.25 715 ALA A CA 1
ATOM 5553 C C . ALA A 1 715 ? 31.335 -12.899 24.487 1.00 83.25 715 ALA A C 1
ATOM 5555 O O . ALA A 1 715 ? 32.191 -13.481 25.150 1.00 83.25 715 ALA A O 1
ATOM 5556 N N . GLY A 1 716 ? 30.116 -12.631 24.975 1.00 83.75 716 GLY A N 1
ATOM 5557 C CA . GLY A 1 716 ? 29.672 -13.016 26.321 1.00 83.75 716 GLY A CA 1
ATOM 5558 C C . GLY A 1 716 ? 29.660 -14.531 26.571 1.00 83.75 716 GLY A C 1
ATOM 5559 O O . GLY A 1 716 ? 30.051 -15.322 25.716 1.00 83.75 716 GLY A O 1
ATOM 5560 N N . ASP A 1 717 ? 29.136 -14.947 27.728 1.00 83.88 717 ASP A N 1
ATOM 5561 C CA . ASP A 1 717 ? 29.119 -16.362 28.155 1.00 83.88 717 ASP A CA 1
ATOM 5562 C C . ASP A 1 717 ? 28.434 -17.311 27.143 1.00 83.88 717 ASP A C 1
ATOM 5564 O O . ASP A 1 717 ? 28.674 -18.519 27.158 1.00 83.88 717 ASP A O 1
ATOM 5568 N N . ILE A 1 718 ? 27.574 -16.771 26.266 1.00 83.69 718 ILE A N 1
ATOM 5569 C CA . ILE A 1 718 ? 26.983 -17.475 25.120 1.00 83.69 718 ILE A CA 1
ATOM 5570 C C . ILE A 1 718 ? 27.517 -16.830 23.828 1.00 83.69 718 ILE A C 1
ATOM 5572 O O . ILE A 1 718 ? 26.909 -15.882 23.304 1.00 83.69 718 ILE A O 1
ATOM 5576 N N . PRO A 1 719 ? 28.655 -17.308 23.299 1.00 79.44 719 PRO A N 1
ATOM 5577 C CA . PRO A 1 719 ? 29.381 -16.621 22.240 1.00 79.44 719 PRO A CA 1
ATOM 5578 C C . PRO A 1 719 ? 28.592 -16.523 20.931 1.00 79.44 719 PRO A C 1
ATOM 5580 O O . PRO A 1 719 ? 28.744 -15.546 20.202 1.00 79.44 719 PRO A O 1
ATOM 5583 N N . GLU A 1 720 ? 27.664 -17.445 20.655 1.00 83.25 720 GLU A N 1
ATOM 5584 C CA . GLU A 1 720 ? 26.801 -17.407 19.469 1.00 83.25 720 GLU A CA 1
ATOM 5585 C C . GLU A 1 720 ? 25.924 -16.151 19.421 1.00 83.25 720 GLU A C 1
ATOM 5587 O O . GLU A 1 720 ? 25.665 -15.605 18.344 1.00 83.25 720 GLU A O 1
ATOM 5592 N N . VAL A 1 721 ? 25.484 -15.668 20.587 1.00 72.62 721 VAL A N 1
ATOM 5593 C CA . VAL A 1 721 ? 24.709 -14.428 20.697 1.00 72.62 721 VAL A CA 1
ATOM 5594 C C . VAL A 1 721 ? 25.619 -13.230 20.438 1.00 72.62 721 VAL A C 1
ATOM 5596 O O . VAL A 1 721 ? 25.254 -12.350 19.655 1.00 72.62 721 VAL A O 1
ATOM 5599 N N . GLY A 1 722 ? 26.821 -13.223 21.021 1.00 74.06 722 GLY A N 1
ATOM 5600 C CA . GLY A 1 722 ? 27.841 -12.200 20.769 1.00 74.06 722 GLY A CA 1
ATOM 5601 C C . GLY A 1 722 ? 28.208 -12.100 19.285 1.00 74.06 722 GLY A C 1
ATOM 5602 O O . GLY A 1 722 ? 28.171 -11.013 18.702 1.00 74.06 722 GLY A O 1
ATOM 5603 N N . TRP A 1 723 ? 28.440 -13.241 18.630 1.00 85.69 723 TRP A N 1
ATOM 5604 C CA . TRP A 1 723 ? 28.725 -13.329 17.198 1.00 85.69 723 TRP A CA 1
ATOM 5605 C C . TRP A 1 723 ? 27.559 -12.826 16.347 1.00 85.69 723 TRP A C 1
ATOM 5607 O O . TRP A 1 723 ? 27.782 -12.047 15.423 1.00 85.69 723 TRP A O 1
ATOM 5617 N N . ALA A 1 724 ? 26.310 -13.171 16.679 1.00 77.44 724 ALA A N 1
ATOM 5618 C CA . ALA A 1 724 ? 25.140 -12.642 15.973 1.00 77.44 724 ALA A CA 1
ATOM 5619 C C . ALA A 1 724 ? 25.130 -11.105 15.942 1.00 77.44 724 ALA A C 1
ATOM 5621 O O . ALA A 1 724 ? 24.894 -10.491 14.899 1.00 77.44 724 ALA A O 1
ATOM 5622 N N . PHE A 1 725 ? 25.406 -10.470 17.083 1.00 71.81 725 PHE A N 1
ATOM 5623 C CA . PHE A 1 725 ? 25.414 -9.014 17.194 1.00 71.81 725 PHE A CA 1
ATOM 5624 C C . PHE A 1 725 ? 26.641 -8.374 16.539 1.00 71.81 725 PHE A C 1
ATOM 5626 O O . PHE A 1 725 ? 26.495 -7.347 15.872 1.00 71.81 725 PHE A O 1
ATOM 5633 N N . ALA A 1 726 ? 27.826 -8.964 16.690 1.00 74.44 726 ALA A N 1
ATOM 5634 C CA . ALA A 1 726 ? 29.048 -8.481 16.054 1.00 74.44 726 ALA A CA 1
ATOM 5635 C C . ALA A 1 726 ? 28.958 -8.559 14.524 1.00 74.44 726 ALA A C 1
ATOM 5637 O O . ALA A 1 726 ? 29.244 -7.578 13.837 1.00 74.44 726 ALA A O 1
ATOM 5638 N N . GLY A 1 727 ? 28.470 -9.680 13.986 1.00 75.38 727 GLY A N 1
ATOM 5639 C CA . GLY A 1 727 ? 28.290 -9.855 12.549 1.00 75.38 727 GLY A CA 1
ATOM 5640 C C . GLY A 1 727 ? 27.207 -8.959 11.962 1.00 75.38 727 GLY A C 1
ATOM 5641 O O . GLY A 1 727 ? 27.390 -8.424 10.871 1.00 75.38 727 GLY A O 1
ATOM 5642 N N . ALA A 1 728 ? 26.128 -8.697 12.707 1.00 68.75 728 ALA A N 1
ATOM 5643 C CA . ALA A 1 728 ? 25.160 -7.674 12.322 1.00 68.75 728 ALA A CA 1
ATOM 5644 C C . ALA A 1 728 ? 25.801 -6.273 12.276 1.00 68.75 728 ALA A C 1
ATOM 5646 O O . ALA A 1 728 ? 25.617 -5.560 11.297 1.00 68.75 728 ALA A O 1
ATOM 5647 N N . LYS A 1 729 ? 26.581 -5.877 13.294 1.00 65.12 729 LYS A N 1
ATOM 5648 C CA . LYS A 1 729 ? 27.229 -4.550 13.372 1.00 65.12 729 LYS A CA 1
ATOM 5649 C C . LYS A 1 729 ? 28.321 -4.340 12.319 1.00 65.12 729 LYS A C 1
ATOM 5651 O O . LYS A 1 729 ? 28.382 -3.278 11.714 1.00 65.12 729 LYS A O 1
ATOM 5656 N N . ILE A 1 730 ? 29.173 -5.331 12.075 1.00 62.16 730 ILE A N 1
ATOM 5657 C CA . ILE A 1 730 ? 30.260 -5.213 11.090 1.00 62.16 730 ILE A CA 1
ATOM 5658 C C . ILE A 1 730 ? 29.736 -5.398 9.671 1.00 62.16 730 ILE A C 1
ATOM 5660 O O . ILE A 1 730 ? 30.206 -4.721 8.765 1.00 62.16 730 ILE A O 1
ATOM 5664 N N . GLY A 1 731 ? 28.696 -6.215 9.483 1.00 62.38 731 GLY A N 1
ATOM 5665 C CA . GLY A 1 731 ? 27.927 -6.217 8.243 1.00 62.38 731 GLY A CA 1
ATOM 5666 C C . GLY A 1 731 ? 27.388 -4.824 7.902 1.00 62.38 731 GLY A C 1
ATOM 5667 O O . GLY A 1 731 ? 27.362 -4.471 6.732 1.00 62.38 731 GLY A O 1
ATOM 5668 N N . LEU A 1 732 ? 27.035 -4.008 8.903 1.00 50.94 732 LEU A N 1
ATOM 5669 C CA . LEU A 1 732 ? 26.635 -2.609 8.710 1.00 50.94 732 LEU A CA 1
ATOM 5670 C C . LEU A 1 732 ? 27.826 -1.677 8.414 1.00 50.94 732 LEU A C 1
ATOM 5672 O O . LEU A 1 732 ? 27.707 -0.829 7.537 1.00 50.94 732 LEU A O 1
ATOM 5676 N N . LEU A 1 733 ? 28.968 -1.849 9.092 1.00 45.34 733 LEU A N 1
ATOM 5677 C CA . LEU A 1 733 ? 30.166 -1.000 8.933 1.00 45.34 733 LEU A CA 1
ATOM 5678 C C . LEU A 1 733 ? 30.971 -1.282 7.651 1.00 45.34 733 LEU A C 1
ATOM 5680 O O . LEU A 1 733 ? 31.469 -0.356 7.023 1.00 45.34 733 LEU A O 1
ATOM 5684 N N . LEU A 1 734 ? 31.090 -2.541 7.216 1.00 47.25 734 LEU A N 1
ATOM 5685 C CA . LEU A 1 734 ? 31.747 -2.902 5.946 1.00 47.25 734 LEU A CA 1
ATOM 5686 C C . LEU A 1 734 ? 31.036 -2.282 4.739 1.00 47.25 734 LEU A C 1
ATOM 5688 O O . LEU A 1 734 ? 31.664 -2.001 3.723 1.00 47.25 734 LEU A O 1
ATOM 5692 N N . ILE A 1 735 ? 29.731 -2.044 4.867 1.00 43.88 735 ILE A N 1
ATOM 5693 C CA . ILE A 1 735 ? 28.929 -1.353 3.857 1.00 43.88 735 ILE A CA 1
ATOM 5694 C C . ILE A 1 735 ? 29.259 0.151 3.828 1.00 43.88 735 ILE A C 1
ATOM 5696 O O . ILE A 1 735 ? 29.141 0.762 2.775 1.00 43.88 735 ILE A O 1
ATOM 5700 N N . GLU A 1 736 ? 29.711 0.725 4.945 1.00 37.44 736 GLU A N 1
ATOM 5701 C CA . GLU A 1 736 ? 30.056 2.146 5.112 1.00 37.44 736 GLU A CA 1
ATOM 5702 C C . GLU A 1 736 ? 31.514 2.459 4.719 1.00 37.44 736 GLU A C 1
ATOM 5704 O O . GLU A 1 736 ? 31.800 3.523 4.186 1.00 37.44 736 GLU A O 1
ATOM 5709 N N . VAL A 1 737 ? 32.444 1.521 4.941 1.00 33.66 737 VAL A N 1
ATOM 5710 C CA . VAL A 1 737 ? 33.892 1.725 4.722 1.00 33.66 737 VAL A CA 1
ATOM 5711 C C . VAL A 1 737 ? 34.340 1.457 3.279 1.00 33.66 737 VAL A C 1
ATOM 5713 O O . VAL A 1 737 ? 35.355 1.993 2.842 1.00 33.66 737 VAL A O 1
ATOM 5716 N N . LEU A 1 738 ? 33.599 0.664 2.500 1.00 36.44 738 LEU A N 1
ATOM 5717 C CA . LEU A 1 738 ? 33.944 0.343 1.103 1.00 36.44 738 LEU A CA 1
ATOM 5718 C C . LEU A 1 738 ? 33.551 1.448 0.094 1.00 36.44 738 LEU A C 1
ATOM 5720 O O . LEU A 1 738 ? 33.420 1.185 -1.102 1.00 36.44 738 LEU A O 1
ATOM 5724 N N . GLU A 1 739 ? 33.380 2.683 0.568 1.00 37.34 739 GLU A N 1
ATOM 5725 C CA . GLU A 1 739 ? 33.044 3.869 -0.221 1.00 37.34 739 GLU A CA 1
ATOM 5726 C C . GLU A 1 739 ? 34.336 4.636 -0.598 1.00 37.34 739 GLU A C 1
ATOM 5728 O O . GLU A 1 739 ? 34.999 5.191 0.282 1.00 37.34 739 GLU A O 1
ATOM 5733 N N . PRO A 1 740 ? 34.762 4.670 -1.877 1.00 30.59 740 PRO A N 1
ATOM 5734 C CA . PRO A 1 740 ? 35.877 5.520 -2.283 1.00 30.59 740 PRO A CA 1
ATOM 5735 C C . PRO A 1 740 ? 35.464 7.000 -2.258 1.00 30.59 740 PRO A C 1
ATOM 5737 O O . PRO A 1 740 ? 34.433 7.379 -2.814 1.00 30.59 740 PRO A O 1
ATOM 5740 N N . LYS A 1 741 ? 36.304 7.841 -1.643 1.00 45.88 741 LYS A N 1
ATOM 5741 C CA . LYS A 1 741 ? 36.297 9.303 -1.809 1.00 45.88 741 LYS A CA 1
ATOM 5742 C C . LYS A 1 741 ? 37.205 9.667 -2.981 1.00 45.88 741 LYS A C 1
ATOM 5744 O O . LYS A 1 741 ? 38.377 9.307 -2.940 1.00 45.88 741 LYS A O 1
ATOM 5749 N N . GLU A 1 742 ? 36.696 10.412 -3.958 1.00 36.38 742 GLU A N 1
ATOM 5750 C CA . GLU A 1 742 ? 37.531 11.114 -4.939 1.00 36.38 742 GLU A CA 1
ATOM 5751 C C . GLU A 1 742 ? 37.063 12.557 -5.136 1.00 36.38 742 GLU A C 1
ATOM 5753 O O . GLU A 1 742 ? 35.867 12.862 -5.137 1.00 36.38 742 GLU A O 1
ATOM 5758 N N . ASP A 1 743 ? 38.078 13.413 -5.226 1.00 36.22 743 ASP A N 1
ATOM 5759 C CA . ASP A 1 743 ? 38.057 14.865 -5.199 1.00 36.22 743 ASP A CA 1
ATOM 5760 C C . ASP A 1 743 ? 37.536 15.503 -6.494 1.00 36.22 743 ASP A C 1
ATOM 5762 O O . ASP A 1 743 ? 37.489 14.906 -7.570 1.00 36.22 743 ASP A O 1
ATOM 5766 N N . ALA A 1 744 ? 37.132 16.762 -6.344 1.00 38.00 744 ALA A N 1
ATOM 5767 C CA . ALA A 1 744 ? 36.595 17.628 -7.376 1.00 38.00 744 ALA A CA 1
ATOM 5768 C C . ALA A 1 744 ? 37.667 18.099 -8.369 1.00 38.00 744 ALA A C 1
ATOM 5770 O O . ALA A 1 744 ? 38.694 18.626 -7.949 1.00 38.00 744 ALA A O 1
ATOM 5771 N N . ASP A 1 745 ? 37.353 18.055 -9.668 1.00 34.28 745 ASP A N 1
ATOM 5772 C CA . ASP A 1 745 ? 37.821 19.088 -10.592 1.00 34.28 745 ASP A CA 1
ATOM 5773 C C . ASP A 1 745 ? 36.841 19.286 -11.767 1.00 34.28 745 ASP A C 1
ATOM 5775 O O . ASP A 1 745 ? 36.592 18.395 -12.581 1.00 34.28 745 ASP A O 1
ATOM 5779 N N . THR A 1 746 ? 36.247 20.477 -11.834 1.00 37.72 746 THR A N 1
ATOM 5780 C CA . THR A 1 746 ? 35.462 20.988 -12.967 1.00 37.72 746 THR A CA 1
ATOM 5781 C C . THR A 1 746 ? 35.904 22.424 -13.208 1.00 37.72 746 THR A C 1
ATOM 5783 O O . THR A 1 746 ? 35.331 23.346 -12.633 1.00 37.72 746 THR A O 1
ATOM 5786 N N . SER A 1 747 ? 36.926 22.606 -14.048 1.00 39.94 747 SER A N 1
ATOM 5787 C CA . SER A 1 747 ? 37.409 23.932 -14.465 1.00 39.94 747 SER A CA 1
ATOM 5788 C C . SER A 1 747 ? 37.765 24.038 -15.963 1.00 39.94 747 SER A C 1
ATOM 5790 O O . SER A 1 747 ? 38.400 25.010 -16.352 1.00 39.94 747 SER A O 1
ATOM 5792 N N . ASP A 1 748 ? 37.345 23.102 -16.828 1.00 44.34 748 ASP A N 1
ATOM 5793 C CA . ASP A 1 748 ? 37.853 23.054 -18.222 1.00 44.34 748 ASP A CA 1
ATOM 5794 C C . ASP A 1 748 ? 36.791 22.995 -19.334 1.00 44.34 748 ASP A C 1
ATOM 5796 O O . ASP A 1 748 ? 37.094 22.750 -20.500 1.00 44.34 748 ASP A O 1
ATOM 5800 N N . ARG A 1 749 ? 35.515 23.233 -19.007 1.00 39.56 749 ARG A N 1
ATOM 5801 C CA . ARG A 1 749 ? 34.422 23.157 -19.996 1.00 39.56 749 ARG A CA 1
ATOM 5802 C C . ARG A 1 749 ? 33.917 24.518 -20.487 1.00 39.56 749 ARG A C 1
ATOM 5804 O O . ARG A 1 749 ? 33.384 24.597 -21.592 1.00 39.56 749 ARG A O 1
ATOM 5811 N N . ASP A 1 750 ? 34.152 25.579 -19.719 1.00 42.66 750 ASP A N 1
ATOM 5812 C CA . ASP A 1 750 ? 33.670 26.928 -20.042 1.00 42.66 750 ASP A CA 1
ATOM 5813 C C . ASP A 1 750 ? 34.688 27.755 -20.858 1.00 42.66 750 ASP A C 1
ATOM 5815 O O . ASP A 1 750 ? 34.306 28.720 -21.519 1.00 42.66 750 ASP A O 1
ATOM 5819 N N . SER A 1 751 ? 35.960 27.332 -20.911 1.00 44.78 751 SER A N 1
ATOM 5820 C CA . SER A 1 751 ? 37.019 27.938 -21.739 1.00 44.78 751 SER A CA 1
ATOM 5821 C C . SER A 1 751 ? 36.861 27.618 -23.236 1.00 44.78 751 SER A C 1
ATOM 5823 O O . SER A 1 751 ? 36.998 28.504 -24.077 1.00 44.78 751 SER A O 1
ATOM 5825 N N . LEU A 1 752 ? 36.451 26.391 -23.578 1.00 43.72 752 LEU A N 1
ATOM 5826 C CA . LEU A 1 752 ? 36.295 25.917 -24.965 1.00 43.72 752 LEU A CA 1
ATOM 5827 C C . LEU A 1 752 ? 35.071 26.497 -25.699 1.00 43.72 752 LEU A C 1
ATOM 5829 O O . LEU A 1 752 ? 35.086 26.646 -26.921 1.00 43.72 752 LEU A O 1
ATOM 5833 N N . ILE A 1 753 ? 34.004 26.849 -24.974 1.00 47.09 753 ILE A N 1
ATOM 5834 C CA . ILE A 1 753 ? 32.789 27.439 -25.569 1.00 47.09 753 ILE A CA 1
ATOM 5835 C C . ILE A 1 753 ? 32.976 28.946 -25.825 1.00 47.09 753 ILE A C 1
ATOM 5837 O O . ILE A 1 753 ? 32.385 29.494 -26.759 1.00 47.09 753 ILE A O 1
ATOM 5841 N N . ALA A 1 754 ? 33.832 29.619 -25.049 1.00 48.81 754 ALA A N 1
ATOM 5842 C CA . ALA A 1 754 ? 34.197 31.015 -25.285 1.00 48.81 754 ALA A CA 1
ATOM 5843 C C . ALA A 1 754 ? 35.095 31.173 -26.529 1.00 48.81 754 ALA A C 1
ATOM 5845 O O . ALA A 1 754 ? 34.894 32.099 -27.316 1.00 48.81 754 ALA A O 1
ATOM 5846 N N . GLU A 1 755 ? 36.012 30.227 -26.754 1.00 46.84 755 GLU A N 1
ATOM 5847 C CA . GLU A 1 755 ? 36.949 30.229 -27.886 1.00 46.84 755 GLU A CA 1
ATOM 5848 C C . GLU A 1 755 ? 36.239 29.962 -29.231 1.00 46.84 755 GLU A C 1
ATOM 5850 O O . GLU A 1 755 ? 36.479 30.653 -30.224 1.00 46.84 755 GLU A O 1
ATOM 5855 N N . LEU A 1 756 ? 35.252 29.055 -29.243 1.00 44.06 756 LEU A N 1
ATOM 5856 C CA . LEU A 1 756 ? 34.483 28.704 -30.445 1.00 44.06 756 LEU A CA 1
ATOM 5857 C C . LEU A 1 756 ? 33.567 29.845 -30.938 1.00 44.06 756 LEU A C 1
ATOM 5859 O O . LEU A 1 756 ? 33.381 30.035 -32.140 1.00 44.06 756 LEU A O 1
ATOM 5863 N N . ASN A 1 757 ? 33.016 30.643 -30.017 1.00 48.72 757 ASN A N 1
ATOM 5864 C CA . ASN A 1 757 ? 32.166 31.792 -30.357 1.00 48.72 757 ASN A CA 1
ATOM 5865 C C . ASN A 1 757 ? 32.982 33.016 -30.828 1.00 48.72 757 ASN A C 1
ATOM 5867 O O . ASN A 1 757 ? 32.468 33.879 -31.549 1.00 48.72 757 ASN A O 1
ATOM 5871 N N . GLN A 1 758 ? 34.267 33.082 -30.468 1.00 47.78 758 GLN A N 1
ATOM 5872 C CA . GLN A 1 758 ? 35.178 34.148 -30.886 1.00 47.78 758 GLN A CA 1
ATOM 5873 C C . GLN A 1 758 ? 35.710 33.947 -32.317 1.00 47.78 758 GLN A C 1
ATOM 5875 O O . GLN A 1 758 ? 35.968 34.932 -33.012 1.00 47.78 758 GLN A O 1
ATOM 5880 N N . GLU A 1 759 ? 35.825 32.703 -32.793 1.00 50.00 759 GLU A N 1
ATOM 5881 C CA . GLU A 1 759 ? 36.184 32.417 -34.190 1.00 50.00 759 GLU A CA 1
ATOM 5882 C C . GLU A 1 759 ? 35.010 32.616 -35.158 1.00 50.00 759 GLU A C 1
ATOM 5884 O O . GLU A 1 759 ? 35.190 33.182 -36.240 1.00 50.00 759 GLU A O 1
ATOM 5889 N N . LEU A 1 760 ? 33.785 32.258 -34.748 1.00 48.09 760 LEU A N 1
ATOM 5890 C CA . LEU A 1 760 ? 32.591 32.384 -35.594 1.00 48.09 760 LEU A CA 1
ATOM 5891 C C . LEU A 1 760 ? 32.249 33.846 -35.948 1.00 48.09 760 LEU A C 1
ATOM 5893 O O . LEU A 1 760 ? 31.671 34.115 -36.999 1.00 48.09 760 LEU A O 1
ATOM 5897 N N . SER A 1 761 ? 32.624 34.797 -35.085 1.00 47.28 761 SER A N 1
ATOM 5898 C CA . SER A 1 761 ? 32.358 36.232 -35.268 1.00 47.28 761 SER A CA 1
ATOM 5899 C C . SER A 1 761 ? 33.397 36.962 -36.131 1.00 47.28 761 SER A C 1
ATOM 5901 O O . SER A 1 761 ? 33.124 38.067 -36.598 1.00 47.28 761 SER A O 1
ATOM 5903 N N . LYS A 1 762 ? 34.561 36.351 -36.401 1.00 49.28 762 LYS A N 1
ATOM 5904 C CA . LYS A 1 762 ? 35.620 36.930 -37.254 1.00 49.28 762 LYS A CA 1
ATOM 5905 C C . LYS A 1 762 ? 35.483 36.574 -38.740 1.00 49.28 762 LYS A C 1
ATOM 5907 O O . LYS A 1 762 ? 36.108 37.227 -39.570 1.00 49.28 762 LYS A O 1
ATOM 5912 N N . ALA A 1 763 ? 34.662 35.579 -39.085 1.00 51.12 763 ALA A N 1
ATOM 5913 C CA . ALA A 1 763 ? 34.548 35.041 -40.446 1.00 51.12 763 ALA A CA 1
ATOM 5914 C C . ALA A 1 763 ? 33.534 35.766 -41.363 1.00 51.12 763 ALA A C 1
ATOM 5916 O O . ALA A 1 763 ? 33.328 35.353 -42.502 1.00 51.12 763 ALA A O 1
ATOM 5917 N N . LEU A 1 764 ? 32.906 36.854 -40.908 1.00 51.06 764 LEU A N 1
ATOM 5918 C CA . LEU A 1 764 ? 31.988 37.677 -41.706 1.00 51.06 764 LEU A CA 1
ATOM 5919 C C . LEU A 1 764 ? 32.426 39.143 -41.571 1.00 51.06 764 LEU A C 1
ATOM 5921 O O . LEU A 1 764 ? 32.170 39.722 -40.516 1.00 51.06 764 LEU A O 1
ATOM 5925 N N . PRO A 1 765 ? 33.072 39.772 -42.582 1.00 49.19 765 PRO A N 1
ATOM 5926 C CA . PRO A 1 765 ? 32.436 39.987 -43.888 1.00 49.19 765 PRO A CA 1
ATOM 5927 C C . PRO A 1 765 ? 33.376 40.050 -45.122 1.00 49.19 765 PRO A C 1
ATOM 5929 O O . PRO A 1 765 ? 34.583 40.240 -45.010 1.00 49.19 765 PRO A O 1
ATOM 5932 N N . LYS A 1 766 ? 32.731 40.064 -46.302 1.00 55.75 766 LYS A N 1
ATOM 5933 C CA . LYS A 1 766 ? 33.221 40.252 -47.692 1.00 55.75 766 LYS A CA 1
ATOM 5934 C C . LYS A 1 766 ? 33.365 38.955 -48.482 1.00 55.75 766 LYS A C 1
ATOM 5936 O O . LYS A 1 766 ? 34.465 38.506 -48.761 1.00 55.75 766 LYS A O 1
ATOM 5941 N N . VAL A 1 767 ? 32.215 38.423 -48.889 1.00 54.25 767 VAL A N 1
ATOM 5942 C CA . VAL A 1 767 ? 32.125 37.353 -49.887 1.00 54.25 767 VAL A CA 1
ATOM 5943 C C . VAL A 1 767 ? 31.822 37.994 -51.244 1.00 54.25 767 VAL A C 1
ATOM 5945 O O . VAL A 1 767 ? 30.846 38.734 -51.389 1.00 54.25 767 VAL A O 1
ATOM 5948 N N . THR A 1 768 ? 32.702 37.766 -52.212 1.00 57.72 768 THR A N 1
ATOM 5949 C CA . THR A 1 768 ? 32.596 38.219 -53.607 1.00 57.72 768 THR A CA 1
ATOM 5950 C C . THR A 1 768 ? 31.667 37.313 -54.431 1.00 57.72 768 THR A C 1
ATOM 5952 O O . THR A 1 768 ? 31.303 36.217 -54.012 1.00 57.72 768 THR A O 1
ATOM 5955 N N . HIS A 1 769 ? 31.216 37.772 -55.605 1.00 51.00 769 HIS A N 1
ATOM 5956 C CA . HIS A 1 769 ? 30.188 37.079 -56.400 1.00 51.00 769 HIS A CA 1
ATOM 5957 C C . HIS A 1 769 ? 30.608 35.677 -56.892 1.00 51.00 769 HIS A C 1
ATOM 5959 O O . HIS A 1 769 ? 29.767 34.783 -56.949 1.00 51.00 769 HIS A O 1
ATOM 5965 N N . ASP A 1 770 ? 31.896 35.445 -57.159 1.00 54.09 770 ASP A N 1
ATOM 5966 C CA . ASP A 1 770 ? 32.405 34.116 -57.542 1.00 54.09 770 ASP A CA 1
ATOM 5967 C C . ASP A 1 770 ? 32.419 33.136 -56.356 1.00 54.09 770 ASP A C 1
ATOM 5969 O O . ASP A 1 770 ? 32.108 31.954 -56.510 1.00 54.09 770 ASP A O 1
ATOM 5973 N N . GLU A 1 771 ? 32.662 33.634 -55.141 1.00 55.16 771 GLU A N 1
ATOM 5974 C CA . GLU A 1 771 ? 32.538 32.842 -53.913 1.00 55.16 771 GLU A CA 1
ATOM 5975 C C . GLU A 1 771 ? 31.073 32.503 -53.609 1.00 55.16 771 GLU A C 1
ATOM 5977 O O . GLU A 1 771 ? 30.798 31.448 -53.050 1.00 55.16 771 GLU A O 1
ATOM 5982 N N . LEU A 1 772 ? 30.114 33.334 -54.035 1.00 51.66 772 LEU A N 1
ATOM 5983 C CA . LEU A 1 772 ? 28.679 33.028 -53.967 1.00 51.66 772 LEU A CA 1
ATOM 5984 C C . LEU A 1 772 ? 28.270 31.896 -54.922 1.00 51.66 772 LEU A C 1
ATOM 5986 O O . LEU A 1 772 ? 27.373 31.121 -54.588 1.00 51.66 772 LEU A O 1
ATOM 5990 N N . VAL A 1 773 ? 28.915 31.770 -56.086 1.00 59.91 773 VAL A N 1
ATOM 5991 C CA . VAL A 1 773 ? 28.669 30.662 -57.027 1.00 59.91 773 VAL A CA 1
ATOM 5992 C C . VAL A 1 773 ? 29.278 29.357 -56.505 1.00 59.91 773 VAL A C 1
ATOM 5994 O O . VAL A 1 773 ? 28.606 28.324 -56.531 1.00 59.91 773 VAL A O 1
ATOM 5997 N N . ASP A 1 774 ? 30.492 29.399 -55.951 1.00 64.19 774 ASP A N 1
ATOM 5998 C CA . ASP A 1 774 ? 31.103 28.242 -55.280 1.00 64.19 774 ASP A CA 1
ATOM 5999 C C . ASP A 1 774 ? 30.315 27.836 -54.018 1.00 64.19 774 ASP A C 1
ATOM 6001 O O . ASP A 1 774 ? 30.028 26.658 -53.809 1.00 64.19 774 ASP A O 1
ATOM 6005 N N . LEU A 1 775 ? 29.844 28.809 -53.229 1.00 58.69 775 LEU A N 1
ATOM 6006 C CA . LEU A 1 775 ? 28.964 28.578 -52.080 1.00 58.69 775 LEU A CA 1
ATOM 6007 C C . LEU A 1 775 ? 27.625 27.970 -52.508 1.00 58.69 775 LEU A C 1
ATOM 6009 O O . LEU A 1 775 ? 27.115 27.091 -51.825 1.00 58.69 775 LEU A O 1
ATOM 6013 N N . ARG A 1 776 ? 27.062 28.394 -53.645 1.00 57.97 776 ARG A N 1
ATOM 6014 C CA . ARG A 1 776 ? 25.824 27.825 -54.195 1.00 57.97 776 ARG A CA 1
ATOM 6015 C C . ARG A 1 776 ? 26.012 26.376 -54.640 1.00 57.97 776 ARG A C 1
ATOM 6017 O O . ARG A 1 776 ? 25.145 25.554 -54.357 1.00 57.97 776 ARG A O 1
ATOM 6024 N N . ASN A 1 777 ? 27.123 26.052 -55.298 1.00 67.56 777 ASN A N 1
ATOM 6025 C CA . ASN A 1 777 ? 27.431 24.677 -55.698 1.00 67.56 777 ASN A CA 1
ATOM 6026 C C . ASN A 1 777 ? 27.726 23.791 -54.478 1.00 67.56 777 ASN A C 1
ATOM 6028 O O . ASN A 1 777 ? 27.223 22.673 -54.406 1.00 67.56 777 ASN A O 1
ATOM 6032 N N . LYS A 1 778 ? 28.431 24.319 -53.470 1.00 67.62 778 LYS A N 1
ATOM 6033 C CA . LYS A 1 778 ? 28.610 23.657 -52.169 1.00 67.62 778 LYS A CA 1
ATOM 6034 C C . LYS A 1 778 ? 27.289 23.471 -51.433 1.00 67.62 778 LYS A C 1
ATOM 6036 O O . LYS A 1 778 ? 27.075 22.413 -50.862 1.00 67.62 778 LYS A O 1
ATOM 6041 N N . LEU A 1 779 ? 26.386 24.450 -51.468 1.00 60.66 779 LEU A N 1
ATOM 6042 C CA . LEU A 1 779 ? 25.045 24.340 -50.891 1.00 60.66 779 LEU A CA 1
ATOM 6043 C C . LEU A 1 779 ? 24.211 23.286 -51.617 1.00 60.66 779 LEU A C 1
ATOM 6045 O O . LEU A 1 779 ? 23.496 22.547 -50.953 1.00 60.66 779 LEU A O 1
ATOM 6049 N N . LEU A 1 780 ? 24.307 23.183 -52.944 1.00 64.38 780 LEU A N 1
ATOM 6050 C CA . LEU A 1 780 ? 23.624 22.143 -53.719 1.00 64.38 780 LEU A CA 1
ATOM 6051 C C . LEU A 1 780 ? 24.161 20.746 -53.392 1.00 64.38 780 LEU A C 1
ATOM 6053 O O . LEU A 1 780 ? 23.360 19.859 -53.106 1.00 64.38 780 LEU A O 1
ATOM 6057 N N . ASP A 1 781 ? 25.481 20.570 -53.328 1.00 70.44 781 ASP A N 1
ATOM 6058 C CA . ASP A 1 781 ? 26.095 19.303 -52.911 1.00 70.44 781 ASP A CA 1
ATOM 6059 C C . ASP A 1 781 ? 25.749 18.973 -51.444 1.00 70.44 781 ASP A C 1
ATOM 6061 O O . ASP A 1 781 ? 25.343 17.857 -51.130 1.00 70.44 781 ASP A O 1
ATOM 6065 N N . HIS A 1 782 ? 25.745 19.970 -50.550 1.00 66.50 782 HIS A N 1
ATOM 6066 C CA . HIS A 1 782 ? 25.248 19.820 -49.178 1.00 66.50 782 HIS A CA 1
ATOM 6067 C C . HIS A 1 782 ? 23.762 19.459 -49.127 1.00 66.50 782 HIS A C 1
ATOM 6069 O O . HIS A 1 782 ? 23.366 18.678 -48.268 1.00 66.50 782 HIS A O 1
ATOM 6075 N N . THR A 1 783 ? 22.936 19.998 -50.024 1.00 59.31 783 THR A N 1
ATOM 6076 C CA . THR A 1 783 ? 21.497 19.706 -50.074 1.00 59.31 783 THR A CA 1
ATOM 6077 C C . THR A 1 783 ? 21.255 18.285 -50.578 1.00 59.31 783 THR A C 1
ATOM 6079 O O . THR A 1 783 ? 20.418 17.579 -50.019 1.00 59.31 783 THR A O 1
ATOM 6082 N N . GLU A 1 784 ? 22.012 17.819 -51.576 1.00 70.56 784 GLU A N 1
ATOM 6083 C CA . GLU A 1 784 ? 21.960 16.425 -52.033 1.00 70.56 784 GLU A CA 1
ATOM 6084 C C . GLU A 1 784 ? 22.490 15.450 -50.977 1.00 70.56 784 GLU A C 1
ATOM 6086 O O . GLU A 1 784 ? 21.871 14.412 -50.731 1.00 70.56 784 GLU A O 1
ATOM 6091 N N . GLN A 1 785 ? 23.596 15.783 -50.311 1.00 70.00 785 GLN A N 1
ATOM 6092 C CA . GLN A 1 785 ? 24.126 14.998 -49.196 1.00 70.00 785 GLN A CA 1
ATOM 6093 C C . GLN A 1 785 ? 23.133 14.958 -48.033 1.00 70.00 785 GLN A C 1
ATOM 6095 O O . GLN A 1 785 ? 22.884 13.883 -47.490 1.00 70.00 785 GLN A O 1
ATOM 6100 N N . PHE A 1 786 ? 22.495 16.083 -47.708 1.00 62.50 786 PHE A N 1
ATOM 6101 C CA . PHE A 1 786 ? 21.455 16.150 -46.686 1.00 62.50 786 PHE A CA 1
ATOM 6102 C C . PHE A 1 786 ? 20.230 15.324 -47.083 1.00 62.50 786 PHE A C 1
ATOM 6104 O O . PHE A 1 786 ? 19.714 14.580 -46.259 1.00 62.50 786 PHE A O 1
ATOM 6111 N N . ALA A 1 787 ? 19.796 15.360 -48.347 1.00 61.28 787 ALA A N 1
ATOM 6112 C CA . ALA A 1 787 ? 18.693 14.534 -48.839 1.00 61.28 787 ALA A CA 1
ATOM 6113 C C . ALA A 1 787 ? 19.015 13.028 -48.784 1.00 61.28 787 ALA A C 1
ATOM 6115 O O . ALA A 1 787 ? 18.151 12.225 -48.417 1.00 61.28 787 ALA A O 1
ATOM 6116 N N . ARG A 1 788 ? 20.259 12.633 -49.095 1.00 71.75 788 ARG A N 1
ATOM 6117 C CA . ARG A 1 788 ? 20.732 11.245 -48.938 1.00 71.75 788 ARG A CA 1
ATOM 6118 C C . ARG A 1 788 ? 20.768 10.833 -47.467 1.00 71.75 788 ARG A C 1
ATOM 6120 O O . ARG A 1 788 ? 20.217 9.787 -47.137 1.00 71.75 788 ARG A O 1
ATOM 6127 N N . GLN A 1 789 ? 21.302 11.683 -46.590 1.00 71.81 789 GLN A N 1
ATOM 6128 C CA . GLN A 1 789 ? 21.307 11.465 -45.139 1.00 71.81 789 GLN A CA 1
ATOM 6129 C C . GLN A 1 789 ? 19.886 11.347 -44.575 1.00 71.81 789 GLN A C 1
ATOM 6131 O O . GLN A 1 789 ? 19.616 10.455 -43.774 1.00 71.81 789 GLN A O 1
ATOM 6136 N N . LEU A 1 790 ? 18.955 12.189 -45.037 1.00 65.12 790 LEU A N 1
ATOM 6137 C CA . LEU A 1 790 ? 17.552 12.150 -44.632 1.00 65.12 790 LEU A CA 1
ATOM 6138 C C . LEU A 1 790 ? 16.903 10.825 -45.054 1.00 65.12 790 LEU A C 1
ATOM 6140 O O . LEU A 1 790 ? 16.228 10.181 -44.254 1.00 65.12 790 LEU A O 1
ATOM 6144 N N . ASN A 1 791 ? 17.135 10.382 -46.295 1.00 75.56 791 ASN A N 1
ATOM 6145 C CA . ASN A 1 791 ? 16.608 9.113 -46.798 1.00 75.56 791 ASN A CA 1
ATOM 6146 C C . ASN A 1 791 ? 17.199 7.912 -46.038 1.00 75.56 791 ASN A C 1
ATOM 6148 O O . ASN A 1 791 ? 16.463 7.012 -45.637 1.00 75.56 791 ASN A O 1
ATOM 6152 N N . GLU A 1 792 ? 18.504 7.914 -45.762 1.00 76.88 792 GLU A N 1
ATOM 6153 C CA . GLU A 1 792 ? 19.151 6.899 -44.923 1.00 76.88 792 GLU A CA 1
ATOM 6154 C C . GLU A 1 792 ? 18.558 6.880 -43.507 1.00 76.88 792 GLU A C 1
ATOM 6156 O O . GLU A 1 792 ? 18.185 5.813 -43.005 1.00 76.88 792 GLU A O 1
ATOM 6161 N N . GLN A 1 793 ? 18.369 8.050 -42.891 1.00 76.31 793 GLN A N 1
ATOM 6162 C CA . GLN A 1 793 ? 17.741 8.188 -41.579 1.00 76.31 793 GLN A CA 1
ATOM 6163 C C . GLN A 1 793 ? 16.308 7.628 -41.574 1.00 76.31 793 GLN A C 1
ATOM 6165 O O . GLN A 1 793 ? 15.972 6.822 -40.699 1.00 76.31 793 GLN A O 1
ATOM 6170 N N . TYR A 1 794 ? 15.491 7.953 -42.582 1.00 74.12 794 TYR A N 1
ATOM 6171 C CA . TYR A 1 794 ? 14.143 7.394 -42.734 1.00 74.12 794 TYR A CA 1
ATOM 6172 C C . TYR A 1 794 ? 14.158 5.868 -42.881 1.00 74.12 794 TYR A C 1
ATOM 6174 O O . TYR A 1 794 ? 13.351 5.174 -42.255 1.00 74.12 794 TYR A O 1
ATOM 6182 N N . GLN A 1 795 ? 15.092 5.309 -43.656 1.00 78.56 795 GLN A N 1
ATOM 6183 C CA . GLN A 1 795 ? 15.226 3.855 -43.787 1.00 78.56 795 GLN A CA 1
ATOM 6184 C C . GLN A 1 795 ? 15.596 3.194 -42.452 1.00 78.56 795 GLN A C 1
ATOM 6186 O O . GLN A 1 795 ? 15.061 2.128 -42.119 1.00 78.56 795 GLN A O 1
ATOM 6191 N N . HIS A 1 796 ? 16.463 3.821 -41.651 1.00 80.12 796 HIS A N 1
ATOM 6192 C CA . HIS A 1 796 ? 16.780 3.346 -40.304 1.00 80.12 796 HIS A CA 1
ATOM 6193 C C . HIS A 1 796 ? 15.560 3.394 -39.373 1.00 80.12 796 HIS A C 1
ATOM 6195 O O . HIS A 1 796 ? 15.309 2.422 -38.653 1.00 80.12 796 HIS A O 1
ATOM 6201 N N . GLU A 1 797 ? 14.753 4.455 -39.418 1.00 77.75 797 GLU A N 1
ATOM 6202 C CA . GLU A 1 797 ? 13.519 4.568 -38.630 1.00 77.75 797 GLU A CA 1
ATOM 6203 C C . GLU A 1 797 ? 12.466 3.529 -39.019 1.00 77.75 797 GLU A C 1
ATOM 6205 O O . GLU A 1 797 ? 11.916 2.851 -38.147 1.00 77.75 797 GLU A O 1
ATOM 6210 N N . ILE A 1 798 ? 12.253 3.300 -40.316 1.00 76.12 798 ILE A N 1
ATOM 6211 C CA . ILE A 1 798 ? 11.342 2.255 -40.802 1.00 76.12 798 ILE A CA 1
ATOM 6212 C C . ILE A 1 798 ? 11.803 0.872 -40.319 1.00 76.12 798 ILE A C 1
ATOM 6214 O O . ILE A 1 798 ? 10.985 0.069 -39.858 1.00 76.12 798 ILE A O 1
ATOM 6218 N N . LYS A 1 799 ? 13.110 0.577 -40.380 1.00 83.75 799 LYS A N 1
ATOM 6219 C CA . LYS A 1 799 ? 13.668 -0.688 -39.868 1.00 83.75 799 LYS A CA 1
ATOM 6220 C C . LYS A 1 799 ? 13.481 -0.825 -38.351 1.00 83.75 799 LYS A C 1
ATOM 6222 O O . LYS A 1 799 ? 13.139 -1.917 -37.890 1.00 83.75 799 LYS A O 1
ATOM 6227 N N . ARG A 1 800 ? 13.641 0.260 -37.582 1.00 84.62 800 ARG A N 1
ATOM 6228 C CA . ARG A 1 800 ? 13.376 0.300 -36.128 1.00 84.62 800 ARG A CA 1
ATOM 6229 C C . ARG A 1 800 ? 11.905 0.022 -35.816 1.00 84.62 800 ARG A C 1
ATOM 6231 O O . ARG A 1 800 ? 11.618 -0.830 -34.978 1.00 84.62 800 ARG A O 1
ATOM 6238 N N . LEU A 1 801 ? 10.980 0.685 -36.512 1.00 75.88 801 LEU A N 1
ATOM 6239 C CA . LEU A 1 801 ? 9.537 0.507 -36.319 1.00 75.88 801 LEU A CA 1
ATOM 6240 C C . LEU A 1 801 ? 9.087 -0.911 -36.676 1.00 75.88 801 LEU A C 1
ATOM 6242 O O . LEU A 1 801 ? 8.365 -1.532 -35.899 1.00 75.88 801 LEU A O 1
ATOM 6246 N N . LYS A 1 802 ? 9.576 -1.470 -37.791 1.00 79.31 802 LYS A N 1
ATOM 6247 C CA . LYS A 1 802 ? 9.315 -2.871 -38.160 1.00 79.31 802 LYS A CA 1
ATOM 6248 C C . LYS A 1 802 ? 9.812 -3.840 -37.088 1.00 79.31 802 LYS A C 1
ATOM 6250 O O . LYS A 1 802 ? 9.092 -4.765 -36.723 1.00 79.31 802 LYS A O 1
ATOM 6255 N N . PHE A 1 803 ? 11.015 -3.621 -36.559 1.00 87.88 803 PHE A N 1
ATOM 6256 C CA . PHE A 1 803 ? 11.564 -4.442 -35.481 1.00 87.88 803 PHE A CA 1
ATOM 6257 C C . PHE A 1 803 ? 10.720 -4.357 -34.198 1.00 87.88 803 PHE A C 1
ATOM 6259 O O . PHE A 1 803 ? 10.354 -5.390 -33.637 1.00 87.88 803 PHE A O 1
ATOM 6266 N N . LEU A 1 804 ? 10.353 -3.146 -33.768 1.00 82.38 804 LEU A N 1
ATOM 6267 C CA . LEU A 1 804 ? 9.494 -2.930 -32.598 1.00 82.38 804 LEU A CA 1
ATOM 6268 C C . LEU A 1 804 ? 8.111 -3.559 -32.772 1.00 82.38 804 LEU A C 1
ATOM 6270 O O . LEU A 1 804 ? 7.626 -4.214 -31.853 1.00 82.38 804 LEU A O 1
ATOM 6274 N N . HIS A 1 805 ? 7.518 -3.431 -33.957 1.00 78.12 805 HIS A N 1
ATOM 6275 C CA . HIS A 1 805 ? 6.241 -4.053 -34.282 1.00 78.12 805 HIS A CA 1
ATOM 6276 C C . HIS A 1 805 ? 6.316 -5.582 -34.165 1.00 78.12 805 HIS A C 1
ATOM 6278 O O . HIS A 1 805 ? 5.476 -6.182 -33.500 1.00 78.12 805 HIS A O 1
ATOM 6284 N N . VAL A 1 806 ? 7.369 -6.212 -34.707 1.00 80.50 806 VAL A N 1
ATOM 6285 C CA . VAL A 1 806 ? 7.594 -7.663 -34.562 1.00 80.50 806 VAL A CA 1
ATOM 6286 C C . VAL A 1 806 ? 7.722 -8.059 -33.089 1.00 80.50 806 VAL A C 1
ATOM 6288 O O . VAL A 1 806 ? 7.159 -9.071 -32.674 1.00 80.50 806 VAL A O 1
ATOM 6291 N N . LEU A 1 807 ? 8.434 -7.286 -32.271 1.00 83.69 807 LEU A N 1
ATOM 6292 C CA . LEU A 1 807 ? 8.561 -7.586 -30.843 1.00 83.69 807 LEU A CA 1
ATOM 6293 C C . LEU A 1 807 ? 7.226 -7.446 -30.100 1.00 83.69 807 LEU A C 1
ATOM 6295 O O . LEU A 1 807 ? 6.885 -8.319 -29.303 1.00 83.69 807 LEU A O 1
ATOM 6299 N N . GLN A 1 808 ? 6.466 -6.388 -30.385 1.00 80.31 808 GLN A N 1
ATOM 6300 C CA . GLN A 1 808 ? 5.161 -6.122 -29.782 1.00 80.31 808 GLN A CA 1
ATOM 6301 C C . GLN A 1 808 ? 4.145 -7.211 -30.143 1.00 80.31 808 GLN A C 1
ATOM 6303 O O . GLN A 1 808 ? 3.507 -7.783 -29.260 1.00 80.31 808 GLN A O 1
ATOM 6308 N N . GLU A 1 809 ? 4.052 -7.569 -31.424 1.00 74.81 809 GLU A N 1
ATOM 6309 C CA . GLU A 1 809 ? 3.133 -8.598 -31.918 1.00 74.81 809 GLU A CA 1
ATOM 6310 C C . GLU A 1 809 ? 3.400 -9.969 -31.265 1.00 74.81 809 GLU A C 1
ATOM 6312 O O . GLU A 1 809 ? 2.498 -10.793 -31.103 1.00 74.81 809 GLU A O 1
ATOM 6317 N N . ASN A 1 810 ? 4.649 -10.214 -30.855 1.00 81.06 810 ASN A N 1
ATOM 6318 C CA . ASN A 1 810 ? 5.094 -11.483 -30.294 1.00 81.06 810 ASN A CA 1
ATOM 6319 C C . ASN A 1 810 ? 5.449 -11.409 -28.794 1.00 81.06 810 ASN A C 1
ATOM 6321 O O . ASN A 1 810 ? 6.037 -12.358 -28.264 1.00 81.06 810 ASN A O 1
ATOM 6325 N N . GLN A 1 811 ? 5.056 -10.343 -28.082 1.00 81.94 811 GLN A N 1
ATOM 6326 C CA . GLN A 1 811 ? 5.446 -10.080 -26.687 1.00 81.94 811 GLN A CA 1
ATOM 6327 C C . GLN A 1 811 ? 5.206 -11.280 -25.752 1.00 81.94 811 GLN A C 1
ATOM 6329 O O . GLN A 1 811 ? 6.057 -11.616 -24.929 1.00 81.94 811 GLN A O 1
ATOM 6334 N N . ALA A 1 812 ? 4.086 -11.992 -25.926 1.00 72.94 812 ALA A N 1
ATOM 6335 C CA . ALA A 1 812 ? 3.692 -13.121 -25.080 1.00 72.94 812 ALA A CA 1
ATOM 6336 C C . ALA A 1 812 ? 4.592 -14.371 -25.198 1.00 72.94 812 ALA A C 1
ATOM 6338 O O . ALA A 1 812 ? 4.506 -15.264 -24.352 1.00 72.94 812 ALA A O 1
ATOM 6339 N N . VAL A 1 813 ? 5.416 -14.474 -26.248 1.00 84.00 813 VAL A N 1
ATOM 6340 C CA . VAL A 1 813 ? 6.306 -15.627 -26.493 1.00 84.00 813 VAL A CA 1
ATOM 6341 C C . VAL A 1 813 ? 7.793 -15.272 -26.433 1.00 84.00 813 VAL A C 1
ATOM 6343 O O . VAL A 1 813 ? 8.616 -16.186 -26.371 1.00 84.00 813 VAL A O 1
ATOM 6346 N N . LEU A 1 814 ? 8.149 -13.981 -26.376 1.00 83.25 814 LEU A N 1
ATOM 6347 C CA . LEU A 1 814 ? 9.539 -13.501 -26.329 1.00 83.25 814 LEU A CA 1
ATOM 6348 C C . LEU A 1 814 ? 10.367 -14.187 -25.233 1.00 83.25 814 LEU A C 1
ATOM 6350 O O . LEU A 1 814 ? 11.497 -14.616 -25.466 1.00 83.25 814 LEU A O 1
ATOM 6354 N N . SER A 1 815 ? 9.783 -14.372 -24.050 1.00 82.25 815 SER A N 1
ATOM 6355 C CA . SER A 1 815 ? 10.451 -15.008 -22.911 1.00 82.25 815 SER A CA 1
ATOM 6356 C C . SER A 1 815 ? 10.742 -16.499 -23.100 1.00 82.25 815 SER A C 1
ATOM 6358 O O . SER A 1 815 ? 11.601 -17.048 -22.404 1.00 82.25 815 SER A O 1
ATOM 6360 N N . LYS A 1 816 ? 10.057 -17.162 -24.038 1.00 81.44 816 LYS A N 1
ATOM 6361 C CA . LYS A 1 816 ? 10.171 -18.603 -24.305 1.00 81.44 816 LYS A CA 1
ATOM 6362 C C . LYS A 1 816 ? 11.089 -18.920 -25.493 1.00 81.44 816 LYS A C 1
ATOM 6364 O O . LYS A 1 816 ? 11.314 -20.100 -25.759 1.00 81.44 816 LYS A O 1
ATOM 6369 N N . LEU A 1 817 ? 11.627 -17.898 -26.167 1.00 82.50 817 LEU A N 1
ATOM 6370 C CA . LEU A 1 817 ? 12.698 -18.059 -27.149 1.00 82.50 817 LEU A CA 1
ATOM 6371 C C . LEU A 1 817 ? 13.919 -18.750 -26.522 1.00 82.50 817 LEU A C 1
ATOM 6373 O O . LEU A 1 817 ? 14.198 -18.609 -25.326 1.00 82.50 817 LEU A O 1
ATOM 6377 N N . ASP A 1 818 ? 14.659 -19.479 -27.345 1.00 83.44 818 ASP A N 1
ATOM 6378 C CA . ASP A 1 818 ? 15.975 -19.989 -26.990 1.00 83.44 818 ASP A CA 1
ATOM 6379 C C . ASP A 1 818 ? 16.969 -18.833 -26.789 1.00 83.44 818 ASP A C 1
ATOM 6381 O O . ASP A 1 818 ? 16.824 -17.743 -27.350 1.00 83.44 818 ASP A O 1
ATOM 6385 N N . ASN A 1 819 ? 17.984 -19.060 -25.954 1.00 77.88 819 ASN A N 1
ATOM 6386 C CA . ASN A 1 819 ? 18.939 -18.014 -25.577 1.00 77.88 819 ASN A CA 1
ATOM 6387 C C . ASN A 1 819 ? 19.686 -17.446 -26.791 1.00 77.88 819 ASN A C 1
ATOM 6389 O O . ASN A 1 819 ? 19.946 -16.245 -26.833 1.00 77.88 819 ASN A O 1
ATOM 6393 N N . LYS A 1 820 ? 19.963 -18.284 -27.797 1.00 80.12 820 LYS A N 1
ATOM 6394 C CA . LYS A 1 820 ? 20.594 -17.863 -29.048 1.00 80.12 820 LYS A CA 1
ATOM 6395 C C . LYS A 1 820 ? 19.718 -16.852 -29.794 1.00 80.12 820 LYS A C 1
ATOM 6397 O O . LYS A 1 820 ? 20.172 -15.736 -30.021 1.00 80.12 820 LYS A O 1
ATOM 6402 N N . THR A 1 821 ? 18.450 -17.171 -30.072 1.00 82.00 821 THR A N 1
ATOM 6403 C CA . THR A 1 821 ? 17.541 -16.223 -30.750 1.00 82.00 821 THR A CA 1
ATOM 6404 C C . THR A 1 821 ? 17.322 -14.941 -29.942 1.00 82.00 821 THR A C 1
ATOM 6406 O O . THR A 1 821 ? 17.283 -13.852 -30.511 1.00 82.00 821 THR A O 1
ATOM 6409 N N . LYS A 1 822 ? 17.225 -15.024 -28.606 1.00 86.31 822 LYS A N 1
ATOM 6410 C CA . LYS A 1 822 ? 17.138 -13.820 -27.754 1.00 86.31 822 LYS A CA 1
ATOM 6411 C C . LYS A 1 822 ? 18.372 -12.932 -27.884 1.00 86.31 822 LYS A C 1
ATOM 6413 O O . LYS A 1 822 ? 18.242 -11.711 -27.901 1.00 86.31 822 LYS A O 1
ATOM 6418 N N . ARG A 1 823 ? 19.560 -13.534 -27.950 1.00 79.75 823 ARG A N 1
ATOM 6419 C CA . ARG A 1 823 ? 20.819 -12.814 -28.134 1.00 79.75 823 ARG A CA 1
ATOM 6420 C C . ARG A 1 823 ? 20.902 -12.187 -29.525 1.00 79.75 823 ARG A C 1
ATOM 6422 O O . ARG A 1 823 ? 21.246 -11.015 -29.619 1.00 79.75 823 ARG A O 1
ATOM 6429 N N . ASP A 1 824 ? 20.503 -12.912 -30.569 1.00 81.81 824 ASP A N 1
ATOM 6430 C CA . ASP A 1 824 ? 20.415 -12.372 -31.931 1.00 81.81 824 ASP A CA 1
ATOM 6431 C C . ASP A 1 824 ? 19.467 -11.161 -31.996 1.00 81.81 824 ASP A C 1
ATOM 6433 O O . ASP A 1 824 ? 19.820 -10.135 -32.574 1.00 81.81 824 ASP A O 1
ATOM 6437 N N . LEU A 1 825 ? 18.306 -11.222 -31.330 1.00 85.50 825 LEU A N 1
ATOM 6438 C CA . LEU A 1 825 ? 17.386 -10.084 -31.223 1.00 85.50 825 LEU A CA 1
ATOM 6439 C C . LEU A 1 825 ? 17.991 -8.896 -30.463 1.00 85.50 825 LEU A C 1
ATOM 6441 O O . LEU A 1 825 ? 17.753 -7.757 -30.855 1.00 85.50 825 LEU A O 1
ATOM 6445 N N . LEU A 1 826 ? 18.772 -9.132 -29.403 1.00 85.44 826 LEU A N 1
ATOM 6446 C CA . LEU A 1 826 ? 19.480 -8.060 -28.692 1.00 85.44 826 LEU A CA 1
ATOM 6447 C C . LEU A 1 826 ? 20.571 -7.419 -29.552 1.00 85.44 826 LEU A C 1
ATOM 6449 O O . LEU A 1 826 ? 20.716 -6.201 -29.510 1.00 85.44 826 LEU A O 1
ATOM 6453 N N . PHE A 1 827 ? 21.298 -8.203 -30.348 1.00 82.00 827 PHE A N 1
ATOM 6454 C CA . PHE A 1 827 ? 22.281 -7.669 -31.291 1.00 82.00 827 PHE A CA 1
ATOM 6455 C C . PHE A 1 827 ? 21.620 -6.837 -32.390 1.00 82.00 827 PHE A C 1
ATOM 6457 O O . PHE A 1 827 ? 22.065 -5.723 -32.654 1.00 82.00 827 PHE A O 1
ATOM 6464 N N . ILE A 1 828 ? 20.520 -7.330 -32.972 1.00 84.75 828 ILE A N 1
ATOM 6465 C CA . ILE A 1 828 ? 19.727 -6.562 -33.941 1.00 84.75 828 ILE A CA 1
ATOM 6466 C C . ILE A 1 828 ? 19.228 -5.274 -33.287 1.00 84.75 828 ILE A C 1
ATOM 6468 O O . ILE A 1 828 ? 19.338 -4.209 -33.876 1.00 84.75 828 ILE A O 1
ATOM 6472 N N . ALA A 1 829 ? 18.723 -5.332 -32.054 1.00 87.81 829 ALA A N 1
ATOM 6473 C CA . ALA A 1 829 ? 18.297 -4.134 -31.345 1.00 87.81 829 ALA A CA 1
ATOM 6474 C C . ALA A 1 829 ? 19.453 -3.149 -31.131 1.00 87.81 829 ALA A C 1
ATOM 6476 O O . ALA A 1 829 ? 19.270 -1.953 -31.328 1.00 87.81 829 ALA A O 1
ATOM 6477 N N . HIS A 1 830 ? 20.633 -3.637 -30.742 1.00 85.69 830 HIS A N 1
ATOM 6478 C CA . HIS A 1 830 ? 21.807 -2.798 -30.515 1.00 85.69 830 HIS A CA 1
ATOM 6479 C C . HIS A 1 830 ? 22.225 -2.059 -31.789 1.00 85.69 830 HIS A C 1
ATOM 6481 O O . HIS A 1 830 ? 22.460 -0.856 -31.743 1.00 85.69 830 HIS A O 1
ATOM 6487 N N . ASP A 1 831 ? 22.252 -2.758 -32.924 1.00 85.12 831 ASP A N 1
ATOM 6488 C CA . ASP A 1 831 ? 22.493 -2.159 -34.237 1.00 85.12 831 ASP A CA 1
ATOM 6489 C C . ASP A 1 831 ? 21.404 -1.143 -34.607 1.00 85.12 831 ASP A C 1
ATOM 6491 O O . ASP A 1 831 ? 21.684 0.025 -34.873 1.00 85.12 831 ASP A O 1
ATOM 6495 N N . ARG A 1 832 ? 20.134 -1.564 -34.542 1.00 86.38 832 ARG A N 1
ATOM 6496 C CA . ARG A 1 832 ? 19.001 -0.736 -34.959 1.00 86.38 832 ARG A CA 1
ATOM 6497 C C . ARG A 1 832 ? 18.872 0.519 -34.115 1.00 86.38 832 ARG A C 1
ATOM 6499 O O . ARG A 1 832 ? 18.518 1.548 -34.671 1.00 86.38 832 ARG A O 1
ATOM 6506 N N . PHE A 1 833 ? 19.147 0.472 -32.816 1.00 87.38 833 PHE A N 1
ATOM 6507 C CA . PHE A 1 833 ? 19.053 1.632 -31.925 1.00 87.38 833 PHE A CA 1
ATOM 6508 C C . PHE A 1 833 ? 20.366 2.410 -31.775 1.00 87.38 833 PHE A C 1
ATOM 6510 O O . PHE A 1 833 ? 20.401 3.344 -30.975 1.00 87.38 833 PHE A O 1
ATOM 6517 N N . LYS A 1 834 ? 21.411 2.075 -32.547 1.00 86.94 834 LYS A N 1
ATOM 6518 C CA . LYS A 1 834 ? 22.673 2.821 -32.554 1.00 86.94 834 LYS A CA 1
ATOM 6519 C C . LYS A 1 834 ? 22.425 4.295 -32.896 1.00 86.94 834 LYS A C 1
ATOM 6521 O O . LYS A 1 834 ? 21.702 4.594 -33.848 1.00 86.94 834 LYS A O 1
ATOM 6526 N N . GLY A 1 835 ? 23.009 5.199 -32.109 1.00 81.75 835 GLY A N 1
ATOM 6527 C CA . GLY A 1 835 ? 22.926 6.650 -32.327 1.00 81.75 835 GLY A CA 1
ATOM 6528 C C . GLY A 1 835 ? 21.658 7.327 -31.791 1.00 81.75 835 GLY A C 1
ATOM 6529 O O . GLY A 1 835 ? 21.378 8.454 -32.174 1.00 81.75 835 GLY A O 1
ATOM 6530 N N . LEU A 1 836 ? 20.869 6.655 -30.944 1.00 80.75 836 LEU A N 1
ATOM 6531 C CA . LEU A 1 836 ? 19.801 7.302 -30.175 1.00 80.75 836 LEU A CA 1
ATOM 6532 C C . LEU A 1 836 ? 20.304 7.675 -28.781 1.00 80.75 836 LEU A C 1
ATOM 6534 O O . LEU A 1 836 ? 20.895 6.829 -28.110 1.00 80.75 836 LEU A O 1
ATOM 6538 N N . ASP A 1 837 ? 19.953 8.871 -28.310 1.00 70.25 837 ASP A N 1
ATOM 6539 C CA . ASP A 1 837 ? 20.345 9.383 -26.986 1.00 70.25 837 ASP A CA 1
ATOM 6540 C C . ASP A 1 837 ? 19.939 8.439 -25.828 1.00 70.25 837 ASP A C 1
ATOM 6542 O O . ASP A 1 837 ? 20.646 8.324 -24.831 1.00 70.25 837 ASP A O 1
ATOM 6546 N N . ASP A 1 838 ? 18.865 7.654 -26.012 1.00 72.75 838 ASP A N 1
ATOM 6547 C CA . ASP A 1 838 ? 18.334 6.686 -25.035 1.00 72.75 838 ASP A CA 1
ATOM 6548 C C . ASP A 1 838 ? 18.609 5.207 -25.379 1.00 72.75 838 ASP A C 1
ATOM 6550 O O . ASP A 1 838 ? 17.896 4.301 -24.919 1.00 72.75 838 ASP A O 1
ATOM 6554 N N . GLN A 1 839 ? 19.606 4.911 -26.220 1.00 82.62 839 GLN A N 1
ATOM 6555 C CA . GLN A 1 839 ? 19.881 3.543 -26.682 1.00 82.62 839 GLN A CA 1
ATOM 6556 C C . GLN A 1 839 ? 19.996 2.547 -25.512 1.00 82.62 839 GLN A C 1
ATOM 6558 O O . GLN A 1 839 ? 19.349 1.494 -25.522 1.00 82.62 839 GLN A O 1
ATOM 6563 N N . SER A 1 840 ? 20.755 2.887 -24.465 1.00 71.44 840 SER A N 1
ATOM 6564 C CA . SER A 1 840 ? 20.984 1.995 -23.319 1.00 71.44 840 SER A CA 1
ATOM 6565 C C . SER A 1 840 ? 19.703 1.700 -22.524 1.00 71.44 840 SER A C 1
ATOM 6567 O O . SER A 1 840 ? 19.503 0.573 -22.061 1.00 71.44 840 SER A O 1
ATOM 6569 N N . ALA A 1 841 ? 18.806 2.679 -22.375 1.00 67.06 841 ALA A N 1
ATOM 6570 C CA . ALA A 1 841 ? 17.539 2.528 -21.659 1.00 67.06 841 ALA A CA 1
ATOM 6571 C C . ALA A 1 841 ? 16.551 1.645 -22.442 1.00 67.06 841 ALA A C 1
ATOM 6573 O O . ALA A 1 841 ? 15.907 0.749 -21.877 1.00 67.06 841 ALA A O 1
ATOM 6574 N N . ARG A 1 842 ? 16.485 1.828 -23.766 1.00 76.38 842 ARG A N 1
ATOM 6575 C CA . ARG A 1 842 ? 15.644 1.018 -24.662 1.00 76.38 842 ARG A CA 1
ATOM 6576 C C . ARG A 1 842 ? 16.127 -0.429 -24.736 1.00 76.38 842 ARG A C 1
ATOM 6578 O O . ARG A 1 842 ? 15.322 -1.350 -24.589 1.00 76.38 842 ARG A O 1
ATOM 6585 N N . LEU A 1 843 ? 17.439 -0.644 -24.866 1.00 79.50 843 LEU A N 1
ATOM 6586 C CA . LEU A 1 843 ? 18.035 -1.985 -24.847 1.00 79.50 843 LEU A CA 1
ATOM 6587 C C . LEU A 1 843 ? 17.836 -2.685 -23.502 1.00 79.50 843 LEU A C 1
ATOM 6589 O O . LEU A 1 843 ? 17.516 -3.875 -23.475 1.00 79.50 843 LEU A O 1
ATOM 6593 N N . ARG A 1 844 ? 17.949 -1.955 -22.385 1.00 71.75 844 ARG A N 1
ATOM 6594 C CA . ARG A 1 844 ? 17.619 -2.481 -21.052 1.00 71.75 844 ARG A CA 1
ATOM 6595 C C . ARG A 1 844 ? 16.164 -2.943 -20.976 1.00 71.75 844 ARG A C 1
ATOM 6597 O O . ARG A 1 844 ? 15.908 -4.054 -20.510 1.00 71.75 844 ARG A O 1
ATOM 6604 N N . SER A 1 845 ? 15.227 -2.139 -21.470 1.00 71.12 845 SER A N 1
ATOM 6605 C CA . SER A 1 845 ? 13.796 -2.476 -21.483 1.00 71.12 845 SER A CA 1
ATOM 6606 C C . SER A 1 845 ? 13.501 -3.700 -22.352 1.00 71.12 845 SER A C 1
ATOM 6608 O O . SER A 1 845 ? 12.796 -4.617 -21.926 1.00 71.12 845 SER A O 1
ATOM 6610 N N . LEU A 1 846 ? 14.126 -3.791 -23.527 1.00 81.44 846 LEU A N 1
ATOM 6611 C CA . LEU A 1 846 ? 14.001 -4.958 -24.394 1.00 81.44 846 LEU A CA 1
ATOM 6612 C C . LEU A 1 846 ? 14.612 -6.220 -23.769 1.00 81.44 846 LEU A C 1
ATOM 6614 O O . LEU A 1 846 ? 14.017 -7.297 -23.827 1.00 81.44 846 LEU A O 1
ATOM 6618 N N . LYS A 1 847 ? 15.773 -6.096 -23.117 1.00 81.94 847 LYS A N 1
ATOM 6619 C CA . LYS A 1 847 ? 16.395 -7.193 -22.368 1.00 81.94 847 LYS A CA 1
ATOM 6620 C C . LYS A 1 847 ? 15.463 -7.696 -21.266 1.00 81.94 847 LYS A C 1
ATOM 6622 O O . LYS A 1 847 ? 15.331 -8.907 -21.121 1.00 81.94 847 LYS A O 1
ATOM 6627 N N . LYS A 1 848 ? 14.764 -6.806 -20.550 1.00 73.75 848 LYS A N 1
ATOM 6628 C CA . LYS A 1 848 ? 13.736 -7.192 -19.564 1.00 73.75 848 LYS A CA 1
ATOM 6629 C C . LYS A 1 848 ? 12.566 -7.942 -20.212 1.00 73.75 848 LYS A C 1
ATOM 6631 O O . LYS A 1 848 ? 12.099 -8.919 -19.641 1.00 73.75 848 LYS A O 1
ATOM 6636 N N . ALA A 1 849 ? 12.124 -7.544 -21.405 1.00 73.62 849 ALA A N 1
ATOM 6637 C CA . ALA A 1 849 ? 11.054 -8.245 -22.121 1.00 73.62 849 ALA A CA 1
ATOM 6638 C C . ALA A 1 849 ? 11.473 -9.652 -22.605 1.00 73.62 849 ALA A C 1
ATOM 6640 O O . ALA A 1 849 ? 10.699 -10.605 -22.504 1.00 73.62 849 ALA A O 1
ATOM 6641 N N . LEU A 1 850 ? 12.709 -9.806 -23.096 1.00 79.56 850 LEU A N 1
ATOM 6642 C CA . LEU A 1 850 ? 13.264 -11.092 -23.555 1.00 79.56 850 LEU A CA 1
ATOM 6643 C C . LEU A 1 850 ? 13.637 -12.027 -22.391 1.00 79.56 850 LEU A C 1
ATOM 6645 O O . LEU A 1 850 ? 13.539 -13.254 -22.498 1.00 79.56 850 LEU A O 1
ATOM 6649 N N . TYR A 1 851 ? 14.057 -11.445 -21.272 1.00 78.31 851 TYR A N 1
ATOM 6650 C CA . TYR A 1 851 ? 14.456 -12.131 -20.050 1.00 78.31 851 TYR A CA 1
ATOM 6651 C C . TYR A 1 851 ? 13.642 -11.576 -18.878 1.00 78.31 851 TYR A C 1
ATOM 6653 O O . TYR A 1 851 ? 14.199 -10.857 -18.041 1.00 78.31 851 TYR A O 1
ATOM 6661 N N . PRO A 1 852 ? 12.329 -11.878 -18.808 1.00 70.25 852 PRO A N 1
ATOM 6662 C CA . PRO A 1 852 ? 11.519 -11.424 -17.691 1.00 70.25 852 PRO A CA 1
ATOM 6663 C C . PRO A 1 852 ? 12.152 -11.926 -16.400 1.00 70.25 852 PRO A C 1
ATOM 6665 O O . PRO A 1 852 ? 12.516 -13.101 -16.281 1.00 70.25 852 PRO A O 1
ATOM 6668 N N . GLN A 1 853 ? 12.323 -11.015 -15.448 1.00 61.84 853 GLN A N 1
ATOM 6669 C CA . GLN A 1 853 ? 12.860 -11.370 -14.148 1.00 61.84 853 GLN A CA 1
ATOM 6670 C C . GLN A 1 853 ? 11.840 -12.272 -13.461 1.00 61.84 853 GLN A C 1
ATOM 6672 O O . GLN A 1 853 ? 10.751 -11.842 -13.086 1.00 61.84 853 GLN A O 1
ATOM 6677 N N . LEU A 1 854 ? 12.180 -13.551 -13.332 1.00 60.25 854 LEU A N 1
ATOM 6678 C CA . LEU A 1 854 ? 11.452 -14.437 -12.439 1.00 60.25 854 LEU A CA 1
ATOM 6679 C C . LEU A 1 854 ? 11.585 -13.852 -11.032 1.00 60.25 854 LEU A C 1
ATOM 6681 O O . LEU A 1 854 ? 12.696 -13.496 -10.631 1.00 60.25 854 LEU A O 1
ATOM 6685 N N . ARG A 1 855 ? 10.475 -13.749 -10.292 1.00 50.78 855 ARG A N 1
ATOM 6686 C CA . ARG A 1 855 ? 10.539 -13.474 -8.853 1.00 50.78 855 ARG A CA 1
ATOM 6687 C C . ARG A 1 855 ? 11.355 -14.600 -8.227 1.00 50.78 855 ARG A C 1
ATOM 6689 O O . ARG A 1 855 ? 10.898 -15.736 -8.168 1.00 50.78 855 ARG A O 1
ATOM 6696 N N . LYS A 1 856 ? 12.593 -14.292 -7.862 1.00 57.16 856 LYS A N 1
ATOM 6697 C CA . LYS A 1 856 ? 13.511 -15.202 -7.185 1.00 57.16 856 LYS A CA 1
ATOM 6698 C C . LYS A 1 856 ? 13.467 -14.867 -5.705 1.00 57.16 856 LYS A C 1
ATOM 6700 O O . LYS A 1 856 ? 13.439 -13.685 -5.361 1.00 57.16 856 LYS A O 1
ATOM 6705 N N . SER A 1 857 ? 13.479 -15.881 -4.845 1.00 52.69 857 SER A N 1
ATOM 6706 C CA . SER A 1 857 ? 13.763 -15.652 -3.429 1.00 52.69 857 SER A CA 1
ATOM 6707 C C . SER A 1 857 ? 15.120 -14.965 -3.279 1.00 52.69 857 SER A C 1
ATOM 6709 O O . SER A 1 857 ? 15.987 -15.097 -4.149 1.00 52.69 857 SER A O 1
ATOM 6711 N N . ILE A 1 858 ? 15.303 -14.222 -2.184 1.00 52.53 858 ILE A N 1
ATOM 6712 C CA . ILE A 1 858 ? 16.554 -13.508 -1.888 1.00 52.53 858 ILE A CA 1
ATOM 6713 C C . ILE A 1 858 ? 17.734 -14.480 -1.995 1.00 52.53 858 ILE A C 1
ATOM 6715 O O . ILE A 1 858 ? 18.686 -14.195 -2.708 1.00 52.53 858 ILE A O 1
ATOM 6719 N N . PHE A 1 859 ? 17.604 -15.680 -1.422 1.00 51.81 859 PHE A N 1
ATOM 6720 C CA . PHE A 1 859 ? 18.602 -16.744 -1.529 1.00 51.81 859 PHE A CA 1
ATOM 6721 C C . PHE A 1 859 ? 18.901 -17.153 -2.980 1.00 51.81 859 PHE A C 1
ATOM 6723 O O . PHE A 1 859 ? 20.058 -17.161 -3.403 1.00 51.81 859 PHE A O 1
ATOM 6730 N N . THR A 1 860 ? 17.867 -17.444 -3.779 1.00 54.47 860 THR A N 1
ATOM 6731 C CA . THR A 1 860 ? 18.043 -17.792 -5.199 1.00 54.47 860 THR A CA 1
ATOM 6732 C C . THR A 1 860 ? 18.704 -16.648 -5.966 1.00 54.47 860 THR A C 1
ATOM 6734 O O . THR A 1 860 ? 19.505 -16.894 -6.868 1.00 54.47 860 THR A O 1
ATOM 6737 N N . ARG A 1 861 ? 18.400 -15.391 -5.618 1.00 59.59 861 ARG A N 1
ATOM 6738 C CA . ARG A 1 861 ? 19.020 -14.196 -6.200 1.00 59.59 861 ARG A CA 1
ATOM 6739 C C . ARG A 1 861 ? 20.500 -14.111 -5.826 1.00 59.59 861 ARG A C 1
ATOM 6741 O O . ARG A 1 861 ? 21.297 -13.966 -6.746 1.00 59.59 861 ARG A O 1
ATOM 6748 N N . THR A 1 862 ? 20.866 -14.315 -4.557 1.00 55.44 862 THR A N 1
ATOM 6749 C CA . THR A 1 862 ? 22.262 -14.384 -4.083 1.00 55.44 862 THR A CA 1
ATOM 6750 C C . THR A 1 862 ? 23.043 -15.466 -4.815 1.00 55.44 862 THR A C 1
ATOM 6752 O O . THR A 1 862 ? 24.079 -15.192 -5.417 1.00 55.44 862 THR A O 1
ATOM 6755 N N . MET A 1 863 ? 22.508 -16.688 -4.843 1.00 57.81 863 MET A N 1
ATOM 6756 C CA . MET A 1 863 ? 23.158 -17.814 -5.509 1.00 57.81 863 MET A CA 1
ATOM 6757 C C . MET A 1 863 ? 23.249 -17.606 -7.016 1.00 57.81 863 MET A C 1
ATOM 6759 O O . MET A 1 863 ? 24.262 -17.960 -7.605 1.00 57.81 863 MET A O 1
ATOM 6763 N N . THR A 1 864 ? 22.237 -16.997 -7.647 1.00 60.94 864 THR A N 1
ATOM 6764 C CA . THR A 1 864 ? 22.321 -16.617 -9.066 1.00 60.94 864 THR A CA 1
ATOM 6765 C C . THR A 1 864 ? 23.394 -15.550 -9.270 1.00 60.94 864 THR A C 1
ATOM 6767 O O . THR A 1 864 ? 24.137 -15.641 -10.234 1.00 60.94 864 THR A O 1
ATOM 6770 N N . LEU A 1 865 ? 23.491 -14.547 -8.393 1.00 64.25 865 LEU A N 1
ATOM 6771 C CA . LEU A 1 865 ? 24.449 -13.451 -8.528 1.00 64.25 865 LEU A CA 1
ATOM 6772 C C . LEU A 1 865 ? 25.880 -13.993 -8.472 1.00 64.25 865 LEU A C 1
ATOM 6774 O O . LEU A 1 865 ? 26.640 -13.745 -9.409 1.00 64.25 865 LEU A O 1
ATOM 6778 N N . ILE A 1 866 ? 26.185 -14.823 -7.466 1.00 62.66 866 ILE A N 1
ATOM 6779 C CA . ILE A 1 866 ? 27.457 -15.550 -7.330 1.00 62.66 866 ILE A CA 1
ATOM 6780 C C . ILE A 1 866 ? 27.687 -16.451 -8.550 1.00 62.66 866 ILE A C 1
ATOM 6782 O O . ILE A 1 866 ? 28.716 -16.352 -9.218 1.00 62.66 866 ILE A O 1
ATOM 6786 N N . ALA A 1 867 ? 26.705 -17.288 -8.897 1.00 65.19 867 ALA A N 1
ATOM 6787 C CA . ALA A 1 867 ? 26.824 -18.232 -10.003 1.00 65.19 867 ALA A CA 1
ATOM 6788 C C . ALA A 1 867 ? 26.913 -17.557 -11.379 1.00 65.19 867 ALA A C 1
ATOM 6790 O O . ALA A 1 867 ? 27.444 -18.174 -12.291 1.00 65.19 867 ALA A O 1
ATOM 6791 N N . ASP A 1 868 ? 26.434 -16.321 -11.552 1.00 68.62 868 ASP A N 1
ATOM 6792 C CA . ASP A 1 868 ? 26.534 -15.557 -12.800 1.00 68.62 868 ASP A CA 1
ATOM 6793 C C . ASP A 1 868 ? 27.933 -14.934 -12.983 1.00 68.62 868 ASP A C 1
ATOM 6795 O O . ASP A 1 868 ? 28.275 -14.561 -14.104 1.00 68.62 868 ASP A O 1
ATOM 6799 N N . TYR A 1 869 ? 28.739 -14.773 -11.922 1.00 74.69 869 TYR A N 1
ATOM 6800 C CA . TYR A 1 869 ? 30.141 -14.342 -12.057 1.00 74.69 869 TYR A CA 1
ATOM 6801 C C . TYR A 1 869 ? 31.028 -15.473 -12.578 1.00 74.69 869 TYR A C 1
ATOM 6803 O O . TYR A 1 869 ? 31.899 -15.224 -13.402 1.00 74.69 869 TYR A O 1
ATOM 6811 N N . ILE A 1 870 ? 30.764 -16.721 -12.184 1.00 72.75 870 ILE A N 1
ATOM 6812 C CA . ILE A 1 870 ? 31.573 -17.882 -12.582 1.00 72.75 870 ILE A CA 1
ATOM 6813 C C . ILE A 1 870 ? 31.676 -18.045 -14.117 1.00 72.75 870 ILE A C 1
ATOM 6815 O O . ILE A 1 870 ? 32.795 -18.052 -14.625 1.00 72.75 870 ILE A O 1
ATOM 6819 N N . PRO A 1 871 ? 30.583 -18.129 -14.908 1.00 71.75 871 PRO A N 1
ATOM 6820 C CA . PRO A 1 871 ? 30.677 -18.269 -16.360 1.00 71.75 871 PRO A CA 1
ATOM 6821 C C . PRO A 1 871 ? 31.252 -17.018 -17.031 1.00 71.75 871 PRO A C 1
ATOM 6823 O O . PRO A 1 871 ? 31.871 -17.134 -18.083 1.00 71.75 871 PRO A O 1
ATOM 6826 N N . LEU A 1 872 ? 31.082 -15.834 -16.435 1.00 75.94 872 LEU A N 1
ATOM 6827 C CA . LEU A 1 872 ? 31.650 -14.592 -16.952 1.00 75.94 872 LEU A CA 1
ATOM 6828 C C . LEU A 1 872 ? 33.173 -14.567 -16.782 1.00 75.94 872 LEU A C 1
ATOM 6830 O O . LEU A 1 872 ? 33.885 -14.273 -17.733 1.00 75.94 872 LEU A O 1
ATOM 6834 N N . LEU A 1 873 ? 33.669 -14.981 -15.614 1.00 77.12 873 LEU A N 1
ATOM 6835 C CA . LEU A 1 873 ? 35.095 -15.166 -15.349 1.00 77.12 873 LEU A CA 1
ATOM 6836 C C . LEU A 1 873 ? 35.695 -16.256 -16.247 1.00 77.12 873 LEU A C 1
ATOM 6838 O O . LEU A 1 873 ? 36.782 -16.068 -16.785 1.00 77.12 873 LEU A O 1
ATOM 6842 N N . VAL A 1 874 ? 34.964 -17.351 -16.488 1.00 79.12 874 VAL A N 1
ATOM 6843 C CA . VAL A 1 874 ? 35.369 -18.383 -17.458 1.00 79.12 874 VAL A CA 1
ATOM 6844 C C . VAL A 1 874 ? 35.430 -17.812 -18.881 1.00 79.12 874 VAL A C 1
ATOM 6846 O O . VAL A 1 874 ? 36.415 -18.048 -19.575 1.00 79.12 874 VAL A O 1
ATOM 6849 N N . ARG A 1 875 ? 34.443 -17.015 -19.322 1.00 77.94 875 ARG A N 1
ATOM 6850 C CA . ARG A 1 875 ? 34.470 -16.334 -20.635 1.00 77.94 875 ARG A CA 1
ATOM 6851 C C . ARG A 1 875 ? 35.623 -15.330 -20.740 1.00 77.94 875 ARG A C 1
ATOM 6853 O O . ARG A 1 875 ? 36.241 -15.255 -21.795 1.00 77.94 875 ARG A O 1
ATOM 6860 N N . CYS A 1 876 ? 35.950 -14.610 -19.667 1.00 78.12 876 CYS A N 1
ATOM 6861 C CA . CYS A 1 876 ? 37.132 -13.748 -19.606 1.00 78.12 876 CYS A CA 1
ATOM 6862 C C . CYS A 1 876 ? 38.431 -14.558 -19.722 1.00 78.12 876 CYS A C 1
ATOM 6864 O O . CYS A 1 876 ? 39.311 -14.187 -20.492 1.00 78.12 876 CYS A O 1
ATOM 6866 N N . GLY A 1 877 ? 38.531 -15.701 -19.035 1.00 77.94 877 GLY A N 1
ATOM 6867 C CA . GLY A 1 877 ? 39.672 -16.614 -19.158 1.00 77.94 877 GLY A CA 1
ATOM 6868 C C . GLY A 1 877 ? 39.809 -17.229 -20.557 1.00 77.94 877 GLY A C 1
ATOM 6869 O O . GLY A 1 877 ? 40.920 -17.424 -21.042 1.00 77.94 877 GLY A O 1
ATOM 6870 N N . LEU A 1 878 ? 38.687 -17.475 -21.240 1.00 81.44 878 LEU A N 1
ATOM 6871 C CA . LEU A 1 878 ? 38.635 -17.972 -22.620 1.00 81.44 878 LEU A CA 1
ATOM 6872 C C . LEU A 1 878 ? 38.653 -16.855 -23.677 1.00 81.44 878 LEU A C 1
ATOM 6874 O O . LEU A 1 878 ? 38.614 -17.143 -24.878 1.00 81.44 878 LEU A O 1
ATOM 6878 N N . SER A 1 879 ? 38.736 -15.585 -23.271 1.00 78.50 879 SER A N 1
ATOM 6879 C CA . SER A 1 879 ? 38.721 -14.454 -24.199 1.00 78.50 879 SER A CA 1
ATOM 6880 C C . SER A 1 879 ? 39.841 -14.519 -25.248 1.00 78.50 879 SER A C 1
ATOM 6882 O O . SER A 1 879 ? 39.533 -14.238 -26.409 1.00 78.50 879 SER A O 1
ATOM 6884 N N . PRO A 1 880 ? 41.081 -14.967 -24.927 1.00 79.94 880 PRO A N 1
ATOM 6885 C CA . PRO A 1 880 ? 42.139 -15.121 -25.926 1.00 79.94 880 PRO A CA 1
ATOM 6886 C C . PRO A 1 880 ? 41.779 -16.136 -27.017 1.00 79.94 880 PRO A C 1
ATOM 6888 O O . PRO A 1 880 ? 42.120 -15.936 -28.177 1.00 79.94 880 PRO A O 1
ATOM 6891 N N . VAL A 1 881 ? 41.041 -17.193 -26.660 1.00 75.69 881 VAL A N 1
ATOM 6892 C CA . VAL A 1 881 ? 40.594 -18.239 -27.596 1.00 75.69 881 VAL A CA 1
ATOM 6893 C C . VAL A 1 881 ? 39.455 -17.736 -28.482 1.00 75.69 881 VAL A C 1
ATOM 6895 O O . VAL A 1 881 ? 39.388 -18.065 -29.662 1.00 75.69 881 VAL A O 1
ATOM 6898 N N . SER A 1 882 ? 38.554 -16.926 -27.925 1.00 72.69 882 SER A N 1
ATOM 6899 C CA . SER A 1 882 ? 37.419 -16.359 -28.669 1.00 72.69 882 SER A CA 1
ATOM 6900 C C . SER A 1 882 ? 37.758 -15.124 -29.512 1.00 72.69 882 SER A C 1
ATOM 6902 O O . SER A 1 882 ? 36.896 -14.661 -30.254 1.00 72.69 882 SER A O 1
ATOM 6904 N N . ALA A 1 883 ? 38.966 -14.564 -29.360 1.00 75.81 883 ALA A N 1
ATOM 6905 C CA . ALA A 1 883 ? 39.374 -13.274 -29.926 1.00 75.81 883 ALA A CA 1
ATOM 6906 C C . ALA A 1 883 ? 38.369 -12.129 -29.655 1.00 75.81 883 ALA A C 1
ATOM 6908 O O . ALA A 1 883 ? 38.248 -11.189 -30.437 1.00 75.81 883 ALA A O 1
ATOM 6909 N N . SER A 1 884 ? 37.634 -12.199 -28.540 1.00 72.00 884 SER A N 1
ATOM 6910 C CA . SER A 1 884 ? 36.588 -11.237 -28.190 1.00 72.00 884 SER A CA 1
ATOM 6911 C C . SER A 1 884 ? 36.927 -10.502 -26.898 1.00 72.00 884 SER A C 1
ATOM 6913 O O . SER A 1 884 ? 37.199 -11.120 -25.871 1.00 72.00 884 SER A O 1
ATOM 6915 N N . LEU A 1 885 ? 36.858 -9.169 -26.924 1.00 76.38 885 LEU A N 1
ATOM 6916 C CA . LEU A 1 885 ? 36.936 -8.324 -25.722 1.00 76.38 885 LEU A CA 1
ATOM 6917 C C . LEU A 1 885 ? 35.576 -8.159 -25.025 1.00 76.38 885 LEU A C 1
ATOM 6919 O O . LEU A 1 885 ? 35.500 -7.559 -23.952 1.00 76.38 885 LEU A O 1
ATOM 6923 N N . GLN A 1 886 ? 34.504 -8.697 -25.612 1.00 71.88 886 GLN A N 1
ATOM 6924 C CA . GLN A 1 886 ? 33.152 -8.567 -25.079 1.00 71.88 886 GLN A CA 1
ATOM 6925 C C . GLN A 1 886 ? 33.004 -9.120 -23.649 1.00 71.88 886 GLN A C 1
ATOM 6927 O O . GLN A 1 886 ? 32.392 -8.428 -22.840 1.00 71.88 886 GLN A O 1
ATOM 6932 N N . PRO A 1 887 ? 33.592 -10.277 -23.268 1.00 76.69 887 PRO A N 1
ATOM 6933 C CA . PRO A 1 887 ? 33.489 -10.784 -21.896 1.00 76.69 887 PRO A CA 1
ATOM 6934 C C . PRO A 1 887 ? 34.039 -9.824 -20.833 1.00 76.69 887 PRO A C 1
ATOM 6936 O O . PRO A 1 887 ? 33.447 -9.673 -19.768 1.00 76.69 887 PRO A O 1
ATOM 6939 N N . TRP A 1 888 ? 35.141 -9.133 -21.135 1.00 76.25 888 TRP A N 1
ATOM 6940 C CA . TRP A 1 888 ? 35.753 -8.166 -20.221 1.00 76.25 888 TRP A CA 1
ATOM 6941 C C . TRP A 1 888 ? 34.910 -6.897 -20.071 1.00 76.25 888 TRP A C 1
ATOM 6943 O O . TRP A 1 888 ? 34.797 -6.367 -18.966 1.00 76.25 888 TRP A O 1
ATOM 6953 N N . ARG A 1 889 ? 34.267 -6.444 -21.158 1.00 72.88 889 ARG A N 1
ATOM 6954 C CA . ARG A 1 889 ? 33.283 -5.350 -21.114 1.00 72.88 889 ARG A CA 1
ATOM 6955 C C . ARG A 1 889 ? 32.054 -5.749 -20.300 1.00 72.88 889 ARG A C 1
ATOM 6957 O O . ARG A 1 889 ? 31.681 -5.026 -19.384 1.00 72.88 889 ARG A O 1
ATOM 6964 N N . ASP A 1 890 ? 31.509 -6.940 -20.556 1.00 71.75 890 ASP A N 1
ATOM 6965 C CA . ASP A 1 890 ? 30.372 -7.500 -19.817 1.00 71.75 890 ASP A CA 1
ATOM 6966 C C . ASP A 1 890 ? 30.686 -7.616 -18.302 1.00 71.75 890 ASP A C 1
ATOM 6968 O O . ASP A 1 890 ? 29.818 -7.349 -17.467 1.00 71.75 890 ASP A O 1
ATOM 6972 N N . LEU A 1 891 ? 31.922 -7.991 -17.929 1.00 78.00 891 LEU A N 1
ATOM 6973 C CA . LEU A 1 891 ? 32.396 -8.046 -16.537 1.00 78.00 891 LEU A CA 1
ATOM 6974 C C . LEU A 1 891 ? 32.502 -6.658 -15.906 1.00 78.00 891 LEU A C 1
ATOM 6976 O O . LEU A 1 891 ? 31.986 -6.460 -14.807 1.00 78.00 891 LEU A O 1
ATOM 6980 N N . SER A 1 892 ? 33.123 -5.703 -16.598 1.00 74.94 892 SER A N 1
ATOM 6981 C CA . SER A 1 892 ? 33.258 -4.323 -16.122 1.00 74.94 892 SER A CA 1
ATOM 6982 C C . SER A 1 892 ? 31.892 -3.661 -15.913 1.00 74.94 892 SER A C 1
ATOM 6984 O O . SER A 1 892 ? 31.622 -3.155 -14.824 1.00 74.94 892 SER A O 1
ATOM 6986 N N . GLU A 1 893 ? 30.984 -3.760 -16.890 1.00 70.38 893 GLU A N 1
ATOM 6987 C CA . GLU A 1 893 ? 29.616 -3.242 -16.775 1.00 70.38 893 GLU A CA 1
ATOM 6988 C C . GLU A 1 893 ? 28.864 -3.865 -15.596 1.00 70.38 893 GLU A C 1
ATOM 6990 O O . GLU A 1 893 ? 28.116 -3.178 -14.897 1.00 70.38 893 GLU A O 1
ATOM 6995 N N . LYS A 1 894 ? 29.050 -5.170 -15.360 1.00 71.00 894 LYS A N 1
ATOM 6996 C CA . LYS A 1 894 ? 28.399 -5.869 -14.251 1.00 71.00 894 LYS A CA 1
ATOM 6997 C C . LYS A 1 894 ? 28.939 -5.414 -12.895 1.00 71.00 894 LYS A C 1
ATOM 6999 O O . LYS A 1 894 ? 28.132 -5.145 -12.010 1.00 71.00 894 LYS A O 1
ATOM 7004 N N . VAL A 1 895 ? 30.259 -5.270 -12.759 1.00 68.44 895 VAL A N 1
ATOM 7005 C CA . VAL A 1 895 ? 30.894 -4.751 -11.538 1.00 68.44 895 VAL A CA 1
ATOM 7006 C C . VAL A 1 895 ? 30.416 -3.325 -11.263 1.00 68.44 895 VAL A C 1
ATOM 7008 O O . VAL A 1 895 ? 29.862 -3.080 -10.199 1.00 68.44 895 VAL A O 1
ATOM 7011 N N . ILE A 1 896 ? 30.498 -2.415 -12.242 1.00 63.88 896 ILE A N 1
ATOM 7012 C CA . ILE A 1 896 ? 30.032 -1.020 -12.109 1.00 63.88 896 ILE A CA 1
ATOM 7013 C C . ILE A 1 896 ? 28.557 -0.969 -11.695 1.00 63.88 896 ILE A C 1
ATOM 7015 O O . ILE A 1 896 ? 28.161 -0.208 -10.808 1.00 63.88 896 ILE A O 1
ATOM 7019 N N . LYS A 1 897 ? 27.719 -1.797 -12.324 1.00 63.06 897 LYS A N 1
ATOM 7020 C CA . LYS A 1 897 ? 26.291 -1.868 -12.021 1.00 63.06 897 LYS A CA 1
ATOM 7021 C C . LYS A 1 897 ? 26.016 -2.349 -10.596 1.00 63.06 897 LYS A C 1
ATOM 7023 O O . LYS A 1 897 ? 25.129 -1.804 -9.945 1.00 63.06 897 LYS A O 1
ATOM 7028 N N . ASP A 1 898 ? 26.725 -3.365 -10.121 1.00 58.78 898 ASP A N 1
ATOM 7029 C CA . ASP A 1 898 ? 26.525 -3.884 -8.768 1.00 58.78 898 ASP A CA 1
ATOM 7030 C C . ASP A 1 898 ? 27.115 -2.918 -7.713 1.00 58.78 898 ASP A C 1
ATOM 7032 O O . ASP A 1 898 ? 26.468 -2.671 -6.696 1.00 58.78 898 ASP A O 1
ATOM 7036 N N . THR A 1 899 ? 28.235 -2.239 -7.996 1.00 57.16 899 THR A N 1
ATOM 7037 C CA . THR A 1 899 ? 28.816 -1.189 -7.132 1.00 57.16 899 THR A CA 1
ATOM 7038 C C . THR A 1 899 ? 27.907 0.041 -7.007 1.00 57.16 899 THR A C 1
ATOM 7040 O O . THR A 1 899 ? 27.627 0.500 -5.900 1.00 57.16 899 THR A O 1
ATOM 7043 N N . THR A 1 900 ? 27.366 0.554 -8.119 1.00 53.81 900 THR A N 1
ATOM 7044 C CA . THR A 1 900 ? 26.444 1.713 -8.111 1.00 53.81 900 THR A CA 1
ATOM 7045 C C . THR A 1 900 ? 25.136 1.424 -7.367 1.00 53.81 900 THR A C 1
ATOM 7047 O O . THR A 1 900 ? 24.567 2.312 -6.729 1.00 53.81 900 THR A O 1
ATOM 7050 N N . ARG A 1 901 ? 24.663 0.171 -7.387 1.00 56.66 901 ARG A N 1
ATOM 7051 C CA . ARG A 1 901 ? 23.499 -0.269 -6.599 1.00 56.66 901 ARG A CA 1
ATOM 7052 C C . ARG A 1 901 ? 23.760 -0.253 -5.099 1.00 56.66 901 ARG A C 1
ATOM 7054 O O . ARG A 1 901 ? 22.860 0.120 -4.349 1.00 56.66 901 ARG A O 1
ATOM 7061 N N . ILE A 1 902 ? 24.958 -0.647 -4.671 1.00 51.47 902 ILE A N 1
ATOM 7062 C CA . ILE A 1 902 ? 25.363 -0.623 -3.260 1.00 51.47 902 ILE A CA 1
ATOM 7063 C C . ILE A 1 902 ? 25.430 0.824 -2.760 1.00 51.47 902 ILE A C 1
ATOM 7065 O O . ILE A 1 902 ? 24.811 1.130 -1.742 1.00 51.47 902 ILE A O 1
ATOM 7069 N N . ALA A 1 903 ? 26.055 1.727 -3.524 1.00 50.88 903 ALA A N 1
ATOM 7070 C CA . ALA A 1 903 ? 26.128 3.153 -3.187 1.00 50.88 903 ALA A CA 1
ATOM 7071 C C . ALA A 1 903 ? 24.735 3.801 -3.058 1.00 50.88 903 ALA A C 1
ATOM 7073 O O . ALA A 1 903 ? 24.466 4.550 -2.118 1.00 50.88 903 ALA A O 1
ATOM 7074 N N . HIS A 1 904 ? 23.800 3.471 -3.958 1.00 51.59 904 HIS A N 1
ATOM 7075 C CA . HIS A 1 904 ? 22.426 3.973 -3.869 1.00 51.59 904 HIS A CA 1
ATOM 7076 C C . HIS A 1 904 ? 21.695 3.473 -2.612 1.00 51.59 904 HIS A C 1
ATOM 7078 O O . HIS A 1 904 ? 21.019 4.253 -1.936 1.00 51.59 904 HIS A O 1
ATOM 7084 N N . GLY A 1 905 ? 21.855 2.189 -2.276 1.00 51.22 905 GLY A N 1
ATOM 7085 C CA . GLY A 1 905 ? 21.308 1.622 -1.046 1.00 51.22 905 GLY A CA 1
ATOM 7086 C C . GLY A 1 905 ? 21.878 2.291 0.206 1.00 51.22 905 GLY A C 1
ATOM 7087 O O . GLY A 1 905 ? 21.120 2.681 1.097 1.00 51.22 905 GLY A O 1
ATOM 7088 N N . LEU A 1 906 ? 23.196 2.488 0.258 1.00 50.03 906 LEU A N 1
ATOM 7089 C CA . LEU A 1 906 ? 23.867 3.144 1.380 1.00 50.03 906 LEU A CA 1
ATOM 7090 C C . LEU A 1 906 ? 23.425 4.606 1.526 1.00 50.03 906 LEU A C 1
ATOM 7092 O O . LEU A 1 906 ? 23.077 5.025 2.625 1.00 50.03 906 LEU A O 1
ATOM 7096 N N . SER A 1 907 ? 23.326 5.362 0.431 1.00 51.78 907 SER A N 1
ATOM 7097 C CA . SER A 1 907 ? 22.800 6.732 0.463 1.00 51.78 907 SER A CA 1
ATOM 7098 C C . SER A 1 907 ? 21.374 6.790 1.028 1.00 51.78 907 SER A C 1
ATOM 7100 O O . SER A 1 907 ? 21.047 7.674 1.828 1.00 51.78 907 SER A O 1
ATOM 7102 N N . LYS A 1 908 ? 20.519 5.818 0.679 1.00 53.09 908 LYS A N 1
ATOM 7103 C CA . LYS A 1 908 ? 19.173 5.681 1.258 1.00 53.09 908 LYS A CA 1
ATOM 7104 C C . LYS A 1 908 ? 19.245 5.401 2.763 1.00 53.09 908 LYS A C 1
ATOM 7106 O O . LYS A 1 908 ? 18.502 6.028 3.518 1.00 53.09 908 LYS A O 1
ATOM 7111 N N . LEU A 1 909 ? 20.159 4.528 3.198 1.00 50.91 909 LEU A N 1
ATOM 7112 C CA . LEU A 1 909 ? 20.385 4.205 4.608 1.00 50.91 909 LEU A CA 1
ATOM 7113 C C . LEU A 1 909 ? 20.919 5.407 5.398 1.00 50.91 909 LEU A C 1
ATOM 7115 O O . LEU A 1 909 ? 20.351 5.721 6.433 1.00 50.91 909 LEU A O 1
ATOM 7119 N N . ILE A 1 910 ? 21.939 6.120 4.914 1.00 51.72 910 ILE A N 1
ATOM 7120 C CA . ILE A 1 910 ? 22.513 7.305 5.576 1.00 51.72 910 ILE A CA 1
ATOM 7121 C C . ILE A 1 910 ? 21.458 8.403 5.703 1.00 51.72 910 ILE A C 1
ATOM 7123 O O . ILE A 1 910 ? 21.218 8.911 6.800 1.00 51.72 910 ILE A O 1
ATOM 7127 N N . ASN A 1 911 ? 20.760 8.723 4.607 1.00 55.69 911 ASN A N 1
ATOM 7128 C CA . ASN A 1 911 ? 19.661 9.687 4.636 1.00 55.69 911 ASN A CA 1
ATOM 7129 C C . ASN A 1 911 ? 18.584 9.270 5.639 1.00 55.69 911 ASN A C 1
ATOM 7131 O O . ASN A 1 911 ? 18.032 10.111 6.351 1.00 55.69 911 ASN A O 1
ATOM 7135 N N . TYR A 1 912 ? 18.281 7.977 5.712 1.00 56.53 912 TYR A N 1
ATOM 7136 C CA . TYR A 1 912 ? 17.322 7.446 6.661 1.00 56.53 912 TYR A CA 1
ATOM 7137 C C . TYR A 1 912 ? 17.827 7.510 8.113 1.00 56.53 912 TYR A C 1
ATOM 7139 O O . TYR A 1 912 ? 17.068 7.922 8.989 1.00 56.53 912 TYR A O 1
ATOM 7147 N N . THR A 1 913 ? 19.087 7.170 8.382 1.00 51.03 913 THR A N 1
ATOM 7148 C CA . THR A 1 913 ? 19.709 7.193 9.715 1.00 51.03 913 THR A CA 1
ATOM 7149 C C . THR A 1 913 ? 19.828 8.618 10.240 1.00 51.03 913 THR A C 1
ATOM 7151 O O . THR A 1 913 ? 19.451 8.873 11.381 1.00 51.03 913 THR A O 1
ATOM 7154 N N . ILE A 1 914 ? 20.242 9.576 9.404 1.00 57.28 914 ILE A N 1
ATOM 7155 C CA . ILE A 1 914 ? 20.271 11.001 9.760 1.00 57.28 914 ILE A CA 1
ATOM 7156 C C . ILE A 1 914 ? 18.851 11.488 10.063 1.00 57.28 914 ILE A C 1
ATOM 7158 O O . ILE A 1 914 ? 18.602 12.038 11.135 1.00 57.28 914 ILE A O 1
ATOM 7162 N N . LYS A 1 915 ? 17.878 11.215 9.179 1.00 59.31 915 LYS A N 1
ATOM 7163 C CA . LYS A 1 915 ? 16.464 11.557 9.426 1.00 59.31 915 LYS A CA 1
ATOM 7164 C C . LYS A 1 915 ? 15.951 10.946 10.730 1.00 59.31 915 LYS A C 1
ATOM 7166 O O . LYS A 1 915 ? 15.250 11.612 11.489 1.00 59.31 915 LYS A O 1
ATOM 7171 N N . THR A 1 916 ? 16.309 9.696 10.989 1.00 54.84 916 THR A N 1
ATOM 7172 C CA . THR A 1 916 ? 15.959 8.929 12.185 1.00 54.84 916 THR A CA 1
ATOM 7173 C C . THR A 1 916 ? 16.545 9.545 13.444 1.00 54.84 916 THR A C 1
ATOM 7175 O O . THR A 1 916 ? 15.807 9.792 14.396 1.00 54.84 916 THR A O 1
ATOM 7178 N N . PHE A 1 917 ? 17.846 9.830 13.445 1.00 59.06 917 PHE A N 1
ATOM 7179 C CA . PHE A 1 917 ? 18.554 10.416 14.574 1.00 59.06 917 PHE A CA 1
ATOM 7180 C C . PHE A 1 917 ? 17.990 11.792 14.909 1.00 59.06 917 PHE A C 1
ATOM 7182 O O . PHE A 1 917 ? 17.605 12.043 16.048 1.00 59.06 917 PHE A O 1
ATOM 7189 N N . ILE A 1 918 ? 17.841 12.654 13.901 1.00 60.72 918 ILE A N 1
ATOM 7190 C CA . ILE A 1 918 ? 17.269 13.986 14.083 1.00 60.72 918 ILE A CA 1
ATOM 7191 C C . ILE A 1 918 ? 15.819 13.866 14.609 1.00 60.72 918 ILE A C 1
ATOM 7193 O O . ILE A 1 918 ? 15.421 14.597 15.520 1.00 60.72 918 ILE A O 1
ATOM 7197 N N . ARG A 1 919 ? 15.020 12.921 14.094 1.00 60.59 919 ARG A N 1
ATOM 7198 C CA . ARG A 1 919 ? 13.641 12.700 14.560 1.00 60.59 919 ARG A CA 1
ATOM 7199 C C . ARG A 1 919 ? 13.585 12.178 16.004 1.00 60.59 919 ARG A C 1
ATOM 7201 O O . ARG A 1 919 ? 12.716 12.604 16.757 1.00 60.59 919 ARG A O 1
ATOM 7208 N N . LEU A 1 920 ? 14.481 11.279 16.405 1.00 53.66 920 LEU A N 1
ATOM 7209 C CA . LEU A 1 920 ? 14.522 10.699 17.754 1.00 53.66 920 LEU A CA 1
ATOM 7210 C C . LEU A 1 920 ? 15.111 11.663 18.785 1.00 53.66 920 LEU A C 1
ATOM 7212 O O . LEU A 1 920 ? 14.451 11.993 19.769 1.00 53.66 920 LEU A O 1
ATOM 7216 N N . ALA A 1 921 ? 16.352 12.092 18.559 1.00 53.88 921 ALA A N 1
ATOM 7217 C CA . ALA A 1 921 ? 17.148 12.813 19.541 1.00 53.88 921 ALA A CA 1
ATOM 7218 C C . ALA A 1 921 ? 16.669 14.255 19.706 1.00 53.88 921 ALA A C 1
ATOM 7220 O O . ALA A 1 921 ? 16.577 14.746 20.823 1.00 53.88 921 ALA A O 1
ATOM 7221 N N . ILE A 1 922 ? 16.320 14.925 18.605 1.00 62.34 922 ILE A N 1
ATOM 7222 C CA . ILE A 1 922 ? 15.931 16.337 18.652 1.00 62.34 922 ILE A CA 1
ATOM 7223 C C . ILE A 1 922 ? 14.418 16.444 18.788 1.00 62.34 922 ILE A C 1
ATOM 7225 O O . ILE A 1 922 ? 13.921 16.992 19.770 1.00 62.34 922 ILE A O 1
ATOM 7229 N N . ARG A 1 923 ? 13.665 15.885 17.833 1.00 61.78 923 ARG A N 1
ATOM 7230 C CA . ARG A 1 923 ? 12.206 16.042 17.829 1.00 61.78 923 ARG A CA 1
ATOM 7231 C C . ARG A 1 923 ? 11.521 15.238 18.928 1.00 61.78 923 ARG A C 1
ATOM 7233 O O . ARG A 1 923 ? 10.653 15.793 19.578 1.00 61.78 923 ARG A O 1
ATOM 7240 N N . GLY A 1 924 ? 11.887 13.978 19.159 1.00 62.03 924 GLY A N 1
ATOM 7241 C CA . GLY A 1 924 ? 11.264 13.157 20.204 1.00 62.03 924 GLY A CA 1
ATOM 7242 C C . GLY A 1 924 ? 11.403 13.782 21.594 1.00 62.03 924 GLY A C 1
ATOM 7243 O O . GLY A 1 924 ? 10.415 13.909 22.317 1.00 62.03 924 GLY A O 1
ATOM 7244 N N . LEU A 1 925 ? 12.607 14.252 21.938 1.00 62.50 925 LEU A N 1
ATOM 7245 C CA . LEU A 1 925 ? 12.842 14.970 23.193 1.00 62.50 925 LEU A CA 1
ATOM 7246 C C . LEU A 1 925 ? 12.135 16.327 23.222 1.00 62.50 925 LEU A C 1
ATOM 7248 O O . LEU A 1 925 ? 11.498 16.635 24.225 1.00 62.50 925 LEU A O 1
ATOM 7252 N N . ALA A 1 926 ? 12.164 17.108 22.138 1.00 62.97 926 ALA A N 1
ATOM 7253 C CA . ALA A 1 926 ? 11.425 18.371 22.062 1.00 62.97 926 ALA A CA 1
ATOM 7254 C C . ALA A 1 926 ? 9.901 18.166 22.164 1.00 62.97 926 ALA A C 1
ATOM 7256 O O . ALA A 1 926 ? 9.210 18.951 22.808 1.00 62.97 926 ALA A O 1
ATOM 7257 N N . ASP A 1 927 ? 9.371 17.082 21.598 1.00 61.69 927 ASP A N 1
ATOM 7258 C CA . ASP A 1 927 ? 7.952 16.744 21.645 1.00 61.69 927 ASP A CA 1
ATOM 7259 C C . ASP A 1 927 ? 7.519 16.284 23.046 1.00 61.69 927 ASP A C 1
ATOM 7261 O O . ASP A 1 927 ? 6.383 16.513 23.460 1.00 61.69 927 ASP A O 1
ATOM 7265 N N . VAL A 1 928 ? 8.403 15.652 23.815 1.00 63.66 928 VAL A N 1
ATOM 7266 C CA . VAL A 1 928 ? 8.104 15.269 25.202 1.00 63.66 928 VAL A CA 1
ATOM 7267 C C . VAL A 1 928 ? 8.299 16.455 26.152 1.00 63.66 928 VAL A C 1
ATOM 7269 O O . VAL A 1 928 ? 7.393 16.788 26.917 1.00 63.66 928 VAL A O 1
ATOM 7272 N N . LEU A 1 929 ? 9.463 17.106 26.089 1.00 64.31 929 LEU A N 1
ATOM 7273 C CA . LEU A 1 929 ? 9.880 18.156 27.023 1.00 64.31 929 LEU A CA 1
ATOM 7274 C C . LEU A 1 929 ? 9.262 19.519 26.710 1.00 64.31 929 LEU A C 1
ATOM 7276 O O . LEU A 1 929 ? 8.941 20.257 27.634 1.00 64.31 929 LEU A O 1
ATOM 7280 N N . GLY A 1 930 ? 9.101 19.858 25.432 1.00 61.84 930 GLY A N 1
ATOM 7281 C CA . GLY A 1 930 ? 8.562 21.144 24.979 1.00 61.84 930 GLY A CA 1
ATOM 7282 C C . GLY A 1 930 ? 7.060 21.117 24.698 1.00 61.84 930 GLY A C 1
ATOM 7283 O O . GLY A 1 930 ? 6.381 22.124 24.876 1.00 61.84 930 GLY A O 1
ATOM 7284 N N . ASN A 1 931 ? 6.524 19.964 24.297 1.00 62.47 931 ASN A N 1
ATOM 7285 C CA . ASN A 1 931 ? 5.113 19.813 23.937 1.00 62.47 931 ASN A CA 1
ATOM 7286 C C . ASN A 1 931 ? 4.312 19.119 25.033 1.00 62.47 931 ASN A C 1
ATOM 7288 O O . ASN A 1 931 ? 3.364 19.687 25.566 1.00 62.47 931 ASN A O 1
ATOM 7292 N N . GLU A 1 932 ? 4.673 17.886 25.379 1.00 64.31 932 GLU A N 1
ATOM 7293 C CA . GLU A 1 932 ? 3.793 17.047 26.183 1.00 64.31 932 GLU A CA 1
ATOM 7294 C C . GLU A 1 932 ? 3.724 17.500 27.646 1.00 64.31 932 GLU A C 1
ATOM 7296 O O . GLU A 1 932 ? 2.633 17.573 28.205 1.00 64.31 932 GLU A O 1
ATOM 7301 N N . ILE A 1 933 ? 4.855 17.855 28.259 1.00 66.31 933 ILE A N 1
ATOM 7302 C CA . ILE A 1 933 ? 4.892 18.339 29.648 1.00 66.31 933 ILE A CA 1
ATOM 7303 C C . ILE A 1 933 ? 4.327 19.770 29.766 1.00 66.31 933 ILE A C 1
ATOM 7305 O O . ILE A 1 933 ? 3.405 19.968 30.565 1.00 66.31 933 ILE A O 1
ATOM 7309 N N . PRO A 1 934 ? 4.774 20.760 28.966 1.00 68.00 934 PRO A N 1
ATOM 7310 C CA . PRO A 1 934 ? 4.318 22.138 29.107 1.00 68.00 934 PRO A CA 1
ATOM 7311 C C . PRO A 1 934 ? 2.871 22.336 28.664 1.00 68.00 934 PRO A C 1
ATOM 7313 O O . PRO A 1 934 ? 2.148 23.046 29.349 1.00 68.00 934 PRO A O 1
ATOM 7316 N N . ALA A 1 935 ? 2.391 21.673 27.600 1.00 62.19 935 ALA A N 1
ATOM 7317 C CA . ALA A 1 935 ? 0.984 21.794 27.196 1.00 62.19 935 ALA A CA 1
ATOM 7318 C C . ALA A 1 935 ? 0.026 21.202 28.245 1.00 62.19 935 ALA A C 1
ATOM 7320 O O . ALA A 1 935 ? -1.097 21.686 28.398 1.00 62.19 935 ALA A O 1
ATOM 7321 N N . ARG A 1 936 ? 0.469 20.182 28.998 1.00 66.31 936 ARG A N 1
ATOM 7322 C CA . ARG A 1 936 ? -0.284 19.626 30.133 1.00 66.31 936 ARG A CA 1
ATOM 7323 C C . ARG A 1 936 ? -0.279 20.575 31.328 1.00 66.31 936 ARG A C 1
ATOM 7325 O O . ARG A 1 936 ? -1.336 20.797 31.911 1.00 66.31 936 ARG A O 1
ATOM 7332 N N . LEU A 1 937 ? 0.875 21.151 31.666 1.00 67.25 937 LEU A N 1
ATOM 7333 C CA . LEU A 1 937 ? 0.996 22.175 32.710 1.00 67.25 937 LEU A CA 1
ATOM 7334 C C . LEU A 1 937 ? 0.162 23.417 32.377 1.00 67.25 937 LEU A C 1
ATOM 7336 O O . LEU A 1 937 ? -0.601 23.881 33.214 1.00 67.25 937 LEU A O 1
ATOM 7340 N N . GLU A 1 938 ? 0.230 23.904 31.142 1.00 67.88 938 GLU A N 1
ATOM 7341 C CA . GLU A 1 938 ? -0.536 25.055 30.666 1.00 67.88 938 GLU A CA 1
ATOM 7342 C C . GLU A 1 938 ? -2.037 24.750 30.608 1.00 67.88 938 GLU A C 1
ATOM 7344 O O . GLU A 1 938 ? -2.833 25.548 31.089 1.00 67.88 938 GLU A O 1
ATOM 7349 N N . GLY A 1 939 ? -2.456 23.573 30.129 1.00 62.81 939 GLY A N 1
ATOM 7350 C CA . GLY A 1 939 ? -3.862 23.157 30.218 1.00 62.81 939 GLY A CA 1
ATOM 7351 C C . GLY A 1 939 ? -4.360 23.132 31.670 1.00 62.81 939 GLY A C 1
ATOM 7352 O O . GLY A 1 939 ? -5.473 23.574 31.974 1.00 62.81 939 GLY A O 1
ATOM 7353 N N . LEU A 1 940 ? -3.506 22.691 32.598 1.00 66.06 940 LEU A N 1
ATOM 7354 C CA . LEU A 1 940 ? -3.817 22.632 34.023 1.00 66.06 940 LEU A CA 1
ATOM 7355 C C . LEU A 1 940 ? -3.803 24.010 34.696 1.00 66.06 940 LEU A C 1
ATOM 7357 O O . LEU A 1 940 ? -4.605 24.216 35.599 1.00 66.06 940 LEU A O 1
ATOM 7361 N N . LEU A 1 941 ? -3.007 24.978 34.235 1.00 73.62 941 LEU A N 1
ATOM 7362 C CA . LEU A 1 941 ? -2.881 26.316 34.837 1.00 73.62 941 LEU A CA 1
ATOM 7363 C C . LEU A 1 941 ? -3.769 27.382 34.166 1.00 73.62 941 LEU A C 1
ATOM 7365 O O . LEU A 1 941 ? -4.420 28.163 34.855 1.00 73.62 941 LEU A O 1
ATOM 7369 N N . CYS A 1 942 ? -3.880 27.373 32.838 1.00 63.38 942 CYS A N 1
ATOM 7370 C CA . CYS A 1 942 ? -4.426 28.463 32.020 1.00 63.38 942 CYS A CA 1
ATOM 7371 C C . CYS A 1 942 ? -5.841 28.205 31.467 1.00 63.38 942 CYS A C 1
ATOM 7373 O O . CYS A 1 942 ? -6.246 28.826 30.488 1.00 63.38 942 CYS A O 1
ATOM 7375 N N . ASN A 1 943 ? -6.617 27.315 32.096 1.00 63.09 943 ASN A N 1
ATOM 7376 C CA . ASN A 1 943 ? -8.050 27.121 31.817 1.00 63.09 943 ASN A CA 1
ATOM 7377 C C . ASN A 1 943 ? -8.378 26.896 30.321 1.00 63.09 943 ASN A C 1
ATOM 7379 O O . ASN A 1 943 ? -9.241 27.568 29.756 1.00 63.09 943 ASN A O 1
ATOM 7383 N N . ASP A 1 944 ? -7.672 25.943 29.700 1.00 56.44 944 ASP A N 1
ATOM 7384 C CA . ASP A 1 944 ? -7.809 25.540 28.288 1.00 56.44 944 ASP A CA 1
ATOM 7385 C C . ASP A 1 944 ? -7.327 26.581 27.245 1.00 56.44 944 ASP A C 1
ATOM 7387 O O . ASP A 1 944 ? -7.659 26.493 26.061 1.00 56.44 944 ASP A O 1
ATOM 7391 N N . HIS A 1 945 ? -6.511 27.569 27.633 1.00 57.41 945 HIS A N 1
ATOM 7392 C CA . HIS A 1 945 ? -5.698 28.338 26.680 1.00 57.41 945 HIS A CA 1
ATOM 7393 C C . HIS A 1 945 ? -4.346 27.657 26.451 1.00 57.41 945 HIS A C 1
ATOM 7395 O O . HIS A 1 945 ? -3.519 27.600 27.350 1.00 57.41 945 HIS A O 1
ATOM 7401 N N . HIS A 1 946 ? -4.133 27.142 25.236 1.00 58.91 946 HIS A N 1
ATOM 7402 C CA . HIS A 1 946 ? -2.898 26.470 24.819 1.00 58.91 946 HIS A CA 1
ATOM 7403 C C . HIS A 1 946 ? -2.052 27.391 23.927 1.00 58.91 946 HIS A C 1
ATOM 7405 O O . HIS A 1 946 ? -2.030 27.230 22.701 1.00 58.91 946 HIS A O 1
ATOM 7411 N N . SER A 1 947 ? -1.383 28.385 24.511 1.00 58.31 947 SER A N 1
ATOM 7412 C CA . SER A 1 947 ? -0.475 29.272 23.772 1.00 58.31 947 SER A CA 1
ATOM 7413 C C . SER A 1 947 ? 0.834 28.569 23.394 1.00 58.31 947 SER A C 1
ATOM 7415 O O . SER A 1 947 ? 1.355 28.808 22.301 1.00 58.31 947 SER A O 1
ATOM 7417 N N . ILE A 1 948 ? 1.302 27.625 24.223 1.00 57.22 948 ILE A N 1
ATOM 7418 C CA . ILE A 1 948 ? 2.558 26.893 24.006 1.00 57.22 948 ILE A CA 1
ATOM 7419 C C . ILE A 1 948 ? 2.454 25.976 22.788 1.00 57.22 948 ILE A C 1
ATOM 7421 O O . ILE A 1 948 ? 3.400 25.899 22.007 1.00 57.22 948 ILE A O 1
ATOM 7425 N N . SER A 1 949 ? 1.279 25.377 22.550 1.00 55.41 949 SER A N 1
ATOM 7426 C CA . SER A 1 949 ? 1.041 24.535 21.368 1.00 55.41 949 SER A CA 1
ATOM 7427 C C . SER A 1 949 ? 1.441 25.257 20.074 1.00 55.41 949 SER A C 1
ATOM 7429 O O . SER A 1 949 ? 2.174 24.711 19.254 1.00 55.41 949 SER A O 1
ATOM 7431 N N . ARG A 1 950 ? 1.073 26.538 19.926 1.00 56.97 950 ARG A N 1
ATOM 7432 C CA . ARG A 1 950 ? 1.382 27.347 18.740 1.00 56.97 950 ARG A CA 1
ATOM 7433 C C . ARG A 1 950 ? 2.885 27.541 18.541 1.00 56.97 950 ARG A C 1
ATOM 7435 O O . ARG A 1 950 ? 3.359 27.440 17.410 1.00 56.97 950 ARG A O 1
ATOM 7442 N N . THR A 1 951 ? 3.626 27.810 19.613 1.00 57.78 951 THR A N 1
ATOM 7443 C CA . THR A 1 951 ? 5.082 28.010 19.565 1.00 57.78 951 THR A CA 1
ATOM 7444 C C . THR A 1 951 ? 5.785 26.720 19.166 1.00 57.78 951 THR A C 1
ATOM 7446 O O . THR A 1 951 ? 6.631 26.726 18.272 1.00 57.78 951 THR A O 1
ATOM 7449 N N . THR A 1 952 ? 5.378 25.586 19.732 1.00 56.97 952 THR A N 1
ATOM 7450 C CA . THR A 1 952 ? 6.008 24.304 19.421 1.00 56.97 952 THR A CA 1
ATOM 7451 C C . THR A 1 952 ? 5.599 23.749 18.058 1.00 56.97 952 THR A C 1
ATOM 7453 O O . THR A 1 952 ? 6.399 23.080 17.404 1.00 56.97 952 THR A O 1
ATOM 7456 N N . TYR A 1 953 ? 4.405 24.075 17.554 1.00 59.12 953 TYR A N 1
ATOM 7457 C CA . TYR A 1 953 ? 4.062 23.840 16.148 1.00 59.12 953 TYR A CA 1
ATOM 7458 C C . TYR A 1 953 ? 4.859 24.743 15.209 1.00 59.12 953 TYR A C 1
ATOM 7460 O O . TYR A 1 953 ? 5.234 24.299 14.129 1.00 59.12 953 TYR A O 1
ATOM 7468 N N . GLY A 1 954 ? 5.190 25.968 15.627 1.00 62.09 954 GLY A N 1
ATOM 7469 C CA . GLY A 1 954 ? 6.167 26.814 14.943 1.00 62.09 954 GLY A CA 1
ATOM 7470 C C . GLY A 1 954 ? 7.537 26.141 14.849 1.00 62.09 954 GLY A C 1
ATOM 7471 O O . GLY A 1 954 ? 8.107 26.080 13.762 1.00 62.09 954 GLY A O 1
ATOM 7472 N N . VAL A 1 955 ? 8.016 25.547 15.949 1.00 61.88 955 VAL A N 1
ATOM 7473 C CA . VAL A 1 955 ? 9.263 24.760 15.983 1.00 61.88 955 VAL A CA 1
ATOM 7474 C C . VAL A 1 955 ? 9.157 23.514 15.109 1.00 61.88 955 VAL A C 1
ATOM 7476 O O . VAL A 1 955 ? 10.062 23.252 14.328 1.00 61.88 955 VAL A O 1
ATOM 7479 N N . THR A 1 956 ? 8.041 22.784 15.167 1.00 58.34 956 THR A N 1
ATOM 7480 C CA . THR A 1 956 ? 7.806 21.595 14.332 1.00 58.34 956 THR A CA 1
ATOM 7481 C C . THR A 1 956 ? 7.777 21.968 12.854 1.00 58.34 956 THR A C 1
ATOM 7483 O O . THR A 1 956 ? 8.391 21.297 12.041 1.00 58.34 956 THR A O 1
ATOM 7486 N N . ASN A 1 957 ? 7.117 23.063 12.482 1.00 60.47 957 ASN A N 1
ATOM 7487 C CA . ASN A 1 957 ? 7.048 23.529 11.099 1.00 60.47 957 ASN A CA 1
ATOM 7488 C C . ASN A 1 957 ? 8.407 24.063 10.613 1.00 60.47 957 ASN A C 1
ATOM 7490 O O . ASN A 1 957 ? 8.807 23.799 9.484 1.00 60.47 957 ASN A O 1
ATOM 7494 N N . CYS A 1 958 ? 9.149 24.769 11.473 1.00 63.91 958 CYS A N 1
ATOM 7495 C CA . CYS A 1 958 ? 10.530 25.171 11.205 1.00 63.91 958 CYS A CA 1
ATOM 7496 C C . CYS A 1 958 ? 11.424 23.941 11.012 1.00 63.91 958 CYS A C 1
ATOM 7498 O O . CYS A 1 958 ? 12.210 23.888 10.075 1.00 63.91 958 CYS A O 1
ATOM 7500 N N . TYR A 1 959 ? 11.238 22.917 11.840 1.00 66.25 959 TYR A N 1
ATOM 7501 C CA . TYR A 1 959 ? 11.920 21.639 11.733 1.00 66.25 959 TYR A CA 1
ATOM 7502 C C . TYR A 1 959 ? 11.583 20.907 10.433 1.00 66.25 959 TYR A C 1
ATOM 7504 O O . TYR A 1 959 ? 12.498 20.461 9.757 1.00 66.25 959 TYR A O 1
ATOM 7512 N N . GLU A 1 960 ? 10.306 20.795 10.054 1.00 60.94 960 GLU A N 1
ATOM 7513 C CA . GLU A 1 960 ? 9.902 20.162 8.789 1.00 60.94 960 GLU A CA 1
ATOM 7514 C C . GLU A 1 960 ? 10.486 20.912 7.594 1.00 60.94 960 GLU A C 1
ATOM 7516 O O . GLU A 1 960 ? 11.029 20.281 6.691 1.00 60.94 960 GLU A O 1
ATOM 7521 N N . LYS A 1 961 ? 10.440 22.251 7.616 1.00 62.28 961 LYS A N 1
ATOM 7522 C CA . LYS A 1 961 ? 11.092 23.078 6.598 1.00 62.28 961 LYS A CA 1
ATOM 7523 C C . LYS A 1 961 ? 12.589 22.803 6.557 1.00 62.28 961 LYS A C 1
ATOM 7525 O O . LYS A 1 961 ? 13.098 22.495 5.495 1.00 62.28 961 LYS A O 1
ATOM 7530 N N . SER A 1 962 ? 13.280 22.832 7.693 1.00 59.62 962 SER A N 1
ATOM 7531 C CA . SER A 1 962 ? 14.719 22.565 7.772 1.00 59.62 962 SER A CA 1
ATOM 7532 C C . SER A 1 962 ? 15.086 21.134 7.382 1.00 59.62 962 SER A C 1
ATOM 7534 O O . SER A 1 962 ? 16.125 20.934 6.771 1.00 59.62 962 SER A O 1
ATOM 7536 N N . ALA A 1 963 ? 14.254 20.139 7.692 1.00 57.69 963 ALA A N 1
ATOM 7537 C CA . ALA A 1 963 ? 14.463 18.743 7.322 1.00 57.69 963 ALA A CA 1
ATOM 7538 C C . ALA A 1 963 ? 14.237 18.513 5.823 1.00 57.69 963 ALA A C 1
ATOM 7540 O O . ALA A 1 963 ? 14.988 17.759 5.210 1.00 57.69 963 ALA A O 1
ATOM 7541 N N . GLU A 1 964 ? 13.245 19.173 5.221 1.00 58.38 964 GLU A N 1
ATOM 7542 C CA . GLU A 1 964 ? 13.027 19.140 3.773 1.00 58.38 964 GLU A CA 1
ATOM 7543 C C . GLU A 1 964 ? 14.122 19.921 3.038 1.00 58.38 964 GLU A C 1
ATOM 7545 O O . GLU A 1 964 ? 14.678 19.416 2.068 1.00 58.38 964 GLU A O 1
ATOM 7550 N N . THR A 1 965 ? 14.530 21.084 3.550 1.00 60.59 965 THR A N 1
ATOM 7551 C CA . THR A 1 965 ? 15.690 21.823 3.037 1.00 60.59 965 THR A CA 1
ATOM 7552 C C . THR A 1 965 ? 16.962 20.998 3.181 1.00 60.59 965 THR A C 1
ATOM 7554 O O . THR A 1 965 ? 17.735 20.947 2.240 1.00 60.59 965 THR A O 1
ATOM 7557 N N . MET A 1 966 ? 17.175 20.294 4.298 1.00 56.22 966 MET A N 1
ATOM 7558 C CA . MET A 1 966 ? 18.301 19.368 4.464 1.00 56.22 966 MET A CA 1
ATOM 7559 C C . MET A 1 966 ? 18.191 18.155 3.546 1.00 56.22 966 MET A C 1
ATOM 7561 O O . MET A 1 966 ? 19.213 17.677 3.085 1.00 56.22 966 MET A O 1
ATOM 7565 N N . ARG A 1 967 ? 16.987 17.658 3.246 1.00 57.28 967 ARG A N 1
ATOM 7566 C CA . ARG A 1 967 ? 16.782 16.583 2.265 1.00 57.28 967 ARG A CA 1
ATOM 7567 C C . ARG A 1 967 ? 17.178 17.048 0.867 1.00 57.28 967 ARG A C 1
ATOM 7569 O O . ARG A 1 967 ? 17.861 16.310 0.169 1.00 57.28 967 ARG A O 1
ATOM 7576 N N . GLN A 1 968 ? 16.748 18.246 0.484 1.00 59.66 968 GLN A N 1
ATOM 7577 C CA . GLN A 1 968 ? 17.071 18.859 -0.802 1.00 59.66 968 GLN A CA 1
ATOM 7578 C C . GLN A 1 968 ? 18.554 19.224 -0.881 1.00 59.66 968 GLN A C 1
ATOM 7580 O O . GLN A 1 968 ? 19.201 18.951 -1.882 1.00 59.66 968 GLN A O 1
ATOM 7585 N N . LEU A 1 969 ? 19.114 19.760 0.205 1.00 56.56 969 LEU A N 1
ATOM 7586 C CA . LEU A 1 969 ? 20.538 20.034 0.335 1.00 56.56 969 LEU A CA 1
ATOM 7587 C C . LEU A 1 969 ? 21.335 18.744 0.259 1.00 56.56 969 LEU A C 1
ATOM 7589 O O . LEU A 1 969 ? 22.284 18.698 -0.502 1.00 56.56 969 LEU A O 1
ATOM 7593 N N . ALA A 1 970 ? 20.941 17.689 0.971 1.00 51.91 970 ALA A N 1
ATOM 7594 C CA . ALA A 1 970 ? 21.589 16.388 0.909 1.00 51.91 970 ALA A CA 1
ATOM 7595 C C . ALA A 1 970 ? 21.506 15.804 -0.501 1.00 51.91 970 ALA A C 1
ATOM 7597 O O . ALA A 1 970 ? 22.531 15.353 -0.993 1.00 51.91 970 ALA A O 1
ATOM 7598 N N . SER A 1 971 ? 20.364 15.869 -1.200 1.00 51.50 971 SER A N 1
ATOM 7599 C CA . SER A 1 971 ? 20.279 15.388 -2.589 1.00 51.50 971 SER A CA 1
ATOM 7600 C C . SER A 1 971 ? 21.178 16.177 -3.549 1.00 51.50 971 SER A C 1
ATOM 7602 O O . SER A 1 971 ? 21.751 15.574 -4.460 1.00 51.50 971 SER A O 1
ATOM 7604 N N . THR A 1 972 ? 21.385 17.477 -3.298 1.00 52.53 972 THR A N 1
ATOM 7605 C CA . THR A 1 972 ? 22.352 18.306 -4.038 1.00 52.53 972 THR A CA 1
ATOM 7606 C C . THR A 1 972 ? 23.817 18.109 -3.614 1.00 52.53 972 THR A C 1
ATOM 7608 O O . THR A 1 972 ? 24.680 18.051 -4.480 1.00 52.53 972 THR A O 1
ATOM 7611 N N . LEU A 1 973 ? 24.117 17.968 -2.317 1.00 44.66 973 LEU A N 1
ATOM 7612 C CA . LEU A 1 973 ? 25.469 17.885 -1.733 1.00 44.66 973 LEU A CA 1
ATOM 7613 C C . LEU A 1 973 ? 26.083 16.496 -1.879 1.00 44.66 973 LEU A C 1
ATOM 7615 O O . LEU A 1 973 ? 27.272 16.376 -2.131 1.00 44.66 973 LEU A O 1
ATOM 7619 N N . THR A 1 974 ? 25.278 15.443 -1.742 1.00 46.69 974 THR A N 1
ATOM 7620 C CA . THR A 1 974 ? 25.739 14.057 -1.939 1.00 46.69 974 THR A CA 1
ATOM 7621 C C . THR A 1 974 ? 25.869 13.696 -3.417 1.00 46.69 974 THR A C 1
ATOM 7623 O O . THR A 1 974 ? 26.143 12.547 -3.751 1.00 46.69 974 THR A O 1
ATOM 7626 N N . GLY A 1 975 ? 25.598 14.649 -4.319 1.00 44.34 975 GLY A N 1
ATOM 7627 C CA . GLY A 1 975 ? 25.541 14.391 -5.746 1.00 44.34 975 GLY A CA 1
ATOM 7628 C C . GLY A 1 975 ? 24.522 13.311 -6.098 1.00 44.34 975 GLY A C 1
ATOM 7629 O O . GLY A 1 975 ? 24.637 12.738 -7.162 1.00 44.34 975 GLY A O 1
ATOM 7630 N N . VAL A 1 976 ? 23.530 12.988 -5.259 1.00 46.50 976 VAL A N 1
ATOM 7631 C CA . VAL A 1 976 ? 22.580 11.895 -5.534 1.00 46.50 976 VAL A CA 1
ATOM 7632 C C . VAL A 1 976 ? 21.711 12.201 -6.745 1.00 46.50 976 VAL A C 1
ATOM 7634 O O . VAL A 1 976 ? 21.445 11.296 -7.527 1.00 46.50 976 VAL A O 1
ATOM 7637 N N . ASP A 1 977 ? 21.328 13.458 -6.969 1.00 42.75 977 ASP A N 1
ATOM 7638 C CA . ASP A 1 977 ? 20.656 13.845 -8.216 1.00 42.75 977 ASP A CA 1
ATOM 7639 C C . ASP A 1 977 ? 21.631 13.843 -9.408 1.00 42.75 977 ASP A C 1
ATOM 7641 O O . ASP A 1 977 ? 21.244 13.485 -10.522 1.00 42.75 977 ASP A O 1
ATOM 7645 N N . ALA A 1 978 ? 22.916 14.135 -9.171 1.00 43.81 978 ALA A N 1
ATOM 7646 C CA . ALA A 1 978 ? 23.994 13.981 -10.150 1.00 43.81 978 ALA A CA 1
ATOM 7647 C C . ALA A 1 978 ? 24.296 12.499 -10.460 1.00 43.81 978 ALA A C 1
ATOM 7649 O O . ALA A 1 978 ? 24.547 12.168 -11.603 1.00 43.81 978 ALA A O 1
ATOM 7650 N N . LEU A 1 979 ? 24.183 11.586 -9.492 1.00 40.19 979 LEU A N 1
ATOM 7651 C CA . LEU A 1 979 ? 24.363 10.136 -9.598 1.00 40.19 979 LEU A CA 1
ATOM 7652 C C . LEU A 1 979 ? 23.128 9.473 -10.198 1.00 40.19 979 LEU A C 1
ATOM 7654 O O . LEU A 1 979 ? 23.250 8.532 -10.971 1.00 40.19 979 LEU A O 1
ATOM 7658 N N . ARG A 1 980 ? 21.928 9.969 -9.881 1.00 41.97 980 ARG A N 1
ATOM 7659 C CA . ARG A 1 980 ? 20.666 9.540 -10.491 1.00 41.97 980 ARG A CA 1
ATOM 7660 C C . ARG A 1 980 ? 20.620 9.982 -11.948 1.00 41.97 980 ARG A C 1
ATOM 7662 O O . ARG A 1 980 ? 20.245 9.173 -12.788 1.00 41.97 980 ARG A O 1
ATOM 7669 N N . SER A 1 981 ? 21.079 11.202 -12.247 1.00 40.81 981 SER A N 1
ATOM 7670 C CA . SER A 1 981 ? 21.258 11.677 -13.623 1.00 40.81 981 SER A CA 1
ATOM 7671 C C . SER A 1 981 ? 22.455 11.028 -14.334 1.00 40.81 981 SER A C 1
ATOM 7673 O O . SER A 1 981 ? 22.341 10.749 -15.524 1.00 40.81 981 SER A O 1
ATOM 7675 N N . ALA A 1 982 ? 23.546 10.688 -13.636 1.00 40.00 982 ALA A N 1
ATOM 7676 C CA . ALA A 1 982 ? 24.720 9.999 -14.188 1.00 40.00 982 ALA A CA 1
ATOM 7677 C C . ALA A 1 982 ? 24.470 8.508 -14.448 1.00 40.00 982 ALA A C 1
ATOM 7679 O O . ALA A 1 982 ? 24.870 7.995 -15.484 1.00 40.00 982 ALA A O 1
ATOM 7680 N N . ALA A 1 983 ? 23.728 7.816 -13.580 1.00 38.62 983 ALA A N 1
ATOM 7681 C CA . ALA A 1 983 ? 23.259 6.444 -13.806 1.00 38.62 983 ALA A CA 1
ATOM 7682 C C . ALA A 1 983 ? 22.258 6.351 -14.976 1.00 38.62 983 ALA A C 1
ATOM 7684 O O . ALA A 1 983 ? 22.037 5.271 -15.542 1.00 38.62 983 ALA A O 1
ATOM 7685 N N . THR A 1 984 ? 21.663 7.487 -15.353 1.00 36.84 984 THR A N 1
ATOM 7686 C CA . THR A 1 984 ? 20.869 7.655 -16.575 1.00 36.84 984 THR A CA 1
ATOM 7687 C C . THR A 1 984 ? 21.643 8.297 -17.733 1.00 36.84 984 THR A C 1
ATOM 7689 O O . THR A 1 984 ? 21.122 8.317 -18.842 1.00 36.84 984 THR A O 1
ATOM 7692 N N . SER A 1 985 ? 22.870 8.781 -17.517 1.00 34.78 985 SER A N 1
ATOM 7693 C CA . SER A 1 985 ? 23.689 9.476 -18.516 1.00 34.78 985 SER A CA 1
ATOM 7694 C C . SER A 1 985 ? 24.675 8.511 -19.191 1.00 34.78 985 SER A C 1
ATOM 7696 O O . SER A 1 985 ? 25.271 7.676 -18.509 1.00 34.78 985 SER A O 1
ATOM 7698 N N . PRO A 1 986 ? 24.932 8.636 -20.505 1.00 37.81 986 PRO A N 1
ATOM 7699 C CA . PRO A 1 986 ? 25.960 7.862 -21.214 1.00 37.81 986 PRO A CA 1
ATOM 7700 C C . PRO A 1 986 ? 27.412 8.127 -20.749 1.00 37.81 986 PRO A C 1
ATOM 7702 O O . PRO A 1 986 ? 28.332 7.436 -21.174 1.00 37.81 986 PRO A O 1
ATOM 7705 N N . ALA A 1 987 ? 27.654 9.123 -19.889 1.00 41.00 987 ALA A N 1
ATOM 7706 C CA . ALA A 1 987 ? 28.982 9.706 -19.656 1.00 41.00 987 ALA A CA 1
ATOM 7707 C C . ALA A 1 987 ? 29.985 8.863 -18.829 1.00 41.00 987 ALA A C 1
ATOM 7709 O O . ALA A 1 987 ? 31.156 9.237 -18.736 1.00 41.00 987 ALA A O 1
ATOM 7710 N N . LEU A 1 988 ? 29.590 7.721 -18.248 1.00 36.97 988 LEU A N 1
ATOM 7711 C CA . LEU A 1 988 ? 30.546 6.839 -17.550 1.00 36.97 988 LEU A CA 1
ATOM 7712 C C . LEU A 1 988 ? 31.498 6.112 -18.525 1.00 36.97 988 LEU A C 1
ATOM 7714 O O . LEU A 1 988 ? 32.606 5.726 -18.150 1.00 36.97 988 LEU A O 1
ATOM 7718 N N . GLU A 1 989 ? 31.087 5.968 -19.790 1.00 37.41 989 GLU A N 1
ATOM 7719 C CA . GLU A 1 989 ? 31.854 5.310 -20.855 1.00 37.41 989 GLU A CA 1
ATOM 7720 C C . GLU A 1 989 ? 33.096 6.130 -21.259 1.00 37.41 989 GLU A C 1
ATOM 7722 O O . GLU A 1 989 ? 34.136 5.568 -21.599 1.00 37.41 989 GLU A O 1
ATOM 7727 N N . THR A 1 990 ? 33.036 7.461 -21.125 1.00 39.94 990 THR A N 1
ATOM 7728 C CA . THR A 1 990 ? 34.149 8.383 -21.413 1.00 39.94 990 THR A CA 1
ATOM 7729 C C . THR A 1 990 ? 35.263 8.335 -20.366 1.00 39.94 990 THR A C 1
ATOM 7731 O O . THR A 1 990 ? 36.437 8.327 -20.734 1.00 39.94 990 THR A O 1
ATOM 7734 N N . VAL A 1 991 ? 34.915 8.214 -19.079 1.00 36.69 991 VAL A N 1
ATOM 7735 C CA . VAL A 1 991 ? 35.893 8.128 -17.974 1.00 36.69 991 VAL A CA 1
ATOM 7736 C C . VAL A 1 991 ? 36.658 6.801 -18.035 1.00 36.69 991 VAL A C 1
ATOM 7738 O O . VAL A 1 991 ? 37.885 6.766 -17.920 1.00 36.69 991 VAL A O 1
ATOM 7741 N N . PHE A 1 992 ? 35.955 5.701 -18.324 1.00 37.72 992 PHE A N 1
ATOM 7742 C CA . PHE A 1 992 ? 36.601 4.405 -18.509 1.00 37.72 992 PHE A CA 1
ATOM 7743 C C . PHE A 1 992 ? 37.375 4.306 -19.825 1.00 37.72 992 PHE A C 1
ATOM 7745 O O . PHE A 1 992 ? 38.434 3.696 -19.809 1.00 37.72 992 PHE A O 1
ATOM 7752 N N . CYS A 1 993 ? 36.949 4.934 -20.929 1.00 41.00 993 CYS A N 1
ATOM 7753 C CA . CYS A 1 993 ? 37.742 4.964 -22.169 1.00 41.00 993 CYS A CA 1
ATOM 7754 C C . CYS A 1 993 ? 39.107 5.653 -21.988 1.00 41.00 993 CYS A C 1
ATOM 7756 O O . CYS A 1 993 ? 40.095 5.179 -22.550 1.00 41.00 993 CYS A O 1
ATOM 7758 N N . GLN A 1 994 ? 39.196 6.711 -21.173 1.00 38.56 994 GLN A N 1
ATOM 7759 C CA . GLN A 1 994 ? 40.473 7.361 -20.839 1.00 38.56 994 GLN A CA 1
ATOM 7760 C C . GLN A 1 994 ? 41.377 6.455 -19.988 1.00 38.56 994 GLN A C 1
ATOM 7762 O O . GLN A 1 994 ? 42.557 6.287 -20.306 1.00 38.56 994 GLN A O 1
ATOM 7767 N N . SER A 1 995 ? 40.815 5.787 -18.975 1.00 34.22 995 SER A N 1
ATOM 7768 C CA . SER A 1 995 ? 41.523 4.765 -18.189 1.00 34.22 995 SER A CA 1
ATOM 7769 C C . SER A 1 995 ? 41.951 3.567 -19.053 1.00 34.22 995 SER A C 1
ATOM 7771 O O . SER A 1 995 ? 43.075 3.069 -18.945 1.00 34.22 995 SER A O 1
ATOM 7773 N N . GLN A 1 996 ? 41.101 3.140 -19.991 1.00 40.31 996 GLN A N 1
ATOM 7774 C CA . GLN A 1 996 ? 41.371 2.038 -20.910 1.00 40.31 996 GLN A CA 1
ATOM 7775 C C . GLN A 1 996 ? 42.457 2.414 -21.920 1.00 40.31 996 GLN A C 1
ATOM 7777 O O . GLN A 1 996 ? 43.308 1.577 -22.190 1.00 40.31 996 GLN A O 1
ATOM 7782 N N . GLN A 1 997 ? 42.503 3.656 -22.416 1.00 42.06 997 GLN A N 1
ATOM 7783 C CA . GLN A 1 997 ? 43.595 4.159 -23.261 1.00 42.06 997 GLN A CA 1
ATOM 7784 C C . GLN A 1 997 ? 44.924 4.251 -22.499 1.00 42.06 997 GLN A C 1
ATOM 7786 O O . GLN A 1 997 ? 45.959 3.894 -23.060 1.00 42.06 997 GLN A O 1
ATOM 7791 N N . GLN A 1 998 ? 44.912 4.636 -21.218 1.00 39.78 998 GLN A N 1
ATOM 7792 C CA . GLN A 1 998 ? 46.110 4.637 -20.365 1.00 39.78 998 GLN A CA 1
ATOM 7793 C C . GLN A 1 998 ? 46.578 3.222 -19.979 1.00 39.78 998 GLN A C 1
ATOM 7795 O O . GLN A 1 998 ? 47.774 2.975 -19.817 1.00 39.78 998 GLN A O 1
ATOM 7800 N N . THR A 1 999 ? 45.652 2.270 -19.854 1.00 39.25 999 THR A N 1
ATOM 7801 C CA . THR A 1 999 ? 45.969 0.871 -19.524 1.00 39.25 999 THR A CA 1
ATOM 7802 C C . THR A 1 999 ? 46.389 0.087 -20.769 1.00 39.25 999 THR A C 1
ATOM 7804 O O . THR A 1 999 ? 47.329 -0.701 -20.707 1.00 39.25 999 THR A O 1
ATOM 7807 N N . LEU A 1 1000 ? 45.767 0.347 -21.926 1.00 40.22 1000 LEU A N 1
ATOM 7808 C CA . LEU A 1 1000 ? 46.174 -0.189 -23.230 1.00 40.22 1000 LEU A CA 1
ATOM 7809 C C . LEU A 1 1000 ? 47.513 0.390 -23.686 1.00 40.22 1000 LEU A C 1
ATOM 7811 O O . LEU A 1 1000 ? 48.311 -0.362 -24.238 1.00 40.22 1000 LEU A O 1
ATOM 7815 N N . SER A 1 1001 ? 47.813 1.667 -23.420 1.00 41.44 1001 SER A N 1
ATOM 7816 C CA . SER A 1 1001 ? 49.137 2.229 -23.721 1.00 41.44 1001 SER A CA 1
ATOM 7817 C C . SER A 1 1001 ? 50.230 1.556 -22.883 1.00 41.44 1001 SER A C 1
ATOM 7819 O O . SER A 1 1001 ? 51.238 1.131 -23.449 1.00 41.44 1001 SER A O 1
ATOM 7821 N N . LYS A 1 1002 ? 49.981 1.307 -21.587 1.00 40.94 1002 LYS A N 1
ATOM 7822 C CA . LYS A 1 1002 ? 50.873 0.523 -20.711 1.00 40.94 1002 LYS A CA 1
ATOM 7823 C C . LYS A 1 1002 ? 50.989 -0.949 -21.135 1.00 40.94 1002 LYS A C 1
ATOM 7825 O O . LYS A 1 1002 ? 52.088 -1.486 -21.199 1.00 40.94 1002 LYS A O 1
ATOM 7830 N N . LEU A 1 1003 ? 49.893 -1.622 -21.487 1.00 38.03 1003 LEU A N 1
ATOM 7831 C CA . LEU A 1 1003 ? 49.936 -3.014 -21.972 1.00 38.03 1003 LEU A CA 1
ATOM 7832 C C . LEU A 1 1003 ? 50.612 -3.133 -23.348 1.00 38.03 1003 LEU A C 1
ATOM 7834 O O . LEU A 1 1003 ? 51.270 -4.137 -23.628 1.00 38.03 1003 LEU A O 1
ATOM 7838 N N . SER A 1 1004 ? 50.511 -2.098 -24.187 1.00 44.81 1004 SER A N 1
ATOM 7839 C CA . SER A 1 1004 ? 51.243 -2.018 -25.453 1.00 44.81 1004 SER A CA 1
ATOM 7840 C C . SER A 1 1004 ? 52.749 -1.837 -25.226 1.00 44.81 1004 SER A C 1
ATOM 7842 O O . SER A 1 1004 ? 53.538 -2.487 -25.913 1.00 44.81 1004 SER A O 1
ATOM 7844 N N . SER A 1 1005 ? 53.155 -1.069 -24.203 1.00 42.38 1005 SER A N 1
ATOM 7845 C CA . SER A 1 1005 ? 54.566 -0.918 -23.823 1.00 42.38 1005 SER A CA 1
ATOM 7846 C C . SER A 1 1005 ? 55.160 -2.175 -23.173 1.00 42.38 1005 SER A C 1
ATOM 7848 O O . SER A 1 1005 ? 56.368 -2.368 -23.239 1.00 42.38 1005 SER A O 1
ATOM 7850 N N . TYR A 1 1006 ? 54.329 -3.068 -22.617 1.00 41.12 1006 TYR A N 1
ATOM 7851 C CA . TYR A 1 1006 ? 54.745 -4.393 -22.120 1.00 41.12 1006 TYR A CA 1
ATOM 7852 C C . TYR A 1 1006 ? 54.736 -5.499 -23.196 1.00 41.12 1006 TYR A C 1
ATOM 7854 O O . TYR A 1 1006 ? 54.963 -6.667 -22.888 1.00 41.12 1006 TYR A O 1
ATOM 7862 N N . GLY A 1 1007 ? 54.499 -5.159 -24.469 1.00 36.75 1007 GLY A N 1
ATOM 7863 C CA . GLY A 1 1007 ? 54.700 -6.074 -25.598 1.00 36.75 1007 GLY A CA 1
ATOM 7864 C C . GLY A 1 1007 ? 53.547 -7.037 -25.909 1.00 36.75 1007 GLY A C 1
ATOM 7865 O O . GLY A 1 1007 ? 53.703 -7.890 -26.783 1.00 36.75 1007 GLY A O 1
ATOM 7866 N N . PHE A 1 1008 ? 52.375 -6.889 -25.280 1.00 37.34 1008 PHE A N 1
ATOM 7867 C CA . PHE A 1 1008 ? 51.253 -7.832 -25.434 1.00 37.34 1008 PHE A CA 1
ATOM 7868 C C . PHE A 1 1008 ? 50.563 -7.804 -26.819 1.00 37.34 1008 PHE A C 1
ATOM 7870 O O . PHE A 1 1008 ? 49.868 -8.753 -27.172 1.00 37.34 1008 PHE A O 1
ATOM 7877 N N . PHE A 1 1009 ? 50.770 -6.759 -27.637 1.00 43.22 1009 PHE A N 1
ATOM 7878 C CA . PHE A 1 1009 ? 50.072 -6.561 -28.926 1.00 43.22 1009 PHE A CA 1
ATOM 7879 C C . PHE A 1 1009 ? 50.992 -6.383 -30.147 1.00 43.22 1009 PHE A C 1
ATOM 7881 O O . PHE A 1 1009 ? 50.588 -5.817 -31.166 1.00 43.22 1009 PHE A O 1
ATOM 7888 N N . ARG A 1 1010 ? 52.233 -6.886 -30.090 1.00 36.66 1010 ARG A N 1
ATOM 7889 C CA . ARG A 1 1010 ? 53.257 -6.644 -31.129 1.00 36.66 1010 ARG A CA 1
ATOM 7890 C C . ARG A 1 1010 ? 52.853 -7.095 -32.548 1.00 36.66 1010 ARG A C 1
ATOM 7892 O O . ARG A 1 1010 ? 53.336 -6.517 -33.515 1.00 36.66 1010 ARG A O 1
ATOM 7899 N N . ASN A 1 1011 ? 51.918 -8.039 -32.684 1.00 40.81 1011 ASN A N 1
ATOM 7900 C CA . ASN A 1 1011 ? 51.456 -8.536 -33.988 1.00 40.81 1011 ASN A CA 1
ATOM 7901 C C . ASN A 1 1011 ? 50.289 -7.740 -34.609 1.00 40.81 1011 ASN A C 1
ATOM 7903 O O . ASN A 1 1011 ? 50.036 -7.886 -35.801 1.00 40.81 1011 ASN A O 1
ATOM 7907 N N . TYR A 1 1012 ? 49.604 -6.866 -33.859 1.00 37.31 1012 TYR A N 1
ATOM 7908 C CA . TYR A 1 1012 ? 48.454 -6.106 -34.386 1.00 37.31 1012 TYR A CA 1
ATOM 7909 C C . TYR A 1 1012 ? 48.874 -4.826 -35.134 1.00 37.31 1012 TYR A C 1
ATOM 7911 O O . TYR A 1 1012 ? 48.190 -4.370 -36.049 1.00 37.31 1012 TYR A O 1
ATOM 7919 N N . HIS A 1 1013 ? 50.044 -4.268 -34.804 1.00 41.03 1013 HIS A N 1
ATOM 7920 C CA . HIS A 1 1013 ? 50.553 -3.042 -35.430 1.00 41.03 1013 HIS A CA 1
ATOM 7921 C C . HIS A 1 1013 ? 50.959 -3.210 -36.903 1.00 41.03 1013 HIS A C 1
ATOM 7923 O O . HIS A 1 1013 ? 50.940 -2.231 -37.650 1.00 41.03 1013 HIS A O 1
ATOM 7929 N N . ILE A 1 1014 ? 51.272 -4.435 -37.340 1.00 42.47 1014 ILE A N 1
ATOM 7930 C CA . ILE A 1 1014 ? 51.664 -4.721 -38.729 1.00 42.47 1014 ILE A CA 1
ATOM 7931 C C . ILE A 1 1014 ? 50.459 -4.571 -39.676 1.00 42.47 1014 ILE A C 1
ATOM 7933 O O . ILE A 1 1014 ? 50.607 -4.031 -40.768 1.00 42.47 1014 ILE A O 1
ATOM 7937 N N . TYR A 1 1015 ? 49.247 -4.914 -39.224 1.00 38.22 1015 TYR A N 1
ATOM 7938 C CA . TYR A 1 1015 ? 48.029 -4.782 -40.034 1.00 38.22 1015 TYR A CA 1
ATOM 7939 C C . TYR A 1 1015 ? 47.563 -3.322 -40.195 1.00 38.22 1015 TYR A C 1
ATOM 7941 O O . TYR A 1 1015 ? 47.169 -2.912 -41.287 1.00 38.22 1015 TYR A O 1
ATOM 7949 N N . CYS A 1 1016 ? 47.676 -2.490 -39.152 1.00 37.34 1016 CYS A N 1
ATOM 7950 C CA . CYS A 1 1016 ? 47.281 -1.074 -39.230 1.00 37.34 1016 CYS A CA 1
ATOM 7951 C C . CYS A 1 1016 ? 48.260 -0.206 -40.043 1.00 37.34 1016 CYS A C 1
ATOM 7953 O O . CYS A 1 1016 ? 47.851 0.791 -40.639 1.00 37.34 1016 CYS A O 1
ATOM 7955 N N . ALA A 1 1017 ? 49.544 -0.576 -40.098 1.00 40.34 1017 ALA A N 1
ATOM 7956 C CA . ALA A 1 1017 ? 50.536 0.132 -40.910 1.00 40.34 1017 ALA A CA 1
ATOM 7957 C C . ALA A 1 1017 ? 50.322 -0.081 -42.421 1.00 40.34 1017 ALA A C 1
ATOM 7959 O O . ALA A 1 1017 ? 50.623 0.810 -43.215 1.00 40.34 1017 ALA A O 1
ATOM 7960 N N . GLN A 1 1018 ? 49.756 -1.225 -42.812 1.00 38.56 1018 GLN A N 1
ATOM 7961 C CA . GLN A 1 1018 ? 49.469 -1.548 -44.209 1.00 38.56 1018 GLN A CA 1
ATOM 7962 C C . GLN A 1 1018 ? 48.215 -0.807 -44.711 1.00 38.56 1018 GLN A C 1
ATOM 7964 O O . GLN A 1 1018 ? 48.239 -0.233 -45.796 1.00 38.56 1018 GLN A O 1
ATOM 7969 N N . TYR A 1 1019 ? 47.192 -0.662 -43.859 1.00 37.66 1019 TYR A N 1
ATOM 7970 C CA . TYR A 1 1019 ? 45.957 0.069 -44.182 1.00 37.66 1019 TYR A CA 1
ATOM 7971 C C . TYR A 1 1019 ? 46.151 1.594 -44.313 1.00 37.66 1019 TYR A C 1
ATOM 7973 O O . TYR A 1 1019 ? 45.476 2.255 -45.099 1.00 37.66 1019 TYR A O 1
ATOM 7981 N N . ARG A 1 1020 ? 47.115 2.176 -43.581 1.00 39.16 1020 ARG A N 1
ATOM 7982 C CA . ARG A 1 1020 ? 47.456 3.611 -43.685 1.00 39.16 1020 ARG A CA 1
ATOM 7983 C C . ARG A 1 1020 ? 48.199 3.973 -44.974 1.00 39.16 1020 ARG A C 1
ATOM 7985 O O . ARG A 1 1020 ? 48.243 5.148 -45.326 1.00 39.16 1020 ARG A O 1
ATOM 7992 N N . LYS A 1 1021 ? 48.786 2.988 -45.659 1.00 40.22 1021 LYS A N 1
ATOM 7993 C CA . LYS A 1 1021 ? 49.548 3.192 -46.898 1.00 40.22 1021 LYS A CA 1
ATOM 7994 C C . LYS A 1 1021 ? 48.657 3.205 -48.147 1.00 40.22 1021 LYS A C 1
ATOM 7996 O O . LYS A 1 1021 ? 49.057 3.792 -49.143 1.00 40.22 1021 LYS A O 1
ATOM 8001 N N . GLU A 1 1022 ? 47.458 2.621 -48.078 1.00 37.78 1022 GLU A N 1
ATOM 8002 C CA . GLU A 1 1022 ? 46.522 2.530 -49.213 1.00 37.78 1022 GLU A CA 1
ATOM 8003 C C . GLU A 1 1022 ? 45.540 3.711 -49.337 1.00 37.78 1022 GLU A C 1
ATOM 8005 O O . GLU A 1 1022 ? 44.961 3.889 -50.403 1.00 37.78 1022 GLU A O 1
ATOM 8010 N N . TYR A 1 1023 ? 45.385 4.566 -48.314 1.00 39.09 1023 TYR A N 1
ATOM 8011 C CA . TYR A 1 1023 ? 44.344 5.618 -48.309 1.00 39.09 1023 TYR A CA 1
ATOM 8012 C C . TYR A 1 1023 ? 44.811 7.035 -47.923 1.00 39.09 1023 TYR A C 1
ATOM 8014 O O . TYR A 1 1023 ? 44.000 7.880 -47.547 1.00 39.09 1023 TYR A O 1
ATOM 8022 N N . GLY A 1 1024 ? 46.108 7.339 -48.007 1.00 33.62 1024 GLY A N 1
ATOM 8023 C CA . GLY A 1 1024 ? 46.630 8.666 -47.661 1.00 33.62 1024 GLY A CA 1
ATOM 8024 C C . GLY A 1 1024 ? 46.906 9.564 -48.869 1.00 33.62 1024 GLY A C 1
ATOM 8025 O O . GLY A 1 1024 ? 48.000 9.498 -49.420 1.00 33.62 1024 GLY A O 1
ATOM 8026 N N . THR A 1 1025 ? 45.994 10.483 -49.209 1.00 35.53 1025 THR A N 1
ATOM 8027 C CA . THR A 1 1025 ? 46.331 11.680 -50.006 1.00 35.53 1025 THR A CA 1
ATOM 8028 C C . THR A 1 1025 ? 45.871 12.977 -49.340 1.00 35.53 1025 THR A C 1
ATOM 8030 O O . THR A 1 1025 ? 44.697 13.170 -49.042 1.00 35.53 1025 THR A O 1
ATOM 8033 N N . THR A 1 1026 ? 46.863 13.865 -49.194 1.00 37.12 1026 THR A N 1
ATOM 8034 C CA . THR A 1 1026 ? 46.835 15.334 -49.067 1.00 37.12 1026 THR A CA 1
ATOM 8035 C C . THR A 1 1026 ? 46.253 15.982 -47.804 1.00 37.12 1026 THR A C 1
ATOM 8037 O O . THR A 1 1026 ? 45.112 16.427 -47.790 1.00 37.12 1026 THR A O 1
ATOM 8040 N N . SER A 1 1027 ? 47.126 16.250 -46.823 1.00 29.73 1027 SER A N 1
ATOM 8041 C CA . SER A 1 1027 ? 47.056 17.484 -46.024 1.00 29.73 1027 SER A CA 1
ATOM 8042 C C . SER A 1 1027 ? 48.360 18.272 -46.183 1.00 29.73 1027 SER A C 1
ATOM 8044 O O . SER A 1 1027 ? 49.431 17.802 -45.797 1.00 29.73 1027 SER A O 1
ATOM 8046 N N . ARG A 1 1028 ? 48.265 19.466 -46.780 1.00 30.34 1028 ARG A N 1
ATOM 8047 C CA . ARG A 1 1028 ? 49.340 20.464 -46.855 1.00 30.34 1028 ARG A CA 1
ATOM 8048 C C . ARG A 1 1028 ? 49.709 20.932 -45.445 1.00 30.34 1028 ARG A C 1
ATOM 8050 O O . ARG A 1 1028 ? 48.862 21.448 -44.726 1.00 30.34 1028 ARG A O 1
ATOM 8057 N N . THR A 1 1029 ? 50.981 20.807 -45.092 1.00 29.92 1029 THR A N 1
ATOM 8058 C CA . THR A 1 1029 ? 51.619 21.512 -43.976 1.00 29.92 1029 THR A CA 1
ATOM 8059 C C . THR A 1 1029 ? 51.754 22.996 -44.313 1.00 29.92 1029 THR A C 1
ATOM 8061 O O . THR A 1 1029 ? 52.453 23.345 -45.264 1.00 29.92 1029 THR A O 1
ATOM 8064 N N . VAL A 1 1030 ? 51.115 23.863 -43.527 1.00 28.92 1030 VAL A N 1
ATOM 8065 C CA . VAL A 1 1030 ? 51.460 25.288 -43.447 1.00 28.92 1030 VAL A CA 1
ATOM 8066 C C . VAL A 1 1030 ? 52.405 25.456 -42.265 1.00 28.92 1030 VAL A C 1
ATOM 8068 O O . VAL A 1 1030 ? 52.068 25.142 -41.128 1.00 28.92 1030 VAL A O 1
ATOM 8071 N N . SER A 1 1031 ? 53.616 25.909 -42.567 1.00 31.45 1031 SER A N 1
ATOM 8072 C CA . SER A 1 1031 ? 54.607 26.371 -41.607 1.00 31.45 1031 SER A CA 1
ATOM 8073 C C . SER A 1 1031 ? 54.248 27.773 -41.115 1.00 31.45 1031 SER A C 1
ATOM 8075 O O . SER A 1 1031 ? 54.108 28.681 -41.933 1.00 31.45 1031 SER A O 1
ATOM 8077 N N . SER A 1 1032 ? 54.235 27.989 -39.804 1.00 26.67 1032 SER A N 1
ATOM 8078 C CA . SER A 1 1032 ? 54.586 29.296 -39.249 1.00 26.67 1032 SER A CA 1
ATOM 8079 C C . SER A 1 1032 ? 55.247 29.127 -37.888 1.00 26.67 1032 SER A C 1
ATOM 8081 O O . SER A 1 1032 ? 54.641 28.679 -36.919 1.00 26.67 1032 SER A O 1
ATOM 8083 N N . SER A 1 1033 ? 56.521 29.492 -37.877 1.00 31.73 1033 SER A N 1
ATOM 8084 C CA . SER A 1 1033 ? 57.329 29.883 -36.733 1.00 31.73 1033 SER A CA 1
ATOM 8085 C C . SER A 1 1033 ? 56.599 30.847 -35.795 1.00 31.73 1033 SER A C 1
ATOM 8087 O O . SER A 1 1033 ? 55.989 31.801 -36.273 1.00 31.73 1033 SER A O 1
ATOM 8089 N N . ASN A 1 1034 ? 56.766 30.671 -34.484 1.00 27.67 1034 ASN A N 1
ATOM 8090 C CA . ASN A 1 1034 ? 57.350 31.715 -33.639 1.00 27.67 1034 ASN A CA 1
ATOM 8091 C C . ASN A 1 1034 ? 57.749 31.167 -32.263 1.00 27.67 1034 ASN A C 1
ATOM 8093 O O . ASN A 1 1034 ? 56.961 30.585 -31.526 1.00 27.67 1034 ASN A O 1
ATOM 8097 N N . SER A 1 1035 ? 59.023 31.390 -31.969 1.00 31.34 1035 SER A N 1
ATOM 8098 C CA . SER A 1 1035 ? 59.692 31.378 -30.675 1.00 31.34 1035 SER A CA 1
ATOM 8099 C C . SER A 1 1035 ? 59.109 32.415 -29.709 1.00 31.34 1035 SER A C 1
ATOM 8101 O O . SER A 1 1035 ? 58.896 33.551 -30.129 1.00 31.34 1035 SER A O 1
ATOM 8103 N N . CYS A 1 1036 ? 58.974 32.081 -28.423 1.00 28.84 1036 CYS A N 1
ATOM 8104 C CA . CYS A 1 1036 ? 59.686 32.776 -27.339 1.00 28.84 1036 CYS A CA 1
ATOM 8105 C C . CYS A 1 1036 ? 59.408 32.135 -25.971 1.00 28.84 1036 CYS A C 1
ATOM 8107 O O . CYS A 1 1036 ? 58.294 31.713 -25.677 1.00 28.84 1036 CYS A O 1
ATOM 8109 N N . GLU A 1 1037 ? 60.467 32.085 -25.169 1.00 33.22 1037 GLU A N 1
ATOM 8110 C CA . GLU A 1 1037 ? 60.609 31.482 -23.845 1.00 33.22 1037 GLU A CA 1
ATOM 8111 C C . GLU A 1 1037 ? 59.903 32.276 -22.730 1.00 33.22 1037 GLU A C 1
ATOM 8113 O O . GLU A 1 1037 ? 60.074 33.494 -22.636 1.00 33.22 1037 GLU A O 1
ATOM 8118 N N . ARG A 1 1038 ? 59.218 31.576 -21.818 1.00 34.56 1038 ARG A N 1
ATOM 8119 C CA . ARG A 1 1038 ? 59.562 31.474 -20.385 1.00 34.56 1038 ARG A CA 1
ATOM 8120 C C . ARG A 1 1038 ? 58.669 30.473 -19.669 1.00 34.56 1038 ARG A C 1
ATOM 8122 O O . ARG A 1 1038 ? 57.452 30.485 -19.944 1.00 34.56 1038 ARG A O 1
#

Secondary structure (DSSP, 8-state):
---HHHHHHHHHHHHHHHHHHSS-SEEEEEEEP-STT--EEEEEEEEEEEEEEETTTEEEEEEEETTEEEEEEEEE-HHHHHHHHHTT-S---SHHHHHHHHHHHHHHHHHHHHHHH-EEETTHHHHHHHHHHHHHHHHHHHHHHTTTT---TTS-HHHHHHHHHHHHHHHHHHHHHHHHHHHHHTGGGGGT-TTHHHHHHHHHHHHHHHHHHHHHHHHH--HHHHHHHHSSSSTT-HHHHHHHHHHHHHHHHHHHHHHHHHSTTT--SS-HHHHHHHHHHHHHHHH----SS----TGGGT--PPPTT-SSEEEE-GGGTT-HHHHHHHHHHHHHHTT-SEEE-TTSS-EEETTEEPEEE---GGGGG--SSHHHHHHHHHHHHHHHHHHHHHIIIIIHHHHHHHHHHHTT---PPPSHHHH-----------HHHHHHHHTT-PPP--HHHHHHHHHHHHHHHHHHHHHHHHHHHHHHHHHHHHHHHHHHHHHHH---TTHHHHHHHHHHHHHHHHHHHHHHHHHHHHHHHHHTGGG-GGG-TT------------PPP----STT--SHHHHHHHHHHHHHHIIIIIIIIT-HHHHHHHHHHHHHHHHHHH-TTTTGGGHHHHHHHHHHHHHHBSSHHHHHHHHHHHHHHHHHHHHHHHHHGGGSHHHHHHHHHHH-HHHHHHHHHHHHHHHHHHHHTS--TTHHHHHHHHB-SSHHHHHHHHHHHHHHHHHHHT---------SSHHHHHHHHHHHTTS-S---HHHHHHHHHHHHHHHHHHHHHHHHHHHHHHHHHHHHHHHHHTHHHHTTS-HHHHHHHHHHHHHHTTT-TTHHHHHHHHHHHHS------HHHHHHHHHHHHHHHHHHHHTHHHHT-SHHHHHHHHHHHHHHHHHHHHHHHHHHHHHHHHIIIIIIIHHIIIIIIHHHHHHHHHTTT--HHHHHHHHHHHHHHHHHHHHHHHHHHHT-HHHHHHHTTSTTHHHHHHHHHHHHHHHHHHTTTTTTTHHHHHHHHHHS----PPPP-------

pLDDT: mean 73.01, std 18.5, range [26.67, 98.5]